Protein AF-A0A084AJP8-F1 (afdb_monomer_lite)

InterPro domains:
  IPR001810 F-box domain [PF12937] (533-578)
  IPR001810 F-box domain [PS50181] (530-576)
  IPR002156 Ribonuclease H domain [PF00075] (142-302)
  IPR002156 Ribonuclease H domain [PS50879] (139-304)
  IPR012337 Ribonuclease H-like superfamily [SSF53098] (143-304)
  IPR036047 F-box-like domain superfamily [SSF81383] (524-578)
  IPR036397 Ribonuclease H superfamily [G3DSA:3.30.420.10] (133-322)
  IPR050092 Ribonuclease H [PTHR10642] (137-306)
  IPR056021 Domain of unknown function DUF7600 [PF24539] (646-806)

Sequence (989 aa):
MPRGYYLAQGLIPLGYSSSDDEEGPCELPDGRLVCGPHGFVICGKCCTDYSFMEDVLGEDTEDVEEDEDLEDDEGLEDDSAFPRLASAPSMNLGPELVRGTGLVFPCKFGPRVNTLRPVELFSDRKRHMNILRYTNPADNSVVLIMTDGACLNNGQANPKAGWAFVQGLGLDDQPLVVSGRLEQQGPWGDMGIQSSNRAELRAVIAALRFRHWPGEGFRTVVFATDSEYVVEGSTQWARTWVRNNWKTKGKKRDGDASVKNKDLWEILLGECERAQRNGLAIQFWKIPREWNTLADEGAKKAAAEEKAPDKWMERMGLAAAMPGVETSCCLCGGSVINQFAEPSWMAQFYVVYAVSEEADSPTFLSGPGRREQLADHVNSASSAHITDESESFAIDLMRLTFGAPSILPSLIERAPQAWGFPVHSACWNILLRSFRIGPLHIRALFSLCRSFPAPQGLIDFGHDYGGLFHREATSAPAEEPELVLPPGSTMQNFNPFDIPELRRVFKQATVPSESLADLPPPQAAGTTNVDVFASLPPEILLLILNCLPSADVVHVKQASRTYAELALPDSFWKSCFFPGQEFQDLFEVEEYVLSHKGHWRLIFNSVKALRNRPAMLNRRRVWALCSSLYRVLEAMGSTRCGGSAVQSFWEPGAPPDERLWVTASRALKPPRKYFDTGSRAIYERTLLLPPRTATVFGSLFDLFGRRYISGIRVLDDSGKSFSLGYRHTAQEKLLSQGQGPLRIAGFCLAHDQKGVRGLAVISDAGVMSDWLGDYDGIPKRRLVLGAEGSDLIECLKGGFDVSLSTNGVLIQTVPGLKTYFEFKPSSLCPSGWVQWVSENLHLSDQNQELPLCFDVFGGDNGERIENFSTISFETKEVGAMIYEIVGFHTNMSHVARLVIQGVQGKRRHDLEIDGPGGERITGLDTFHIYTSRDRIITVPPMPTDEFPPHRMEVRSVRVGEGTVVGFWAMMWHRGFTDIGLVAVKSPTA

Organism: Stachybotrys chartarum (strain CBS 109288 / IBT 7711) (NCBI:txid1280523)

Radius of gyration: 36.63 Å; chains: 1; bounding box: 113×66×115 Å

Secondary structure (DSSP, 8-state):
--HHHHHHH------S--------EEE-TTS-EEETTTTBSEETTTTEE-TTGGGTS-------------------------PPPP-PPP---SS------SS---EE---S-TTS-HHHHT-EEEEETTEEEEEETTEEEEEEEEEEEEEETTTSSS-EEEEEEEEEE-TTS-EEEEEEEPPSB-TTSPBPP--HHHHHHHHHHHHHHHS-GGGGT-SEEEEEES-HHHHHIIIIIHHHHHHTTTB-----SSS--BPTTHHHHHHHHHHHHHHHHTT-EEEEEE--GGG-HHHHHHHHHHHH-SSPPSS--------SSTTT---B-TTT--B----SSS--GGGEEEEEEESS-STT--EEEPPPEEE-SS-EE-BPPTTS----SSSB--EEET----SS---S-TT-SS--SEEEEEEEHHHHHHHHHH--SS---HHHHHHHHHHS--GGG----SS-TTTTSEEEPPSSTTPPPEEEPPTT--GGGS-SS--HHHHHHHHHTTS--------PPP---------GGGGS-HHHHHHHHHHS-TTHHHHHHHH-HHHHHS---HHHHHHTTSTTSTTTT-THHHHHHHH--S-HHHHHHHHHHHTTSHHHHHHHHHHHHHHHHHHHHHHHHT--EESEE---SS-TTSPP-----B---SSBPPTTS--SSSB--SEEEEEEPPTTEEEEEEEEEEETTEEEEEEEEEEETT--EEEEEE--GGGEEEEEE-SS---EEEEEEEE-SSSEEEEEEEETTSPBPPPEE--TTS-EEEEE-SSTT-SPP-EEEEEE-SSSEEEEEEE---SS-EEEEE---TTS-S---EEEE-S-----S-S--S-SEEE-TT-TTSTTGGG--EEEEEEEE-STT-EEEEEEEES-TTSPPEE-SS--SEEEEEEE--GGGS--EEEE-SSEEEETTS-EEESS-S-TTS---TT-----EE-SSEEEEEEEEEEETTEEEEEEEEEEEPPP-

pLDDT: mean 71.74, std 19.49, range [23.42, 97.69]

Foldseek 3Di:
DQVPVCVVPPDDDDDDDDPPQFDAWDADPLRQTDGRNPRHCQDLVVQDHRVCVLLVSLDDDDDDDDDDDDDDDDDDDDDDDDDDDDDDDDPDPDLDFFQFLLPFFAAADDQPDQPDFQCRQLVAFDDDQQFTFSAHPVDRLETEKEWFKDWNQRVHPPIWIKIKMFGGAGNVRHTDMDMATDAQAFQVRHGDDRGRLLRRLVRVLLVLSQEDSVLSVHLEYEYEYQDPCVQCVRHPVVNVCSVVVQFGPRPDDDDDRGHPPSRSSSRVNVSSVVQVVSNYHYHYYNDGPVSRVSGVVRGVVNSPDDDHHNHDDRNHHPYLPVSFAQQAAQLQQHGQDDRDPDDALSQKKKWFKFQDLFLPTDIDIWDIWGDDPQDTWTAHDPPRPDPDPDRTFAEAELDQFPPDQDPPDPSDPDGGRIYTGIHRPLLVVLLVLLCPDDDQPSVLVRLLQNWAFQASNHGPLVDQSQPQWDFADDLFFQAGGDTHGDPPRPLSRARLRDDVLLVVLLVVLVDDDDDPDDDDDDDDDDDDDCQVCVPDDPVVVLVVLLPDEPVVLVVCLVVGVVSVNDDDDQSNLLSCCPPPHPNVLDSVSVVCVVPHDGDSVSSSVSCVVCCPPSSNVSSVSSSVSSNLVVVVSVLLVPKDFFAQFECDPNCNPGHHDPFDKDWFAAQEDDSRDGRNFFGYQSTKHKDFADPQFFWKKWAWDQRPNAIATQWIWTAGPVRDIGIGGIHRPVRIDTADGDPTRFFFFKKKFFDYRSATQKIWTAGLQRDITDIDGDHASTKMKIWGPAPSRNDGFRMFMFGHRSGHRSIDRMTDDDDHIDMWIFGDHNPPDDDFGKTFWARDDDDDPDRHPDFRHKWQCLDRQNVRVLAWWKKKWKWADDPPPAIFTAWIDTPPPPTSTSGDPPDPRIDMDMDTWDHNVTKAFFKDFQFWTAIPVRDTDGPPPDDPPDDDNPQEGEHITGDDQWGFRIKTFHDDPGHTRYMGTMTGGDPDD

Structure (mmCIF, N/CA/C/O backbone):
data_AF-A0A084AJP8-F1
#
_entry.id   AF-A0A084AJP8-F1
#
loop_
_atom_site.group_PDB
_atom_site.id
_atom_site.type_symbol
_atom_site.label_atom_id
_atom_site.label_alt_id
_atom_site.label_comp_id
_atom_site.label_asym_id
_atom_site.label_entity_id
_atom_site.label_seq_id
_atom_site.pdbx_PDB_ins_code
_atom_site.Cartn_x
_atom_site.Cartn_y
_atom_site.Cartn_z
_atom_site.occupancy
_atom_site.B_iso_or_equiv
_atom_site.auth_seq_id
_atom_site.auth_comp_id
_atom_site.auth_asym_id
_atom_site.auth_atom_id
_atom_site.pdbx_PDB_model_num
ATOM 1 N N . MET A 1 1 ? 62.885 -30.718 14.358 1.00 35.06 1 MET A N 1
ATOM 2 C CA . MET A 1 1 ? 61.490 -30.544 14.813 1.00 35.06 1 MET A CA 1
ATOM 3 C C . MET A 1 1 ? 61.059 -29.113 14.507 1.00 35.06 1 MET A C 1
ATOM 5 O O . MET A 1 1 ? 61.913 -28.232 14.621 1.00 35.06 1 MET A O 1
ATOM 9 N N . PRO A 1 2 ? 59.778 -28.868 14.190 1.00 39.75 2 PRO A N 1
ATOM 10 C CA . PRO A 1 2 ? 59.106 -27.604 14.499 1.00 39.75 2 PRO A CA 1
ATOM 11 C C . PRO A 1 2 ? 59.240 -27.260 15.995 1.00 39.75 2 PRO A C 1
ATOM 13 O O . PRO A 1 2 ? 59.596 -28.115 16.813 1.00 39.75 2 PRO A O 1
ATOM 16 N N . ARG A 1 3 ? 59.018 -25.995 16.366 1.00 39.09 3 ARG A N 1
ATOM 17 C CA . ARG A 1 3 ? 59.528 -25.436 17.634 1.00 39.09 3 ARG A CA 1
ATOM 18 C C . ARG A 1 3 ? 58.996 -26.094 18.913 1.00 39.09 3 ARG A C 1
ATOM 20 O O . ARG A 1 3 ? 59.762 -26.192 19.868 1.00 39.09 3 ARG A O 1
ATOM 27 N N . GLY A 1 4 ? 57.744 -26.555 18.938 1.00 41.44 4 GLY A N 1
ATOM 28 C CA . GLY A 1 4 ? 57.088 -27.063 20.153 1.00 41.44 4 GLY A CA 1
ATOM 29 C C . GLY A 1 4 ? 57.832 -28.223 20.825 1.00 41.44 4 GLY A C 1
ATOM 30 O O . GLY A 1 4 ? 58.244 -28.114 21.979 1.00 41.44 4 GLY A O 1
ATOM 31 N N . TYR A 1 5 ? 58.100 -29.308 20.091 1.00 42.47 5 TYR A N 1
ATOM 32 C CA . TYR A 1 5 ? 58.774 -30.487 20.658 1.00 42.47 5 TYR A CA 1
ATOM 33 C C . TYR A 1 5 ? 60.243 -30.199 21.050 1.00 42.47 5 TYR A C 1
ATOM 35 O O . TYR A 1 5 ? 60.764 -30.789 21.995 1.00 42.47 5 TYR A O 1
ATOM 43 N N . TYR A 1 6 ? 60.887 -29.211 20.410 1.00 47.31 6 TYR A N 1
ATOM 44 C CA . TYR A 1 6 ? 62.206 -28.721 20.829 1.00 47.31 6 TYR A CA 1
ATOM 45 C C . TYR A 1 6 ? 62.156 -27.859 22.100 1.00 47.31 6 TYR A C 1
ATOM 47 O O . TYR A 1 6 ? 63.110 -27.887 22.869 1.00 47.31 6 TYR A O 1
ATOM 55 N N . LEU A 1 7 ? 61.062 -27.148 22.387 1.00 43.50 7 LEU A N 1
ATOM 56 C CA . LEU A 1 7 ? 60.890 -26.437 23.662 1.00 43.50 7 LEU A CA 1
ATOM 57 C C . LEU A 1 7 ? 60.557 -27.386 24.824 1.00 43.50 7 LEU A C 1
ATOM 59 O O . LEU A 1 7 ? 60.945 -27.110 25.955 1.00 43.50 7 LEU A O 1
ATOM 63 N N . ALA A 1 8 ? 59.932 -28.533 24.545 1.00 46.16 8 ALA A N 1
ATOM 64 C CA . ALA A 1 8 ? 59.696 -29.580 25.539 1.00 46.16 8 ALA A CA 1
ATOM 65 C C . ALA A 1 8 ? 60.967 -30.365 25.945 1.00 46.16 8 ALA A C 1
ATOM 67 O O . ALA A 1 8 ? 60.967 -30.993 27.003 1.00 46.16 8 ALA A O 1
ATOM 68 N N . GLN A 1 9 ? 62.031 -30.379 25.120 1.00 45.88 9 GLN A N 1
ATOM 69 C CA . GLN A 1 9 ? 63.216 -31.243 25.334 1.00 45.88 9 GLN A CA 1
ATOM 70 C C . GLN A 1 9 ? 64.604 -30.611 25.051 1.00 45.88 9 GLN A C 1
ATOM 72 O O . GLN A 1 9 ? 65.626 -31.248 25.297 1.00 45.88 9 GLN A O 1
ATOM 77 N N . GLY A 1 10 ? 64.688 -29.373 24.556 1.00 39.47 10 GLY A N 1
ATOM 78 C CA . GLY A 1 10 ? 65.912 -28.550 24.510 1.00 39.47 10 GLY A CA 1
ATOM 79 C C . GLY A 1 10 ? 66.770 -28.566 23.229 1.00 39.47 10 GLY A C 1
ATOM 80 O O . GLY A 1 10 ? 67.623 -27.692 23.093 1.00 39.47 10 GLY A O 1
ATOM 81 N N . LEU A 1 11 ? 66.584 -29.522 22.304 1.00 35.97 11 LEU A N 1
ATOM 82 C CA . LEU A 1 11 ? 67.242 -29.610 20.970 1.00 35.97 11 LEU A CA 1
ATOM 83 C C . LEU A 1 11 ? 67.022 -28.380 20.029 1.00 35.97 11 LEU A C 1
ATOM 85 O O . LEU A 1 11 ? 66.061 -27.663 20.258 1.00 35.97 11 LEU A O 1
ATOM 89 N N . ILE A 1 12 ? 67.771 -28.217 18.913 1.00 43.09 12 ILE A N 1
ATOM 90 C CA . ILE A 1 12 ? 67.551 -27.359 17.690 1.00 43.09 12 ILE A CA 1
ATOM 91 C C . ILE A 1 12 ? 68.620 -27.785 16.618 1.00 43.09 12 ILE A C 1
ATOM 93 O O . ILE A 1 12 ? 69.660 -28.263 17.080 1.00 43.09 12 ILE A O 1
ATOM 97 N N . PRO A 1 13 ? 68.537 -27.613 15.255 1.00 49.16 13 PRO A N 1
ATOM 98 C CA . PRO A 1 13 ? 67.458 -27.343 14.259 1.00 49.16 13 PRO A CA 1
ATOM 99 C C . PRO A 1 13 ? 67.381 -28.412 13.105 1.00 49.16 13 PRO A C 1
ATOM 101 O O . PRO A 1 13 ? 68.098 -29.406 13.148 1.00 49.16 13 PRO A O 1
ATOM 104 N N . LEU A 1 14 ? 66.609 -28.173 12.014 1.00 31.84 14 LEU A N 1
ATOM 105 C CA . LEU A 1 14 ? 67.044 -28.365 10.594 1.00 31.84 14 LEU A CA 1
ATOM 106 C C . LEU A 1 14 ? 66.010 -27.819 9.567 1.00 31.84 14 LEU A C 1
ATOM 108 O O . LEU A 1 14 ? 64.825 -28.087 9.723 1.00 31.84 14 LEU A O 1
ATOM 112 N N . GLY A 1 15 ? 66.466 -27.139 8.499 1.00 30.00 15 GLY A N 1
ATOM 113 C CA . GLY A 1 15 ? 65.640 -26.657 7.365 1.00 30.00 15 GLY A CA 1
ATOM 114 C C . GLY A 1 15 ? 65.656 -25.128 7.164 1.00 30.00 15 GLY A C 1
ATOM 115 O O . GLY A 1 15 ? 65.462 -24.385 8.117 1.00 30.00 15 GLY A O 1
ATOM 116 N N . TYR A 1 16 ? 65.908 -24.652 5.935 1.00 37.00 16 TYR A N 1
ATOM 117 C CA . TYR A 1 16 ? 66.031 -23.218 5.583 1.00 37.00 16 TYR A CA 1
ATOM 118 C C . TYR A 1 16 ? 65.218 -22.884 4.307 1.00 37.00 16 TYR A C 1
ATOM 120 O O . TYR A 1 16 ? 65.766 -22.400 3.318 1.00 37.00 16 TYR A O 1
ATOM 128 N N . SER A 1 17 ? 63.925 -23.232 4.264 1.00 35.84 17 SER A N 1
ATOM 129 C CA . SER A 1 17 ? 63.001 -22.836 3.171 1.00 35.84 17 SER A CA 1
ATOM 130 C C . SER A 1 17 ? 61.530 -23.172 3.465 1.00 35.84 17 SER A C 1
ATOM 132 O O . SER A 1 17 ? 60.869 -23.860 2.693 1.00 35.84 17 SER A O 1
ATOM 134 N N . SER A 1 18 ? 60.996 -22.648 4.565 1.00 31.14 18 SER A N 1
ATOM 135 C CA . SER A 1 18 ? 59.549 -22.601 4.792 1.00 31.14 18 SER A CA 1
ATOM 136 C C . SER A 1 18 ? 59.182 -21.373 5.632 1.00 31.14 18 SER A C 1
ATOM 138 O O . SER A 1 18 ? 59.908 -20.987 6.551 1.00 31.14 18 SER A O 1
ATOM 140 N N . SER A 1 19 ? 58.099 -20.694 5.253 1.00 36.56 19 SER A N 1
ATOM 141 C CA . SER A 1 19 ? 57.518 -19.561 5.981 1.00 36.56 19 SER A CA 1
ATOM 142 C C . SER A 1 19 ? 56.258 -20.046 6.693 1.00 36.56 19 SER A C 1
ATOM 144 O O . SER A 1 19 ? 55.146 -19.712 6.293 1.00 36.56 19 SER A O 1
ATOM 146 N N . ASP A 1 20 ? 56.463 -20.907 7.690 1.00 40.09 20 ASP A N 1
ATOM 147 C CA . ASP A 1 20 ? 55.398 -21.648 8.367 1.00 40.09 20 ASP A CA 1
ATOM 148 C C . ASP A 1 20 ? 54.630 -20.749 9.351 1.00 40.09 20 ASP A C 1
ATOM 150 O O . ASP A 1 20 ? 54.894 -20.737 10.554 1.00 40.09 20 ASP A O 1
ATOM 154 N N . ASP A 1 21 ? 53.666 -19.993 8.827 1.00 43.12 21 ASP A N 1
ATOM 155 C CA . ASP A 1 21 ? 52.602 -19.334 9.600 1.00 43.12 21 ASP A CA 1
ATOM 156 C C . ASP A 1 21 ? 51.296 -20.186 9.594 1.00 43.12 21 ASP A C 1
ATOM 158 O O . ASP A 1 21 ? 50.215 -19.667 9.860 1.00 43.12 21 ASP A O 1
ATOM 162 N N . GLU A 1 22 ? 51.387 -21.490 9.274 1.00 46.50 22 GLU A N 1
ATOM 163 C CA . GLU A 1 22 ? 50.246 -22.384 8.959 1.00 46.50 22 GLU A CA 1
ATOM 164 C C . GLU A 1 22 ? 49.627 -23.146 10.156 1.00 46.50 22 GLU A C 1
ATOM 166 O O . GLU A 1 22 ? 48.586 -23.783 10.001 1.00 46.50 22 GLU A O 1
ATOM 171 N N . GLU A 1 23 ? 50.216 -23.099 11.357 1.00 51.38 23 GLU A N 1
ATOM 172 C CA . GLU A 1 23 ? 49.633 -23.737 12.554 1.00 51.38 23 GLU A CA 1
ATOM 173 C C . GLU A 1 23 ? 48.722 -22.773 13.343 1.00 51.38 23 GLU A C 1
ATOM 175 O O . GLU A 1 23 ? 48.965 -21.568 13.430 1.00 51.38 23 GLU A O 1
ATOM 180 N N . GLY A 1 24 ? 47.654 -23.314 13.937 1.00 52.44 24 GLY A N 1
ATOM 181 C CA . GLY A 1 24 ? 46.685 -22.559 14.739 1.00 52.44 24 GLY A CA 1
ATOM 182 C C . GLY A 1 24 ? 47.166 -22.229 16.164 1.00 52.44 24 GLY A C 1
ATOM 183 O O . GLY A 1 24 ? 48.367 -22.247 16.451 1.00 52.44 24 GLY A O 1
ATOM 184 N N . PRO A 1 25 ? 46.247 -21.929 17.101 1.00 63.66 25 PRO A N 1
ATOM 185 C CA . PRO A 1 25 ? 46.558 -22.043 18.521 1.00 63.66 25 PRO A CA 1
ATOM 186 C C . PRO A 1 25 ? 47.019 -23.469 18.860 1.00 63.66 25 PRO A C 1
ATOM 188 O O . PRO A 1 25 ? 46.573 -24.447 18.264 1.00 63.66 25 PRO A O 1
ATOM 191 N N . CYS A 1 26 ? 47.943 -23.567 19.808 1.00 67.25 26 CYS A N 1
ATOM 192 C CA . CYS A 1 26 ? 48.511 -24.808 20.310 1.00 67.25 26 CYS A CA 1
ATOM 193 C C . CYS A 1 26 ? 48.331 -24.838 21.827 1.00 67.25 26 CYS A C 1
ATOM 195 O O . CYS A 1 26 ? 48.653 -23.863 22.513 1.00 67.25 26 CYS A O 1
ATOM 197 N N . GLU A 1 27 ? 47.794 -25.939 22.339 1.00 71.69 27 GLU A N 1
ATOM 198 C CA . GLU A 1 27 ? 47.555 -26.144 23.763 1.00 71.69 27 GLU A CA 1
ATOM 199 C C . GLU A 1 27 ? 48.827 -26.669 24.441 1.00 71.69 27 GLU A C 1
ATOM 201 O O . GLU A 1 27 ? 49.452 -27.633 23.990 1.00 71.69 27 GLU A O 1
ATOM 206 N N . LEU A 1 28 ? 49.246 -26.009 25.519 1.00 72.50 28 LEU A N 1
ATOM 207 C CA . LEU A 1 28 ? 50.345 -26.474 26.359 1.00 72.50 28 LEU A CA 1
ATOM 208 C C . LEU A 1 28 ? 49.875 -27.611 27.287 1.00 72.50 28 LEU A C 1
ATOM 210 O O . LEU A 1 28 ? 48.690 -27.681 27.601 1.00 72.50 28 LEU A O 1
ATOM 214 N N . PRO A 1 29 ? 50.781 -28.451 27.832 1.00 60.66 29 PRO A N 1
ATOM 215 C CA . PRO A 1 29 ? 50.429 -29.516 28.787 1.00 60.66 29 PRO A CA 1
ATOM 216 C C . PRO A 1 29 ? 49.798 -29.059 30.120 1.00 60.66 29 PRO A C 1
ATOM 218 O O . PRO A 1 29 ? 49.569 -29.886 30.996 1.00 60.66 29 PRO A O 1
ATOM 221 N N . ASP A 1 30 ? 49.564 -27.756 30.293 1.00 60.78 30 ASP A N 1
ATOM 222 C CA . ASP A 1 30 ? 48.840 -27.130 31.405 1.00 60.78 30 ASP A CA 1
ATOM 223 C C . ASP A 1 30 ? 47.533 -26.437 30.948 1.00 60.78 30 ASP A C 1
ATOM 225 O O . ASP A 1 30 ? 47.028 -25.539 31.620 1.00 60.78 30 ASP A O 1
ATOM 229 N N . GLY A 1 31 ? 47.005 -26.829 29.781 1.00 59.41 31 GLY A N 1
ATOM 230 C CA . GLY A 1 31 ? 45.755 -26.342 29.184 1.00 59.41 31 GLY A CA 1
ATOM 231 C C . GLY A 1 31 ? 45.835 -24.948 28.550 1.00 59.41 31 GLY A C 1
ATOM 232 O O . GLY A 1 31 ? 44.880 -24.479 27.927 1.00 59.41 31 GLY A O 1
ATOM 233 N N . ARG A 1 32 ? 46.956 -24.228 28.701 1.00 69.50 32 ARG A N 1
ATOM 234 C CA . ARG A 1 32 ? 47.082 -22.855 28.190 1.00 69.50 32 ARG A CA 1
ATOM 235 C C . ARG A 1 32 ? 47.295 -22.835 26.684 1.00 69.50 32 ARG A C 1
ATOM 237 O O . ARG A 1 32 ? 48.272 -23.381 26.179 1.00 69.50 32 ARG A O 1
ATOM 244 N N . LEU A 1 33 ? 46.436 -22.104 25.980 1.00 72.19 33 LEU A N 1
ATOM 245 C CA . LEU A 1 33 ? 46.601 -21.829 24.555 1.00 72.19 33 LEU A CA 1
ATOM 246 C C . LEU A 1 33 ? 47.710 -20.793 24.312 1.00 72.19 33 LEU A C 1
ATOM 248 O O . LEU A 1 33 ? 47.767 -19.738 24.950 1.00 72.19 33 LEU A O 1
ATOM 252 N N . VAL A 1 34 ? 48.568 -21.078 23.337 1.00 74.56 34 VAL A N 1
ATOM 253 C CA . VAL A 1 34 ? 49.541 -20.144 22.755 1.00 74.56 34 VAL A CA 1
ATOM 254 C C . VAL A 1 34 ? 49.394 -20.116 21.237 1.00 74.56 34 VAL A C 1
ATOM 256 O O . VAL A 1 34 ? 48.909 -21.066 20.636 1.00 74.56 34 VAL A O 1
ATOM 259 N N . CYS A 1 35 ? 49.855 -19.056 20.573 1.00 67.44 35 CYS A N 1
ATOM 260 C CA . CYS A 1 35 ? 49.997 -19.073 19.114 1.00 67.44 35 CYS A CA 1
ATOM 261 C C . CYS A 1 35 ? 51.017 -20.155 18.700 1.00 67.44 35 CYS A C 1
ATOM 263 O O . CYS A 1 35 ? 52.192 -20.017 19.042 1.00 67.44 35 CYS A O 1
ATOM 265 N N . GLY A 1 36 ? 50.603 -21.201 17.973 1.00 68.31 36 GLY A N 1
ATOM 266 C CA . GLY A 1 36 ? 51.434 -22.369 17.640 1.00 68.31 36 GLY A CA 1
ATOM 267 C C . GLY A 1 36 ? 52.769 -22.031 16.960 1.00 68.31 36 GLY A C 1
ATOM 268 O O . GLY A 1 36 ? 53.819 -22.343 17.532 1.00 68.31 36 GLY A O 1
ATOM 269 N N . PRO A 1 37 ? 52.775 -21.299 15.826 1.00 59.72 37 PRO A N 1
ATOM 270 C CA . PRO A 1 37 ? 53.999 -20.930 15.105 1.00 59.72 37 PRO A CA 1
ATOM 271 C C . PRO A 1 37 ? 55.025 -20.134 15.930 1.00 59.72 37 PRO A C 1
ATOM 273 O O . PRO A 1 37 ? 56.227 -20.153 15.637 1.00 59.72 37 PRO A O 1
ATOM 276 N N . HIS A 1 38 ? 54.583 -19.405 16.965 1.00 65.69 38 HIS A N 1
ATOM 277 C CA . HIS A 1 38 ? 55.440 -18.468 17.708 1.00 65.69 38 HIS A CA 1
ATOM 278 C C . HIS A 1 38 ? 55.617 -18.781 19.199 1.00 65.69 38 HIS A C 1
ATOM 280 O O . HIS A 1 38 ? 56.561 -18.261 19.790 1.00 65.69 38 HIS A O 1
ATOM 286 N N . GLY A 1 39 ? 54.793 -19.647 19.792 1.00 70.75 39 GLY A N 1
ATOM 287 C CA . GLY A 1 39 ? 54.875 -20.088 21.191 1.00 70.75 39 GLY A CA 1
ATOM 288 C C . GLY A 1 39 ? 54.461 -19.047 22.240 1.00 70.75 39 GLY A C 1
ATOM 289 O O . GLY A 1 39 ? 54.788 -19.211 23.413 1.00 70.75 39 GLY A O 1
ATOM 290 N N . PHE A 1 40 ? 53.779 -17.965 21.847 1.00 68.25 40 PHE A N 1
ATOM 291 C CA . PHE A 1 40 ? 53.418 -16.864 22.751 1.00 68.25 40 PHE A CA 1
ATOM 292 C C . PHE A 1 40 ? 51.918 -16.812 23.061 1.00 68.25 40 PHE A C 1
ATOM 294 O O . PHE A 1 40 ? 51.090 -16.894 22.153 1.00 68.25 40 PHE A O 1
ATOM 301 N N . VAL A 1 41 ? 51.589 -16.573 24.337 1.00 64.06 41 VAL A N 1
ATOM 302 C CA . VAL A 1 41 ? 50.225 -16.272 24.819 1.00 64.06 41 VAL A CA 1
ATOM 303 C C . VAL A 1 41 ? 49.695 -14.983 24.176 1.00 64.06 41 VAL A C 1
ATOM 305 O O . VAL A 1 41 ? 48.564 -14.947 23.707 1.00 64.06 41 VAL A O 1
ATOM 308 N N . ILE A 1 42 ? 50.526 -13.937 24.087 1.00 63.12 42 ILE A N 1
ATOM 309 C CA . ILE A 1 42 ? 50.229 -12.707 23.337 1.00 63.12 42 ILE A CA 1
ATOM 310 C C . ILE A 1 42 ? 51.182 -12.648 22.147 1.00 63.12 42 ILE A C 1
ATOM 312 O O . ILE A 1 42 ? 52.380 -12.412 22.314 1.00 63.12 42 ILE A O 1
ATOM 316 N N . CYS A 1 43 ? 50.674 -12.889 20.939 1.00 61.34 43 CYS A N 1
ATOM 317 C CA . CYS A 1 43 ? 51.505 -12.983 19.745 1.00 61.34 43 CYS A CA 1
ATOM 318 C C . CYS A 1 43 ? 51.438 -11.705 18.904 1.00 61.34 43 CYS A C 1
ATOM 320 O O . CYS A 1 43 ? 50.555 -11.535 18.066 1.00 61.34 43 CYS A O 1
ATOM 322 N N . GLY A 1 44 ? 52.439 -10.833 19.056 1.00 48.09 44 GLY A N 1
ATOM 323 C CA . GLY A 1 44 ? 52.574 -9.594 18.276 1.00 48.09 44 GLY A CA 1
ATOM 324 C C . GLY A 1 44 ? 52.826 -9.770 16.767 1.00 48.09 44 GLY A C 1
ATOM 325 O O . GLY A 1 44 ? 52.962 -8.767 16.074 1.00 48.09 44 GLY A O 1
ATOM 326 N N . LYS A 1 45 ? 52.916 -11.011 16.262 1.00 53.06 45 LYS A N 1
ATOM 327 C CA . LYS A 1 45 ? 53.001 -11.341 14.826 1.00 53.06 45 LYS A CA 1
ATOM 328 C C . LYS A 1 45 ? 51.651 -11.758 14.237 1.00 53.06 45 LYS A C 1
ATOM 330 O O . LYS A 1 45 ? 51.215 -11.173 13.255 1.00 53.06 45 LYS A O 1
ATOM 335 N N . CYS A 1 46 ? 50.991 -12.749 14.841 1.00 55.34 46 CYS A N 1
ATOM 336 C CA . CYS A 1 46 ? 49.666 -13.225 14.413 1.00 55.34 46 CYS A CA 1
ATOM 337 C C . CYS A 1 46 ? 48.511 -12.336 14.915 1.00 55.34 46 CYS A C 1
ATOM 339 O O . CYS A 1 46 ? 47.366 -12.533 14.511 1.00 55.34 46 CYS A O 1
ATOM 341 N N . CYS A 1 47 ? 48.833 -11.371 15.784 1.00 56.34 47 CYS A N 1
ATOM 342 C CA . CYS A 1 47 ? 47.961 -10.390 16.433 1.00 56.34 47 CYS A CA 1
ATOM 343 C C . CYS A 1 47 ? 46.952 -10.939 17.460 1.00 56.34 47 CYS A C 1
ATOM 345 O O . CYS A 1 47 ? 46.063 -10.201 17.874 1.00 56.34 47 CYS A O 1
ATOM 347 N N . THR A 1 48 ? 47.102 -12.174 17.941 1.00 59.66 48 THR A N 1
ATOM 348 C CA . THR A 1 48 ? 46.178 -12.828 18.894 1.00 59.66 48 THR A CA 1
ATOM 349 C C . THR A 1 48 ? 46.596 -12.670 20.368 1.00 59.66 48 THR A C 1
ATOM 351 O O . THR A 1 48 ? 47.788 -12.734 20.678 1.00 59.66 48 THR A O 1
ATOM 354 N N . ASP A 1 49 ? 45.626 -12.531 21.283 1.00 68.94 49 ASP A N 1
ATOM 355 C CA . ASP A 1 49 ? 45.814 -12.563 22.750 1.00 68.94 49 ASP A CA 1
ATOM 356 C C . ASP A 1 49 ? 45.037 -13.743 23.373 1.00 68.94 49 ASP A C 1
ATOM 358 O O . ASP A 1 49 ? 43.806 -13.740 23.378 1.00 68.94 49 ASP A O 1
ATOM 362 N N . TYR A 1 50 ? 45.760 -14.726 23.919 1.00 69.81 50 TYR A N 1
ATOM 363 C CA . TYR A 1 50 ? 45.232 -15.905 24.623 1.00 69.81 50 TYR A CA 1
ATOM 364 C C . TYR A 1 50 ? 45.302 -15.796 26.159 1.00 69.81 50 TYR A C 1
ATOM 366 O O . TYR A 1 50 ? 44.962 -16.744 26.864 1.00 69.81 50 TYR A O 1
ATOM 374 N N . SER A 1 51 ? 45.687 -14.642 26.721 1.00 66.19 51 SER A N 1
ATOM 375 C CA . SER A 1 51 ? 45.821 -14.453 28.184 1.00 66.19 51 SER A CA 1
ATOM 376 C C . SER A 1 51 ? 44.497 -14.511 28.961 1.00 66.19 51 SER A C 1
ATOM 378 O O . SER A 1 51 ? 44.493 -14.410 30.183 1.00 66.19 51 SER A O 1
ATOM 380 N N . PHE A 1 52 ? 43.369 -14.696 28.269 1.00 60.97 52 PHE A N 1
ATOM 381 C CA . PHE A 1 52 ? 42.083 -15.034 28.879 1.00 60.97 52 PHE A CA 1
ATOM 382 C C . PHE A 1 52 ? 42.002 -16.509 29.328 1.00 60.97 52 PHE A C 1
ATOM 384 O O . PHE A 1 52 ? 41.125 -16.843 30.113 1.00 60.97 52 PHE A O 1
ATOM 391 N N . MET A 1 53 ? 42.886 -17.412 28.878 1.00 62.25 53 MET A N 1
ATOM 392 C CA . MET A 1 53 ? 42.848 -18.817 29.325 1.00 62.25 53 MET A CA 1
ATOM 393 C C . MET A 1 53 ? 43.201 -18.973 30.812 1.00 62.25 53 MET A C 1
ATOM 395 O O . MET A 1 53 ? 42.688 -19.872 31.474 1.00 62.25 53 MET A O 1
ATOM 399 N N . GLU A 1 54 ? 43.979 -18.041 31.376 1.00 60.50 54 GLU A N 1
ATOM 400 C CA . GLU A 1 54 ? 44.225 -17.931 32.827 1.00 60.50 54 GLU A CA 1
ATOM 401 C C . GLU A 1 54 ? 42.938 -17.725 33.645 1.00 60.50 54 GLU A C 1
ATOM 403 O O . GLU A 1 54 ? 42.910 -17.983 34.846 1.00 60.50 54 GLU A O 1
ATOM 408 N N . ASP A 1 55 ? 41.879 -17.232 33.001 1.00 53.84 55 ASP A N 1
ATOM 409 C CA . ASP A 1 55 ? 40.582 -16.950 33.607 1.00 53.84 55 ASP A CA 1
ATOM 410 C C . ASP A 1 55 ? 39.603 -18.144 33.502 1.00 53.84 55 ASP A C 1
ATOM 412 O O . ASP A 1 55 ? 38.562 -18.125 34.163 1.00 53.84 55 ASP A O 1
ATOM 416 N N . VAL A 1 56 ? 39.943 -19.171 32.702 1.00 55.09 56 VAL A N 1
ATOM 417 C CA . VAL A 1 56 ? 39.137 -20.382 32.429 1.00 55.09 56 VAL A CA 1
ATOM 418 C C . VAL A 1 56 ? 39.729 -21.625 33.105 1.00 55.09 56 VAL A C 1
ATOM 420 O O . VAL A 1 56 ? 39.000 -22.370 33.745 1.00 55.09 56 VAL A O 1
ATOM 423 N N . LEU A 1 57 ? 41.051 -21.816 33.049 1.00 51.66 57 LEU A N 1
ATOM 424 C CA . LEU A 1 57 ? 41.761 -22.998 33.582 1.00 51.66 57 LEU A CA 1
ATOM 425 C C . LEU A 1 57 ? 41.852 -23.049 35.123 1.00 51.66 57 LEU A C 1
ATOM 427 O O . LEU A 1 57 ? 42.603 -23.838 35.684 1.00 51.66 57 LEU A O 1
ATOM 431 N N . GLY A 1 58 ? 41.111 -22.183 35.818 1.00 49.75 58 GLY A N 1
ATOM 432 C CA . GLY A 1 58 ? 40.979 -22.170 37.278 1.00 49.75 58 GLY A CA 1
ATOM 433 C C . GLY A 1 58 ? 39.827 -23.038 37.794 1.00 49.75 58 GLY A C 1
ATOM 434 O O . GLY A 1 58 ? 39.302 -22.761 38.873 1.00 49.75 58 GLY A O 1
ATOM 435 N N . GLU A 1 59 ? 39.373 -24.016 37.010 1.00 46.69 59 GLU A N 1
ATOM 436 C CA . GLU A 1 59 ? 38.379 -25.012 37.412 1.00 46.69 59 GLU A CA 1
ATOM 437 C C . GLU A 1 59 ? 39.075 -26.376 37.496 1.00 46.69 59 GLU A C 1
ATOM 439 O O . GLU A 1 59 ? 39.326 -27.005 36.471 1.00 46.69 59 GLU A O 1
ATOM 444 N N . ASP A 1 60 ? 39.414 -26.809 38.716 1.00 37.12 60 ASP A N 1
ATOM 445 C CA . ASP A 1 60 ? 39.786 -28.203 38.967 1.00 37.12 60 ASP A CA 1
ATOM 446 C C . ASP A 1 60 ? 38.613 -29.104 38.548 1.00 37.12 60 ASP A C 1
ATOM 448 O O . ASP A 1 60 ? 37.457 -28.837 38.890 1.00 37.12 60 ASP A O 1
ATOM 452 N N . THR A 1 61 ? 38.905 -30.151 37.778 1.00 37.41 61 THR A N 1
ATOM 453 C CA . THR A 1 61 ? 37.907 -31.113 37.307 1.00 37.41 61 THR A CA 1
ATOM 454 C C . THR A 1 61 ? 37.571 -32.104 38.418 1.00 37.41 61 THR A C 1
ATOM 456 O O . THR A 1 61 ? 38.281 -33.092 38.599 1.00 37.41 61 THR A O 1
ATOM 459 N N . GLU A 1 62 ? 36.487 -31.846 39.144 1.00 33.59 62 GLU A N 1
ATOM 460 C CA . GLU A 1 62 ? 35.715 -32.909 39.791 1.00 33.59 62 GLU A CA 1
ATOM 461 C C . GLU A 1 62 ? 34.644 -33.379 38.798 1.00 33.59 62 GLU A C 1
ATOM 463 O O . GLU A 1 62 ? 33.957 -32.559 38.178 1.00 33.59 62 GLU A O 1
ATOM 468 N N . ASP A 1 63 ? 34.569 -34.692 38.585 1.00 35.72 63 ASP A N 1
ATOM 469 C CA . ASP A 1 63 ? 33.723 -35.299 37.561 1.00 35.72 63 ASP A CA 1
ATOM 470 C C . ASP A 1 63 ? 32.231 -35.092 37.866 1.00 35.72 63 ASP A C 1
ATOM 472 O O . ASP A 1 63 ? 31.767 -35.319 38.984 1.00 35.72 63 ASP A O 1
ATOM 476 N N . VAL A 1 64 ? 31.467 -34.685 36.850 1.00 31.44 64 VAL A N 1
ATOM 477 C CA . VAL A 1 64 ? 29.999 -34.694 36.889 1.00 31.44 64 VAL A CA 1
ATOM 478 C C . VAL A 1 64 ? 29.543 -35.864 36.030 1.00 31.44 64 VAL A C 1
ATOM 480 O O . VAL A 1 64 ? 29.493 -35.755 34.804 1.00 31.44 64 VAL A O 1
ATOM 483 N N . GLU A 1 65 ? 29.269 -36.991 36.683 1.00 31.23 65 GLU A N 1
ATOM 484 C CA . GLU A 1 65 ? 28.606 -38.135 36.056 1.00 31.23 65 GLU A CA 1
ATOM 485 C C . GLU A 1 65 ? 27.165 -37.754 35.655 1.00 31.23 65 GLU A C 1
ATOM 487 O O . GLU A 1 65 ? 26.551 -36.856 36.238 1.00 31.23 65 GLU A O 1
ATOM 492 N N . GLU A 1 66 ? 26.642 -38.399 34.611 1.00 38.38 66 GLU A N 1
ATOM 493 C CA . GLU A 1 66 ? 25.241 -38.260 34.202 1.00 38.38 66 GLU A CA 1
ATOM 494 C C . GLU A 1 66 ? 24.375 -39.130 35.124 1.00 38.38 66 GLU A C 1
ATOM 496 O O . GLU A 1 66 ? 24.549 -40.346 35.130 1.00 38.38 66 GLU A O 1
ATOM 501 N N . ASP A 1 67 ? 23.437 -38.531 35.862 1.00 28.55 67 ASP A N 1
ATOM 502 C CA . ASP A 1 67 ? 22.432 -39.258 36.651 1.00 28.55 67 ASP A CA 1
ATOM 503 C C . ASP A 1 67 ? 21.042 -38.609 36.507 1.00 28.55 67 ASP A C 1
ATOM 505 O O . ASP A 1 67 ? 20.912 -37.401 36.274 1.00 28.55 67 ASP A O 1
ATOM 509 N N . GLU A 1 68 ? 20.006 -39.442 36.602 1.00 35.78 68 GLU A N 1
ATOM 510 C CA . GLU A 1 68 ? 18.593 -39.096 36.389 1.00 35.78 68 GLU A CA 1
ATOM 511 C C . GLU A 1 68 ? 17.822 -38.963 37.735 1.00 35.78 68 GLU A C 1
ATOM 513 O O . GLU A 1 68 ? 18.388 -39.117 38.812 1.00 35.78 68 GLU A O 1
ATOM 518 N N . ASP A 1 69 ? 16.514 -38.691 37.654 1.00 28.34 69 ASP A N 1
ATOM 519 C CA . ASP A 1 69 ? 15.483 -38.855 38.704 1.00 28.34 69 ASP A CA 1
ATOM 520 C C . ASP A 1 69 ? 15.427 -37.952 39.979 1.00 28.34 69 ASP A C 1
ATOM 522 O O . ASP A 1 69 ? 16.069 -38.186 40.995 1.00 28.34 69 ASP A O 1
ATOM 526 N N . LEU A 1 70 ? 14.450 -37.024 39.930 1.00 30.30 70 LEU A N 1
ATOM 527 C CA . LEU A 1 70 ? 13.271 -36.887 40.830 1.00 30.30 70 LEU A CA 1
ATOM 528 C C . LEU A 1 70 ? 13.323 -36.394 42.312 1.00 30.30 70 LEU A C 1
ATOM 530 O O . LEU A 1 70 ? 14.174 -36.748 43.115 1.00 30.30 70 LEU A O 1
ATOM 534 N N . GLU A 1 71 ? 12.226 -35.678 42.636 1.00 29.62 71 GLU A N 1
ATOM 535 C CA . GLU A 1 71 ? 11.478 -35.540 43.916 1.00 29.62 71 GLU A CA 1
ATOM 536 C C . GLU A 1 71 ? 11.981 -34.651 45.096 1.00 29.62 71 GLU A C 1
ATOM 538 O O . GLU A 1 71 ? 12.938 -34.948 45.802 1.00 29.62 71 GLU A O 1
ATOM 543 N N . ASP A 1 72 ? 11.234 -33.549 45.295 1.00 30.08 72 ASP A N 1
ATOM 544 C CA . ASP A 1 72 ? 10.619 -32.968 46.514 1.00 30.08 72 ASP A CA 1
ATOM 545 C C . ASP A 1 72 ? 11.243 -33.121 47.930 1.00 30.08 72 ASP A C 1
ATOM 547 O O . ASP A 1 72 ? 11.341 -34.226 48.457 1.00 30.08 72 ASP A O 1
ATOM 551 N N . ASP A 1 73 ? 11.433 -31.984 48.635 1.00 28.22 73 ASP A N 1
ATOM 552 C CA . ASP A 1 73 ? 10.863 -31.735 49.990 1.00 28.22 73 ASP A CA 1
ATOM 553 C C . ASP A 1 73 ? 10.816 -30.212 50.335 1.00 28.22 73 ASP A C 1
ATOM 555 O O . ASP A 1 73 ? 11.399 -29.378 49.635 1.00 28.22 73 ASP A O 1
ATOM 559 N N . GLU A 1 74 ? 10.095 -29.837 51.400 1.00 32.34 74 GLU A N 1
ATOM 560 C CA . GLU A 1 74 ? 9.765 -28.462 51.826 1.00 32.34 74 GLU A CA 1
ATOM 561 C C . GLU A 1 74 ? 10.807 -27.791 52.764 1.00 32.34 74 GLU A C 1
ATOM 563 O O . GLU A 1 74 ? 11.573 -28.455 53.463 1.00 32.34 74 GLU A O 1
ATOM 568 N N . GLY A 1 75 ? 10.799 -26.447 52.877 1.00 26.53 75 GLY A N 1
ATOM 569 C CA . GLY A 1 75 ? 11.622 -25.745 53.882 1.00 26.53 75 GLY A CA 1
ATOM 570 C C . GLY A 1 75 ? 11.543 -24.206 53.919 1.00 26.53 75 GLY A C 1
ATOM 571 O O . GLY A 1 75 ? 12.066 -23.528 53.042 1.00 26.53 75 GLY A O 1
ATOM 572 N N . LEU A 1 76 ? 10.936 -23.682 54.991 1.00 28.48 76 LEU A N 1
ATOM 573 C CA . LEU A 1 76 ? 10.847 -22.280 55.467 1.00 28.48 76 LEU A CA 1
ATOM 574 C C . LEU A 1 76 ? 12.212 -21.522 55.481 1.00 28.48 76 LEU A C 1
ATOM 576 O O . LEU A 1 76 ? 13.263 -22.154 55.488 1.00 28.48 76 LEU A O 1
ATOM 580 N N . GLU A 1 77 ? 12.311 -20.181 55.530 1.00 27.62 77 GLU A N 1
ATOM 581 C CA . GLU A 1 77 ? 11.511 -19.200 56.302 1.00 27.62 77 GLU A CA 1
ATOM 582 C C . GLU A 1 77 ? 11.629 -17.740 55.747 1.00 27.62 77 GLU A C 1
ATOM 584 O O . GLU A 1 77 ? 12.385 -17.488 54.809 1.00 27.62 77 GLU A O 1
ATOM 589 N N . ASP A 1 78 ? 10.871 -16.777 56.297 1.00 28.53 78 ASP A N 1
ATOM 590 C CA . ASP A 1 78 ? 10.742 -15.364 55.841 1.00 28.53 78 ASP A CA 1
ATOM 591 C C . ASP A 1 78 ? 11.732 -14.393 56.525 1.00 28.53 78 ASP A C 1
ATOM 593 O O . ASP A 1 78 ? 11.897 -14.470 57.741 1.00 28.53 78 ASP A O 1
ATOM 597 N N . ASP A 1 79 ? 12.296 -13.417 55.783 1.00 25.14 79 ASP A N 1
ATOM 598 C CA . ASP A 1 79 ? 12.556 -12.078 56.357 1.00 25.14 79 ASP A CA 1
ATOM 599 C C . ASP A 1 79 ? 12.602 -10.908 55.330 1.00 25.14 79 ASP A C 1
ATOM 601 O O . ASP A 1 79 ? 13.633 -10.535 54.763 1.00 25.14 79 ASP A O 1
ATOM 605 N N . SER A 1 80 ? 11.434 -10.313 55.094 1.00 30.20 80 SER A N 1
ATOM 606 C CA . SER A 1 80 ? 11.158 -8.871 54.918 1.00 30.20 80 SER A CA 1
ATOM 607 C C . SER A 1 80 ? 12.212 -7.881 54.321 1.00 30.20 80 SER A C 1
ATOM 609 O O . SER A 1 80 ? 12.981 -7.243 55.036 1.00 30.20 80 SER A O 1
ATOM 611 N N . ALA A 1 81 ? 12.098 -7.533 53.018 1.00 24.16 81 ALA A N 1
ATOM 612 C CA . ALA A 1 81 ? 12.363 -6.160 52.501 1.00 24.16 81 ALA A CA 1
ATOM 613 C C . ALA A 1 81 ? 11.947 -5.932 51.021 1.00 24.16 81 ALA A C 1
ATOM 615 O O . ALA A 1 81 ? 12.650 -6.338 50.098 1.00 24.16 81 ALA A O 1
ATOM 616 N N . PHE A 1 82 ? 10.883 -5.154 50.765 1.00 23.42 82 PHE A N 1
ATOM 617 C CA . PHE A 1 82 ? 10.533 -4.668 49.413 1.00 23.42 82 PHE A CA 1
ATOM 618 C C . PHE A 1 82 ? 11.000 -3.220 49.149 1.00 23.42 82 PHE A C 1
ATOM 620 O O . PHE A 1 82 ? 10.414 -2.278 49.691 1.00 23.42 82 PHE A O 1
ATOM 627 N N . PRO A 1 83 ? 11.925 -2.990 48.201 1.00 24.11 83 PRO A N 1
ATOM 628 C CA . PRO A 1 83 ? 11.958 -1.783 47.385 1.00 24.11 83 PRO A CA 1
ATOM 629 C C . PRO A 1 83 ? 11.174 -2.008 46.078 1.00 24.11 83 PRO A C 1
ATOM 631 O O . PRO A 1 83 ? 11.262 -3.058 45.447 1.00 24.11 83 PRO A O 1
ATOM 634 N N . ARG A 1 84 ? 10.384 -1.011 45.661 1.00 27.17 84 ARG A N 1
ATOM 635 C CA . ARG A 1 84 ? 9.478 -1.103 44.499 1.00 27.17 84 ARG A CA 1
ATOM 636 C C . ARG A 1 84 ? 10.247 -1.423 43.212 1.00 27.17 84 ARG A C 1
ATOM 638 O O . ARG A 1 84 ? 11.027 -0.587 42.755 1.00 27.17 84 ARG A O 1
ATOM 645 N N . LEU A 1 85 ? 9.981 -2.578 42.597 1.00 25.06 85 LEU A N 1
ATOM 646 C CA . LEU A 1 85 ? 10.489 -2.875 41.258 1.00 25.06 85 LEU A CA 1
ATOM 647 C C . LEU A 1 85 ? 9.883 -1.899 40.237 1.00 25.06 85 LEU A C 1
ATOM 649 O O . LEU A 1 85 ? 8.699 -1.563 40.306 1.00 25.06 85 LEU A O 1
ATOM 653 N N . ALA A 1 86 ? 10.702 -1.435 39.294 1.00 23.89 86 ALA A N 1
ATOM 654 C CA . ALA A 1 86 ? 10.230 -0.613 38.187 1.00 23.89 86 ALA A CA 1
ATOM 655 C C . ALA A 1 86 ? 9.346 -1.429 37.225 1.00 23.89 86 ALA A C 1
ATOM 657 O O . ALA A 1 86 ? 9.406 -2.658 37.188 1.00 23.89 86 ALA A O 1
ATOM 658 N N . SER A 1 87 ? 8.539 -0.722 36.432 1.00 24.69 87 SER A N 1
ATOM 659 C CA . SER A 1 87 ? 7.668 -1.286 35.394 1.00 24.69 87 SER A CA 1
ATOM 660 C C . SER A 1 87 ? 8.376 -2.324 34.517 1.00 24.69 87 SER A C 1
ATOM 662 O O . SER A 1 87 ? 9.488 -2.071 34.047 1.00 24.69 87 SER A O 1
ATOM 664 N N . ALA A 1 88 ? 7.689 -3.435 34.230 1.00 24.53 88 ALA A N 1
ATOM 665 C CA . ALA A 1 88 ? 8.158 -4.463 33.303 1.00 24.53 88 ALA A CA 1
ATOM 666 C C . ALA A 1 88 ? 8.609 -3.855 31.954 1.00 24.53 88 ALA A C 1
ATOM 668 O O . ALA A 1 88 ? 7.986 -2.898 31.478 1.00 24.53 88 ALA A O 1
ATOM 669 N N . PRO A 1 89 ? 9.678 -4.383 31.327 1.00 25.64 89 PRO A N 1
ATOM 670 C CA . PRO A 1 89 ? 10.249 -3.788 30.127 1.00 25.64 89 PRO A CA 1
ATOM 671 C C . PRO A 1 89 ? 9.254 -3.792 28.959 1.00 25.64 89 PRO A C 1
ATOM 673 O O . PRO A 1 89 ? 8.668 -4.818 28.609 1.00 25.64 89 PRO A O 1
ATOM 676 N N . SER A 1 90 ? 9.098 -2.619 28.343 1.00 23.84 90 SER A N 1
ATOM 677 C CA . SER A 1 90 ? 8.313 -2.407 27.123 1.00 23.84 90 SER A CA 1
ATOM 678 C C . SER A 1 90 ? 8.718 -3.379 26.006 1.00 23.84 90 SER A C 1
ATOM 680 O O . SER A 1 90 ? 9.895 -3.712 25.854 1.00 23.84 90 SER A O 1
ATOM 682 N N . MET A 1 91 ? 7.754 -3.790 25.172 1.00 27.78 91 MET A N 1
ATOM 683 C CA . MET A 1 91 ? 8.017 -4.580 23.962 1.00 27.78 91 MET A CA 1
ATOM 684 C C . MET A 1 91 ? 8.670 -3.726 22.862 1.00 27.78 91 MET A C 1
ATOM 686 O O . MET A 1 91 ? 8.066 -3.426 21.831 1.00 27.78 91 MET A O 1
ATOM 690 N N . ASN A 1 92 ? 9.932 -3.354 23.068 1.00 24.17 92 ASN A N 1
ATOM 691 C CA . ASN A 1 92 ? 10.714 -2.601 22.097 1.00 24.17 92 ASN A CA 1
ATOM 692 C C . ASN A 1 92 ? 11.186 -3.524 20.960 1.00 24.17 92 ASN A C 1
ATOM 694 O O . ASN A 1 92 ? 12.226 -4.173 21.043 1.00 24.17 92 ASN A O 1
ATOM 698 N N . LEU A 1 93 ? 10.452 -3.514 19.843 1.00 30.58 93 LEU A N 1
ATOM 699 C CA . LEU A 1 93 ? 10.957 -3.901 18.513 1.00 30.58 93 LEU A CA 1
ATOM 700 C C . LEU A 1 93 ? 11.811 -2.765 17.902 1.00 30.58 93 LEU A C 1
ATOM 702 O O . LEU A 1 93 ? 11.684 -2.430 16.727 1.00 30.58 93 LEU A O 1
ATOM 706 N N . GLY A 1 94 ? 12.630 -2.117 18.734 1.00 34.19 94 GLY A N 1
ATOM 707 C CA . GLY A 1 94 ? 13.436 -0.950 18.376 1.00 34.19 94 GLY A CA 1
ATOM 708 C C . GLY A 1 94 ? 14.861 -1.302 17.928 1.00 34.19 94 GLY A C 1
ATOM 709 O O . GLY A 1 94 ? 15.286 -2.451 18.051 1.00 34.19 94 GLY A O 1
ATOM 710 N N . PRO A 1 95 ? 15.632 -0.307 17.450 1.00 45.03 95 PRO A N 1
ATOM 711 C CA . PRO A 1 95 ? 17.039 -0.472 17.060 1.00 45.03 95 PRO A CA 1
ATOM 712 C C . PRO A 1 95 ? 18.011 -0.572 18.255 1.00 45.03 95 PRO A C 1
ATOM 714 O O . PRO A 1 95 ? 19.220 -0.710 18.060 1.00 45.03 95 PRO A O 1
ATOM 717 N N . GLU A 1 96 ? 17.501 -0.462 19.483 1.00 58.56 96 GLU A N 1
ATOM 718 C CA . GLU A 1 96 ? 18.274 -0.379 20.724 1.00 58.56 96 GLU A CA 1
ATOM 719 C C . GLU A 1 96 ? 19.136 -1.628 20.982 1.00 58.56 96 GLU A C 1
ATOM 721 O O . GLU A 1 96 ? 18.839 -2.739 20.535 1.00 58.56 96 GLU A O 1
ATOM 726 N N . LEU A 1 97 ? 20.234 -1.429 21.712 1.00 73.81 97 LEU A N 1
ATOM 727 C CA . LEU A 1 97 ? 21.150 -2.490 22.125 1.00 73.81 97 LEU A CA 1
ATOM 728 C C . LEU A 1 97 ? 20.725 -3.035 23.489 1.00 73.81 97 LEU A C 1
ATOM 730 O O . LEU A 1 97 ? 20.524 -2.276 24.436 1.00 73.81 97 LEU A O 1
ATOM 734 N N . VAL A 1 98 ? 20.615 -4.358 23.591 1.00 80.31 98 VAL A N 1
ATOM 735 C CA . VAL A 1 98 ? 20.154 -5.060 24.796 1.00 80.31 98 VAL A CA 1
ATOM 736 C C . VAL A 1 98 ? 21.310 -5.880 25.367 1.00 80.31 98 VAL A C 1
ATOM 738 O O . VAL A 1 98 ? 21.978 -6.596 24.622 1.00 80.31 98 VAL A O 1
ATOM 741 N N . ARG A 1 99 ? 21.542 -5.795 26.685 1.00 87.94 99 ARG A N 1
ATOM 742 C CA . ARG A 1 99 ? 22.406 -6.750 27.398 1.00 87.94 99 ARG A CA 1
ATOM 743 C C . ARG A 1 99 ? 21.655 -8.077 27.479 1.00 87.94 99 ARG A C 1
ATOM 745 O O . ARG A 1 99 ? 20.589 -8.127 28.088 1.00 87.94 99 ARG A O 1
ATOM 752 N N . GLY A 1 100 ? 22.178 -9.110 26.829 1.00 85.88 100 GLY A N 1
ATOM 753 C CA . GLY A 1 100 ? 21.598 -10.446 26.840 1.00 85.88 100 GLY A CA 1
ATOM 754 C C . GLY A 1 100 ? 21.589 -11.051 28.235 1.00 85.88 100 GLY A C 1
ATOM 755 O O . GLY A 1 100 ? 22.520 -10.857 29.016 1.00 85.88 100 GLY A O 1
ATOM 756 N N . THR A 1 101 ? 20.536 -11.803 28.529 1.00 84.19 101 THR A N 1
ATOM 757 C CA . THR A 1 101 ? 20.381 -12.516 29.804 1.00 84.19 101 THR A CA 1
ATOM 758 C C . THR A 1 101 ? 21.270 -13.756 29.909 1.00 84.19 101 THR A C 1
ATOM 760 O O . THR A 1 101 ? 21.566 -14.202 31.014 1.00 84.19 101 THR A O 1
ATOM 763 N N . GLY A 1 102 ? 21.708 -14.309 28.773 1.00 82.44 102 GLY A N 1
ATOM 764 C CA . GLY A 1 102 ? 22.396 -15.597 28.721 1.00 82.44 102 GLY A CA 1
ATOM 765 C C . GLY A 1 102 ? 21.435 -16.783 28.822 1.00 82.44 102 GLY A C 1
ATOM 766 O O . GLY A 1 102 ? 21.839 -17.858 29.247 1.00 82.44 102 GLY A O 1
ATOM 767 N N . LEU A 1 103 ? 20.167 -16.602 28.430 1.00 82.31 103 LEU A N 1
ATOM 768 C CA . LEU A 1 103 ? 19.196 -17.697 28.297 1.00 82.31 103 LEU A CA 1
ATOM 769 C C . LEU A 1 103 ? 19.291 -18.406 26.935 1.00 82.31 103 LEU A C 1
ATOM 771 O O . LEU A 1 103 ? 18.749 -19.496 26.765 1.00 82.31 103 LEU A O 1
ATOM 775 N N . VAL A 1 104 ? 19.976 -17.800 25.959 1.00 87.00 104 VAL A N 1
ATOM 776 C CA . VAL A 1 104 ? 20.197 -18.361 24.620 1.00 87.00 104 VAL A CA 1
ATOM 777 C C . VAL A 1 104 ? 21.683 -18.332 24.289 1.00 87.00 104 VAL A C 1
ATOM 779 O O . VAL A 1 104 ? 22.311 -17.275 24.314 1.00 87.00 104 VAL A O 1
ATOM 782 N N . PHE A 1 105 ? 22.221 -19.489 23.903 1.00 90.50 105 PHE A N 1
ATOM 783 C CA . PHE A 1 105 ? 23.582 -19.634 23.391 1.00 90.50 105 PHE A CA 1
ATOM 784 C C . PHE A 1 105 ? 23.556 -20.249 21.987 1.00 90.50 105 PHE A C 1
ATOM 786 O O . PHE A 1 105 ? 22.762 -21.160 21.742 1.00 90.50 105 PHE A O 1
ATOM 793 N N . PRO A 1 106 ? 24.433 -19.808 21.073 1.00 91.31 106 PRO A N 1
ATOM 794 C CA . PRO A 1 106 ? 24.619 -20.456 19.781 1.00 91.31 106 PRO A CA 1
ATOM 795 C C . PRO A 1 106 ? 25.284 -21.835 19.939 1.00 91.31 106 PRO A C 1
ATOM 797 O O . PRO A 1 106 ? 25.825 -22.183 20.995 1.00 91.31 106 PRO A O 1
ATOM 800 N N . CYS A 1 107 ? 25.277 -22.625 18.865 1.00 90.81 107 CYS A N 1
ATOM 801 C CA . CYS A 1 107 ? 25.929 -23.936 18.809 1.00 90.81 107 CYS A CA 1
ATOM 802 C C . CYS A 1 107 ? 27.032 -23.992 17.737 1.00 90.81 107 CYS A C 1
ATOM 804 O O . CYS A 1 107 ? 27.127 -23.124 16.867 1.00 90.81 107 CYS A O 1
ATOM 806 N N . LYS A 1 108 ? 27.909 -25.001 17.804 1.00 92.19 108 LYS A N 1
ATOM 807 C CA . LYS A 1 108 ? 28.945 -25.206 16.780 1.00 92.19 108 LYS A CA 1
ATOM 808 C C . LYS A 1 108 ? 28.328 -25.813 15.520 1.00 92.19 108 LYS A C 1
ATOM 810 O O . LYS A 1 108 ? 27.514 -26.730 15.603 1.00 92.19 108 LYS A O 1
ATOM 815 N N . PHE A 1 109 ? 28.747 -25.339 14.352 1.00 92.25 109 PHE A N 1
ATOM 816 C CA . PHE A 1 109 ? 28.430 -25.968 13.075 1.00 92.25 109 PHE A CA 1
ATOM 817 C C . PHE A 1 109 ? 29.382 -27.143 12.829 1.00 92.25 109 PHE A C 1
ATOM 819 O O . PHE A 1 109 ? 30.587 -26.951 12.676 1.00 92.25 109 PHE A O 1
ATOM 826 N N . GLY A 1 110 ? 28.833 -28.357 12.776 1.00 84.12 110 GLY A N 1
ATOM 827 C CA . GLY A 1 110 ? 29.547 -29.551 12.325 1.00 84.12 110 GLY A CA 1
ATOM 828 C C . GLY A 1 110 ? 29.335 -29.773 10.822 1.00 84.12 110 GLY A C 1
ATOM 829 O O . GLY A 1 110 ? 28.265 -30.266 10.449 1.00 84.12 110 GLY A O 1
ATOM 830 N N . PRO A 1 111 ? 30.294 -29.432 9.939 1.00 79.62 111 PRO A N 1
ATOM 831 C CA . PRO A 1 111 ? 30.192 -29.784 8.527 1.00 79.62 111 PRO A CA 1
ATOM 832 C C . PRO A 1 111 ? 30.176 -31.311 8.355 1.00 79.62 111 PRO A C 1
ATOM 834 O O . PRO A 1 111 ? 30.872 -32.038 9.054 1.00 79.62 111 PRO A O 1
ATOM 837 N N . ARG A 1 112 ? 29.411 -31.822 7.380 1.00 71.19 112 ARG A N 1
ATOM 838 C CA . ARG A 1 112 ? 29.395 -33.268 7.060 1.00 71.19 112 ARG A CA 1
ATOM 839 C C . ARG A 1 112 ? 30.664 -33.750 6.342 1.00 71.19 112 ARG A C 1
ATOM 841 O O . ARG A 1 112 ? 30.860 -34.951 6.197 1.00 71.19 112 ARG A O 1
ATOM 848 N N . VAL A 1 113 ? 31.483 -32.818 5.851 1.00 73.19 113 VAL A N 1
ATOM 849 C CA . VAL A 1 113 ? 32.739 -33.061 5.131 1.00 73.19 113 VAL A CA 1
ATOM 850 C C . VAL A 1 113 ? 33.733 -31.978 5.551 1.00 73.19 113 VAL A C 1
ATOM 852 O O . VAL A 1 113 ? 33.648 -30.844 5.087 1.00 73.19 113 VAL A O 1
ATOM 855 N N . ASN A 1 114 ? 34.677 -32.317 6.431 1.00 67.50 114 ASN A N 1
ATOM 856 C CA . ASN A 1 114 ? 35.597 -31.345 7.044 1.00 67.50 114 ASN A CA 1
ATOM 857 C C . ASN A 1 114 ? 36.696 -30.831 6.088 1.00 67.50 114 ASN A C 1
ATOM 859 O O . ASN A 1 114 ? 37.491 -29.984 6.476 1.00 67.50 114 ASN A O 1
ATOM 863 N N . THR A 1 115 ? 36.767 -31.348 4.857 1.00 75.19 115 THR A N 1
ATOM 864 C CA . THR A 1 115 ? 37.819 -31.034 3.873 1.00 75.19 115 THR A CA 1
ATOM 865 C C . THR A 1 115 ? 37.416 -29.989 2.829 1.00 75.19 115 THR A C 1
ATOM 867 O O . THR A 1 115 ? 38.221 -29.691 1.952 1.00 75.19 115 THR A O 1
ATOM 870 N N . LEU A 1 116 ? 36.183 -29.470 2.871 1.00 83.31 116 LEU A N 1
ATOM 871 C CA . LEU A 1 116 ? 35.686 -28.457 1.931 1.00 83.31 116 LEU A CA 1
ATOM 872 C C . LEU A 1 116 ? 35.753 -27.055 2.540 1.00 83.31 116 LEU A C 1
ATOM 874 O O . LEU A 1 116 ? 35.358 -26.856 3.692 1.00 83.31 116 LEU A O 1
ATOM 878 N N . ARG A 1 117 ? 36.177 -26.073 1.738 1.00 88.00 117 ARG A N 1
ATOM 879 C CA . ARG A 1 117 ? 36.190 -24.658 2.131 1.00 88.00 117 ARG A CA 1
ATOM 880 C C . ARG A 1 117 ? 34.759 -24.134 2.313 1.00 88.00 117 ARG A C 1
ATOM 882 O O . ARG A 1 117 ? 33.824 -24.685 1.725 1.00 88.00 117 ARG A O 1
ATOM 889 N N . PRO A 1 118 ? 34.540 -23.023 3.040 1.00 91.19 118 PRO A N 1
ATOM 890 C CA . PRO A 1 118 ? 33.188 -22.572 3.357 1.00 91.19 118 PRO A CA 1
ATOM 891 C C . PRO A 1 118 ? 32.356 -22.264 2.109 1.00 91.19 118 PRO A C 1
ATOM 893 O O . PRO A 1 118 ? 31.232 -22.739 1.993 1.00 91.19 118 PRO A O 1
ATOM 896 N N . VAL A 1 119 ? 32.937 -21.577 1.122 1.00 89.75 119 VAL A N 1
ATOM 897 C CA . VAL A 1 119 ? 32.276 -21.238 -0.156 1.00 89.75 119 VAL A CA 1
ATOM 898 C C . VAL A 1 119 ? 32.085 -22.424 -1.120 1.00 89.75 119 VAL A C 1
ATOM 900 O O . VAL A 1 119 ? 31.367 -22.287 -2.113 1.00 89.75 119 VAL A O 1
ATOM 903 N N . GLU A 1 120 ? 32.712 -23.571 -0.832 1.00 89.31 120 GLU A N 1
ATOM 904 C CA . GLU A 1 120 ? 32.562 -24.842 -1.562 1.00 89.31 120 GLU A CA 1
ATOM 905 C C . GLU A 1 120 ? 31.464 -25.705 -0.927 1.00 89.31 120 GLU A C 1
ATOM 907 O O . GLU A 1 120 ? 30.622 -26.260 -1.632 1.00 89.31 120 GLU A O 1
ATOM 912 N N . LEU A 1 121 ? 31.426 -25.774 0.409 1.00 90.38 121 LEU A N 1
ATOM 913 C CA . LEU A 1 121 ? 30.346 -26.424 1.154 1.00 90.38 121 LEU A CA 1
ATOM 914 C C . LEU A 1 121 ? 29.023 -25.653 1.004 1.00 90.38 121 LEU A C 1
ATOM 916 O O . LEU A 1 121 ? 27.966 -26.258 0.849 1.00 90.38 121 LEU A O 1
ATOM 920 N N . PHE A 1 122 ? 29.089 -24.320 0.984 1.00 93.25 122 PHE A N 1
ATOM 921 C CA . PHE A 1 122 ? 27.989 -23.416 0.652 1.00 93.25 122 PHE A CA 1
ATOM 922 C C . PHE A 1 122 ? 28.104 -22.977 -0.814 1.00 93.25 122 PHE A C 1
ATOM 924 O O . PHE A 1 122 ? 28.296 -21.800 -1.127 1.00 93.25 122 PHE A O 1
ATOM 931 N N . SER A 1 123 ? 28.057 -23.952 -1.725 1.00 90.00 123 SER A N 1
ATOM 932 C CA . SER A 1 123 ? 28.212 -23.763 -3.175 1.00 90.00 123 SER A CA 1
ATOM 933 C C . SER A 1 123 ? 26.941 -23.295 -3.897 1.00 90.00 123 SER A C 1
ATOM 935 O O . SER A 1 123 ? 27.038 -22.857 -5.042 1.00 90.00 123 SER A O 1
ATOM 937 N N . ASP A 1 124 ? 25.772 -23.312 -3.247 1.00 86.88 124 ASP A N 1
ATOM 938 C CA . ASP A 1 124 ? 24.528 -22.773 -3.815 1.00 86.88 124 ASP A CA 1
ATOM 939 C C . ASP A 1 124 ? 24.481 -21.229 -3.723 1.00 86.88 124 ASP A C 1
ATOM 941 O O . ASP A 1 124 ? 25.207 -20.605 -2.940 1.00 86.88 124 ASP A O 1
ATOM 945 N N . ARG A 1 125 ? 23.682 -20.591 -4.587 1.00 85.44 125 ARG A N 1
ATOM 946 C CA . ARG A 1 125 ? 23.671 -19.135 -4.817 1.00 85.44 125 ARG A CA 1
ATOM 947 C C . ARG A 1 125 ? 22.253 -18.564 -4.814 1.00 85.44 125 ARG A C 1
ATOM 949 O O . ARG A 1 125 ? 21.719 -18.158 -5.848 1.00 85.44 125 ARG A O 1
ATOM 956 N N . LYS A 1 126 ? 21.638 -18.461 -3.634 1.00 79.12 126 LYS A N 1
ATOM 957 C CA . LYS A 1 126 ? 20.335 -17.794 -3.476 1.00 79.12 126 LYS A CA 1
ATOM 958 C C . LYS A 1 126 ? 20.464 -16.278 -3.684 1.00 79.12 126 LYS A C 1
ATOM 960 O O . LYS A 1 126 ? 21.101 -15.581 -2.891 1.00 79.12 126 LYS A O 1
ATOM 965 N N . ARG A 1 127 ? 19.835 -15.745 -4.737 1.00 71.88 127 ARG A N 1
ATOM 966 C CA . ARG A 1 127 ? 19.763 -14.295 -4.989 1.00 71.88 127 ARG A CA 1
ATOM 967 C C . ARG A 1 127 ? 18.806 -13.614 -4.007 1.00 71.88 127 ARG A C 1
ATOM 969 O O . ARG A 1 127 ? 17.654 -14.019 -3.884 1.00 71.88 127 ARG A O 1
ATOM 976 N N . HIS A 1 128 ? 19.254 -12.520 -3.397 1.00 57.41 128 HIS A N 1
ATOM 977 C CA . HIS A 1 128 ? 18.413 -11.572 -2.672 1.00 57.41 128 HIS A CA 1
ATOM 978 C C . HIS A 1 128 ? 18.794 -10.139 -3.086 1.00 57.41 128 HIS A C 1
ATOM 980 O O . HIS A 1 128 ? 19.942 -9.720 -2.937 1.00 57.41 128 HIS A O 1
ATOM 986 N N . MET A 1 129 ? 17.841 -9.381 -3.642 1.00 60.91 129 MET A N 1
ATOM 987 C CA . MET A 1 129 ? 18.083 -8.077 -4.285 1.00 60.91 129 MET A CA 1
ATOM 988 C C . MET A 1 129 ? 19.201 -8.150 -5.351 1.00 60.91 129 MET A C 1
ATOM 990 O O . MET A 1 129 ? 19.051 -8.845 -6.359 1.00 60.91 129 MET A O 1
ATOM 994 N N . ASN A 1 130 ? 20.326 -7.462 -5.129 1.00 56.78 130 ASN A N 1
ATOM 995 C CA . ASN A 1 130 ? 21.506 -7.440 -6.004 1.00 56.78 130 ASN A CA 1
ATOM 996 C C . ASN A 1 130 ? 22.691 -8.238 -5.418 1.00 56.78 130 ASN A C 1
ATOM 998 O O . ASN A 1 130 ? 23.837 -7.988 -5.777 1.00 56.78 130 ASN A O 1
ATOM 1002 N N . ILE A 1 131 ? 22.422 -9.155 -4.483 1.00 65.81 131 ILE A N 1
ATOM 1003 C CA . ILE A 1 131 ? 23.432 -9.955 -3.783 1.00 65.81 131 ILE A CA 1
ATOM 1004 C C . ILE A 1 131 ? 23.147 -11.440 -4.023 1.00 65.81 131 ILE A C 1
ATOM 1006 O O . ILE A 1 131 ? 22.001 -11.884 -3.905 1.00 65.81 131 ILE A O 1
ATOM 1010 N N . LEU A 1 132 ? 24.183 -12.221 -4.320 1.00 78.38 132 LEU A N 1
ATOM 1011 C CA . LEU A 1 132 ? 24.133 -13.682 -4.298 1.00 78.38 132 LEU A CA 1
ATOM 1012 C C . LEU A 1 132 ? 24.660 -14.164 -2.941 1.00 78.38 132 LEU A C 1
ATOM 1014 O O . LEU A 1 132 ? 25.805 -13.894 -2.575 1.00 78.38 132 LEU A O 1
ATOM 1018 N N . ARG A 1 133 ? 23.814 -14.847 -2.168 1.00 89.00 133 ARG A N 1
ATOM 1019 C CA . ARG A 1 133 ? 24.171 -15.408 -0.859 1.00 89.00 133 ARG A CA 1
ATOM 1020 C C . ARG A 1 133 ? 24.804 -16.784 -1.030 1.00 89.00 133 ARG A C 1
ATOM 1022 O O . ARG A 1 133 ? 24.337 -17.574 -1.845 1.00 89.00 133 ARG A O 1
ATOM 1029 N N . TYR A 1 134 ? 25.820 -17.078 -0.223 1.00 93.06 134 TYR A N 1
ATOM 1030 C CA . TYR A 1 134 ? 26.374 -18.423 -0.083 1.00 93.06 134 TYR A CA 1
ATOM 1031 C C . TYR A 1 134 ? 25.379 -19.292 0.699 1.00 93.06 134 TYR A C 1
ATOM 1033 O O . TYR A 1 134 ? 25.239 -19.125 1.913 1.00 93.06 134 TYR A O 1
ATOM 1041 N N . THR A 1 135 ? 24.664 -20.187 0.017 1.00 94.25 135 THR A N 1
ATOM 1042 C CA . THR A 1 135 ? 23.663 -21.076 0.631 1.00 94.25 135 THR A CA 1
ATOM 1043 C C . THR A 1 135 ? 24.120 -22.529 0.664 1.00 94.25 135 THR A C 1
ATOM 1045 O O . THR A 1 135 ? 24.919 -22.972 -0.163 1.00 94.25 135 THR A O 1
ATOM 1048 N N . ASN A 1 136 ? 23.636 -23.280 1.656 1.00 90.69 136 ASN A N 1
ATOM 1049 C CA . ASN A 1 136 ? 23.912 -24.709 1.769 1.00 90.69 136 ASN A CA 1
ATOM 1050 C C . ASN A 1 136 ? 23.087 -25.470 0.707 1.00 90.69 136 ASN A C 1
ATOM 1052 O O . ASN A 1 136 ? 21.859 -25.383 0.746 1.00 90.69 136 ASN A O 1
ATOM 1056 N N . PRO A 1 137 ? 23.701 -26.253 -0.204 1.00 85.12 137 PRO A N 1
ATOM 1057 C CA . PRO A 1 137 ? 22.969 -27.003 -1.230 1.00 85.12 137 PRO A CA 1
ATOM 1058 C C . PRO A 1 137 ? 21.948 -28.016 -0.684 1.00 85.12 137 PRO A C 1
ATOM 1060 O O . PRO A 1 137 ? 21.054 -28.431 -1.417 1.00 85.12 137 PRO A O 1
ATOM 1063 N N . ALA A 1 138 ? 22.071 -28.430 0.584 1.00 86.12 138 ALA A N 1
ATOM 1064 C CA . ALA A 1 138 ? 21.118 -29.319 1.248 1.00 86.12 138 ALA A CA 1
ATOM 1065 C C . ALA A 1 138 ? 19.960 -28.581 1.955 1.00 86.12 138 ALA A C 1
ATOM 1067 O O . ALA A 1 138 ? 18.943 -29.208 2.242 1.00 86.12 138 ALA A O 1
ATOM 1068 N N . ASP A 1 139 ? 20.101 -27.280 2.242 1.00 86.88 139 ASP A N 1
ATOM 1069 C CA . ASP A 1 139 ? 19.060 -26.429 2.836 1.00 86.88 139 ASP A CA 1
ATOM 1070 C C . ASP A 1 139 ? 19.337 -24.944 2.521 1.00 86.88 139 ASP A C 1
ATOM 1072 O O . ASP A 1 139 ? 20.153 -24.281 3.167 1.00 86.88 139 ASP A O 1
ATOM 1076 N N . ASN A 1 140 ? 18.611 -24.393 1.545 1.00 87.62 140 ASN A N 1
ATOM 1077 C CA . ASN A 1 140 ? 18.757 -22.998 1.108 1.00 87.62 140 ASN A CA 1
ATOM 1078 C C . ASN A 1 140 ? 18.169 -21.953 2.089 1.00 87.62 140 ASN A C 1
ATOM 1080 O O . ASN A 1 140 ? 18.171 -20.749 1.797 1.00 87.62 140 ASN A O 1
ATOM 1084 N N . SER A 1 141 ? 17.688 -22.391 3.259 1.00 87.00 141 SER A N 1
ATOM 1085 C CA . SER A 1 141 ? 17.392 -21.535 4.410 1.00 87.00 141 SER A CA 1
ATOM 1086 C C . SER A 1 141 ? 18.584 -21.383 5.373 1.00 87.00 141 SER A C 1
ATOM 1088 O O . SER A 1 141 ? 18.499 -20.585 6.310 1.00 87.00 141 SER A O 1
ATOM 1090 N N . VAL A 1 142 ? 19.717 -22.050 5.111 1.00 94.44 142 VAL A N 1
ATOM 1091 C CA . VAL A 1 142 ? 20.996 -21.852 5.816 1.00 94.44 142 VAL A CA 1
ATOM 1092 C C . VAL A 1 142 ? 21.941 -20.997 4.964 1.00 94.44 142 VAL A C 1
ATOM 1094 O O . VAL A 1 142 ? 22.277 -21.369 3.835 1.00 94.44 142 VAL A O 1
ATOM 1097 N N . VAL A 1 143 ? 22.401 -19.867 5.512 1.00 95.88 143 VAL A N 1
ATOM 1098 C CA . VAL A 1 143 ? 23.344 -18.938 4.859 1.00 95.88 143 VAL A CA 1
ATOM 1099 C C . VAL A 1 143 ? 24.693 -18.897 5.577 1.00 95.88 143 VAL A C 1
ATOM 1101 O O . VAL A 1 143 ? 24.751 -18.915 6.806 1.00 95.88 143 VAL A O 1
ATOM 1104 N N . LEU A 1 144 ? 25.776 -18.818 4.804 1.00 96.81 144 LEU A N 1
ATOM 1105 C CA . LEU A 1 144 ? 27.140 -18.613 5.291 1.00 96.81 144 LEU A CA 1
ATOM 1106 C C . LEU A 1 144 ? 27.510 -17.124 5.289 1.00 96.81 144 LEU A C 1
ATOM 1108 O O . LEU A 1 144 ? 27.328 -16.433 4.285 1.00 96.81 144 LEU A O 1
ATOM 1112 N N . ILE A 1 145 ? 28.125 -16.675 6.383 1.00 97.44 145 ILE A N 1
ATOM 1113 C CA . ILE A 1 145 ? 28.825 -15.392 6.509 1.00 97.44 145 ILE A CA 1
ATOM 1114 C C . ILE A 1 145 ? 30.238 -15.671 7.043 1.00 97.44 145 ILE A C 1
ATOM 1116 O O . ILE A 1 145 ? 30.402 -16.483 7.949 1.00 97.44 145 ILE A O 1
ATOM 1120 N N . MET A 1 146 ? 31.259 -15.013 6.493 1.00 96.94 146 MET A N 1
ATOM 1121 C CA . MET A 1 146 ? 32.663 -15.159 6.923 1.00 96.94 146 MET A CA 1
ATOM 1122 C C . MET A 1 146 ? 33.105 -13.888 7.662 1.00 96.94 146 MET A C 1
ATOM 1124 O O . MET A 1 146 ? 32.816 -12.807 7.152 1.00 96.94 146 MET A O 1
ATOM 1128 N N . THR A 1 147 ? 33.743 -13.982 8.837 1.00 97.50 147 THR A N 1
ATOM 1129 C CA . THR A 1 147 ? 34.029 -12.839 9.745 1.00 97.50 147 THR A CA 1
ATOM 1130 C C . THR A 1 147 ? 35.467 -12.844 10.294 1.00 97.50 147 THR A C 1
ATOM 1132 O O . THR A 1 147 ? 35.970 -13.914 10.640 1.00 97.50 147 THR A O 1
ATOM 1135 N N . ASP A 1 148 ? 36.092 -11.666 10.443 1.00 96.75 148 ASP A N 1
ATOM 1136 C CA . ASP A 1 148 ? 37.467 -11.465 10.965 1.00 96.75 148 ASP A CA 1
ATOM 1137 C C . ASP A 1 148 ? 37.615 -10.137 11.746 1.00 96.75 148 ASP A C 1
ATOM 1139 O O . ASP A 1 148 ? 36.912 -9.152 11.471 1.00 96.75 148 ASP A O 1
ATOM 1143 N N . GLY A 1 149 ? 38.556 -10.091 12.697 1.00 93.88 149 GLY A N 1
ATOM 1144 C CA . GLY A 1 149 ? 38.932 -8.917 13.481 1.00 93.88 149 GLY A CA 1
ATOM 1145 C C . GLY A 1 149 ? 40.442 -8.722 13.675 1.00 93.88 149 GLY A C 1
ATOM 1146 O O . GLY A 1 149 ? 41.018 -9.069 14.710 1.00 93.88 149 GLY A O 1
ATOM 1147 N N . ALA A 1 150 ? 41.087 -8.027 12.743 1.00 91.25 150 ALA A N 1
ATOM 1148 C CA . ALA A 1 150 ? 42.501 -7.664 12.808 1.00 91.25 150 ALA A CA 1
ATOM 1149 C C . ALA A 1 150 ? 42.834 -6.475 13.744 1.00 91.25 150 ALA A C 1
ATOM 1151 O O . ALA A 1 150 ? 42.114 -5.476 13.823 1.00 91.25 150 ALA A O 1
ATOM 1152 N N . CYS A 1 151 ? 44.008 -6.521 14.389 1.00 91.31 151 CYS A N 1
ATOM 1153 C CA . CYS A 1 151 ? 44.577 -5.393 15.134 1.00 91.31 151 CYS A CA 1
ATOM 1154 C C . CYS A 1 151 ? 46.076 -5.200 14.854 1.00 91.31 151 CYS A C 1
ATOM 1156 O O . CYS A 1 151 ? 46.914 -6.027 15.216 1.00 91.31 151 CYS A O 1
ATOM 1158 N N . LEU A 1 152 ? 46.417 -4.072 14.229 1.00 86.19 152 LEU A N 1
ATOM 1159 C CA . LEU A 1 152 ? 47.791 -3.605 14.052 1.00 86.19 152 LEU A CA 1
ATOM 1160 C C . LEU A 1 152 ? 48.346 -3.154 15.410 1.00 86.19 152 LEU A C 1
ATOM 1162 O O . LEU A 1 152 ? 47.639 -2.502 16.180 1.00 86.19 152 LEU A O 1
ATOM 1166 N N . ASN A 1 153 ? 49.612 -3.468 15.695 1.00 83.94 153 ASN A N 1
ATOM 1167 C CA . ASN A 1 153 ? 50.270 -3.186 16.980 1.00 83.94 153 ASN A CA 1
ATOM 1168 C C . ASN A 1 153 ? 49.515 -3.751 18.208 1.00 83.94 153 ASN A C 1
ATOM 1170 O O . ASN A 1 153 ? 49.559 -3.149 19.282 1.00 83.94 153 ASN A O 1
ATOM 1174 N N . ASN A 1 154 ? 48.809 -4.887 18.084 1.00 80.44 154 ASN A N 1
ATOM 1175 C CA . ASN A 1 154 ? 48.081 -5.465 19.220 1.00 80.44 154 ASN A CA 1
ATOM 1176 C C . ASN A 1 154 ? 49.028 -5.759 20.403 1.00 80.44 154 ASN A C 1
ATOM 1178 O O . ASN A 1 154 ? 50.120 -6.299 20.216 1.00 80.44 154 ASN A O 1
ATOM 1182 N N . GLY A 1 155 ? 48.617 -5.376 21.615 1.00 73.88 155 GLY A N 1
ATOM 1183 C CA . GLY A 1 155 ? 49.441 -5.462 22.828 1.00 73.88 155 GLY A CA 1
ATOM 1184 C C . GLY A 1 155 ? 50.648 -4.507 22.882 1.00 73.88 155 GLY A C 1
ATOM 1185 O O . GLY A 1 155 ? 51.450 -4.611 23.806 1.00 73.88 155 GLY A O 1
ATOM 1186 N N . GLN A 1 156 ? 50.802 -3.591 21.920 1.00 78.56 156 GLN A N 1
ATOM 1187 C CA . GLN A 1 156 ? 51.907 -2.626 21.841 1.00 78.56 156 GLN A CA 1
ATOM 1188 C C . GLN A 1 156 ? 51.387 -1.178 21.896 1.00 78.56 156 GLN A C 1
ATOM 1190 O O . GLN A 1 156 ? 50.199 -0.931 22.096 1.00 78.56 156 GLN A O 1
ATOM 1195 N N . ALA A 1 157 ? 52.279 -0.195 21.745 1.00 77.00 157 ALA A N 1
ATOM 1196 C CA . ALA A 1 157 ? 51.897 1.214 21.695 1.00 77.00 157 ALA A CA 1
ATOM 1197 C C . ALA A 1 157 ? 51.095 1.544 20.420 1.00 77.00 157 ALA A C 1
ATOM 1199 O O . ALA A 1 157 ? 51.423 1.084 19.327 1.00 77.00 157 ALA A O 1
ATOM 1200 N N . ASN A 1 158 ? 50.079 2.400 20.563 1.00 83.62 158 ASN A N 1
ATOM 1201 C CA . ASN A 1 158 ? 49.162 2.813 19.493 1.00 83.62 158 ASN A CA 1
ATOM 1202 C C . ASN A 1 158 ? 48.532 1.626 18.721 1.00 83.62 158 ASN A C 1
ATOM 1204 O O . ASN A 1 158 ? 48.711 1.533 17.501 1.00 83.62 158 ASN A O 1
ATOM 1208 N N . PRO A 1 159 ? 47.796 0.726 19.406 1.00 89.62 159 PRO A N 1
ATOM 1209 C CA . PRO A 1 159 ? 47.063 -0.351 18.752 1.00 89.62 159 PRO A CA 1
ATOM 1210 C C . PRO A 1 159 ? 45.941 0.215 17.874 1.00 89.62 159 PRO A C 1
ATOM 1212 O O . PRO A 1 159 ? 45.234 1.153 18.260 1.00 89.62 159 PRO A O 1
ATOM 1215 N N . LYS A 1 160 ? 45.758 -0.365 16.686 1.00 92.62 160 LYS A N 1
ATOM 1216 C CA . LYS A 1 160 ? 44.679 -0.011 15.760 1.00 92.62 160 LYS A CA 1
ATOM 1217 C C . LYS A 1 160 ? 43.923 -1.261 15.332 1.00 92.62 160 LYS A C 1
ATOM 1219 O O . LYS A 1 160 ? 44.472 -2.085 14.608 1.00 92.62 160 LYS A O 1
ATOM 1224 N N . ALA A 1 161 ? 42.661 -1.374 15.732 1.00 93.25 161 ALA A N 1
ATOM 1225 C CA . ALA A 1 161 ? 41.816 -2.520 15.414 1.00 93.25 161 ALA A CA 1
ATOM 1226 C C . ALA A 1 161 ? 40.749 -2.186 14.360 1.00 93.25 161 ALA A C 1
ATOM 1228 O O . ALA A 1 161 ? 40.271 -1.052 14.284 1.00 93.25 161 ALA A O 1
ATOM 1229 N N . GLY A 1 162 ? 40.366 -3.177 13.560 1.00 93.94 162 GLY A N 1
ATOM 1230 C CA . GLY A 1 162 ? 39.340 -3.094 12.525 1.00 93.94 162 GLY A CA 1
ATOM 1231 C C . GLY A 1 162 ? 38.691 -4.458 12.314 1.00 93.94 162 GLY A C 1
ATOM 1232 O O . GLY A 1 162 ? 39.311 -5.485 12.560 1.00 93.94 162 GLY A O 1
ATOM 1233 N N . TRP A 1 163 ? 37.429 -4.460 11.910 1.00 95.94 163 TRP A N 1
ATOM 1234 C CA . TRP A 1 163 ? 36.590 -5.652 11.799 1.00 95.94 163 TRP A CA 1
ATOM 1235 C C . TRP A 1 163 ? 36.020 -5.774 10.387 1.00 95.94 163 TRP A C 1
ATOM 1237 O O . TRP A 1 163 ? 35.823 -4.755 9.718 1.00 95.94 163 TRP A O 1
ATOM 1247 N N . ALA A 1 164 ? 35.733 -6.993 9.927 1.00 94.12 164 ALA A N 1
ATOM 1248 C CA . ALA A 1 164 ? 35.124 -7.223 8.620 1.00 94.12 164 ALA A CA 1
ATOM 1249 C C . ALA A 1 164 ? 34.292 -8.505 8.534 1.00 94.12 164 ALA A C 1
ATOM 1251 O O . ALA A 1 164 ? 34.501 -9.461 9.277 1.00 94.12 164 ALA A O 1
ATOM 1252 N N . PHE A 1 165 ? 33.374 -8.536 7.569 1.00 97.12 165 PHE A N 1
ATOM 1253 C CA . PHE A 1 165 ? 32.697 -9.754 7.148 1.00 97.12 165 PHE A CA 1
ATOM 1254 C C . PHE A 1 165 ? 32.351 -9.762 5.654 1.00 97.12 165 PHE A C 1
ATOM 1256 O O . PHE A 1 165 ? 32.113 -8.719 5.042 1.00 97.12 165 PHE A O 1
ATOM 1263 N N . VAL A 1 166 ? 32.290 -10.955 5.064 1.00 93.19 166 VAL A N 1
ATOM 1264 C CA . VAL A 1 166 ? 31.876 -11.179 3.671 1.00 93.19 166 VAL A CA 1
ATOM 1265 C C . VAL A 1 166 ? 30.402 -11.572 3.651 1.00 93.19 166 VAL A C 1
ATOM 1267 O O . VAL A 1 166 ? 30.023 -12.589 4.231 1.00 93.19 166 VAL A O 1
ATOM 1270 N N . GLN A 1 167 ? 29.560 -10.782 2.980 1.00 86.75 167 GLN A N 1
ATOM 1271 C CA . GLN A 1 167 ? 28.101 -10.975 2.989 1.00 86.75 167 GLN A CA 1
ATOM 1272 C C . GLN A 1 167 ? 27.549 -11.808 1.814 1.00 86.75 167 GLN A C 1
ATOM 1274 O O . GLN A 1 167 ? 26.351 -12.097 1.778 1.00 86.75 167 GLN A O 1
ATOM 1279 N N . GLY A 1 168 ? 28.376 -12.121 0.815 1.00 86.12 168 GLY A N 1
ATOM 1280 C CA . GLY A 1 168 ? 27.957 -12.723 -0.455 1.00 86.12 168 GLY A CA 1
ATOM 1281 C C . GLY A 1 168 ? 28.790 -12.219 -1.634 1.00 86.12 168 GLY A C 1
ATOM 1282 O O . GLY A 1 168 ? 29.862 -11.642 -1.436 1.00 86.12 168 GLY A O 1
ATOM 1283 N N . LEU A 1 169 ? 28.270 -12.408 -2.846 1.00 75.31 169 LEU A N 1
ATOM 1284 C CA . LEU A 1 169 ? 28.799 -11.847 -4.093 1.00 75.31 169 LEU A CA 1
ATOM 1285 C C . LEU A 1 169 ? 27.865 -10.761 -4.652 1.00 75.31 169 LEU A C 1
ATOM 1287 O O . LEU A 1 169 ? 26.663 -10.770 -4.373 1.00 75.31 169 LEU A O 1
ATOM 1291 N N . GLY A 1 170 ? 28.404 -9.852 -5.463 1.00 60.66 170 GLY A N 1
ATOM 1292 C CA . GLY A 1 170 ? 27.621 -8.979 -6.338 1.00 60.66 170 GLY A CA 1
ATOM 1293 C C . GLY A 1 170 ? 27.021 -9.731 -7.534 1.00 60.66 170 GLY A C 1
ATOM 1294 O O . GLY A 1 170 ? 27.182 -10.942 -7.678 1.00 60.66 170 GLY A O 1
ATOM 1295 N N . LEU A 1 171 ? 26.330 -9.006 -8.420 1.00 62.00 171 LEU A N 1
ATOM 1296 C CA . LEU A 1 171 ? 25.833 -9.546 -9.702 1.00 62.00 171 LEU A CA 1
ATOM 1297 C C . LEU A 1 171 ? 26.940 -9.685 -10.773 1.00 62.00 171 LEU A C 1
ATOM 1299 O O . LEU A 1 171 ? 26.670 -10.105 -11.894 1.00 62.00 171 LEU A O 1
ATOM 1303 N N . ASP A 1 172 ? 28.163 -9.300 -10.418 1.00 65.75 172 ASP A N 1
ATOM 1304 C CA . ASP A 1 172 ? 29.431 -9.371 -11.151 1.00 65.75 172 ASP A CA 1
ATOM 1305 C C . ASP A 1 172 ? 30.381 -10.445 -10.569 1.00 65.75 172 ASP A C 1
ATOM 1307 O O . ASP A 1 172 ? 31.589 -10.435 -10.827 1.00 65.75 172 ASP A O 1
ATOM 1311 N N . ASP A 1 173 ? 29.834 -11.333 -9.730 1.00 73.31 173 ASP A N 1
ATOM 1312 C CA . ASP A 1 173 ? 30.531 -12.363 -8.953 1.00 73.31 173 ASP A CA 1
ATOM 1313 C C . ASP A 1 173 ? 31.694 -11.840 -8.076 1.00 73.31 173 ASP A C 1
ATOM 1315 O O . ASP A 1 173 ? 32.539 -12.618 -7.628 1.00 73.31 173 ASP A O 1
ATOM 1319 N N . GLN A 1 174 ? 31.741 -10.534 -7.768 1.00 76.44 174 GLN A N 1
ATOM 1320 C CA . GLN A 1 174 ? 32.765 -9.968 -6.882 1.00 76.44 174 GLN A CA 1
ATOM 1321 C C . GLN A 1 174 ? 32.383 -10.107 -5.397 1.00 76.44 174 GLN A C 1
ATOM 1323 O O . GLN A 1 174 ? 31.235 -9.828 -5.036 1.00 76.44 174 GLN A O 1
ATOM 1328 N N . PRO A 1 175 ? 33.311 -10.496 -4.496 1.00 79.56 175 PRO A N 1
ATOM 1329 C CA . PRO A 1 175 ? 33.036 -10.581 -3.063 1.00 79.56 175 PRO A CA 1
ATOM 1330 C C . PRO A 1 175 ? 32.634 -9.244 -2.435 1.00 79.56 175 PRO A C 1
ATOM 1332 O O . PRO A 1 175 ? 33.384 -8.268 -2.452 1.00 79.56 175 PRO A O 1
ATOM 1335 N N . LEU A 1 176 ? 31.463 -9.219 -1.800 1.00 82.56 176 LEU A N 1
ATOM 1336 C CA . LEU A 1 176 ? 30.974 -8.056 -1.068 1.00 82.56 176 LEU A CA 1
ATOM 1337 C C . LEU A 1 176 ? 31.452 -8.122 0.385 1.00 82.56 176 LEU A C 1
ATOM 1339 O O . LEU A 1 176 ? 30.865 -8.818 1.218 1.00 82.56 176 LEU A O 1
ATOM 1343 N N . VAL A 1 177 ? 32.516 -7.377 0.679 1.00 87.12 177 VAL A N 1
ATOM 1344 C CA . VAL A 1 177 ? 33.089 -7.235 2.025 1.00 87.12 177 VAL A CA 1
ATOM 1345 C C . VAL A 1 177 ? 32.543 -5.975 2.699 1.00 87.12 177 VAL A C 1
ATOM 1347 O O . VAL A 1 177 ? 32.539 -4.892 2.115 1.00 87.12 177 VAL A O 1
ATOM 1350 N N . VAL A 1 178 ? 32.096 -6.112 3.944 1.00 85.62 178 VAL A N 1
ATOM 1351 C CA . VAL A 1 178 ? 31.676 -5.016 4.821 1.00 85.62 178 VAL A CA 1
ATOM 1352 C C . VAL A 1 178 ? 32.676 -4.945 5.964 1.00 85.62 178 VAL A C 1
ATOM 1354 O O . VAL A 1 178 ? 32.794 -5.893 6.732 1.00 85.62 178 VAL A O 1
ATOM 1357 N N . SER A 1 179 ? 33.395 -3.835 6.091 1.00 90.56 179 SER A N 1
ATOM 1358 C CA . SER A 1 179 ? 34.371 -3.634 7.166 1.00 90.56 179 SER A CA 1
ATOM 1359 C C . SER A 1 179 ? 34.212 -2.282 7.849 1.00 90.56 179 SER A C 1
ATOM 1361 O O . SER A 1 179 ? 33.489 -1.410 7.357 1.00 90.56 179 SER A O 1
ATOM 1363 N N . GLY A 1 180 ? 34.862 -2.107 8.998 1.00 87.94 180 GLY A N 1
ATOM 1364 C CA . GLY A 1 180 ? 34.894 -0.851 9.736 1.00 87.94 180 GLY A CA 1
ATOM 1365 C C . GLY A 1 180 ? 36.033 -0.795 10.750 1.00 87.94 180 GLY A C 1
ATOM 1366 O O . GLY A 1 180 ? 36.416 -1.802 11.345 1.00 87.94 180 GLY A O 1
ATOM 1367 N N . ARG A 1 181 ? 36.604 0.395 10.944 1.00 92.50 181 ARG A N 1
ATOM 1368 C CA . ARG A 1 181 ? 37.574 0.652 12.011 1.00 92.50 181 ARG A CA 1
ATOM 1369 C C . ARG A 1 181 ? 36.879 0.519 13.373 1.00 92.50 181 ARG A C 1
ATOM 1371 O O . ARG A 1 181 ? 35.793 1.068 13.557 1.00 92.50 181 ARG A O 1
ATOM 1378 N N . LEU A 1 182 ? 37.488 -0.215 14.309 1.00 92.25 182 LEU A N 1
ATOM 1379 C CA . LEU A 1 182 ? 36.900 -0.492 15.624 1.00 92.25 182 LEU A CA 1
ATOM 1380 C C . LEU A 1 182 ? 36.761 0.800 16.435 1.00 92.25 182 LEU A C 1
ATOM 1382 O O . LEU A 1 182 ? 37.698 1.596 16.512 1.00 92.25 182 LEU A O 1
ATOM 1386 N N . GLU A 1 183 ? 35.602 0.986 17.053 1.00 91.25 183 GLU A N 1
ATOM 1387 C CA . GLU A 1 183 ? 35.239 2.214 17.757 1.00 91.25 183 GLU A CA 1
ATOM 1388 C C . GLU A 1 183 ? 35.999 2.407 19.084 1.00 91.25 183 GLU A C 1
ATOM 1390 O O . GLU A 1 183 ? 36.405 1.445 19.741 1.00 91.25 183 GLU A O 1
ATOM 1395 N N . GLN A 1 184 ? 36.211 3.669 19.473 1.00 87.50 184 GLN A N 1
ATOM 1396 C CA . GLN A 1 184 ? 36.916 4.041 20.708 1.00 87.50 184 GLN A CA 1
ATOM 1397 C C . GLN A 1 184 ? 36.052 3.844 21.957 1.00 87.50 184 GLN A C 1
ATOM 1399 O O . GLN A 1 184 ? 36.558 3.438 23.001 1.00 87.50 184 GLN A O 1
ATOM 1404 N N . GLN A 1 185 ? 34.748 4.108 21.854 1.00 87.75 185 GLN A N 1
ATOM 1405 C CA . GLN A 1 185 ? 33.772 3.754 22.882 1.00 87.75 185 GLN A CA 1
ATOM 1406 C C . GLN A 1 185 ? 33.053 2.464 22.493 1.00 87.75 185 GLN A C 1
ATOM 1408 O O . GLN A 1 185 ? 32.629 2.281 21.350 1.00 87.75 185 GLN A O 1
ATOM 1413 N N . GLY A 1 186 ? 32.901 1.576 23.470 1.00 81.75 186 GLY A N 1
ATOM 1414 C CA . GLY A 1 186 ? 31.992 0.449 23.400 1.00 81.75 186 GLY A CA 1
ATOM 1415 C C . GLY A 1 186 ? 30.523 0.887 23.354 1.00 81.75 186 GLY A C 1
ATOM 1416 O O . GLY A 1 186 ? 30.197 2.062 23.543 1.00 81.75 186 GLY A O 1
ATOM 1417 N N . PRO A 1 187 ? 29.613 -0.065 23.116 1.00 84.12 187 PRO A N 1
ATOM 1418 C CA . PRO A 1 187 ? 28.200 0.216 22.859 1.00 84.12 187 PRO A CA 1
ATOM 1419 C C . PRO A 1 187 ? 27.409 0.877 24.007 1.00 84.12 187 PRO A C 1
ATOM 1421 O O . PRO A 1 187 ? 26.320 1.386 23.756 1.00 84.12 187 PRO A O 1
ATOM 1424 N N . TRP A 1 188 ? 27.946 0.938 25.233 1.00 85.75 188 TRP A N 1
ATOM 1425 C CA . TRP A 1 188 ? 27.363 1.697 26.358 1.00 85.75 188 TRP A CA 1
ATOM 1426 C C . TRP A 1 188 ? 28.058 3.040 26.648 1.00 85.75 188 TRP A C 1
ATOM 1428 O O . TRP A 1 188 ? 27.679 3.733 27.587 1.00 85.75 188 TRP A O 1
ATOM 1438 N N . GLY A 1 189 ? 29.042 3.438 25.833 1.00 80.06 189 GLY A N 1
ATOM 1439 C CA . GLY A 1 189 ? 29.815 4.677 25.996 1.00 80.06 189 GLY A CA 1
ATOM 1440 C C . GLY A 1 189 ? 31.135 4.517 26.762 1.00 80.06 189 GLY A C 1
ATOM 1441 O O . GLY A 1 189 ? 31.969 5.420 26.717 1.00 80.06 189 GLY A O 1
ATOM 1442 N N . ASP A 1 190 ? 31.357 3.372 27.412 1.00 81.88 190 ASP A N 1
ATOM 1443 C CA . ASP A 1 190 ? 32.616 3.031 28.087 1.00 81.88 190 ASP A CA 1
ATOM 1444 C C . ASP A 1 190 ? 33.789 2.947 27.092 1.00 81.88 190 ASP A C 1
ATOM 1446 O O . ASP A 1 190 ? 33.618 2.499 25.959 1.00 81.88 190 ASP A O 1
ATOM 1450 N N . MET A 1 191 ? 35.004 3.337 27.491 1.00 83.69 191 MET A N 1
ATOM 1451 C CA . MET A 1 191 ? 36.176 3.284 26.601 1.00 83.69 191 MET A CA 1
ATOM 1452 C C . MET A 1 191 ? 36.612 1.836 26.315 1.00 83.69 191 MET A C 1
ATOM 1454 O O . MET A 1 191 ? 36.914 1.075 27.232 1.00 83.69 191 MET A O 1
ATOM 1458 N N . GLY A 1 192 ? 36.681 1.461 25.035 1.00 81.00 192 GLY A N 1
ATOM 1459 C CA . GLY A 1 192 ? 37.025 0.114 24.573 1.00 81.00 192 GLY A CA 1
ATOM 1460 C C . GLY A 1 192 ? 38.486 -0.029 24.134 1.00 81.00 192 GLY A C 1
ATOM 1461 O O . GLY A 1 192 ? 39.021 0.810 23.413 1.00 81.00 192 GLY A O 1
ATOM 1462 N N . ILE A 1 193 ? 39.134 -1.135 24.514 1.00 86.75 193 ILE A N 1
ATOM 1463 C CA . ILE A 1 193 ? 40.531 -1.415 24.142 1.00 86.75 193 ILE A CA 1
ATOM 1464 C C . ILE A 1 193 ? 40.617 -1.911 22.691 1.00 86.75 193 ILE A C 1
ATOM 1466 O O . ILE A 1 193 ? 40.089 -2.972 22.350 1.00 86.75 193 ILE A O 1
ATOM 1470 N N . GLN A 1 194 ? 41.357 -1.186 21.848 1.00 89.06 194 GLN A N 1
ATOM 1471 C CA . GLN A 1 194 ? 41.708 -1.609 20.487 1.00 89.06 194 GLN A CA 1
ATOM 1472 C C . GLN A 1 194 ? 42.530 -2.915 20.536 1.00 89.06 194 GLN A C 1
ATOM 1474 O O . GLN A 1 194 ? 43.689 -2.913 20.943 1.00 89.06 194 GLN A O 1
ATOM 1479 N N . SER A 1 195 ? 41.923 -4.040 20.152 1.00 89.31 195 SER A N 1
ATOM 1480 C CA . SER A 1 195 ? 42.517 -5.386 20.196 1.00 89.31 195 SER A CA 1
ATOM 1481 C C . SER A 1 195 ? 41.823 -6.315 19.192 1.00 89.31 195 SER A C 1
ATOM 1483 O O . SER A 1 195 ? 40.671 -6.060 18.831 1.00 89.31 195 SER A O 1
ATOM 1485 N N . SER A 1 196 ? 42.488 -7.392 18.748 1.00 89.19 196 SER A N 1
ATOM 1486 C CA . SER A 1 196 ? 41.880 -8.340 17.793 1.00 89.19 196 SER A CA 1
ATOM 1487 C C . SER A 1 196 ? 40.651 -9.025 18.381 1.00 89.19 196 SER A C 1
ATOM 1489 O O . SER A 1 196 ? 39.576 -8.922 17.810 1.00 89.19 196 SER A O 1
ATOM 1491 N N . ASN A 1 197 ? 40.747 -9.607 19.581 1.00 90.19 197 ASN A N 1
ATOM 1492 C CA . ASN A 1 197 ? 39.632 -10.298 20.243 1.00 90.19 197 ASN A CA 1
ATOM 1493 C C . ASN A 1 197 ? 38.354 -9.430 20.350 1.00 90.19 197 ASN A C 1
ATOM 1495 O O . ASN A 1 197 ? 37.241 -9.951 20.287 1.00 90.19 197 ASN A O 1
ATOM 1499 N N . ARG A 1 198 ? 38.503 -8.101 20.478 1.00 93.50 198 ARG A N 1
ATOM 1500 C CA . ARG A 1 198 ? 37.385 -7.145 20.465 1.00 93.50 198 ARG A CA 1
ATOM 1501 C C . ARG A 1 198 ? 36.852 -6.873 19.052 1.00 93.50 198 ARG A C 1
ATOM 1503 O O . ARG A 1 198 ? 35.641 -6.761 18.878 1.00 93.50 198 ARG A O 1
ATOM 1510 N N . ALA A 1 199 ? 37.726 -6.781 18.050 1.00 94.56 199 ALA A N 1
ATOM 1511 C CA . ALA A 1 199 ? 37.331 -6.662 16.646 1.00 94.56 199 ALA A CA 1
ATOM 1512 C C . ALA A 1 199 ? 36.613 -7.921 16.123 1.00 94.56 199 ALA A C 1
ATOM 1514 O O . ALA A 1 199 ? 35.635 -7.794 15.394 1.00 94.56 199 ALA A O 1
ATOM 1515 N N . GLU A 1 200 ? 37.032 -9.112 16.553 1.00 95.44 200 GLU A N 1
ATOM 1516 C CA . GLU A 1 200 ? 36.416 -10.396 16.190 1.00 95.44 200 GLU A CA 1
ATOM 1517 C C . GLU A 1 200 ? 34.945 -10.460 16.629 1.00 95.44 200 GLU A C 1
ATOM 1519 O O . GLU A 1 200 ? 34.039 -10.655 15.817 1.00 95.44 200 GLU A O 1
ATOM 1524 N N . LEU A 1 201 ? 34.678 -10.175 17.910 1.00 95.88 201 LEU A N 1
ATOM 1525 C CA . LEU A 1 201 ? 33.309 -10.055 18.422 1.00 95.88 201 LEU A CA 1
ATOM 1526 C C . LEU A 1 201 ? 32.523 -8.961 17.691 1.00 95.88 201 LEU A C 1
ATOM 1528 O O . LEU A 1 201 ? 31.354 -9.147 17.347 1.00 95.88 201 LEU A O 1
ATOM 1532 N N . ARG A 1 202 ? 33.166 -7.820 17.416 1.00 94.88 202 ARG A N 1
ATOM 1533 C CA . ARG A 1 202 ? 32.544 -6.701 16.703 1.00 94.88 202 ARG A CA 1
ATOM 1534 C C . ARG A 1 202 ? 32.123 -7.073 15.279 1.00 94.88 202 ARG A C 1
ATOM 1536 O O . ARG A 1 202 ? 31.062 -6.608 14.863 1.00 94.88 202 ARG A O 1
ATOM 1543 N N . ALA A 1 203 ? 32.895 -7.901 14.569 1.00 96.44 203 ALA A N 1
ATOM 1544 C CA . ALA A 1 203 ? 32.589 -8.380 13.219 1.00 96.44 203 ALA A CA 1
ATOM 1545 C C . ALA A 1 203 ? 31.311 -9.232 13.189 1.00 96.44 203 ALA A C 1
ATOM 1547 O O . ALA A 1 203 ? 30.417 -8.994 12.375 1.00 96.44 203 ALA A O 1
ATOM 1548 N N . VAL A 1 204 ? 31.191 -10.172 14.129 1.00 96.56 204 VAL A N 1
ATOM 1549 C CA . VAL A 1 204 ? 30.010 -11.033 14.293 1.00 96.56 204 VAL A CA 1
ATOM 1550 C C . VAL A 1 204 ? 28.772 -10.212 14.657 1.00 96.56 204 VAL A C 1
ATOM 1552 O O . VAL A 1 204 ? 27.725 -10.352 14.026 1.00 96.56 204 VAL A O 1
ATOM 1555 N N . ILE A 1 205 ? 28.892 -9.306 15.634 1.00 94.56 205 ILE A N 1
ATOM 1556 C CA . ILE A 1 205 ? 27.793 -8.418 16.047 1.00 94.56 205 ILE A CA 1
ATOM 1557 C C . ILE A 1 205 ? 27.374 -7.501 14.888 1.00 94.56 205 ILE A C 1
ATOM 1559 O O . ILE A 1 205 ? 26.179 -7.306 14.664 1.00 94.56 205 ILE A O 1
ATOM 1563 N N . ALA A 1 206 ? 28.337 -6.983 14.114 1.00 89.19 206 ALA A N 1
ATOM 1564 C CA . ALA A 1 206 ? 28.050 -6.210 12.911 1.00 89.19 206 ALA A CA 1
ATOM 1565 C C . ALA A 1 206 ? 27.235 -7.038 11.913 1.00 89.19 206 ALA A C 1
ATOM 1567 O O . ALA A 1 206 ? 26.190 -6.575 11.474 1.00 89.19 206 ALA A O 1
ATOM 1568 N N . ALA A 1 207 ? 27.647 -8.269 11.605 1.00 93.31 207 ALA A N 1
ATOM 1569 C CA . ALA A 1 207 ? 26.939 -9.133 10.664 1.00 93.31 207 ALA A CA 1
ATOM 1570 C C . ALA A 1 207 ? 25.530 -9.549 11.146 1.00 93.31 207 ALA A C 1
ATOM 1572 O O . ALA A 1 207 ? 24.590 -9.582 10.350 1.00 93.31 207 ALA A O 1
ATOM 1573 N N . LEU A 1 208 ? 25.343 -9.801 12.447 1.00 89.75 208 LEU A N 1
ATOM 1574 C CA . LEU A 1 208 ? 24.029 -10.085 13.049 1.00 89.75 208 LEU A CA 1
ATOM 1575 C C . LEU A 1 208 ? 23.059 -8.896 12.973 1.00 89.75 208 LEU A C 1
ATOM 1577 O O . LEU A 1 208 ? 21.856 -9.085 12.768 1.00 89.75 208 LEU A O 1
ATOM 1581 N N . ARG A 1 209 ? 23.571 -7.669 13.117 1.00 84.19 209 ARG A N 1
ATOM 1582 C CA . ARG A 1 209 ? 22.776 -6.428 13.073 1.00 84.19 209 ARG A CA 1
ATOM 1583 C C . ARG A 1 209 ? 22.692 -5.800 11.677 1.00 84.19 209 ARG A C 1
ATOM 1585 O O . ARG A 1 209 ? 21.805 -4.989 11.434 1.00 84.19 209 ARG A O 1
ATOM 1592 N N . PHE A 1 210 ? 23.537 -6.229 10.737 1.00 79.88 210 PHE A N 1
ATOM 1593 C CA . PHE A 1 210 ? 23.631 -5.702 9.372 1.00 79.88 210 PHE A CA 1
ATOM 1594 C C . PHE A 1 210 ? 22.294 -5.730 8.620 1.00 79.88 210 PHE A C 1
ATOM 1596 O O . PHE A 1 210 ? 21.966 -4.770 7.917 1.00 79.88 210 PHE A O 1
ATOM 1603 N N . ARG A 1 211 ? 21.551 -6.845 8.720 1.00 72.88 211 ARG A N 1
ATOM 1604 C CA . ARG A 1 211 ? 20.311 -7.127 7.970 1.00 72.88 211 ARG A CA 1
ATOM 1605 C C . ARG A 1 211 ? 19.373 -8.041 8.764 1.00 72.88 211 ARG A C 1
ATOM 1607 O O . ARG A 1 211 ? 19.793 -8.766 9.659 1.00 72.88 211 ARG A O 1
ATOM 1614 N N . HIS A 1 212 ? 18.090 -8.042 8.406 1.00 71.81 212 HIS A N 1
ATOM 1615 C CA . HIS A 1 212 ? 17.100 -8.959 8.974 1.00 71.81 212 HIS A CA 1
ATOM 1616 C C . HIS A 1 212 ? 17.084 -10.288 8.198 1.00 71.81 212 HIS A C 1
ATOM 1618 O O . HIS A 1 212 ? 16.305 -10.465 7.265 1.00 71.81 212 HIS A O 1
ATOM 1624 N N . TRP A 1 213 ? 17.963 -11.218 8.583 1.00 77.94 213 TRP A N 1
ATOM 1625 C CA . TRP A 1 213 ? 18.168 -12.503 7.895 1.00 77.94 213 TRP A CA 1
ATOM 1626 C C . TRP A 1 213 ? 16.893 -13.362 7.691 1.00 77.94 213 TRP A C 1
ATOM 1628 O O . TRP A 1 213 ? 16.741 -13.897 6.589 1.00 77.94 213 TRP A O 1
ATOM 1638 N N . PRO A 1 214 ? 15.921 -13.435 8.631 1.00 73.19 214 PRO A N 1
ATOM 1639 C CA . PRO A 1 214 ? 14.630 -14.095 8.385 1.00 73.19 214 PRO A CA 1
ATOM 1640 C C . PRO A 1 214 ? 13.830 -13.497 7.223 1.00 73.19 214 PRO A C 1
ATOM 1642 O O . PRO A 1 214 ? 13.198 -14.236 6.474 1.00 73.19 214 PRO A O 1
ATOM 1645 N N . GLY A 1 215 ? 13.927 -12.181 7.003 1.00 56.72 215 GLY A N 1
ATOM 1646 C CA . GLY A 1 215 ? 13.297 -11.482 5.876 1.00 56.72 215 GLY A CA 1
ATOM 1647 C C . GLY A 1 215 ? 13.910 -11.799 4.508 1.00 56.72 215 GLY A C 1
ATOM 1648 O O . GLY A 1 215 ? 13.324 -11.465 3.484 1.00 56.72 215 GLY A O 1
ATOM 1649 N N . GLU A 1 216 ? 15.060 -12.478 4.462 1.00 69.88 216 GLU A N 1
ATOM 1650 C CA . GLU A 1 216 ? 15.613 -13.067 3.230 1.00 69.88 216 GLU A CA 1
ATOM 1651 C C . GLU A 1 216 ? 15.230 -14.554 3.079 1.00 69.88 216 GLU A C 1
ATOM 1653 O O . GLU A 1 216 ? 15.715 -15.258 2.186 1.00 69.88 216 GLU A O 1
ATOM 1658 N N . GLY A 1 217 ? 14.367 -15.058 3.967 1.00 72.44 217 GLY A N 1
ATOM 1659 C CA . GLY A 1 217 ? 13.977 -16.459 4.051 1.00 72.44 217 GLY A CA 1
ATOM 1660 C C . GLY A 1 217 ? 15.100 -17.364 4.560 1.00 72.44 217 GLY A C 1
ATOM 1661 O O . GLY A 1 217 ? 15.251 -18.469 4.037 1.00 72.44 217 GLY A O 1
ATOM 1662 N N . PHE A 1 218 ? 15.918 -16.898 5.510 1.00 82.88 218 PHE A N 1
ATOM 1663 C CA . PHE A 1 218 ? 16.904 -17.728 6.210 1.00 82.88 218 PHE A CA 1
ATOM 1664 C C . PHE A 1 218 ? 16.434 -18.092 7.618 1.00 82.88 218 PHE A C 1
ATOM 1666 O O . PHE A 1 218 ? 15.942 -17.245 8.359 1.00 82.88 218 PHE A O 1
ATOM 1673 N N . ARG A 1 219 ? 16.613 -19.362 7.984 1.00 84.25 219 ARG A N 1
ATOM 1674 C CA . ARG A 1 219 ? 16.337 -19.914 9.318 1.00 84.25 219 ARG A CA 1
ATOM 1675 C C . ARG A 1 219 ? 17.608 -20.113 10.137 1.00 84.25 219 ARG A C 1
ATOM 1677 O O . ARG A 1 219 ? 17.520 -20.166 11.356 1.00 84.25 219 ARG A O 1
ATOM 1684 N N . THR A 1 220 ? 18.773 -20.157 9.490 1.00 95.12 220 THR A N 1
ATOM 1685 C CA . THR A 1 220 ? 20.066 -20.327 10.163 1.00 95.12 220 THR A CA 1
ATOM 1686 C C . THR A 1 220 ? 21.138 -19.463 9.508 1.00 95.12 220 THR A C 1
ATOM 1688 O O . THR A 1 220 ? 21.265 -19.465 8.281 1.00 95.12 220 THR A O 1
ATOM 1691 N N . VAL A 1 221 ? 21.949 -18.774 10.316 1.00 96.69 221 VAL A N 1
ATOM 1692 C CA . VAL A 1 221 ? 23.218 -18.172 9.869 1.00 96.69 221 VAL A CA 1
ATOM 1693 C C . VAL A 1 221 ? 24.383 -18.973 10.443 1.00 96.69 221 VAL A C 1
ATOM 1695 O O . VAL A 1 221 ? 24.447 -19.197 11.653 1.00 96.69 221 VAL A O 1
ATOM 1698 N N . VAL A 1 222 ? 25.305 -19.381 9.573 1.00 97.44 222 VAL A N 1
ATOM 1699 C CA . VAL A 1 222 ? 26.586 -19.991 9.942 1.00 97.44 222 VAL A CA 1
ATOM 1700 C C . VAL A 1 222 ? 27.678 -18.936 9.806 1.00 97.44 222 VAL A C 1
ATOM 1702 O O . VAL A 1 222 ? 27.972 -18.484 8.698 1.00 97.44 222 VAL A O 1
ATOM 1705 N N . PHE A 1 223 ? 28.280 -18.550 10.929 1.00 97.69 223 PHE A N 1
ATOM 1706 C CA . PHE A 1 223 ? 29.444 -17.669 10.970 1.00 97.69 223 PHE A CA 1
ATOM 1707 C C . PHE A 1 223 ? 30.722 -18.498 10.917 1.00 97.69 223 PHE A C 1
ATOM 1709 O O . PHE A 1 223 ? 31.049 -19.203 11.872 1.00 97.69 223 PHE A O 1
ATOM 1716 N N . ALA A 1 224 ? 31.440 -18.413 9.801 1.00 96.69 224 ALA A N 1
ATOM 1717 C CA . ALA A 1 224 ? 32.769 -18.985 9.663 1.00 96.69 224 ALA A CA 1
ATOM 1718 C C . ALA A 1 224 ? 33.832 -17.952 10.064 1.00 96.69 224 ALA A C 1
ATOM 1720 O O . ALA A 1 224 ? 33.837 -16.827 9.564 1.00 96.69 224 ALA A O 1
ATOM 1721 N N . THR A 1 225 ? 34.724 -18.336 10.972 1.00 95.31 225 THR A N 1
ATOM 1722 C CA . THR A 1 225 ? 35.834 -17.501 11.448 1.00 95.31 225 THR A CA 1
ATOM 1723 C C . THR A 1 225 ? 37.002 -18.377 11.886 1.00 95.31 225 THR A C 1
ATOM 1725 O O . THR A 1 225 ? 36.810 -19.496 12.371 1.00 95.31 225 THR A O 1
ATOM 1728 N N . ASP A 1 226 ? 38.229 -17.892 11.731 1.00 89.88 226 ASP A N 1
ATOM 1729 C CA . ASP A 1 226 ? 39.407 -18.514 12.325 1.00 89.88 226 ASP A CA 1
ATOM 1730 C C . ASP A 1 226 ? 39.640 -18.099 13.791 1.00 89.88 226 ASP A C 1
ATOM 1732 O O . ASP A 1 226 ? 40.509 -18.678 14.448 1.00 89.88 226 ASP A O 1
ATOM 1736 N N . SER A 1 227 ? 38.809 -17.216 14.354 1.00 91.88 227 SER A N 1
ATOM 1737 C CA . SER A 1 227 ? 38.839 -16.841 15.770 1.00 91.88 227 SER A CA 1
ATOM 1738 C C . SER A 1 227 ? 38.234 -17.912 16.681 1.00 91.88 227 SER A C 1
ATOM 1740 O O . SER A 1 227 ? 37.023 -17.998 16.890 1.00 91.88 227 SER A O 1
ATOM 1742 N N . GLU A 1 228 ? 39.102 -18.710 17.301 1.00 88.00 228 GLU A N 1
ATOM 1743 C CA . GLU A 1 228 ? 38.720 -19.645 18.366 1.00 88.00 228 GLU A CA 1
ATOM 1744 C C . GLU A 1 228 ? 38.052 -18.932 19.552 1.00 88.00 228 GLU A C 1
ATOM 1746 O O . GLU A 1 228 ? 37.065 -19.427 20.089 1.00 88.00 228 GLU A O 1
ATOM 1751 N N . TYR A 1 229 ? 38.506 -17.716 19.886 1.00 87.12 229 TYR A N 1
ATOM 1752 C CA . TYR A 1 229 ? 37.917 -16.897 20.951 1.00 87.12 229 TYR A CA 1
ATOM 1753 C C . TYR A 1 229 ? 36.426 -16.604 20.722 1.00 87.12 229 TYR A C 1
ATOM 1755 O O . TYR A 1 229 ? 35.655 -16.557 21.679 1.00 87.12 229 TYR A O 1
ATOM 1763 N N . VAL A 1 230 ? 36.001 -16.450 19.463 1.00 92.88 230 VAL A N 1
ATOM 1764 C CA . VAL A 1 230 ? 34.584 -16.305 19.101 1.00 92.88 230 VAL A CA 1
ATOM 1765 C C . VAL A 1 230 ? 33.854 -17.643 19.173 1.00 92.88 230 VAL A C 1
ATOM 1767 O O . VAL A 1 230 ? 32.782 -17.714 19.774 1.00 92.88 230 VAL A O 1
ATOM 1770 N N . VAL A 1 231 ? 34.400 -18.703 18.570 1.00 91.00 231 VAL A N 1
ATOM 1771 C CA . VAL A 1 231 ? 33.703 -19.997 18.449 1.00 91.00 231 VAL A CA 1
ATOM 1772 C C . VAL A 1 231 ? 33.532 -20.666 19.813 1.00 91.00 231 VAL A C 1
ATOM 1774 O O . VAL A 1 231 ? 32.414 -21.010 20.196 1.00 91.00 231 VAL A O 1
ATOM 1777 N N . GLU A 1 232 ? 34.609 -20.803 20.577 1.00 88.69 232 GLU A N 1
ATOM 1778 C CA . GLU A 1 232 ? 34.593 -21.445 21.894 1.00 88.69 232 GLU A CA 1
ATOM 1779 C C . GLU A 1 232 ? 33.985 -20.529 22.957 1.00 88.69 232 GLU A C 1
ATOM 1781 O O . GLU A 1 232 ? 33.165 -20.966 23.764 1.00 88.69 232 GLU A O 1
ATOM 1786 N N . GLY A 1 233 ? 34.270 -19.224 22.896 1.00 88.88 233 GLY A N 1
ATOM 1787 C CA . GLY A 1 233 ? 33.655 -18.256 23.798 1.00 88.88 233 GLY A CA 1
ATOM 1788 C C . GLY A 1 233 ? 32.132 -18.211 23.666 1.00 88.88 233 GLY A C 1
ATOM 1789 O O . GLY A 1 233 ? 31.437 -18.256 24.677 1.00 88.88 233 GLY A O 1
ATOM 1790 N N . SER A 1 234 ? 31.590 -18.208 22.442 1.00 89.06 234 SER A N 1
ATOM 1791 C CA . SER A 1 234 ? 30.135 -18.150 22.227 1.00 89.06 234 SER A CA 1
ATOM 1792 C C . SER A 1 234 ? 29.417 -19.478 22.485 1.00 89.06 234 SER A C 1
ATOM 1794 O O . SER A 1 234 ? 28.275 -19.467 22.942 1.00 89.06 234 SER A O 1
ATOM 1796 N N . THR A 1 235 ? 30.064 -20.618 22.213 1.00 88.31 235 THR A N 1
ATOM 1797 C CA . THR A 1 235 ? 29.426 -21.946 22.294 1.00 88.31 235 THR A CA 1
ATOM 1798 C C . THR A 1 235 ? 29.773 -22.741 23.555 1.00 88.31 235 THR A C 1
ATOM 1800 O O . THR A 1 235 ? 29.117 -23.755 23.812 1.00 88.31 235 THR A O 1
ATOM 1803 N N . GLN A 1 236 ? 30.749 -22.291 24.353 1.00 86.19 236 GLN A N 1
ATOM 1804 C CA . GLN A 1 236 ? 31.154 -22.888 25.631 1.00 86.19 236 GLN A CA 1
ATOM 1805 C C . GLN A 1 236 ? 31.330 -21.827 26.734 1.00 86.19 236 GLN A C 1
ATOM 1807 O O . GLN A 1 236 ? 30.483 -21.739 27.625 1.00 86.19 236 GLN A O 1
ATOM 1812 N N . TRP A 1 237 ? 32.396 -21.016 26.692 1.00 88.75 237 TRP A N 1
ATOM 1813 C CA . TRP A 1 237 ? 32.871 -20.270 27.873 1.00 88.75 237 TRP A CA 1
ATOM 1814 C C . TRP A 1 237 ? 31.888 -19.209 28.384 1.00 88.75 237 TRP A C 1
ATOM 1816 O O . TRP A 1 237 ? 31.801 -18.991 29.593 1.00 88.75 237 TRP A O 1
ATOM 1826 N N . ALA A 1 238 ? 31.082 -18.600 27.506 1.00 87.75 238 ALA A N 1
ATOM 1827 C CA . ALA A 1 238 ? 30.047 -17.650 27.909 1.00 87.75 238 ALA A CA 1
ATOM 1828 C C . ALA A 1 238 ? 28.998 -18.260 28.855 1.00 87.75 238 ALA A C 1
ATOM 1830 O O . ALA A 1 238 ? 28.451 -17.526 29.676 1.00 87.75 238 ALA A O 1
ATOM 1831 N N . ARG A 1 239 ? 28.754 -19.583 28.822 1.00 88.44 239 ARG A N 1
ATOM 1832 C CA . ARG A 1 239 ? 27.879 -20.248 29.807 1.00 88.44 239 ARG A CA 1
ATOM 1833 C C . ARG A 1 239 ? 28.482 -20.171 31.209 1.00 88.44 239 ARG A C 1
ATOM 1835 O O . ARG A 1 239 ? 27.817 -19.731 32.144 1.00 88.44 239 ARG A O 1
ATOM 1842 N N . THR A 1 240 ? 29.760 -20.527 31.334 1.00 85.12 240 THR A N 1
ATOM 1843 C CA . THR A 1 240 ? 30.521 -20.457 32.589 1.00 85.12 240 THR A CA 1
ATOM 1844 C C . THR A 1 240 ? 30.650 -19.016 33.082 1.00 85.12 240 THR A C 1
ATOM 1846 O O . THR A 1 240 ? 30.433 -18.754 34.263 1.00 85.12 240 THR A O 1
ATOM 1849 N N . TRP A 1 241 ? 30.926 -18.056 32.192 1.00 88.81 241 TRP A N 1
ATOM 1850 C CA . TRP A 1 241 ? 31.001 -16.638 32.554 1.00 88.81 241 TRP A CA 1
ATOM 1851 C C . TRP A 1 241 ? 29.660 -16.084 33.043 1.00 88.81 241 TRP A C 1
ATOM 1853 O O . TRP A 1 241 ? 29.644 -15.415 34.072 1.00 88.81 241 TRP A O 1
ATOM 1863 N N . VAL A 1 242 ? 28.538 -16.388 32.379 1.00 86.94 242 VAL A N 1
ATOM 1864 C CA . VAL A 1 242 ? 27.200 -15.982 32.848 1.00 86.94 242 VAL A CA 1
ATOM 1865 C C . VAL A 1 242 ? 26.885 -16.622 34.206 1.00 86.94 242 VAL A C 1
ATOM 1867 O O . VAL A 1 242 ? 26.524 -15.897 35.134 1.00 86.94 242 VAL A O 1
ATOM 1870 N N . ARG A 1 243 ? 27.113 -17.938 34.374 1.00 86.06 243 ARG A N 1
ATOM 1871 C CA . ARG A 1 243 ? 26.910 -18.644 35.657 1.00 86.06 243 ARG A CA 1
ATOM 1872 C C . ARG A 1 243 ? 27.738 -18.033 36.792 1.00 86.06 243 ARG A C 1
ATOM 1874 O O . ARG A 1 243 ? 27.232 -17.845 37.893 1.00 86.06 243 ARG A O 1
ATOM 1881 N N . ASN A 1 244 ? 28.981 -17.650 36.509 1.00 84.94 244 ASN A N 1
ATOM 1882 C CA . ASN A 1 244 ? 29.898 -17.040 37.475 1.00 84.94 244 ASN A CA 1
ATOM 1883 C C . ASN A 1 244 ? 29.709 -15.505 37.602 1.00 84.94 244 ASN A C 1
ATOM 1885 O O . ASN A 1 244 ? 30.586 -14.811 38.121 1.00 84.94 244 ASN A O 1
ATOM 1889 N N . ASN A 1 245 ? 28.577 -14.952 37.136 1.00 85.00 245 ASN A N 1
ATOM 1890 C CA . ASN A 1 245 ? 28.232 -13.520 37.162 1.00 85.00 245 ASN A CA 1
ATOM 1891 C C . ASN A 1 245 ? 29.340 -12.613 36.581 1.00 85.00 245 ASN A C 1
ATOM 1893 O O . ASN A 1 245 ? 29.728 -11.592 37.153 1.00 85.00 245 ASN A O 1
ATOM 1897 N N . TRP A 1 246 ? 29.870 -13.033 35.432 1.00 86.19 246 TRP A N 1
ATOM 1898 C CA . TRP A 1 246 ? 30.960 -12.419 34.670 1.00 86.19 246 TRP A CA 1
ATOM 1899 C C . TRP A 1 246 ? 32.278 -12.233 35.432 1.00 86.19 246 TRP A C 1
ATOM 1901 O O . TRP A 1 246 ? 33.066 -11.346 35.092 1.00 86.19 246 TRP A O 1
ATOM 1911 N N . LYS A 1 247 ? 32.531 -13.069 36.443 1.00 77.94 247 LYS A N 1
ATOM 1912 C CA . LYS A 1 247 ? 33.793 -13.091 37.190 1.00 77.94 247 LYS A CA 1
ATOM 1913 C C . LYS A 1 247 ? 34.695 -14.229 36.732 1.00 77.94 247 LYS A C 1
ATOM 1915 O O . LYS A 1 247 ? 34.225 -15.316 36.397 1.00 77.94 247 LYS A O 1
ATOM 1920 N N . THR A 1 248 ? 35.997 -13.982 36.777 1.00 72.12 248 THR A N 1
ATOM 1921 C CA . THR A 1 248 ? 37.041 -14.982 36.558 1.00 72.12 248 THR A CA 1
ATOM 1922 C C . THR A 1 248 ? 37.524 -15.539 37.899 1.00 72.12 248 THR A C 1
ATOM 1924 O O . THR A 1 248 ? 37.452 -14.863 38.928 1.00 72.12 248 THR A O 1
ATOM 1927 N N . LYS A 1 249 ? 37.998 -16.792 37.924 1.00 59.00 249 LYS A N 1
ATOM 1928 C CA . LYS A 1 249 ? 38.511 -17.431 39.157 1.00 59.00 249 LYS A CA 1
ATOM 1929 C C . LYS A 1 249 ? 39.972 -17.064 39.480 1.00 59.00 249 LYS A C 1
ATOM 1931 O O . LYS A 1 249 ? 40.488 -17.446 40.530 1.00 59.00 249 LYS A O 1
ATOM 1936 N N . GLY A 1 250 ? 40.651 -16.321 38.603 1.00 58.00 250 GLY A N 1
ATOM 1937 C CA . GLY A 1 250 ? 42.081 -16.029 38.712 1.00 58.00 250 GLY A CA 1
ATOM 1938 C C . GLY A 1 250 ? 42.441 -15.066 39.852 1.00 58.00 250 GLY A C 1
ATOM 1939 O O . GLY A 1 250 ? 41.987 -13.924 39.889 1.00 58.00 250 GLY A O 1
ATOM 1940 N N . LYS A 1 251 ? 43.350 -15.479 40.750 1.00 44.91 251 LYS A N 1
ATOM 1941 C CA . LYS A 1 251 ? 43.974 -14.594 41.757 1.00 44.91 251 LYS A CA 1
ATOM 1942 C C . LYS A 1 251 ? 44.963 -13.611 41.114 1.00 44.91 251 LYS A C 1
ATOM 1944 O O . LYS A 1 251 ? 46.179 -13.753 41.259 1.00 44.91 251 LYS A O 1
ATOM 1949 N N . LYS A 1 252 ? 44.456 -12.570 40.456 1.00 45.12 252 LYS A N 1
ATOM 1950 C CA . LYS A 1 252 ? 45.264 -11.404 40.076 1.00 45.12 252 LYS A CA 1
ATOM 1951 C C . LYS A 1 252 ? 45.451 -10.502 41.303 1.00 45.12 252 LYS A C 1
ATOM 1953 O O . LYS A 1 252 ? 44.490 -10.113 41.964 1.00 45.12 252 LYS A O 1
ATOM 1958 N N . ARG A 1 253 ? 46.713 -10.217 41.649 1.00 48.50 253 ARG A N 1
ATOM 1959 C CA . ARG A 1 253 ? 47.042 -9.102 42.549 1.00 48.50 253 ARG A CA 1
ATOM 1960 C C . ARG A 1 253 ? 46.751 -7.811 41.785 1.00 48.50 253 ARG A C 1
ATOM 1962 O O . ARG A 1 253 ? 47.117 -7.716 40.620 1.00 48.50 253 ARG A O 1
ATOM 1969 N N . ASP A 1 254 ? 46.125 -6.857 42.463 1.00 48.19 254 ASP A N 1
ATOM 1970 C CA . ASP A 1 254 ? 45.961 -5.472 42.012 1.00 48.19 254 ASP A CA 1
ATOM 1971 C C . ASP A 1 254 ? 45.130 -5.255 40.725 1.00 48.19 254 ASP A C 1
ATOM 1973 O O . ASP A 1 254 ? 45.616 -4.705 39.742 1.00 48.19 254 ASP A O 1
ATOM 1977 N N . GLY A 1 255 ? 43.827 -5.572 40.783 1.00 50.81 255 GLY A N 1
ATOM 1978 C CA . GLY A 1 255 ? 42.811 -4.866 39.981 1.00 50.81 255 GLY A CA 1
ATOM 1979 C C . GLY A 1 255 ? 41.921 -5.720 39.072 1.00 50.81 255 GLY A C 1
ATOM 1980 O O . GLY A 1 255 ? 42.349 -6.136 38.005 1.00 50.81 255 GLY A O 1
ATOM 1981 N N . ASP A 1 256 ? 40.652 -5.837 39.479 1.00 53.38 256 ASP A N 1
ATOM 1982 C CA . ASP A 1 256 ? 39.498 -6.411 38.764 1.00 53.38 256 ASP A CA 1
ATOM 1983 C C . ASP A 1 256 ? 39.580 -7.901 38.345 1.00 53.38 256 ASP A C 1
ATOM 1985 O O . ASP A 1 256 ? 40.551 -8.388 37.774 1.00 53.38 256 ASP A O 1
ATOM 1989 N N . ALA A 1 257 ? 38.498 -8.630 38.625 1.00 64.12 257 ALA A N 1
ATOM 1990 C CA . ALA A 1 257 ? 38.300 -10.041 38.277 1.00 64.12 257 ALA A CA 1
ATOM 1991 C C . ALA A 1 257 ? 37.164 -10.209 37.246 1.00 64.12 257 ALA A C 1
ATOM 1993 O O . ALA A 1 257 ? 36.487 -11.234 37.215 1.00 64.12 257 ALA A O 1
ATOM 1994 N N . SER A 1 258 ? 36.900 -9.171 36.451 1.00 75.19 258 SER A N 1
ATOM 1995 C CA . SER A 1 258 ? 35.859 -9.128 35.422 1.00 75.19 258 SER A CA 1
ATOM 1996 C C . SER A 1 258 ? 36.315 -9.766 34.104 1.00 75.19 258 SER A C 1
ATOM 1998 O O . SER A 1 258 ? 37.460 -9.616 33.674 1.00 75.19 258 SER A O 1
ATOM 2000 N N . VAL A 1 259 ? 35.402 -10.463 33.425 1.00 82.94 259 VAL A N 1
ATOM 2001 C CA . VAL A 1 259 ? 35.649 -11.094 32.117 1.00 82.94 259 VAL A CA 1
ATOM 2002 C C . VAL A 1 259 ? 35.978 -10.046 31.039 1.00 82.94 259 VAL A C 1
ATOM 2004 O O . VAL A 1 259 ? 35.187 -9.142 30.752 1.00 82.94 259 VAL A O 1
ATOM 2007 N N . LYS A 1 260 ? 37.136 -10.198 30.377 1.00 84.81 260 LYS A N 1
ATOM 2008 C CA . LYS A 1 260 ? 37.550 -9.357 29.236 1.00 84.81 260 LYS A CA 1
ATOM 2009 C C . LYS A 1 260 ? 36.479 -9.345 28.135 1.00 84.81 260 LYS A C 1
ATOM 2011 O O . LYS A 1 260 ? 35.986 -10.394 27.730 1.00 84.81 260 LYS A O 1
ATOM 2016 N N . ASN A 1 261 ? 36.181 -8.159 27.598 1.00 89.94 261 ASN A N 1
ATOM 2017 C CA . ASN A 1 261 ? 35.138 -7.925 26.586 1.00 89.94 261 ASN A CA 1
ATOM 2018 C C . ASN A 1 261 ? 33.717 -8.352 27.007 1.00 89.94 261 ASN A C 1
ATOM 2020 O O . ASN A 1 261 ? 32.878 -8.554 26.129 1.00 89.94 261 ASN A O 1
ATOM 2024 N N . LYS A 1 262 ? 33.427 -8.468 28.320 1.00 89.62 262 LYS A N 1
ATOM 2025 C CA . LYS A 1 262 ? 32.069 -8.683 28.867 1.00 89.62 262 LYS A CA 1
ATOM 2026 C C . LYS A 1 262 ? 31.010 -7.879 28.114 1.00 89.62 262 LYS A C 1
ATOM 2028 O O . LYS A 1 262 ? 29.947 -8.396 27.800 1.00 89.62 262 LYS A O 1
ATOM 2033 N N . ASP A 1 263 ? 31.330 -6.624 27.817 1.00 90.12 263 ASP A N 1
ATOM 2034 C CA . ASP A 1 263 ? 30.465 -5.703 27.101 1.00 90.12 263 ASP A CA 1
ATOM 2035 C C . ASP A 1 263 ? 30.034 -6.278 25.729 1.00 90.12 263 ASP A C 1
ATOM 2037 O O . ASP A 1 263 ? 28.846 -6.493 25.496 1.00 90.12 263 ASP A O 1
ATOM 2041 N N . LEU A 1 264 ? 30.959 -6.624 24.830 1.00 92.44 264 LEU A N 1
ATOM 2042 C CA . LEU A 1 264 ? 30.571 -7.193 23.532 1.00 92.44 264 LEU A CA 1
ATOM 2043 C C . LEU A 1 264 ? 29.920 -8.579 23.666 1.00 92.44 264 LEU A C 1
ATOM 2045 O O . LEU A 1 264 ? 29.029 -8.901 22.881 1.00 92.44 264 LEU A O 1
ATOM 2049 N N . TRP A 1 265 ? 30.300 -9.372 24.672 1.00 94.00 265 TRP A N 1
ATOM 2050 C CA . TRP A 1 265 ? 29.653 -10.657 24.950 1.00 94.00 265 TRP A CA 1
ATOM 2051 C C . TRP A 1 265 ? 28.181 -10.512 25.361 1.00 94.00 265 TRP A C 1
ATOM 2053 O O . TRP A 1 265 ? 27.342 -11.250 24.848 1.00 94.00 265 TRP A O 1
ATOM 2063 N N . GLU A 1 266 ? 27.836 -9.543 26.214 1.00 91.25 266 GLU A N 1
ATOM 2064 C CA . GLU A 1 266 ? 26.443 -9.273 26.594 1.00 91.25 266 GLU A CA 1
ATOM 2065 C C . GLU A 1 266 ? 25.585 -8.900 25.373 1.00 91.25 266 GLU A C 1
ATOM 2067 O O . GLU A 1 266 ? 24.462 -9.387 25.254 1.00 91.25 266 GLU A O 1
ATOM 2072 N N . ILE A 1 267 ? 26.099 -8.109 24.421 1.00 92.31 267 ILE A N 1
ATOM 2073 C CA . ILE A 1 267 ? 25.365 -7.844 23.169 1.00 92.31 267 ILE A CA 1
ATOM 2074 C C . ILE A 1 267 ? 25.299 -9.074 22.273 1.00 92.31 267 ILE A C 1
ATOM 2076 O O . ILE A 1 267 ? 24.237 -9.325 21.716 1.00 92.31 267 ILE A O 1
ATOM 2080 N N . LEU A 1 268 ? 26.364 -9.869 22.136 1.00 94.25 268 LEU A N 1
ATOM 2081 C CA . LEU A 1 268 ? 26.303 -11.078 21.310 1.00 94.25 268 LEU A CA 1
ATOM 2082 C C . LEU A 1 268 ? 25.229 -12.055 21.822 1.00 94.25 268 LEU A C 1
ATOM 2084 O O . LEU A 1 268 ? 24.476 -12.604 21.020 1.00 94.25 268 LEU A O 1
ATOM 2088 N N . LEU A 1 269 ? 25.087 -12.204 23.142 1.00 93.69 269 LEU A N 1
ATOM 2089 C CA . LEU A 1 269 ? 24.003 -12.982 23.751 1.00 93.69 269 LEU A CA 1
ATOM 2090 C C . LEU A 1 269 ? 22.628 -12.329 23.524 1.00 93.69 269 LEU A C 1
ATOM 2092 O O . LEU A 1 269 ? 21.692 -13.016 23.125 1.00 93.69 269 LEU A O 1
ATOM 2096 N N . GLY A 1 270 ? 22.503 -11.006 23.679 1.00 90.06 270 GLY A N 1
ATOM 2097 C CA . GLY A 1 270 ? 21.249 -10.280 23.421 1.00 90.06 270 GLY A CA 1
ATOM 2098 C C . GLY A 1 270 ? 20.802 -10.348 21.954 1.00 90.06 270 GLY A C 1
ATOM 2099 O O . GLY A 1 270 ? 19.608 -10.419 21.653 1.00 90.06 270 GLY A O 1
ATOM 2100 N N . GLU A 1 271 ? 21.763 -10.407 21.033 1.00 90.06 271 GLU A N 1
ATOM 2101 C CA . GLU A 1 271 ? 21.563 -10.645 19.605 1.00 90.06 271 GLU A CA 1
ATOM 2102 C C . GLU A 1 271 ? 21.192 -12.104 19.305 1.00 90.06 271 GLU A C 1
ATOM 2104 O O . GLU A 1 271 ? 20.338 -12.335 18.449 1.00 90.06 271 GLU A O 1
ATOM 2109 N N . CYS A 1 272 ? 21.720 -13.086 20.045 1.00 89.81 272 CYS A N 1
ATOM 2110 C CA . CYS A 1 272 ? 21.264 -14.479 19.961 1.00 89.81 272 CYS A CA 1
ATOM 2111 C C . CYS A 1 272 ? 19.824 -14.640 20.476 1.00 89.81 272 CYS A C 1
ATOM 2113 O O . CYS A 1 272 ? 18.985 -15.252 19.814 1.00 89.81 272 CYS A O 1
ATOM 2115 N N . GLU A 1 273 ? 19.491 -13.996 21.594 1.00 87.50 273 GLU A N 1
ATOM 2116 C CA . GLU A 1 273 ? 18.125 -13.912 22.120 1.00 87.50 273 GLU A CA 1
ATOM 2117 C C . GLU A 1 273 ? 17.189 -13.178 21.144 1.00 87.50 273 GLU A C 1
ATOM 2119 O O . GLU A 1 273 ? 16.013 -13.530 21.023 1.00 87.50 273 GLU A O 1
ATOM 2124 N N . ARG A 1 274 ? 17.677 -12.160 20.416 1.00 83.56 274 ARG A N 1
ATOM 2125 C CA . ARG A 1 274 ? 16.936 -11.480 19.335 1.00 83.56 274 ARG A CA 1
ATOM 2126 C C . ARG A 1 274 ? 16.754 -12.385 18.118 1.00 83.56 274 ARG A C 1
ATOM 2128 O O . ARG A 1 274 ? 15.670 -12.381 17.540 1.00 83.56 274 ARG A O 1
ATOM 2135 N N . ALA A 1 275 ? 17.761 -13.162 17.738 1.00 80.19 275 ALA A N 1
ATOM 2136 C CA . ALA A 1 275 ? 17.703 -14.093 16.618 1.00 80.19 275 ALA A CA 1
ATOM 2137 C C . ALA A 1 275 ? 16.682 -15.213 16.870 1.00 80.19 275 ALA A C 1
ATOM 2139 O O . ALA A 1 275 ? 15.743 -15.359 16.085 1.00 80.19 275 ALA A O 1
ATOM 2140 N N . GLN A 1 276 ? 16.765 -15.906 18.012 1.00 82.81 276 GLN A N 1
ATOM 2141 C CA . GLN A 1 276 ? 15.833 -16.986 18.357 1.00 82.81 276 GLN A CA 1
ATOM 2142 C C . GLN A 1 276 ? 14.379 -16.495 18.444 1.00 82.81 276 GLN A C 1
ATOM 2144 O O . GLN A 1 276 ? 13.480 -17.149 17.915 1.00 82.81 276 GLN A O 1
ATOM 2149 N N . ARG A 1 277 ? 14.130 -15.306 19.018 1.00 79.12 277 ARG A N 1
ATOM 2150 C CA . ARG A 1 277 ? 12.788 -14.681 19.036 1.00 79.12 277 ARG A CA 1
ATOM 2151 C C . ARG A 1 277 ? 12.216 -14.384 17.645 1.00 79.12 277 ARG A C 1
ATOM 2153 O O . ARG A 1 277 ? 11.003 -14.256 17.522 1.00 79.12 277 ARG A O 1
ATOM 2160 N N . ASN A 1 278 ? 13.064 -14.276 16.622 1.00 69.56 278 ASN A N 1
ATOM 2161 C CA . ASN A 1 278 ? 12.684 -14.079 15.221 1.00 69.56 278 ASN A CA 1
ATOM 2162 C C . ASN A 1 278 ? 12.812 -15.368 14.377 1.00 69.56 278 ASN A C 1
ATOM 2164 O O . ASN A 1 278 ? 12.803 -15.294 13.150 1.00 69.56 278 ASN A O 1
ATOM 2168 N N . GLY A 1 279 ? 12.949 -16.542 15.007 1.00 76.94 279 GLY A N 1
ATOM 2169 C CA . GLY A 1 279 ? 13.045 -17.831 14.310 1.00 76.94 279 GLY A CA 1
ATOM 2170 C C . GLY A 1 279 ? 14.377 -18.083 13.592 1.00 76.94 279 GLY A C 1
ATOM 2171 O O . GLY A 1 279 ? 14.420 -18.911 12.685 1.00 76.94 279 GLY A O 1
ATOM 2172 N N . LEU A 1 280 ? 15.445 -17.374 13.977 1.00 86.06 280 LEU A N 1
ATOM 2173 C CA . LEU A 1 280 ? 16.784 -17.510 13.407 1.00 86.06 280 LEU A CA 1
ATOM 2174 C C . LEU A 1 280 ? 17.721 -18.248 14.374 1.00 86.06 280 LEU A C 1
ATOM 2176 O O . LEU A 1 280 ? 18.012 -17.752 15.462 1.00 86.06 280 LEU A O 1
ATOM 2180 N N . ALA A 1 281 ? 18.238 -19.399 13.956 1.00 92.31 281 ALA A N 1
ATOM 2181 C CA . ALA A 1 281 ? 19.341 -20.081 14.621 1.00 92.31 281 ALA A CA 1
ATOM 2182 C C . ALA A 1 281 ? 20.692 -19.448 14.238 1.00 92.31 281 ALA A C 1
ATOM 2184 O O . ALA A 1 281 ? 20.898 -19.005 13.105 1.00 92.31 281 ALA A O 1
ATOM 2185 N N . ILE A 1 282 ? 21.635 -19.443 15.180 1.00 96.25 282 ILE A N 1
ATOM 2186 C CA . ILE A 1 282 ? 23.012 -18.984 14.967 1.00 96.25 282 ILE A CA 1
ATOM 2187 C C . ILE A 1 282 ? 23.959 -20.146 15.238 1.00 96.25 282 ILE A C 1
ATOM 2189 O O . ILE A 1 282 ? 23.853 -20.813 16.271 1.00 96.25 282 ILE A O 1
ATOM 2193 N N . GLN A 1 283 ? 24.894 -20.364 14.317 1.00 96.69 283 GLN A N 1
ATOM 2194 C CA . GLN A 1 283 ? 25.905 -21.406 14.424 1.00 96.69 283 GLN A CA 1
ATOM 2195 C C . GLN A 1 283 ? 27.297 -20.846 14.121 1.00 96.69 283 GLN A C 1
ATOM 2197 O O . GLN A 1 283 ? 27.448 -20.008 13.234 1.00 96.69 283 GLN A O 1
ATOM 2202 N N . PHE A 1 284 ? 28.315 -21.329 14.833 1.00 96.31 284 PHE A N 1
ATOM 2203 C CA . PHE A 1 284 ? 29.709 -20.913 14.647 1.00 96.31 284 PHE A CA 1
ATOM 2204 C C . PHE A 1 284 ? 30.568 -22.048 14.095 1.00 96.31 284 PHE A C 1
ATOM 2206 O O . PHE A 1 284 ? 30.541 -23.166 14.609 1.00 96.31 284 PHE A O 1
ATOM 2213 N N . TRP A 1 285 ? 31.348 -21.755 13.057 1.00 94.81 285 TRP A N 1
ATOM 2214 C CA . TRP A 1 285 ? 32.269 -22.685 12.411 1.00 94.81 285 TRP A CA 1
ATOM 2215 C C . TRP A 1 285 ? 33.702 -22.166 12.552 1.00 94.81 285 TRP A C 1
ATOM 2217 O O . TRP A 1 285 ? 34.073 -21.171 11.927 1.00 94.81 285 TRP A O 1
ATOM 2227 N N . LYS A 1 286 ? 34.523 -22.859 13.351 1.00 93.38 286 LYS A N 1
ATOM 2228 C CA . LYS A 1 286 ? 35.974 -22.644 13.351 1.00 93.38 286 LYS A CA 1
ATOM 2229 C C . LYS A 1 286 ? 36.545 -23.122 12.019 1.00 93.38 286 LYS A C 1
ATOM 2231 O O . LYS A 1 286 ? 36.420 -24.301 11.688 1.00 93.38 286 LYS A O 1
ATOM 2236 N N . ILE A 1 287 ? 37.195 -22.222 11.292 1.00 91.81 287 ILE A N 1
ATOM 2237 C CA . ILE A 1 287 ? 37.905 -22.532 10.045 1.00 91.81 287 ILE A CA 1
ATOM 2238 C C . ILE A 1 287 ? 39.421 -22.296 10.181 1.00 91.81 287 ILE A C 1
ATOM 2240 O O . ILE A 1 287 ? 39.865 -21.658 11.147 1.00 91.81 287 ILE A O 1
ATOM 2244 N N . PRO A 1 288 ? 40.232 -22.831 9.253 1.00 89.44 288 PRO A N 1
ATOM 2245 C CA . PRO A 1 288 ? 41.608 -22.394 9.023 1.00 89.44 288 PRO A CA 1
ATOM 2246 C C . PRO A 1 288 ? 41.674 -20.942 8.511 1.00 89.44 288 PRO A C 1
ATOM 2248 O O . PRO A 1 288 ? 40.746 -20.465 7.849 1.00 89.44 288 PRO A O 1
ATOM 2251 N N . ARG A 1 289 ? 42.768 -20.227 8.805 1.00 83.50 289 ARG A N 1
ATOM 2252 C CA . ARG A 1 289 ? 42.912 -18.791 8.484 1.00 83.50 289 ARG A CA 1
ATOM 2253 C C . ARG A 1 289 ? 43.046 -18.536 6.987 1.00 83.50 289 ARG A C 1
ATOM 2255 O O . ARG A 1 289 ? 42.498 -17.572 6.458 1.00 83.50 289 ARG A O 1
ATOM 2262 N N . GLU A 1 290 ? 43.707 -19.439 6.276 1.00 86.56 290 GLU A N 1
ATOM 2263 C CA . GLU A 1 290 ? 43.880 -19.405 4.826 1.00 86.56 290 GLU A CA 1
ATOM 2264 C C . GLU A 1 290 ? 42.573 -19.653 4.045 1.00 86.56 290 GLU A C 1
ATOM 2266 O O . GLU A 1 290 ? 42.552 -19.551 2.817 1.00 86.56 290 GLU A O 1
ATOM 2271 N N . TRP A 1 291 ? 41.460 -19.930 4.742 1.00 89.75 291 TRP A N 1
ATOM 2272 C CA . TRP A 1 291 ? 40.105 -19.971 4.176 1.00 89.75 291 TRP A CA 1
ATOM 2273 C C . TRP A 1 291 ? 39.311 -18.669 4.422 1.00 89.75 291 TRP A C 1
ATOM 2275 O O . TRP A 1 291 ? 38.251 -18.502 3.819 1.00 89.75 291 TRP A O 1
ATOM 2285 N N . ASN A 1 292 ? 39.809 -17.743 5.257 1.00 93.12 292 ASN A N 1
ATOM 2286 C CA . ASN A 1 292 ? 39.120 -16.508 5.681 1.00 93.12 292 ASN A CA 1
ATOM 2287 C C . ASN A 1 292 ? 39.701 -15.213 5.058 1.00 93.12 292 ASN A C 1
ATOM 2289 O O . ASN A 1 292 ? 39.351 -14.105 5.466 1.00 93.12 292 ASN A O 1
ATOM 2293 N N . THR A 1 293 ? 40.596 -15.328 4.068 1.00 92.06 293 THR A N 1
ATOM 2294 C CA . THR A 1 293 ? 41.456 -14.226 3.575 1.00 92.06 293 THR A CA 1
ATOM 2295 C C . THR A 1 293 ? 40.716 -12.938 3.195 1.00 92.06 293 THR A C 1
ATOM 2297 O O . THR A 1 293 ? 41.193 -11.848 3.492 1.00 92.06 293 THR A O 1
ATOM 2300 N N . LEU A 1 294 ? 39.529 -13.039 2.590 1.00 89.81 294 LEU A N 1
ATOM 2301 C CA . LEU A 1 294 ? 38.712 -11.881 2.195 1.00 89.81 294 LEU A CA 1
ATOM 2302 C C . LEU A 1 294 ? 38.200 -11.053 3.389 1.00 89.81 294 LEU A C 1
ATOM 2304 O O . LEU A 1 294 ? 37.976 -9.849 3.246 1.00 89.81 294 LEU A O 1
ATOM 2308 N N . ALA A 1 295 ? 37.996 -11.681 4.550 1.00 90.94 295 ALA A N 1
ATOM 2309 C CA . ALA A 1 295 ? 37.635 -10.980 5.777 1.00 90.94 295 ALA A CA 1
ATOM 2310 C C . ALA A 1 295 ? 38.891 -10.376 6.434 1.00 90.94 295 ALA A C 1
ATOM 2312 O O . ALA A 1 295 ? 38.896 -9.180 6.718 1.00 90.94 295 ALA A O 1
ATOM 2313 N N . ASP A 1 296 ? 39.971 -11.155 6.557 1.00 92.19 296 ASP A N 1
ATOM 2314 C CA . ASP A 1 296 ? 41.286 -10.730 7.073 1.00 92.19 296 ASP A CA 1
ATOM 2315 C C . ASP A 1 296 ? 41.836 -9.483 6.347 1.00 92.19 296 ASP A C 1
ATOM 2317 O O . ASP A 1 296 ? 42.204 -8.491 6.985 1.00 92.19 296 ASP A O 1
ATOM 2321 N N . GLU A 1 297 ? 41.803 -9.461 5.010 1.00 89.81 297 GLU A N 1
ATOM 2322 C CA . GLU A 1 297 ? 42.188 -8.291 4.212 1.00 89.81 297 GLU A CA 1
ATOM 2323 C C . GLU A 1 297 ? 41.278 -7.082 4.483 1.00 89.81 297 GLU A C 1
ATOM 2325 O O . GLU A 1 297 ? 41.757 -5.954 4.646 1.00 89.81 297 GLU A O 1
ATOM 2330 N N . GLY A 1 298 ? 39.962 -7.306 4.570 1.00 88.50 298 GLY A N 1
ATOM 2331 C CA . GLY A 1 298 ? 38.974 -6.266 4.859 1.00 88.50 298 GLY A CA 1
ATOM 2332 C C . GLY A 1 298 ? 39.156 -5.638 6.243 1.00 88.50 298 GLY A C 1
ATOM 2333 O O . GLY A 1 298 ? 39.051 -4.414 6.385 1.00 88.50 298 GLY A O 1
ATOM 2334 N N . ALA A 1 299 ? 39.468 -6.460 7.245 1.00 91.50 299 ALA A N 1
ATOM 2335 C CA . ALA A 1 299 ? 39.674 -6.056 8.628 1.00 91.50 299 ALA A CA 1
ATOM 2336 C C . ALA A 1 299 ? 41.018 -5.338 8.802 1.00 91.50 299 ALA A C 1
ATOM 2338 O O . ALA A 1 299 ? 41.058 -4.256 9.391 1.00 91.50 299 ALA A O 1
ATOM 2339 N N . LYS A 1 300 ? 42.106 -5.856 8.210 1.00 91.06 300 LYS A N 1
ATOM 2340 C CA . LYS A 1 300 ? 43.427 -5.194 8.181 1.00 91.06 300 LYS A CA 1
ATOM 2341 C C . LYS A 1 300 ? 43.373 -3.841 7.474 1.00 91.06 300 LYS A C 1
ATOM 2343 O O . LYS A 1 300 ? 43.944 -2.868 7.970 1.00 91.06 300 LYS A O 1
ATOM 2348 N N . LYS A 1 301 ? 42.653 -3.747 6.351 1.00 90.06 301 LYS A N 1
ATOM 2349 C CA . LYS A 1 301 ? 42.437 -2.486 5.626 1.00 90.06 301 LYS A CA 1
ATOM 2350 C C . LYS A 1 301 ? 41.688 -1.463 6.482 1.00 90.06 301 LYS A C 1
ATOM 2352 O O . LYS A 1 301 ? 42.113 -0.314 6.548 1.00 90.06 301 LYS A O 1
ATOM 2357 N N . ALA A 1 302 ? 40.630 -1.884 7.174 1.00 90.19 302 ALA A N 1
ATOM 2358 C CA . ALA A 1 302 ? 39.893 -1.019 8.092 1.00 90.19 302 ALA A CA 1
ATOM 2359 C C . ALA A 1 302 ? 40.733 -0.618 9.321 1.00 90.19 302 ALA A C 1
ATOM 2361 O O . ALA A 1 302 ? 40.704 0.532 9.748 1.00 90.19 302 ALA A O 1
ATOM 2362 N N . ALA A 1 303 ? 41.545 -1.530 9.865 1.00 91.19 303 ALA A N 1
ATOM 2363 C CA . ALA A 1 303 ? 42.476 -1.253 10.960 1.00 91.19 303 ALA A CA 1
ATOM 2364 C C . ALA A 1 303 ? 43.532 -0.193 10.586 1.00 91.19 303 ALA A C 1
ATOM 2366 O O . ALA A 1 303 ? 43.941 0.600 11.435 1.00 91.19 303 ALA A O 1
ATOM 2367 N N . ALA A 1 304 ? 43.949 -0.139 9.317 1.00 90.19 304 ALA A N 1
ATOM 2368 C CA . ALA A 1 304 ? 44.915 0.840 8.824 1.00 90.19 304 ALA A CA 1
ATOM 2369 C C . ALA A 1 304 ? 44.381 2.289 8.779 1.00 90.19 304 ALA A C 1
ATOM 2371 O O . ALA A 1 304 ? 45.194 3.219 8.802 1.00 90.19 304 ALA A O 1
ATOM 2372 N N . GLU A 1 305 ? 43.053 2.497 8.775 1.00 88.56 305 GLU A N 1
ATOM 2373 C CA . GLU A 1 305 ? 42.419 3.826 8.772 1.00 88.56 305 GLU A CA 1
ATOM 2374 C C . GLU A 1 305 ? 42.991 4.735 9.881 1.00 88.56 305 GLU A C 1
ATOM 2376 O O . GLU A 1 305 ? 43.384 4.283 10.967 1.00 88.56 305 GLU A O 1
ATOM 2381 N N . GLU A 1 306 ? 43.098 6.039 9.614 1.00 78.69 306 GLU A N 1
ATOM 2382 C CA . GLU A 1 306 ? 43.793 6.954 10.523 1.00 78.69 306 GLU A CA 1
ATOM 2383 C C . GLU A 1 306 ? 42.988 7.231 11.798 1.00 78.69 306 GLU A C 1
ATOM 2385 O O . GLU A 1 306 ? 43.441 6.884 12.895 1.00 78.69 306 GLU A O 1
ATOM 2390 N N . LYS A 1 307 ? 41.773 7.774 11.649 1.00 81.94 307 LYS A N 1
ATOM 2391 C CA . LYS A 1 307 ? 40.856 8.071 12.754 1.00 81.94 307 LYS A CA 1
ATOM 2392 C C . LYS A 1 307 ? 39.874 6.914 12.981 1.00 81.94 307 LYS A C 1
ATOM 2394 O O . LYS A 1 307 ? 39.175 6.503 12.064 1.00 81.94 307 LYS A O 1
ATOM 2399 N N . ALA A 1 308 ? 39.780 6.437 14.223 1.00 83.12 308 ALA A N 1
ATOM 2400 C CA . ALA A 1 308 ? 38.705 5.542 14.657 1.00 83.12 308 ALA A CA 1
ATOM 2401 C C . ALA A 1 308 ? 37.429 6.329 15.025 1.00 83.12 308 ALA A C 1
ATOM 2403 O O . ALA A 1 308 ? 37.547 7.470 15.481 1.00 83.12 308 ALA A O 1
ATOM 2404 N N . PRO A 1 309 ? 36.224 5.745 14.879 1.00 83.62 309 PRO A N 1
ATOM 2405 C CA . PRO A 1 309 ? 34.990 6.375 15.339 1.00 83.62 309 PRO A CA 1
ATOM 2406 C C . PRO A 1 309 ? 35.004 6.588 16.856 1.00 83.62 309 PRO A C 1
ATOM 2408 O O . PRO A 1 309 ? 35.363 5.686 17.613 1.00 83.62 309 PRO A O 1
ATOM 2411 N N . ASP A 1 310 ? 34.587 7.772 17.304 1.00 79.69 310 ASP A N 1
ATOM 2412 C CA . ASP A 1 310 ? 34.589 8.126 18.730 1.00 79.69 310 ASP A CA 1
ATOM 2413 C C . ASP A 1 310 ? 33.499 7.365 19.518 1.00 79.69 310 ASP A C 1
ATOM 2415 O O . ASP A 1 310 ? 33.654 7.121 20.712 1.00 79.69 310 ASP A O 1
ATOM 2419 N N . LYS A 1 311 ? 32.415 6.954 18.842 1.00 82.19 311 LYS A N 1
ATOM 2420 C CA . LYS A 1 311 ? 31.263 6.210 19.382 1.00 82.19 311 LYS A CA 1
ATOM 2421 C C . LYS A 1 311 ? 30.938 4.995 18.516 1.00 82.19 311 LYS A C 1
ATOM 2423 O O . LYS A 1 311 ? 31.240 5.018 17.326 1.00 82.19 311 LYS A O 1
ATOM 2428 N N . TRP A 1 312 ? 30.265 4.000 19.100 1.00 78.88 312 TRP A N 1
ATOM 2429 C CA . TRP A 1 312 ? 29.652 2.867 18.390 1.00 78.88 312 TRP A CA 1
ATOM 2430 C C . TRP A 1 312 ? 28.838 3.321 17.169 1.00 78.88 312 TRP A C 1
ATOM 2432 O O . TRP A 1 312 ? 28.015 4.232 17.283 1.00 78.88 312 TRP A O 1
ATOM 2442 N N . MET A 1 313 ? 29.038 2.674 16.016 1.00 72.00 313 MET A N 1
ATOM 2443 C CA . MET A 1 313 ? 28.301 2.981 14.785 1.00 72.00 313 MET A CA 1
ATOM 2444 C C . MET A 1 313 ? 27.704 1.726 14.150 1.00 72.00 313 MET A C 1
ATOM 2446 O O . MET A 1 313 ? 28.419 0.819 13.721 1.00 72.00 313 MET A O 1
ATOM 2450 N N . GLU A 1 314 ? 26.383 1.696 13.994 1.00 71.25 314 GLU A N 1
ATOM 2451 C CA . GLU A 1 314 ? 25.727 0.647 13.214 1.00 71.25 314 GLU A CA 1
ATOM 2452 C C . GLU A 1 314 ? 26.018 0.828 11.722 1.00 71.25 314 GLU A C 1
ATOM 2454 O O . GLU A 1 314 ? 25.464 1.713 11.067 1.00 71.25 314 GLU A O 1
ATOM 2459 N N . ARG A 1 315 ? 26.840 -0.057 11.149 1.00 60.34 315 ARG A N 1
ATOM 2460 C CA . ARG A 1 315 ? 26.807 -0.295 9.704 1.00 60.34 315 ARG A CA 1
ATOM 2461 C C . ARG A 1 315 ? 25.671 -1.272 9.433 1.00 60.34 315 ARG A C 1
ATOM 2463 O O . ARG A 1 315 ? 25.895 -2.475 9.378 1.00 60.34 315 ARG A O 1
ATOM 2470 N N . MET A 1 316 ? 24.454 -0.757 9.284 1.00 54.47 316 MET A N 1
ATOM 2471 C CA . MET A 1 316 ? 23.403 -1.506 8.597 1.00 54.47 316 MET A CA 1
ATOM 2472 C C . MET A 1 316 ? 23.742 -1.578 7.108 1.00 54.47 316 MET A C 1
ATOM 2474 O O . MET A 1 316 ? 24.352 -0.664 6.550 1.00 54.47 316 MET A O 1
ATOM 2478 N N . GLY A 1 317 ? 23.339 -2.657 6.448 1.00 44.59 317 GLY A N 1
ATOM 2479 C CA . GLY A 1 317 ? 23.342 -2.679 4.993 1.00 44.59 317 GLY A CA 1
ATOM 2480 C C . GLY A 1 317 ? 22.211 -1.820 4.440 1.00 44.59 317 GLY A C 1
ATOM 2481 O O . GLY A 1 317 ? 21.309 -1.399 5.166 1.00 44.59 317 GLY A O 1
ATOM 2482 N N . LEU A 1 318 ? 22.161 -1.708 3.114 1.00 40.78 318 LEU A N 1
ATOM 2483 C CA . LEU A 1 318 ? 20.884 -1.579 2.411 1.00 40.78 318 LEU A CA 1
ATOM 2484 C C . LEU A 1 318 ? 20.092 -2.873 2.603 1.00 40.78 318 LEU A C 1
ATOM 2486 O O . LEU A 1 318 ? 20.003 -3.698 1.690 1.00 40.78 318 LEU A O 1
ATOM 2490 N N . ALA A 1 319 ? 19.566 -3.089 3.811 1.00 30.41 319 ALA A N 1
ATOM 2491 C CA . ALA A 1 319 ? 18.504 -4.051 4.036 1.00 30.41 319 ALA A CA 1
ATOM 2492 C C . ALA A 1 319 ? 17.443 -3.855 2.944 1.00 30.41 319 ALA A C 1
ATOM 2494 O O . ALA A 1 319 ? 17.168 -2.719 2.549 1.00 30.41 319 ALA A O 1
ATOM 2495 N N . ALA A 1 320 ? 16.827 -4.942 2.474 1.00 30.86 320 ALA A N 1
ATOM 2496 C CA . ALA A 1 320 ? 15.505 -4.794 1.880 1.00 30.86 320 ALA A CA 1
ATOM 2497 C C . ALA A 1 320 ? 14.660 -4.067 2.939 1.00 30.86 320 ALA A C 1
ATOM 2499 O O . ALA A 1 320 ? 14.537 -4.571 4.059 1.00 30.86 320 ALA A O 1
ATOM 2500 N N . ALA A 1 321 ? 14.248 -2.830 2.638 1.00 31.45 321 ALA A N 1
ATOM 2501 C CA . ALA A 1 321 ? 13.745 -1.894 3.640 1.00 31.45 321 ALA A CA 1
ATOM 2502 C C . ALA A 1 321 ? 12.619 -2.563 4.437 1.00 31.45 321 ALA A C 1
ATOM 2504 O O . ALA A 1 321 ? 11.714 -3.099 3.805 1.00 31.45 321 ALA A O 1
ATOM 2505 N N . MET A 1 322 ? 12.765 -2.603 5.774 1.00 29.09 322 MET A N 1
ATOM 2506 C CA . MET A 1 322 ? 12.003 -3.412 6.753 1.00 29.09 322 MET A CA 1
ATOM 2507 C C . MET A 1 322 ? 10.995 -4.389 6.118 1.00 29.09 322 MET A C 1
ATOM 2509 O O . MET A 1 322 ? 9.878 -3.974 5.824 1.00 29.09 322 MET A O 1
ATOM 2513 N N . PRO A 1 323 ? 11.398 -5.661 5.919 1.00 28.31 323 PRO A N 1
ATOM 2514 C CA . PRO A 1 323 ? 11.014 -6.535 4.795 1.00 28.31 323 PRO A CA 1
ATOM 2515 C C . PRO A 1 323 ? 9.726 -6.138 4.050 1.00 28.31 323 PRO A C 1
ATOM 2517 O O . PRO A 1 323 ? 8.671 -6.733 4.251 1.00 28.31 323 PRO A O 1
ATOM 2520 N N . GLY A 1 324 ? 9.831 -5.128 3.180 1.00 36.62 324 GLY A N 1
ATOM 2521 C CA . GLY A 1 324 ? 8.682 -4.598 2.453 1.00 36.62 324 GLY A CA 1
ATOM 2522 C C . GLY A 1 324 ? 8.643 -3.076 2.294 1.00 36.62 324 GLY A C 1
ATOM 2523 O O . GLY A 1 324 ? 7.633 -2.462 2.626 1.00 36.62 324 GLY A O 1
ATOM 2524 N N . VAL A 1 325 ? 9.683 -2.459 1.722 1.00 42.09 325 VAL A N 1
ATOM 2525 C CA . VAL A 1 325 ? 9.512 -1.196 0.976 1.00 42.09 325 VAL A CA 1
ATOM 2526 C C . VAL A 1 325 ? 10.324 -1.197 -0.328 1.00 42.09 325 VAL A C 1
ATOM 2528 O O . VAL A 1 325 ? 11.162 -0.326 -0.572 1.00 42.09 325 VAL A O 1
ATOM 2531 N N . GLU A 1 326 ? 10.050 -2.154 -1.222 1.00 56.62 326 GLU A N 1
ATOM 2532 C CA . GLU A 1 326 ? 10.277 -1.894 -2.651 1.00 56.62 326 GLU A CA 1
ATOM 2533 C C . GLU A 1 326 ? 9.213 -0.882 -3.105 1.00 56.62 326 GLU A C 1
ATOM 2535 O O . GLU A 1 326 ? 8.116 -1.254 -3.523 1.00 56.62 326 GLU A O 1
ATOM 2540 N N . THR A 1 327 ? 9.511 0.419 -2.966 1.00 75.56 327 THR A N 1
ATOM 2541 C CA . THR A 1 327 ? 8.560 1.485 -3.322 1.00 75.56 327 THR A CA 1
ATOM 2542 C C . THR A 1 327 ? 8.119 1.322 -4.773 1.00 75.56 327 THR A C 1
ATOM 2544 O O . THR A 1 327 ? 8.914 1.518 -5.697 1.00 75.56 327 THR A O 1
ATOM 2547 N N . SER A 1 328 ? 6.861 0.957 -4.980 1.00 86.12 328 SER A N 1
ATOM 2548 C CA . SER A 1 328 ? 6.323 0.633 -6.296 1.00 86.12 328 SER A CA 1
ATOM 2549 C C . SER A 1 328 ? 5.649 1.844 -6.932 1.00 86.12 328 SER A C 1
ATOM 2551 O O . SER A 1 328 ? 5.076 2.698 -6.254 1.00 86.12 328 SER A O 1
ATOM 2553 N N . CYS A 1 329 ? 5.698 1.931 -8.261 1.00 91.50 329 CYS A N 1
ATOM 2554 C CA . CYS A 1 329 ? 5.000 2.972 -9.001 1.00 91.50 329 CYS A CA 1
ATOM 2555 C C . CYS A 1 329 ? 3.492 2.823 -8.778 1.00 91.50 329 CYS A C 1
ATOM 2557 O O . CYS A 1 329 ? 2.899 1.826 -9.200 1.00 91.50 329 CYS A O 1
ATOM 2559 N N . CYS A 1 330 ? 2.857 3.836 -8.179 1.00 92.31 330 CYS A N 1
ATOM 2560 C CA . CYS A 1 330 ? 1.454 3.726 -7.766 1.00 92.31 330 CYS A CA 1
ATOM 2561 C C . CYS A 1 330 ? 0.490 3.431 -8.930 1.00 92.31 330 CYS A C 1
ATOM 2563 O O . CYS A 1 330 ? -0.541 2.804 -8.711 1.00 92.31 330 CYS A O 1
ATOM 2565 N N . LEU A 1 331 ? 0.839 3.821 -10.164 1.00 93.31 331 LEU A N 1
ATOM 2566 C CA . LEU A 1 331 ? 0.021 3.597 -11.361 1.00 93.31 331 LEU A CA 1
ATOM 2567 C C . LEU A 1 331 ? 0.073 2.163 -11.902 1.00 93.31 331 LEU A C 1
ATOM 2569 O O . LEU A 1 331 ? -0.929 1.681 -12.422 1.00 93.31 331 LEU A O 1
ATOM 2573 N N . CYS A 1 332 ? 1.234 1.501 -11.860 1.00 92.44 332 CYS A N 1
ATOM 2574 C CA . CYS A 1 332 ? 1.444 0.223 -12.553 1.00 92.44 332 CYS A CA 1
ATOM 2575 C C . CYS A 1 332 ? 1.768 -0.953 -11.624 1.00 92.44 332 CYS A C 1
ATOM 2577 O O . CYS A 1 332 ? 1.872 -2.079 -12.116 1.00 92.44 332 CYS A O 1
ATOM 2579 N N . GLY A 1 333 ? 1.968 -0.697 -10.328 1.00 88.81 333 GLY A N 1
ATOM 2580 C CA . GLY A 1 333 ? 2.363 -1.688 -9.325 1.00 88.81 333 GLY A CA 1
ATOM 2581 C C . GLY A 1 333 ? 3.780 -2.236 -9.511 1.00 88.81 333 GLY A C 1
ATOM 2582 O O . GLY A 1 333 ? 4.189 -3.129 -8.784 1.00 88.81 333 GLY A O 1
ATOM 2583 N N . GLY A 1 334 ? 4.526 -1.732 -10.498 1.00 86.50 334 GLY A N 1
ATOM 2584 C CA . GLY A 1 334 ? 5.885 -2.171 -10.776 1.00 86.50 334 GLY A CA 1
ATOM 2585 C C . GLY A 1 334 ? 6.900 -1.444 -9.906 1.00 86.50 334 GLY A C 1
ATOM 2586 O O . GLY A 1 334 ? 6.795 -0.231 -9.708 1.00 86.50 334 GLY A O 1
ATOM 2587 N N . SER A 1 335 ? 7.898 -2.177 -9.427 1.00 80.81 335 SER A N 1
ATOM 2588 C CA . SER A 1 335 ? 8.927 -1.663 -8.520 1.00 80.81 335 SER A CA 1
ATOM 2589 C C . SER A 1 335 ? 9.715 -0.478 -9.111 1.00 80.81 335 SER A C 1
ATOM 2591 O O . SER A 1 335 ? 10.002 -0.437 -10.315 1.00 80.81 335 SER A O 1
ATOM 2593 N N . VAL A 1 336 ? 10.067 0.511 -8.280 1.00 79.38 336 VAL A N 1
ATOM 2594 C CA . VAL A 1 336 ? 10.952 1.630 -8.654 1.00 79.38 336 VAL A CA 1
ATOM 2595 C C . VAL A 1 336 ? 12.371 1.280 -8.220 1.00 79.38 336 VAL A C 1
ATOM 2597 O O . VAL A 1 336 ? 12.714 1.349 -7.037 1.00 79.38 336 VAL A O 1
ATOM 2600 N N . ILE A 1 337 ? 13.187 0.854 -9.185 1.00 68.50 337 ILE A N 1
ATOM 2601 C CA . ILE A 1 337 ? 14.442 0.128 -8.950 1.00 68.50 337 ILE A CA 1
ATOM 2602 C C . ILE A 1 337 ? 15.485 0.379 -10.036 1.00 68.50 337 ILE A C 1
ATOM 2604 O O . ILE A 1 337 ? 15.179 0.449 -11.225 1.00 68.50 337 ILE A O 1
ATOM 2608 N N . ASN A 1 338 ? 16.750 0.391 -9.616 1.00 54.62 338 ASN A N 1
ATOM 2609 C CA . ASN A 1 338 ? 17.921 0.437 -10.487 1.00 54.62 338 ASN A CA 1
ATOM 2610 C C . ASN A 1 338 ? 18.737 -0.863 -10.320 1.00 54.62 338 ASN A C 1
ATOM 2612 O O . ASN A 1 338 ? 19.737 -0.908 -9.606 1.00 54.62 338 ASN A O 1
ATOM 2616 N N . GLN A 1 339 ? 18.238 -1.957 -10.912 1.00 43.69 339 GLN A N 1
ATOM 2617 C CA . GLN A 1 339 ? 18.817 -3.311 -10.805 1.00 43.69 339 GLN A CA 1
ATOM 2618 C C . GLN A 1 339 ? 19.888 -3.636 -11.870 1.00 43.69 339 GLN A C 1
ATOM 2620 O O . GLN A 1 339 ? 20.382 -4.761 -11.902 1.00 43.69 339 GLN A O 1
ATOM 2625 N N . PHE A 1 340 ? 20.251 -2.693 -12.748 1.00 41.16 340 PHE A N 1
ATOM 2626 C CA . PHE A 1 340 ? 21.125 -2.946 -13.902 1.00 41.16 340 PHE A CA 1
ATOM 2627 C C . PHE A 1 340 ? 22.180 -1.846 -14.082 1.00 41.16 340 PHE A C 1
ATOM 2629 O O . PHE A 1 340 ? 21.994 -0.720 -13.629 1.00 41.16 340 PHE A O 1
ATOM 2636 N N . ALA A 1 341 ? 23.283 -2.176 -14.763 1.00 35.88 341 ALA A N 1
ATOM 2637 C CA . ALA A 1 341 ? 24.357 -1.226 -15.075 1.00 35.88 341 ALA A CA 1
ATOM 2638 C C . ALA A 1 341 ? 23.965 -0.193 -16.155 1.00 35.88 341 ALA A C 1
ATOM 2640 O O . ALA A 1 341 ? 24.527 0.900 -16.199 1.00 35.88 341 ALA A O 1
ATOM 2641 N N . GLU A 1 342 ? 22.982 -0.512 -17.002 1.00 42.25 342 GLU A N 1
ATOM 2642 C CA . GLU A 1 342 ? 22.364 0.437 -17.934 1.00 42.25 342 GLU A CA 1
ATOM 2643 C C . GLU A 1 342 ? 21.153 1.151 -17.298 1.00 42.25 342 GLU A C 1
ATOM 2645 O O . GLU A 1 342 ? 20.468 0.572 -16.448 1.00 42.25 342 GLU A O 1
ATOM 2650 N N . PRO A 1 343 ? 20.837 2.398 -17.706 1.00 51.66 343 PRO A N 1
ATOM 2651 C CA . PRO A 1 343 ? 19.726 3.169 -17.150 1.00 51.66 343 PRO A CA 1
ATOM 2652 C C . PRO A 1 343 ? 18.355 2.576 -17.521 1.00 51.66 343 PRO A C 1
ATOM 2654 O O . PRO A 1 343 ? 17.728 2.963 -18.507 1.00 51.66 343 PRO A O 1
ATOM 2657 N N . SER A 1 344 ? 17.856 1.663 -16.683 1.00 73.06 344 SER A N 1
ATOM 2658 C CA . SER A 1 344 ? 16.492 1.137 -16.791 1.00 73.06 344 SER A CA 1
ATOM 2659 C C . SER A 1 344 ? 15.447 2.244 -16.626 1.00 73.06 344 SER A C 1
ATOM 2661 O O . SER A 1 344 ? 15.521 3.068 -15.713 1.00 73.06 344 SER A O 1
ATOM 2663 N N . TRP A 1 345 ? 14.403 2.203 -17.456 1.00 85.31 345 TRP A N 1
ATOM 2664 C CA . TRP A 1 345 ? 13.236 3.081 -17.339 1.00 85.31 345 TRP A CA 1
ATOM 2665 C C . TRP A 1 345 ? 12.500 2.914 -15.994 1.00 85.31 345 TRP A C 1
ATOM 2667 O O . TRP A 1 345 ? 11.856 3.852 -15.535 1.00 85.31 345 TRP A O 1
ATOM 2677 N N . MET A 1 346 ? 12.635 1.754 -15.335 1.00 81.75 346 MET A N 1
ATOM 2678 C CA . MET A 1 346 ? 12.057 1.481 -14.009 1.00 81.75 346 MET A CA 1
ATOM 2679 C C . MET A 1 346 ? 12.746 2.265 -12.880 1.00 81.75 346 MET A C 1
ATOM 2681 O O . MET A 1 346 ? 12.183 2.395 -11.795 1.00 81.75 346 MET A O 1
ATOM 2685 N N . ALA A 1 347 ? 13.946 2.803 -13.129 1.00 78.50 347 ALA A N 1
ATOM 2686 C CA . ALA A 1 347 ? 14.656 3.676 -12.197 1.00 78.50 347 ALA A CA 1
ATOM 2687 C C . ALA A 1 347 ? 14.253 5.154 -12.344 1.00 78.50 347 ALA A C 1
ATOM 2689 O O . ALA A 1 347 ? 14.626 5.955 -11.493 1.00 78.50 347 ALA A O 1
ATOM 2690 N N . GLN A 1 348 ? 13.538 5.526 -13.414 1.00 86.81 348 GLN A N 1
ATOM 2691 C CA . GLN A 1 348 ? 13.148 6.904 -13.731 1.00 86.81 348 GLN A CA 1
ATOM 2692 C C . GLN A 1 348 ? 11.719 7.171 -13.255 1.00 86.81 348 GLN A C 1
ATOM 2694 O O . GLN A 1 348 ? 10.794 6.471 -13.675 1.00 86.81 348 GLN A O 1
ATOM 2699 N N . PHE A 1 349 ? 11.514 8.185 -12.414 1.00 88.94 349 PHE A N 1
ATOM 2700 C CA . PHE A 1 349 ? 10.196 8.493 -11.854 1.00 88.94 349 PHE A CA 1
ATOM 2701 C C . PHE A 1 349 ? 9.968 9.986 -11.606 1.00 88.94 349 PHE A C 1
ATOM 2703 O O . PHE A 1 349 ? 10.899 10.748 -11.383 1.00 88.94 349 PHE A O 1
ATOM 2710 N N . TYR A 1 350 ? 8.702 10.390 -11.587 1.00 90.56 350 TYR A N 1
ATOM 2711 C CA . TYR A 1 350 ? 8.242 11.611 -10.929 1.00 90.56 350 TYR A CA 1
ATOM 2712 C C . TYR A 1 350 ? 7.718 11.260 -9.536 1.00 90.56 350 TYR A C 1
ATOM 2714 O O . TYR A 1 350 ? 7.254 10.140 -9.315 1.00 90.56 350 TYR A O 1
ATOM 2722 N N . VAL A 1 351 ? 7.726 12.212 -8.607 1.00 90.19 351 VAL A N 1
ATOM 2723 C CA . VAL A 1 351 ? 7.034 12.088 -7.319 1.00 90.19 351 VAL A CA 1
ATOM 2724 C C . VAL A 1 351 ? 5.885 13.079 -7.276 1.00 90.19 351 VAL A C 1
ATOM 2726 O O . VAL A 1 351 ? 6.067 14.262 -7.567 1.00 90.19 351 VAL A O 1
ATOM 2729 N N . VAL A 1 352 ? 4.709 12.604 -6.868 1.00 92.38 352 VAL A N 1
ATOM 2730 C CA . VAL A 1 352 ? 3.620 13.481 -6.434 1.00 92.38 352 VAL A CA 1
ATOM 2731 C C . VAL A 1 352 ? 3.743 13.654 -4.922 1.00 92.38 352 VAL A C 1
ATOM 2733 O O . VAL A 1 352 ? 3.683 12.659 -4.198 1.00 92.38 352 VAL A O 1
ATOM 2736 N N . TYR A 1 353 ? 3.957 14.883 -4.447 1.00 90.88 353 TYR A N 1
ATOM 2737 C CA . TYR A 1 353 ? 4.429 15.142 -3.081 1.00 90.88 353 TYR A CA 1
ATOM 2738 C C . TYR A 1 353 ? 3.741 16.320 -2.380 1.00 90.88 353 TYR A C 1
ATOM 2740 O O . TYR A 1 353 ? 3.149 17.185 -3.026 1.00 90.88 353 TYR A O 1
ATOM 2748 N N . ALA A 1 354 ? 3.859 16.364 -1.051 1.00 90.31 354 ALA A N 1
ATOM 2749 C CA . ALA A 1 354 ? 3.452 17.479 -0.199 1.00 90.31 354 ALA A CA 1
ATOM 2750 C C . ALA A 1 354 ? 4.538 17.804 0.843 1.00 90.31 354 ALA A C 1
ATOM 2752 O O . ALA A 1 354 ? 5.404 16.979 1.138 1.00 90.31 354 ALA A O 1
ATOM 2753 N N . VAL A 1 355 ? 4.489 19.025 1.384 1.00 86.62 355 VAL A N 1
ATOM 2754 C CA . VAL A 1 355 ? 5.481 19.552 2.347 1.00 86.62 355 VAL A CA 1
ATOM 2755 C C . VAL A 1 355 ? 4.978 19.461 3.798 1.00 86.62 355 VAL A C 1
ATOM 2757 O O . VAL A 1 355 ? 5.775 19.263 4.707 1.00 86.62 355 VAL A O 1
ATOM 2760 N N . SER A 1 356 ? 3.658 19.537 4.024 1.00 87.56 356 SER A N 1
ATOM 2761 C CA . SER A 1 356 ? 3.027 19.287 5.335 1.00 87.56 356 SER A CA 1
ATOM 2762 C C . SER A 1 356 ? 2.352 17.907 5.361 1.00 87.56 356 SER A C 1
ATOM 2764 O O . SER A 1 356 ? 2.071 17.312 4.318 1.00 87.56 356 SER A O 1
ATOM 2766 N N . GLU A 1 357 ? 2.082 17.384 6.557 1.00 88.88 357 GLU A N 1
ATOM 2767 C CA . GLU A 1 357 ? 1.276 16.170 6.752 1.00 88.88 357 GLU A CA 1
ATOM 2768 C C . GLU A 1 357 ? -0.243 16.460 6.661 1.00 88.88 357 GLU A C 1
ATOM 2770 O O . GLU A 1 357 ? -1.020 15.538 6.424 1.00 88.88 357 GLU A O 1
ATOM 2775 N N . GLU A 1 358 ? -0.664 17.728 6.789 1.00 90.06 358 GLU A N 1
ATOM 2776 C CA . GLU A 1 358 ? -2.068 18.181 6.859 1.00 90.06 358 GLU A CA 1
ATOM 2777 C C . GLU A 1 358 ? -2.999 17.659 5.746 1.00 90.06 358 GLU A C 1
ATOM 2779 O O . GLU A 1 358 ? -2.616 17.465 4.585 1.00 90.06 358 GLU A O 1
ATOM 2784 N N . ALA A 1 359 ? -4.288 17.517 6.082 1.00 86.81 359 ALA A N 1
ATOM 2785 C CA . ALA A 1 359 ? -5.330 17.030 5.179 1.00 86.81 359 ALA A CA 1
ATOM 2786 C C . ALA A 1 359 ? -5.382 17.825 3.862 1.00 86.81 359 ALA A C 1
ATOM 2788 O O . ALA A 1 359 ? -5.452 17.234 2.783 1.00 86.81 359 ALA A O 1
ATOM 2789 N N . ASP A 1 360 ? -5.275 19.150 3.944 1.00 85.69 360 ASP A N 1
ATOM 2790 C CA . ASP A 1 360 ? -5.458 20.068 2.818 1.00 85.69 360 ASP A CA 1
ATOM 2791 C C . ASP A 1 360 ? -4.148 20.631 2.230 1.00 85.69 360 ASP A C 1
ATOM 2793 O O . ASP A 1 360 ? -4.195 21.550 1.407 1.00 85.69 360 ASP A O 1
ATOM 2797 N N . SER A 1 361 ? -2.995 20.056 2.608 1.00 86.50 361 SER A N 1
ATOM 2798 C CA . SER A 1 361 ? -1.658 20.514 2.196 1.00 86.50 361 SER A CA 1
ATOM 2799 C C . SER A 1 361 ? -1.518 20.692 0.668 1.00 86.50 361 SER A C 1
ATOM 2801 O O . SER A 1 361 ? -1.971 19.829 -0.098 1.00 86.50 361 SER A O 1
ATOM 2803 N N . PRO A 1 362 ? -0.874 21.780 0.193 1.00 88.12 362 PRO A N 1
ATOM 2804 C CA . PRO A 1 362 ? -0.528 21.950 -1.215 1.00 88.12 362 PRO A CA 1
ATOM 2805 C C . PRO A 1 362 ? 0.253 20.754 -1.772 1.00 88.12 362 PRO A C 1
ATOM 2807 O O . PRO A 1 362 ? 1.196 20.257 -1.157 1.00 88.12 362 PRO A O 1
ATOM 2810 N N . THR A 1 363 ? -0.151 20.305 -2.960 1.00 89.50 363 THR A N 1
ATOM 2811 C CA . THR A 1 363 ? 0.425 19.143 -3.644 1.00 89.50 363 THR A CA 1
ATOM 2812 C C . THR A 1 363 ? 1.202 19.580 -4.877 1.00 89.50 363 THR A C 1
ATOM 2814 O O . THR A 1 363 ? 0.694 20.358 -5.687 1.00 89.50 363 THR A O 1
ATOM 2817 N N . PHE A 1 364 ? 2.391 19.018 -5.058 1.00 89.88 364 PHE A N 1
ATOM 2818 C CA . PHE A 1 364 ? 3.311 19.323 -6.148 1.00 89.88 364 PHE A CA 1
ATOM 2819 C C . PHE A 1 364 ? 3.682 18.059 -6.937 1.00 89.88 364 PHE A C 1
ATOM 2821 O O . PHE A 1 364 ? 3.472 16.931 -6.488 1.00 89.88 364 PHE A O 1
ATOM 2828 N N . LEU A 1 365 ? 4.243 18.264 -8.128 1.00 89.81 365 LEU A N 1
ATOM 2829 C CA . LEU A 1 365 ? 4.878 17.234 -8.948 1.00 89.81 365 LEU A CA 1
ATOM 2830 C C . LEU A 1 365 ? 6.353 17.607 -9.095 1.00 89.81 365 LEU A C 1
ATOM 2832 O O . LEU A 1 365 ? 6.648 18.740 -9.471 1.00 89.81 365 LEU A O 1
ATOM 2836 N N . SER A 1 366 ? 7.261 16.680 -8.804 1.00 87.12 366 SER A N 1
ATOM 2837 C CA . SER A 1 366 ? 8.703 16.911 -8.935 1.00 87.12 366 SER A CA 1
ATOM 2838 C C . SER A 1 366 ? 9.144 17.107 -10.391 1.00 87.12 366 SER A C 1
ATOM 2840 O O . SER A 1 366 ? 8.424 16.778 -11.336 1.00 87.12 366 SER A O 1
ATOM 2842 N N . GLY A 1 367 ? 10.391 17.541 -10.585 1.00 81.94 367 GLY A N 1
ATOM 2843 C CA . GLY A 1 367 ? 11.104 17.238 -11.826 1.00 81.94 367 GLY A CA 1
ATOM 2844 C C . GLY A 1 367 ? 11.301 15.719 -12.008 1.00 81.94 367 GLY A C 1
ATOM 2845 O O . GLY A 1 367 ? 11.051 14.945 -11.076 1.00 81.94 367 GLY A O 1
ATOM 2846 N N . PRO A 1 368 ? 11.740 15.257 -13.192 1.00 77.19 368 PRO A N 1
ATOM 2847 C CA . PRO A 1 368 ? 12.067 13.850 -13.398 1.00 77.19 368 PRO A CA 1
ATOM 2848 C C . PRO A 1 368 ? 13.252 13.460 -12.504 1.00 77.19 368 PRO A C 1
ATOM 2850 O O . PRO A 1 368 ? 14.321 14.059 -12.590 1.00 77.19 368 PRO A O 1
ATOM 2853 N N . GLY A 1 369 ? 13.044 12.469 -11.644 1.00 75.31 369 GLY A N 1
ATOM 2854 C CA . GLY A 1 369 ? 14.037 11.913 -10.735 1.00 75.31 369 GLY A CA 1
ATOM 2855 C C . GLY A 1 369 ? 14.525 10.523 -11.146 1.00 75.31 369 GLY A C 1
ATOM 2856 O O . GLY A 1 369 ? 13.985 9.882 -12.058 1.00 75.31 369 GLY A O 1
ATOM 2857 N N . ARG A 1 370 ? 15.563 10.051 -10.451 1.00 74.75 370 ARG A N 1
ATOM 2858 C CA . ARG A 1 370 ? 16.164 8.727 -10.637 1.00 74.75 370 ARG A CA 1
ATOM 2859 C C . ARG A 1 370 ? 16.525 8.090 -9.297 1.00 74.75 370 ARG A C 1
ATOM 2861 O O . ARG A 1 370 ? 17.133 8.737 -8.448 1.00 74.75 370 ARG A O 1
ATOM 2868 N N . ARG A 1 371 ? 16.225 6.796 -9.150 1.00 69.12 371 ARG A N 1
ATOM 2869 C CA . ARG A 1 371 ? 16.722 5.978 -8.036 1.00 69.12 371 ARG A CA 1
ATOM 2870 C C . ARG A 1 371 ? 18.133 5.506 -8.338 1.00 69.12 371 ARG A C 1
ATOM 2872 O O . ARG A 1 371 ? 18.368 4.861 -9.363 1.00 69.12 371 ARG A O 1
ATOM 2879 N N . GLU A 1 372 ? 19.056 5.759 -7.426 1.00 57.47 372 GLU A N 1
ATOM 2880 C CA . GLU A 1 372 ? 20.408 5.207 -7.462 1.00 57.47 372 GLU A CA 1
ATOM 2881 C C . GLU A 1 372 ? 20.672 4.369 -6.205 1.00 57.47 372 GLU A C 1
ATOM 2883 O O . GLU A 1 372 ? 19.816 4.256 -5.332 1.00 57.47 372 GLU A O 1
ATOM 2888 N N . GLN A 1 373 ? 21.812 3.675 -6.140 1.00 45.66 373 GLN A N 1
ATOM 2889 C CA . GLN A 1 373 ? 22.013 2.638 -5.115 1.00 45.66 373 GLN A CA 1
ATOM 2890 C C . GLN A 1 373 ? 22.091 3.186 -3.681 1.00 45.66 373 GLN A C 1
ATOM 2892 O O . GLN A 1 373 ? 21.875 2.423 -2.748 1.00 45.66 373 GLN A O 1
ATOM 2897 N N . LEU A 1 374 ? 22.397 4.476 -3.505 1.00 37.31 374 LEU A N 1
ATOM 2898 C CA . LEU A 1 374 ? 22.610 5.114 -2.197 1.00 37.31 374 LEU A CA 1
ATOM 2899 C C . LEU A 1 374 ? 21.690 6.320 -1.933 1.00 37.31 374 LEU A C 1
ATOM 2901 O O . LEU A 1 374 ? 21.620 6.778 -0.797 1.00 37.31 374 LEU A O 1
ATOM 2905 N N . ALA A 1 375 ? 20.995 6.834 -2.953 1.00 50.47 375 ALA A N 1
ATOM 2906 C CA . ALA A 1 375 ? 20.115 7.996 -2.848 1.00 50.47 375 ALA A CA 1
ATOM 2907 C C . ALA A 1 375 ? 19.044 8.000 -3.953 1.00 50.47 375 ALA A C 1
ATOM 2909 O O . ALA A 1 375 ? 19.275 7.525 -5.069 1.00 50.47 375 ALA A O 1
ATOM 2910 N N . ASP A 1 376 ? 17.889 8.593 -3.651 1.00 61.50 376 ASP A N 1
ATOM 2911 C CA . ASP A 1 376 ? 16.866 8.948 -4.635 1.00 61.50 376 ASP A CA 1
ATOM 2912 C C . ASP A 1 376 ? 17.062 10.413 -5.053 1.00 61.50 376 ASP A C 1
ATOM 2914 O O . ASP A 1 376 ? 16.828 11.332 -4.269 1.00 61.50 376 ASP A O 1
ATOM 2918 N N . HIS A 1 377 ? 17.500 10.643 -6.292 1.00 64.69 377 HIS A N 1
ATOM 2919 C CA . HIS A 1 377 ? 17.703 11.987 -6.828 1.00 64.69 377 HIS A CA 1
ATOM 2920 C C . HIS A 1 377 ? 16.386 12.525 -7.390 1.00 64.69 377 HIS A C 1
ATOM 2922 O O . HIS A 1 377 ? 15.909 12.048 -8.420 1.00 64.69 377 HIS A O 1
ATOM 2928 N N . VAL A 1 378 ? 15.797 13.520 -6.721 1.00 70.94 378 VAL A N 1
ATOM 2929 C CA . VAL A 1 378 ? 14.517 14.133 -7.106 1.00 70.94 378 VAL A CA 1
ATOM 2930 C C . VAL A 1 378 ? 14.671 15.652 -7.194 1.00 70.94 378 VAL A C 1
ATOM 2932 O O . VAL A 1 378 ? 15.056 16.306 -6.225 1.00 70.94 378 VAL A O 1
ATOM 2935 N N . ASN A 1 379 ? 14.360 16.213 -8.365 1.00 73.62 379 ASN A N 1
ATOM 2936 C CA . ASN A 1 379 ? 14.497 17.647 -8.626 1.00 73.62 379 ASN A CA 1
ATOM 2937 C C . ASN A 1 379 ? 13.262 18.424 -8.150 1.00 73.62 379 ASN A C 1
ATOM 2939 O O . ASN A 1 379 ? 12.128 17.946 -8.279 1.00 73.62 379 ASN A O 1
ATOM 2943 N N . SER A 1 380 ? 13.471 19.625 -7.610 1.00 64.69 380 SER A N 1
ATOM 2944 C CA . SER A 1 380 ? 12.407 20.443 -7.014 1.00 64.69 380 SER A CA 1
ATOM 2945 C C . SER A 1 380 ? 11.365 20.916 -8.037 1.00 64.69 380 SER A C 1
ATOM 2947 O O . SER A 1 380 ? 11.656 21.149 -9.211 1.00 64.69 380 SER A O 1
ATOM 2949 N N . ALA A 1 381 ? 10.114 21.064 -7.590 1.00 62.41 381 ALA A N 1
ATOM 2950 C CA . ALA A 1 381 ? 9.118 21.818 -8.342 1.00 62.41 381 ALA A CA 1
ATOM 2951 C C . ALA A 1 381 ? 9.347 23.319 -8.107 1.00 62.41 381 ALA A C 1
ATOM 2953 O O . ALA A 1 381 ? 9.390 23.765 -6.959 1.00 62.41 381 ALA A O 1
ATOM 2954 N N . SER A 1 382 ? 9.417 24.114 -9.177 1.00 57.47 382 SER A N 1
ATOM 2955 C CA . SER A 1 382 ? 9.704 25.561 -9.118 1.00 57.47 382 SER A CA 1
ATOM 2956 C C . SER A 1 382 ? 8.665 26.406 -8.359 1.00 57.47 382 SER A C 1
ATOM 2958 O O . SER A 1 382 ? 8.878 27.597 -8.146 1.00 57.47 382 SER A O 1
ATOM 2960 N N . SER A 1 383 ? 7.550 25.805 -7.936 1.00 55.06 383 SER A N 1
ATOM 2961 C CA . SER A 1 383 ? 6.468 26.422 -7.160 1.00 55.06 383 SER A CA 1
ATOM 2962 C C . SER A 1 383 ? 6.377 25.954 -5.698 1.00 55.06 383 SER A C 1
ATOM 2964 O O . SER A 1 383 ? 5.488 26.407 -4.982 1.00 55.06 383 SER A O 1
ATOM 2966 N N . ALA A 1 384 ? 7.253 25.053 -5.233 1.00 58.56 384 ALA A N 1
ATOM 2967 C CA . ALA A 1 384 ? 7.071 24.352 -3.954 1.00 58.56 384 ALA A CA 1
ATOM 2968 C C . ALA A 1 384 ? 7.579 25.081 -2.694 1.00 58.56 384 ALA A C 1
ATOM 2970 O O . ALA A 1 384 ? 7.480 24.522 -1.605 1.00 58.56 384 ALA A O 1
ATOM 2971 N N . HIS A 1 385 ? 8.130 26.295 -2.817 1.00 56.75 385 HIS A N 1
ATOM 2972 C CA . HIS A 1 385 ? 8.717 27.068 -1.704 1.00 56.75 385 HIS A CA 1
ATOM 2973 C C . HIS A 1 385 ? 9.785 26.317 -0.872 1.00 56.75 385 HIS A C 1
ATOM 2975 O O . HIS A 1 385 ? 10.023 26.653 0.286 1.00 56.75 385 HIS A O 1
ATOM 2981 N N . ILE A 1 386 ? 10.455 25.326 -1.470 1.00 61.72 386 ILE A N 1
ATOM 2982 C CA . ILE A 1 386 ? 11.617 24.647 -0.882 1.00 61.72 386 ILE A CA 1
ATOM 2983 C C . ILE A 1 386 ? 12.755 25.672 -0.767 1.00 61.72 386 ILE A C 1
ATOM 2985 O O . ILE A 1 386 ? 13.069 26.352 -1.742 1.00 61.72 386 ILE A O 1
ATOM 2989 N N . THR A 1 387 ? 13.337 25.818 0.426 1.00 50.28 387 THR A N 1
ATOM 2990 C CA . THR A 1 387 ? 14.282 26.903 0.766 1.00 50.28 387 THR A CA 1
ATOM 2991 C C . THR A 1 387 ? 15.759 26.535 0.579 1.00 50.28 387 THR A C 1
ATOM 2993 O O . THR A 1 387 ? 16.633 27.253 1.058 1.00 50.28 387 THR A O 1
ATOM 2996 N N . ASP A 1 388 ? 16.041 25.402 -0.061 1.00 51.50 388 ASP A N 1
ATOM 2997 C CA . ASP A 1 388 ? 17.389 24.946 -0.415 1.00 51.50 388 ASP A CA 1
ATOM 2998 C C . ASP A 1 388 ? 17.800 25.571 -1.762 1.00 51.50 388 ASP A C 1
ATOM 3000 O O . ASP A 1 388 ? 17.001 25.589 -2.699 1.00 51.50 388 ASP A O 1
ATOM 3004 N N . GLU A 1 389 ? 19.037 26.059 -1.894 1.00 48.25 389 GLU A N 1
ATOM 3005 C CA . GLU A 1 389 ? 19.540 26.623 -3.165 1.00 48.25 389 GLU A CA 1
ATOM 3006 C C . GLU A 1 389 ? 19.944 25.533 -4.187 1.00 48.25 389 GLU A C 1
ATOM 3008 O O . GLU A 1 389 ? 20.415 25.840 -5.282 1.00 48.25 389 GLU A O 1
ATOM 3013 N N . SER A 1 390 ? 19.769 24.248 -3.849 1.00 55.44 390 SER A N 1
ATOM 3014 C CA . SER A 1 390 ? 20.079 23.101 -4.709 1.00 55.44 390 SER A CA 1
ATOM 3015 C C . SER A 1 390 ? 18.928 22.696 -5.638 1.00 55.44 390 SER A C 1
ATOM 3017 O O . SER A 1 390 ? 17.755 22.718 -5.274 1.00 55.44 390 SER A O 1
ATOM 3019 N N . GLU A 1 391 ? 19.267 22.213 -6.840 1.00 62.91 391 GLU A N 1
ATOM 3020 C CA . GLU A 1 391 ? 18.284 21.728 -7.830 1.00 62.91 391 GLU A CA 1
ATOM 3021 C C . GLU A 1 391 ? 17.501 20.476 -7.372 1.00 62.91 391 GLU A C 1
ATOM 3023 O O . GLU A 1 391 ? 16.438 20.170 -7.918 1.00 62.91 391 GLU A O 1
ATOM 3028 N N . SER A 1 392 ? 18.009 19.753 -6.367 1.00 70.31 392 SER A N 1
ATOM 3029 C CA . SER A 1 392 ? 17.418 18.537 -5.794 1.00 70.31 392 SER A CA 1
ATOM 3030 C C . SER A 1 392 ? 17.261 18.620 -4.272 1.00 70.31 392 SER A C 1
ATOM 3032 O O . SER A 1 392 ? 17.922 19.424 -3.610 1.00 70.31 392 SER A O 1
ATOM 3034 N N . PHE A 1 393 ? 16.352 17.806 -3.722 1.00 71.12 393 PHE A N 1
ATOM 3035 C CA . PHE A 1 393 ? 15.958 17.822 -2.306 1.00 71.12 393 PHE A CA 1
ATOM 3036 C C . PHE A 1 393 ? 15.665 16.407 -1.772 1.00 71.12 393 PHE A C 1
ATOM 3038 O O . PHE A 1 393 ? 15.324 15.501 -2.530 1.00 71.12 393 PHE A O 1
ATOM 3045 N N . ALA A 1 394 ? 15.777 16.216 -0.452 1.00 72.44 394 ALA A N 1
ATOM 3046 C CA . ALA A 1 394 ? 15.489 14.939 0.209 1.00 72.44 394 ALA A CA 1
ATOM 3047 C C . ALA A 1 394 ? 13.976 14.740 0.436 1.00 72.44 394 ALA A C 1
ATOM 3049 O O . ALA A 1 394 ? 13.297 15.652 0.918 1.00 72.44 394 ALA A O 1
ATOM 3050 N N . ILE A 1 395 ? 13.459 13.542 0.138 1.00 76.94 395 ILE A N 1
ATOM 3051 C CA . ILE A 1 395 ? 12.022 13.222 0.155 1.00 76.94 395 ILE A CA 1
ATOM 3052 C C . ILE A 1 395 ? 11.731 11.840 0.765 1.00 76.94 395 ILE A C 1
ATOM 3054 O O . ILE A 1 395 ? 12.424 10.868 0.481 1.00 76.94 395 ILE A O 1
ATOM 3058 N N . ASP A 1 396 ? 10.686 11.755 1.591 1.00 78.62 396 ASP A N 1
ATOM 3059 C CA . ASP A 1 396 ? 10.204 10.510 2.208 1.00 78.62 396 ASP A CA 1
ATOM 3060 C C . ASP A 1 396 ? 9.196 9.810 1.267 1.00 78.62 396 ASP A C 1
ATOM 3062 O O . ASP A 1 396 ? 8.047 10.248 1.114 1.00 78.62 396 ASP A O 1
ATOM 3066 N N . LEU A 1 397 ? 9.645 8.769 0.554 1.00 80.62 397 LEU A N 1
ATOM 3067 C CA . LEU A 1 397 ? 8.824 8.047 -0.425 1.00 80.62 397 LEU A CA 1
ATOM 3068 C C . LEU A 1 397 ? 7.911 7.018 0.248 1.00 80.62 397 LEU A C 1
ATOM 3070 O O . LEU A 1 397 ? 8.371 6.110 0.933 1.00 80.62 397 LEU A O 1
ATOM 3074 N N . MET A 1 398 ? 6.611 7.115 -0.040 1.00 79.31 398 MET A N 1
ATOM 3075 C CA . MET A 1 398 ? 5.557 6.234 0.478 1.00 79.31 398 MET A CA 1
ATOM 3076 C C . MET A 1 398 ? 5.512 6.208 2.015 1.00 79.31 398 MET A C 1
ATOM 3078 O O . MET A 1 398 ? 5.326 5.160 2.623 1.00 79.31 398 MET A O 1
ATOM 3082 N N . ARG A 1 399 ? 5.661 7.378 2.650 1.00 82.62 399 ARG A N 1
ATOM 3083 C CA . ARG A 1 399 ? 5.557 7.580 4.105 1.00 82.62 399 ARG A CA 1
ATOM 3084 C C . ARG A 1 399 ? 4.246 7.001 4.663 1.00 82.62 399 ARG A C 1
ATOM 3086 O O . ARG A 1 399 ? 3.167 7.495 4.343 1.00 82.62 399 ARG A O 1
ATOM 3093 N N . LEU A 1 400 ? 4.328 5.967 5.512 1.00 78.25 400 LEU A N 1
ATOM 3094 C CA . LEU A 1 400 ? 3.148 5.291 6.092 1.00 78.25 400 LEU A CA 1
ATOM 3095 C C . LEU A 1 400 ? 2.869 5.659 7.560 1.00 78.25 400 LEU A C 1
ATOM 3097 O O . LEU A 1 400 ? 1.740 5.487 8.024 1.00 78.25 400 LEU A O 1
ATOM 3101 N N . THR A 1 401 ? 3.856 6.203 8.275 1.00 80.19 401 THR A N 1
ATOM 3102 C CA . THR A 1 401 ? 3.761 6.657 9.676 1.00 80.19 401 THR A CA 1
ATOM 3103 C C . THR A 1 401 ? 3.955 8.166 9.780 1.00 80.19 401 THR A C 1
ATOM 3105 O O . THR A 1 401 ? 4.935 8.696 9.261 1.00 80.19 401 THR A O 1
ATOM 3108 N N . PHE A 1 402 ? 3.048 8.835 10.489 1.00 82.44 402 PHE A N 1
ATOM 3109 C CA . PHE A 1 402 ? 2.928 10.293 10.567 1.00 82.44 402 PHE A CA 1
ATOM 3110 C C . PHE A 1 402 ? 3.015 10.775 12.021 1.00 82.44 402 PHE A C 1
ATOM 3112 O O . PHE A 1 402 ? 2.745 10.009 12.950 1.00 82.44 402 PHE A O 1
ATOM 3119 N N . GLY A 1 403 ? 3.398 12.034 12.248 1.00 73.12 403 GLY A N 1
ATOM 3120 C CA . GLY A 1 403 ? 3.530 12.589 13.602 1.00 73.12 403 GLY A CA 1
ATOM 3121 C C . GLY A 1 403 ? 4.662 11.971 14.437 1.00 73.12 403 GLY A C 1
ATOM 3122 O O . GLY A 1 403 ? 4.563 11.934 15.669 1.00 73.12 403 GLY A O 1
ATOM 3123 N N . ALA A 1 404 ? 5.695 11.469 13.754 1.00 59.50 404 ALA A N 1
ATOM 3124 C CA . ALA A 1 404 ? 6.961 10.946 14.268 1.00 59.50 404 ALA A CA 1
ATOM 3125 C C . ALA A 1 404 ? 8.091 11.258 13.253 1.00 59.50 404 ALA A C 1
ATOM 3127 O O . ALA A 1 404 ? 7.797 11.411 12.057 1.00 59.50 404 ALA A O 1
ATOM 3128 N N . PRO A 1 405 ? 9.370 11.355 13.675 1.00 53.97 405 PRO A N 1
ATOM 3129 C CA . PRO A 1 405 ? 10.491 11.419 12.734 1.00 53.97 405 PRO A CA 1
ATOM 3130 C C . PRO A 1 405 ? 10.493 10.184 11.819 1.00 53.97 405 PRO A C 1
ATOM 3132 O O . PRO A 1 405 ? 10.036 9.113 12.218 1.00 53.97 405 PRO A O 1
ATOM 3135 N N . SER A 1 406 ? 10.961 10.338 10.575 1.00 48.38 406 SER A N 1
ATOM 3136 C CA . SER A 1 406 ? 10.987 9.218 9.625 1.00 48.38 406 SER A CA 1
ATOM 3137 C C . SER A 1 406 ? 11.890 8.087 10.129 1.00 48.38 406 SER A C 1
ATOM 3139 O O . SER A 1 406 ? 12.935 8.342 10.722 1.00 48.38 406 SER A O 1
ATOM 3141 N N . ILE A 1 407 ? 11.482 6.841 9.878 1.00 44.59 407 ILE A N 1
ATOM 3142 C CA . ILE A 1 407 ? 12.193 5.619 10.305 1.00 44.59 407 ILE A CA 1
ATOM 3143 C C . ILE A 1 407 ? 13.376 5.311 9.356 1.00 44.59 407 ILE A C 1
ATOM 3145 O O . ILE A 1 407 ? 14.138 4.369 9.570 1.00 44.59 407 ILE A O 1
ATOM 3149 N N . LEU A 1 408 ? 13.559 6.123 8.306 1.00 41.84 408 LEU A N 1
ATOM 3150 C CA . LEU A 1 408 ? 14.737 6.092 7.441 1.00 41.84 408 LEU A CA 1
ATOM 3151 C C . LEU A 1 408 ? 16.031 6.181 8.282 1.00 41.84 408 LEU A C 1
ATOM 3153 O O . LEU A 1 408 ? 16.120 7.041 9.161 1.00 41.84 408 LEU A O 1
ATOM 3157 N N . PRO A 1 409 ? 17.038 5.315 8.039 1.00 36.16 409 PRO A N 1
ATOM 3158 C CA . PRO A 1 409 ? 18.277 5.315 8.810 1.00 36.16 409 PRO A CA 1
ATOM 3159 C C . PRO A 1 409 ? 18.999 6.666 8.817 1.00 36.16 409 PRO A C 1
ATOM 3161 O O . PRO A 1 409 ? 18.898 7.449 7.872 1.00 36.16 409 PRO A O 1
ATOM 3164 N N . SER A 1 410 ? 19.860 6.865 9.818 1.00 35.34 410 SER A N 1
ATOM 3165 C CA . SER A 1 410 ? 20.784 8.005 9.967 1.00 35.34 410 SER A CA 1
ATOM 3166 C C . SER A 1 410 ? 21.900 8.077 8.901 1.00 35.34 410 SER A C 1
ATOM 3168 O O . SER A 1 410 ? 22.983 8.591 9.164 1.00 35.34 410 SER A O 1
ATOM 3170 N N . LEU A 1 411 ? 21.641 7.530 7.710 1.00 35.41 411 LEU A N 1
ATOM 3171 C CA . LEU A 1 411 ? 22.473 7.572 6.508 1.00 35.41 411 LEU A CA 1
ATOM 3172 C C . LEU A 1 411 ? 22.097 8.735 5.572 1.00 35.41 411 LEU A C 1
ATOM 3174 O O . LEU A 1 411 ? 22.876 9.061 4.683 1.00 35.41 411 LEU A O 1
ATOM 3178 N N . ILE A 1 412 ? 20.924 9.358 5.747 1.00 43.88 412 ILE A N 1
ATOM 3179 C CA . ILE A 1 412 ? 20.532 10.535 4.959 1.00 43.88 412 ILE A CA 1
ATOM 3180 C C . ILE A 1 412 ? 21.100 11.793 5.629 1.00 43.88 412 ILE A C 1
ATOM 3182 O O . ILE A 1 412 ? 20.698 12.146 6.735 1.00 43.88 412 ILE A O 1
ATOM 3186 N N . GLU A 1 413 ? 22.014 12.491 4.948 1.00 41.09 413 GLU A N 1
ATOM 3187 C CA . GLU A 1 413 ? 22.719 13.677 5.476 1.00 41.09 413 GLU A CA 1
ATOM 3188 C C . GLU A 1 413 ? 21.801 14.872 5.803 1.00 41.09 413 GLU A C 1
ATOM 3190 O O . GLU A 1 413 ? 22.193 15.782 6.535 1.00 41.09 413 GLU A O 1
ATOM 3195 N N . ARG A 1 414 ? 20.580 14.892 5.255 1.00 55.22 414 ARG A N 1
ATOM 3196 C CA . ARG A 1 414 ? 19.559 15.925 5.481 1.00 55.22 414 ARG A CA 1
ATOM 3197 C C . ARG A 1 414 ? 18.221 15.258 5.789 1.00 55.22 414 ARG A C 1
ATOM 3199 O O . ARG A 1 414 ? 17.840 14.304 5.114 1.00 55.22 414 ARG A O 1
ATOM 3206 N N . ALA A 1 415 ? 17.478 15.783 6.761 1.00 60.62 415 ALA A N 1
ATOM 3207 C CA . ALA A 1 415 ? 16.106 15.337 7.000 1.00 60.62 415 ALA A CA 1
ATOM 3208 C C . ALA A 1 415 ? 15.235 15.575 5.743 1.00 60.62 415 ALA A C 1
ATOM 3210 O O . ALA A 1 415 ? 15.417 16.600 5.076 1.00 60.62 415 ALA A O 1
ATOM 3211 N N . PRO A 1 416 ? 14.300 14.666 5.401 1.00 69.12 416 PRO A N 1
ATOM 3212 C CA . PRO A 1 416 ? 13.432 14.845 4.242 1.00 69.12 416 PRO A CA 1
ATOM 3213 C C . PRO A 1 416 ? 12.556 16.091 4.415 1.00 69.12 416 PRO A C 1
ATOM 3215 O O . PRO A 1 416 ? 11.881 16.252 5.430 1.00 69.12 416 PRO A O 1
ATOM 3218 N N . GLN A 1 417 ? 12.573 16.973 3.414 1.00 74.31 417 GLN A N 1
ATOM 3219 C CA . GLN A 1 417 ? 11.865 18.263 3.436 1.00 74.31 417 GLN A CA 1
ATOM 3220 C C . GLN A 1 417 ? 10.407 18.141 2.961 1.00 74.31 417 GLN A C 1
ATOM 3222 O O . GLN A 1 417 ? 9.630 19.085 3.068 1.00 74.31 417 GLN A O 1
ATOM 3227 N N . ALA A 1 418 ? 10.042 16.986 2.407 1.00 83.31 418 ALA A N 1
ATOM 3228 C CA . ALA A 1 418 ? 8.719 16.669 1.888 1.00 83.31 418 ALA A CA 1
ATOM 3229 C C . ALA A 1 418 ? 8.523 15.145 1.839 1.00 83.31 418 ALA A C 1
ATOM 3231 O O . ALA A 1 418 ? 9.453 14.373 2.088 1.00 83.31 418 ALA A O 1
ATOM 3232 N N . TRP A 1 419 ? 7.319 14.704 1.478 1.00 87.06 419 TRP A N 1
ATOM 3233 C CA . TRP A 1 419 ? 6.965 13.288 1.369 1.00 87.06 419 TRP A CA 1
ATOM 3234 C C . TRP A 1 419 ? 5.998 13.043 0.202 1.00 87.06 419 TRP A C 1
ATOM 3236 O O . TRP A 1 419 ? 5.235 13.938 -0.175 1.00 87.06 419 TRP A O 1
ATOM 3246 N N . GLY A 1 420 ? 6.019 11.853 -0.408 1.00 89.75 420 GLY A N 1
ATOM 3247 C CA . GLY A 1 420 ? 5.194 11.607 -1.596 1.00 89.75 420 GLY A CA 1
ATOM 3248 C C . GLY A 1 420 ? 5.229 10.205 -2.193 1.00 89.75 420 GLY A C 1
ATOM 3249 O O . GLY A 1 420 ? 5.828 9.284 -1.647 1.00 89.75 420 GLY A O 1
ATOM 3250 N N . PHE A 1 421 ? 4.560 10.047 -3.336 1.00 91.81 421 PHE A N 1
ATOM 3251 C CA . PHE A 1 421 ? 4.342 8.763 -4.008 1.00 91.81 421 PHE A CA 1
ATOM 3252 C C . PHE A 1 421 ? 5.004 8.743 -5.395 1.00 91.81 421 PHE A C 1
ATOM 3254 O O . PHE A 1 421 ? 4.759 9.662 -6.187 1.00 91.81 421 PHE A O 1
ATOM 3261 N N . PRO A 1 422 ? 5.831 7.729 -5.716 1.00 90.94 422 PRO A N 1
ATOM 3262 C CA . PRO A 1 422 ? 6.562 7.685 -6.975 1.00 90.94 422 PRO A CA 1
ATOM 3263 C C . PRO A 1 422 ? 5.715 7.134 -8.134 1.00 90.94 422 PRO A C 1
ATOM 3265 O O . PRO A 1 422 ? 4.884 6.234 -7.981 1.00 90.94 422 PRO A O 1
ATOM 3268 N N . VAL A 1 423 ? 5.979 7.650 -9.333 1.00 92.94 423 VAL A N 1
ATOM 3269 C CA . VAL A 1 423 ? 5.372 7.233 -10.599 1.00 92.94 423 VAL A CA 1
ATOM 3270 C C . VAL A 1 423 ? 6.455 7.117 -11.664 1.00 92.94 423 VAL A C 1
ATOM 3272 O O . VAL A 1 423 ? 7.083 8.124 -11.974 1.00 92.94 423 VAL A O 1
ATOM 3275 N N . HIS A 1 424 ? 6.658 5.943 -12.281 1.00 92.31 424 HIS A N 1
ATOM 3276 C CA . HIS A 1 424 ? 7.629 5.815 -13.380 1.00 92.31 424 HIS A CA 1
ATOM 3277 C C . HIS A 1 424 ? 7.357 6.849 -14.476 1.00 92.31 424 HIS A C 1
ATOM 3279 O O . HIS A 1 424 ? 6.207 7.024 -14.884 1.00 92.31 424 HIS A O 1
ATOM 3285 N N . SER A 1 425 ? 8.399 7.469 -15.027 1.00 91.75 425 SER A N 1
ATOM 3286 C CA . SER A 1 425 ? 8.248 8.527 -16.038 1.00 91.75 425 SER A CA 1
ATOM 3287 C C . SER A 1 425 ? 7.503 8.042 -17.290 1.00 91.75 425 SER A C 1
ATOM 3289 O O . SER A 1 425 ? 6.713 8.780 -17.877 1.00 91.75 425 SER A O 1
ATOM 3291 N N . ALA A 1 426 ? 7.668 6.765 -17.654 1.00 92.50 426 ALA A N 1
ATOM 3292 C CA . ALA A 1 426 ? 6.879 6.100 -18.693 1.00 92.50 426 ALA A CA 1
ATOM 3293 C C . ALA A 1 426 ? 5.376 6.040 -18.346 1.00 92.50 426 ALA A C 1
ATOM 3295 O O . ALA A 1 426 ? 4.536 6.405 -19.167 1.00 92.50 426 ALA A O 1
ATOM 3296 N N . CYS A 1 427 ? 5.031 5.623 -17.125 1.00 94.06 427 CYS A N 1
ATOM 3297 C CA . CYS A 1 427 ? 3.648 5.515 -16.655 1.00 94.06 427 CYS A CA 1
ATOM 3298 C C . CYS A 1 427 ? 2.979 6.892 -16.515 1.00 94.06 427 CYS A C 1
ATOM 3300 O O . CYS A 1 427 ? 1.817 7.036 -16.881 1.00 94.06 427 CYS A O 1
ATOM 3302 N N . TRP A 1 428 ? 3.715 7.917 -16.068 1.00 92.75 428 TRP A N 1
ATOM 3303 C CA . TRP A 1 428 ? 3.227 9.301 -16.025 1.00 92.75 428 TRP A CA 1
ATOM 3304 C C . TRP A 1 428 ? 2.882 9.833 -17.424 1.00 92.75 428 TRP A C 1
ATOM 3306 O O . TRP A 1 428 ? 1.811 10.401 -17.632 1.00 92.75 428 TRP A O 1
ATOM 3316 N N . ASN A 1 429 ? 3.739 9.584 -18.418 1.00 91.06 429 ASN A N 1
ATOM 3317 C CA . ASN A 1 429 ? 3.469 9.990 -19.799 1.00 91.06 429 ASN A CA 1
ATOM 3318 C C . ASN A 1 429 ? 2.286 9.226 -20.428 1.00 91.06 429 ASN A C 1
ATOM 3320 O O . ASN A 1 429 ? 1.541 9.806 -21.219 1.00 91.06 429 ASN A O 1
ATOM 3324 N N . ILE A 1 430 ? 2.059 7.960 -20.052 1.00 91.88 430 ILE A N 1
ATOM 3325 C CA . ILE A 1 430 ? 0.847 7.208 -20.435 1.00 91.88 430 ILE A CA 1
ATOM 3326 C C . ILE A 1 430 ? -0.400 7.804 -19.770 1.00 91.88 430 ILE A C 1
ATOM 3328 O O . ILE A 1 430 ? -1.411 7.992 -20.449 1.00 91.88 430 ILE A O 1
ATOM 3332 N N . LEU A 1 431 ? -0.322 8.167 -18.482 1.00 90.50 431 LEU A N 1
ATOM 3333 C CA . LEU A 1 431 ? -1.405 8.848 -17.771 1.00 90.50 431 LEU A CA 1
ATOM 3334 C C . LEU A 1 431 ? -1.809 10.123 -18.524 1.00 90.50 431 LEU A C 1
ATOM 3336 O O . LEU A 1 431 ? -2.958 10.229 -18.947 1.00 90.50 431 LEU A O 1
ATOM 3340 N N . LEU A 1 432 ? -0.859 11.017 -18.819 1.00 88.12 432 LEU A N 1
ATOM 3341 C CA . LEU A 1 432 ? -1.122 12.244 -19.583 1.00 88.12 432 LEU A CA 1
ATOM 3342 C C . LEU A 1 432 ? -1.758 11.993 -20.965 1.00 88.12 432 LEU A C 1
ATOM 3344 O O . LEU A 1 432 ? -2.607 12.774 -21.381 1.00 88.12 432 LEU A O 1
ATOM 3348 N N . ARG A 1 433 ? -1.410 10.905 -21.672 1.00 85.44 433 ARG A N 1
ATOM 3349 C CA . ARG A 1 433 ? -2.028 10.557 -22.971 1.00 85.44 433 ARG A CA 1
ATOM 3350 C C . ARG A 1 433 ? -3.445 9.986 -22.852 1.00 85.44 433 ARG A C 1
ATOM 3352 O O . ARG A 1 433 ? -4.232 10.143 -23.784 1.00 85.44 433 ARG A O 1
ATOM 3359 N N . SER A 1 434 ? -3.793 9.361 -21.726 1.00 77.69 434 SER A N 1
ATOM 3360 C CA . SER A 1 434 ? -5.176 8.927 -21.456 1.00 77.69 434 SER A CA 1
ATOM 3361 C C . SER A 1 434 ? -6.120 10.098 -21.122 1.00 77.69 434 SER A C 1
ATOM 3363 O O . SER A 1 434 ? -7.307 10.042 -21.444 1.00 77.69 434 SER A O 1
ATOM 3365 N N . PHE A 1 435 ? -5.594 11.203 -20.579 1.00 73.06 435 PHE A N 1
ATOM 3366 C CA . PHE A 1 435 ? -6.344 12.413 -20.209 1.00 73.06 435 PHE A CA 1
ATOM 3367 C C . PHE A 1 435 ? -6.553 13.347 -21.419 1.00 73.06 435 PHE A C 1
ATOM 3369 O O . PHE A 1 435 ? -6.006 14.445 -21.496 1.00 73.06 435 PHE A O 1
ATOM 3376 N N . ARG A 1 436 ? -7.358 12.916 -22.400 1.00 62.75 436 ARG A N 1
ATOM 3377 C CA . ARG A 1 436 ? -7.592 13.694 -23.637 1.00 62.75 436 ARG A CA 1
ATOM 3378 C C . ARG A 1 436 ? -8.434 14.968 -23.458 1.00 62.75 436 ARG A C 1
ATOM 3380 O O . ARG A 1 436 ? -8.416 15.812 -24.351 1.00 62.75 436 ARG A O 1
ATOM 3387 N N . ILE A 1 437 ? -9.194 15.102 -22.366 1.00 53.53 437 ILE A N 1
ATOM 3388 C CA . ILE A 1 437 ? -10.107 16.233 -22.121 1.00 53.53 437 ILE A CA 1
ATOM 3389 C C . ILE A 1 437 ? -10.098 16.595 -20.625 1.00 53.53 437 ILE A C 1
ATOM 3391 O O . ILE A 1 437 ? -10.872 16.047 -19.852 1.00 53.53 437 ILE A O 1
ATOM 3395 N N . GLY A 1 438 ? -9.247 17.541 -20.218 1.00 61.56 438 GLY A N 1
ATOM 3396 C CA . GLY A 1 438 ? -9.262 18.122 -18.865 1.00 61.56 438 GLY A CA 1
ATOM 3397 C C . GLY A 1 438 ? -7.898 18.144 -18.160 1.00 61.56 438 GLY A C 1
ATOM 3398 O O . GLY A 1 438 ? -6.959 17.481 -18.600 1.00 61.56 438 GLY A O 1
ATOM 3399 N N . PRO A 1 439 ? -7.752 18.930 -17.076 1.00 68.81 439 PRO A N 1
ATOM 3400 C CA . PRO A 1 439 ? -6.522 18.984 -16.291 1.00 68.81 439 PRO A CA 1
ATOM 3401 C C . PRO A 1 439 ? -6.370 17.743 -15.400 1.00 68.81 439 PRO A C 1
ATOM 3403 O O . PRO A 1 439 ? -7.325 17.280 -14.782 1.00 68.81 439 PRO A O 1
ATOM 3406 N N . LEU A 1 440 ? -5.145 17.235 -15.253 1.00 77.38 440 LEU A N 1
ATOM 3407 C CA . LEU A 1 440 ? -4.844 16.203 -14.259 1.00 77.38 440 LEU A CA 1
ATOM 3408 C C . LEU A 1 440 ? -4.893 16.809 -12.845 1.00 77.38 440 LEU A C 1
ATOM 3410 O O . LEU A 1 440 ? -4.064 17.646 -12.487 1.00 77.38 440 LEU A O 1
ATOM 3414 N N . HIS A 1 441 ? -5.841 16.364 -12.018 1.00 81.69 441 HIS A N 1
ATOM 3415 C CA . HIS A 1 441 ? -5.961 16.790 -10.622 1.00 81.69 441 HIS A CA 1
ATOM 3416 C C . HIS A 1 441 ? -4.867 16.136 -9.752 1.00 81.69 441 HIS A C 1
ATOM 3418 O O . HIS A 1 441 ? -5.112 15.160 -9.046 1.00 81.69 441 HIS A O 1
ATOM 3424 N N . ILE A 1 442 ? -3.651 16.694 -9.781 1.00 86.94 442 ILE A N 1
ATOM 3425 C CA . ILE A 1 442 ? -2.467 16.191 -9.053 1.00 86.94 442 ILE A CA 1
ATOM 3426 C C . ILE A 1 442 ? -2.754 16.010 -7.548 1.00 86.94 442 ILE A C 1
ATOM 3428 O O . ILE A 1 442 ? -2.418 14.970 -6.979 1.00 86.94 442 ILE A O 1
ATOM 3432 N N . ARG A 1 443 ? -3.462 16.964 -6.920 1.00 87.62 443 ARG A N 1
ATOM 3433 C CA . ARG A 1 443 ? -3.922 16.846 -5.523 1.00 87.62 443 ARG A CA 1
ATOM 3434 C C . ARG A 1 443 ? -4.851 15.646 -5.306 1.00 87.62 443 ARG A C 1
ATOM 3436 O O . ARG A 1 443 ? -4.689 14.955 -4.310 1.00 87.62 443 ARG A O 1
ATOM 3443 N N . ALA A 1 444 ? -5.763 15.343 -6.234 1.00 88.31 444 ALA A N 1
ATOM 3444 C CA . ALA A 1 444 ? -6.632 14.168 -6.116 1.00 88.31 444 ALA A CA 1
ATOM 3445 C C . ALA A 1 444 ? -5.832 12.856 -6.203 1.00 88.31 444 ALA A C 1
ATOM 3447 O O . ALA A 1 444 ? -6.097 11.944 -5.428 1.00 88.31 444 ALA A O 1
ATOM 3448 N N . LEU A 1 445 ? -4.813 12.778 -7.071 1.00 90.81 445 LEU A N 1
ATOM 3449 C CA . LEU A 1 445 ? -3.935 11.603 -7.169 1.00 90.81 445 LEU A CA 1
ATOM 3450 C C . LEU A 1 445 ? -3.137 11.377 -5.879 1.00 90.81 445 LEU A C 1
ATOM 3452 O O . LEU A 1 445 ? -3.148 10.276 -5.337 1.00 90.81 445 LEU A O 1
ATOM 3456 N N . PHE A 1 446 ? -2.501 12.422 -5.347 1.00 91.56 446 PHE A N 1
ATOM 3457 C CA . PHE A 1 446 ? -1.813 12.360 -4.054 1.00 91.56 446 PHE A CA 1
ATOM 3458 C C . PHE A 1 446 ? -2.742 11.921 -2.923 1.00 91.56 446 PHE A C 1
ATOM 3460 O O . PHE A 1 446 ? -2.417 11.036 -2.135 1.00 91.56 446 PHE A O 1
ATOM 3467 N N . SER A 1 447 ? -3.923 12.533 -2.866 1.00 88.06 447 SER A N 1
ATOM 3468 C CA . SER A 1 447 ? -4.943 12.235 -1.876 1.00 88.06 447 SER A CA 1
ATOM 3469 C C . SER A 1 447 ? -5.471 10.801 -1.970 1.00 88.06 447 SER A C 1
ATOM 3471 O O . SER A 1 447 ? -5.655 10.171 -0.932 1.00 88.06 447 SER A O 1
ATOM 3473 N N . LEU A 1 448 ? -5.661 10.265 -3.179 1.00 89.69 448 LEU A N 1
ATOM 3474 C CA . LEU A 1 448 ? -6.030 8.866 -3.399 1.00 89.69 448 LEU A CA 1
ATOM 3475 C C . LEU A 1 448 ? -4.914 7.933 -2.904 1.00 89.69 448 LEU A C 1
ATOM 3477 O O . LEU A 1 448 ? -5.181 7.045 -2.104 1.00 89.69 448 LEU A O 1
ATOM 3481 N N . CYS A 1 449 ? -3.656 8.182 -3.283 1.00 90.56 449 CYS A N 1
ATOM 3482 C CA . CYS A 1 449 ? -2.509 7.412 -2.787 1.00 90.56 449 CYS A CA 1
ATOM 3483 C C . CYS A 1 449 ? -2.375 7.453 -1.251 1.00 90.56 449 CYS A C 1
ATOM 3485 O O .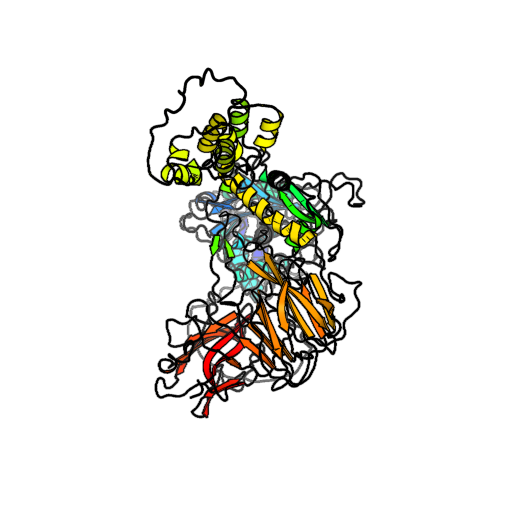 CYS A 1 449 ? -2.036 6.442 -0.648 1.00 90.56 449 CYS A O 1
ATOM 3487 N N . ARG A 1 450 ? -2.687 8.589 -0.606 1.00 88.69 450 ARG A N 1
ATOM 3488 C CA . ARG A 1 450 ? -2.717 8.739 0.865 1.00 88.69 450 ARG A CA 1
ATOM 3489 C C . ARG A 1 450 ? -3.876 7.987 1.537 1.00 88.69 450 ARG A C 1
ATOM 3491 O O . ARG A 1 450 ? -3.798 7.712 2.732 1.00 88.69 450 ARG A O 1
ATOM 3498 N N . SER A 1 451 ? -4.949 7.696 0.802 1.00 86.38 451 SER A N 1
ATOM 3499 C CA . SER A 1 451 ? -6.178 7.090 1.339 1.00 86.38 451 SER A CA 1
ATOM 3500 C C . SER A 1 451 ? -6.090 5.569 1.485 1.00 86.38 451 SER A C 1
ATOM 3502 O O . SER A 1 451 ? -6.776 5.004 2.330 1.00 86.38 451 SER A O 1
ATOM 3504 N N . PHE A 1 452 ? -5.233 4.911 0.698 1.00 87.62 452 PHE A N 1
ATOM 3505 C CA . PHE A 1 452 ? -5.105 3.454 0.663 1.00 87.62 452 PHE A CA 1
ATOM 3506 C C . PHE A 1 452 ? -3.831 2.961 1.370 1.00 87.62 452 PHE A C 1
ATOM 3508 O O . PHE A 1 452 ? -2.802 3.640 1.316 1.00 87.62 452 PHE A O 1
ATOM 3515 N N . PRO A 1 453 ? -3.871 1.778 2.011 1.00 83.00 453 PRO A N 1
ATOM 3516 C CA . PRO A 1 453 ? -2.692 1.171 2.614 1.00 83.00 453 PRO A CA 1
ATOM 3517 C C . PRO A 1 453 ? -1.674 0.747 1.549 1.00 83.00 453 PRO A C 1
ATOM 3519 O O . PRO A 1 453 ? -2.040 0.468 0.403 1.00 83.00 453 PRO A O 1
ATOM 3522 N N . ALA A 1 454 ? -0.400 0.660 1.940 1.00 80.94 454 ALA A N 1
ATOM 3523 C CA . ALA A 1 454 ? 0.692 0.268 1.051 1.00 80.94 454 ALA A CA 1
ATOM 3524 C C . ALA A 1 454 ? 1.523 -0.913 1.599 1.00 80.94 454 ALA A C 1
ATOM 3526 O O . ALA A 1 454 ? 2.701 -0.729 1.931 1.00 80.94 454 ALA A O 1
ATOM 3527 N N . PRO A 1 455 ? 0.939 -2.123 1.723 1.00 69.81 455 PRO A N 1
ATOM 3528 C CA . PRO A 1 455 ? 1.682 -3.308 2.143 1.00 69.81 455 PRO A CA 1
ATOM 3529 C C . PRO A 1 455 ? 2.912 -3.526 1.252 1.00 69.81 455 PRO A C 1
ATOM 3531 O O . PRO A 1 455 ? 2.851 -3.422 0.029 1.00 69.81 455 PRO A O 1
ATOM 3534 N N . GLN A 1 456 ? 4.050 -3.809 1.883 1.00 66.62 456 GLN A N 1
ATOM 3535 C CA . GLN A 1 456 ? 5.326 -4.131 1.232 1.00 66.62 456 GLN A CA 1
ATOM 3536 C C . GLN A 1 456 ? 5.904 -3.046 0.278 1.00 66.62 456 GLN A C 1
ATOM 3538 O O . GLN A 1 456 ? 6.896 -3.292 -0.414 1.00 66.62 456 GLN A O 1
ATOM 3543 N N . GLY A 1 457 ? 5.333 -1.832 0.257 1.00 74.19 457 GLY A N 1
ATOM 3544 C CA . GLY A 1 457 ? 5.678 -0.758 -0.688 1.00 74.19 457 GLY A CA 1
ATOM 3545 C C . GLY A 1 457 ? 4.772 -0.673 -1.928 1.00 74.19 457 GLY A C 1
ATOM 3546 O O . GLY A 1 457 ? 5.076 0.085 -2.852 1.00 74.19 457 GLY A O 1
ATOM 3547 N N . LEU A 1 458 ? 3.657 -1.410 -1.956 1.00 84.06 458 LEU A N 1
ATOM 3548 C CA . LEU A 1 458 ? 2.662 -1.436 -3.033 1.00 84.06 458 LEU A CA 1
ATOM 3549 C C . LEU A 1 458 ? 1.307 -0.918 -2.529 1.00 84.06 458 LEU A C 1
ATOM 3551 O O . LEU A 1 458 ? 0.755 -1.485 -1.597 1.00 84.06 458 LEU A O 1
ATOM 3555 N N . ILE A 1 459 ? 0.731 0.111 -3.160 1.00 88.81 459 ILE A N 1
ATOM 3556 C CA . ILE A 1 459 ? -0.585 0.647 -2.756 1.00 88.81 459 ILE A CA 1
ATOM 3557 C C . ILE A 1 459 ? -1.708 -0.316 -3.164 1.00 88.81 459 ILE A C 1
ATOM 3559 O O . ILE A 1 459 ? -1.906 -0.583 -4.349 1.00 88.81 459 ILE A O 1
ATOM 3563 N N . ASP A 1 460 ? -2.498 -0.792 -2.201 1.00 86.62 460 ASP A N 1
ATOM 3564 C CA . ASP A 1 460 ? -3.624 -1.686 -2.480 1.00 86.62 460 ASP A CA 1
ATOM 3565 C C . ASP A 1 460 ? -4.926 -0.922 -2.792 1.00 86.62 460 ASP A C 1
ATOM 3567 O O . ASP A 1 460 ? -5.863 -0.871 -1.989 1.00 86.62 460 ASP A O 1
ATOM 3571 N N . PHE A 1 461 ? -5.035 -0.419 -4.026 1.00 86.12 461 PHE A N 1
ATOM 3572 C CA . PHE A 1 461 ? -6.265 0.174 -4.578 1.00 86.12 461 PHE A CA 1
ATOM 3573 C C . PHE A 1 461 ? -7.474 -0.790 -4.692 1.00 86.12 461 PHE A C 1
ATOM 3575 O O . PHE A 1 461 ? -8.529 -0.395 -5.186 1.00 86.12 461 PHE A O 1
ATOM 3582 N N . GLY A 1 462 ? -7.371 -2.054 -4.261 1.00 79.75 462 GLY A N 1
ATOM 3583 C CA . GLY A 1 462 ? -8.462 -3.037 -4.324 1.00 79.75 462 GLY A CA 1
ATOM 3584 C C . GLY A 1 462 ? -8.507 -3.875 -5.610 1.00 79.75 462 GLY A C 1
ATOM 3585 O O . GLY A 1 462 ? -9.373 -4.746 -5.726 1.00 79.75 462 GLY A O 1
ATOM 3586 N N . HIS A 1 463 ? -7.559 -3.656 -6.531 1.00 85.56 463 HIS A N 1
ATOM 3587 C CA . HIS A 1 463 ? -7.371 -4.373 -7.803 1.00 85.56 463 HIS A CA 1
ATOM 3588 C C . HIS A 1 463 ? -6.022 -5.123 -7.864 1.00 85.56 463 HIS A C 1
ATOM 3590 O O . HIS A 1 463 ? -5.193 -4.963 -6.975 1.00 85.56 463 HIS A O 1
ATOM 3596 N N . ASP A 1 464 ? -5.776 -5.895 -8.923 1.00 87.12 464 ASP A N 1
ATOM 3597 C CA . ASP A 1 464 ? -4.611 -6.781 -9.144 1.00 87.12 464 ASP A CA 1
ATOM 3598 C C . ASP A 1 464 ? -3.462 -6.159 -9.982 1.00 87.12 464 ASP A C 1
ATOM 3600 O O . ASP A 1 464 ? -2.534 -6.849 -10.416 1.00 87.12 464 ASP A O 1
ATOM 3604 N N . TYR A 1 465 ? -3.546 -4.854 -10.271 1.00 90.88 465 TYR A N 1
ATOM 3605 C CA . TYR A 1 465 ? -2.686 -4.155 -11.235 1.00 90.88 465 TYR A CA 1
ATOM 3606 C C . TYR A 1 465 ? -2.706 -4.769 -12.656 1.00 90.88 465 TYR A C 1
ATOM 3608 O O . TYR A 1 465 ? -1.720 -4.698 -13.396 1.00 90.88 465 TYR A O 1
ATOM 3616 N N . GLY A 1 466 ? -3.843 -5.335 -13.071 1.00 87.75 466 GLY A N 1
ATOM 3617 C CA . GLY A 1 466 ? -4.066 -5.890 -14.406 1.00 87.75 466 GLY A CA 1
ATOM 3618 C C . GLY A 1 466 ? -3.294 -7.187 -14.637 1.00 87.75 466 GLY A C 1
ATOM 3619 O O . GLY A 1 466 ? -2.546 -7.290 -15.610 1.00 87.75 466 GLY A O 1
ATOM 3620 N N . GLY A 1 467 ? -3.434 -8.144 -13.720 1.00 86.31 467 GLY A N 1
ATOM 3621 C CA . GLY A 1 467 ? -2.746 -9.434 -13.736 1.00 86.31 467 GLY A CA 1
ATOM 3622 C C . GLY A 1 467 ? -1.237 -9.375 -13.480 1.00 86.31 467 GLY A C 1
ATOM 3623 O O . GLY A 1 467 ? -0.534 -10.315 -13.849 1.00 86.31 467 GLY A O 1
ATOM 3624 N N . LEU A 1 468 ? -0.711 -8.285 -12.900 1.00 85.00 468 LEU A N 1
ATOM 3625 C CA . LEU A 1 468 ? 0.688 -8.249 -12.445 1.00 85.00 468 LEU A CA 1
ATOM 3626 C C . LEU A 1 468 ? 0.844 -8.973 -11.104 1.00 85.00 468 LEU A C 1
ATOM 3628 O O . LEU A 1 468 ? 1.815 -9.705 -10.924 1.00 85.00 468 LEU A O 1
ATOM 3632 N N . PHE A 1 469 ? -0.121 -8.776 -10.206 1.00 83.69 469 PHE A N 1
ATOM 3633 C CA . PHE A 1 469 ? -0.272 -9.496 -8.945 1.00 83.69 469 PHE A CA 1
ATOM 3634 C C . PHE A 1 469 ? -1.449 -10.473 -9.055 1.00 83.69 469 PHE A C 1
ATOM 3636 O O . PHE A 1 469 ? -2.247 -10.405 -9.990 1.00 83.69 469 PHE A O 1
ATOM 3643 N N . HIS A 1 470 ? -1.576 -11.366 -8.081 1.00 80.38 470 HIS A N 1
ATOM 3644 C CA . HIS A 1 470 ? -2.796 -12.138 -7.855 1.00 80.38 470 HIS A CA 1
ATOM 3645 C C . HIS A 1 470 ? -3.267 -11.963 -6.410 1.00 80.38 470 HIS A C 1
ATOM 3647 O O . HIS A 1 470 ? -2.571 -11.353 -5.598 1.00 80.38 470 HIS A O 1
ATOM 3653 N N . ARG A 1 471 ? -4.480 -12.436 -6.116 1.00 73.88 471 ARG A N 1
ATOM 3654 C CA . ARG A 1 471 ? -5.125 -12.284 -4.811 1.00 73.88 471 ARG A CA 1
ATOM 3655 C C . ARG A 1 471 ? -5.266 -13.627 -4.116 1.00 73.88 471 ARG A C 1
ATOM 3657 O O . ARG A 1 471 ? -6.053 -14.459 -4.561 1.00 73.88 471 ARG A O 1
ATOM 3664 N N . GLU A 1 472 ? -4.513 -13.813 -3.038 1.00 62.06 472 GLU A N 1
ATOM 3665 C CA . GLU A 1 472 ? -4.512 -15.039 -2.237 1.00 62.06 472 GLU A CA 1
ATOM 3666 C C . GLU A 1 472 ? -5.355 -14.837 -0.970 1.00 62.06 472 GLU A C 1
ATOM 3668 O O . GLU A 1 472 ? -5.229 -13.827 -0.276 1.00 62.06 472 GLU A O 1
ATOM 3673 N N . ALA A 1 473 ? -6.306 -15.741 -0.722 1.00 52.78 473 ALA A N 1
ATOM 3674 C CA . ALA A 1 473 ? -7.325 -15.552 0.309 1.00 52.78 473 ALA A CA 1
ATOM 3675 C C . ALA A 1 473 ? -6.737 -15.698 1.722 1.00 52.78 473 ALA A C 1
ATOM 3677 O O . ALA A 1 473 ? -6.076 -16.694 2.014 1.00 52.78 473 ALA A O 1
ATOM 3678 N N . THR A 1 474 ? -7.018 -14.738 2.609 1.00 47.66 474 THR A N 1
ATOM 3679 C CA . THR A 1 474 ? -6.609 -14.835 4.018 1.00 47.66 474 THR A CA 1
ATOM 3680 C C . THR A 1 474 ? -7.475 -15.852 4.771 1.00 47.66 474 THR A C 1
ATOM 3682 O O . THR A 1 474 ? -8.564 -16.234 4.337 1.00 47.66 474 THR A O 1
ATOM 3685 N N . SER A 1 475 ? -6.991 -16.295 5.931 1.00 36.47 475 SER A N 1
ATOM 3686 C CA . SER A 1 475 ? -7.639 -17.321 6.759 1.00 36.47 475 SER A CA 1
ATOM 3687 C C . SER A 1 475 ? -8.967 -16.894 7.406 1.00 36.47 475 SER A C 1
ATOM 3689 O O . SER A 1 475 ? -9.596 -17.721 8.066 1.00 36.47 475 SER A O 1
ATOM 3691 N N . ALA A 1 476 ? -9.379 -15.627 7.279 1.00 41.97 476 ALA A N 1
ATOM 3692 C CA . ALA A 1 476 ? -10.497 -15.039 8.015 1.00 41.97 476 ALA A CA 1
ATOM 3693 C C . ALA A 1 476 ? -11.680 -14.655 7.092 1.00 41.97 476 ALA A C 1
ATOM 3695 O O . ALA A 1 476 ? -11.478 -14.040 6.040 1.00 41.97 476 ALA A O 1
ATOM 3696 N N . PRO A 1 477 ? -12.940 -14.974 7.459 1.00 41.56 477 PRO A N 1
ATOM 3697 C CA . PRO A 1 477 ? -14.106 -14.642 6.641 1.00 41.56 477 PRO A CA 1
ATOM 3698 C C . PRO A 1 477 ? -14.270 -13.136 6.371 1.00 41.56 477 PRO A C 1
ATOM 3700 O O . PRO A 1 477 ? -14.248 -12.311 7.282 1.00 41.56 477 PRO A O 1
ATOM 3703 N N . ALA A 1 478 ? -14.528 -12.791 5.105 1.00 47.75 478 ALA A N 1
ATOM 3704 C CA . ALA A 1 478 ? -14.810 -11.428 4.638 1.00 47.75 478 ALA A CA 1
ATOM 3705 C C . ALA A 1 478 ? -13.715 -10.377 4.941 1.00 47.75 478 ALA A C 1
ATOM 3707 O O . ALA A 1 478 ? -14.016 -9.192 5.141 1.00 47.75 478 ALA A O 1
ATOM 3708 N N . GLU A 1 479 ? -12.449 -10.795 4.968 1.00 55.75 479 GLU A N 1
ATOM 3709 C CA . GLU A 1 479 ? -11.285 -9.926 4.746 1.00 55.75 479 GLU A CA 1
ATOM 3710 C C . GLU A 1 479 ? -10.958 -9.771 3.250 1.00 55.75 479 GLU A C 1
ATOM 3712 O O . GLU A 1 479 ? -11.546 -10.444 2.399 1.00 55.75 479 GLU A O 1
ATOM 3717 N N . GLU A 1 480 ? -10.024 -8.877 2.908 1.00 61.38 480 GLU A N 1
ATOM 3718 C CA . GLU A 1 480 ? -9.474 -8.827 1.552 1.00 61.38 480 GLU A CA 1
ATOM 3719 C C . GLU A 1 480 ? -8.315 -9.816 1.358 1.00 61.38 480 GLU A C 1
ATOM 3721 O O . GLU A 1 480 ? -7.370 -9.794 2.142 1.00 61.38 480 GLU A O 1
ATOM 3726 N N . PRO A 1 481 ? -8.321 -10.607 0.268 1.00 65.56 481 PRO A N 1
ATOM 3727 C CA . PRO A 1 481 ? -7.149 -11.352 -0.185 1.00 65.56 481 PRO A CA 1
ATOM 3728 C C . PRO A 1 481 ? -5.920 -10.454 -0.406 1.00 65.56 481 PRO A C 1
ATOM 3730 O O . PRO A 1 481 ? -6.047 -9.403 -1.051 1.00 65.56 481 PRO A O 1
ATOM 3733 N N . GLU A 1 482 ? -4.747 -10.890 0.061 1.00 65.25 482 GLU A N 1
ATOM 3734 C CA . GLU A 1 482 ? -3.476 -10.159 -0.068 1.00 65.25 482 GLU A CA 1
ATOM 3735 C C . GLU A 1 482 ? -2.983 -10.141 -1.528 1.00 65.25 482 GLU A C 1
ATOM 3737 O O . GLU A 1 482 ? -3.241 -11.067 -2.303 1.00 65.25 482 GLU A O 1
ATOM 3742 N N . LEU A 1 483 ? -2.284 -9.069 -1.921 1.00 72.94 483 LEU A N 1
ATOM 3743 C CA . LEU A 1 483 ? -1.679 -8.925 -3.247 1.00 72.94 483 LEU A CA 1
ATOM 3744 C C . LEU A 1 483 ? -0.307 -9.603 -3.308 1.00 72.94 483 LEU A C 1
ATOM 3746 O O . LEU A 1 483 ? 0.703 -9.028 -2.910 1.00 72.94 483 LEU A O 1
ATOM 3750 N N . VAL A 1 484 ? -0.264 -10.803 -3.881 1.00 66.12 484 VAL A N 1
ATOM 3751 C CA . VAL A 1 484 ? 0.955 -11.613 -3.999 1.00 66.12 484 VAL A CA 1
ATOM 3752 C C . VAL A 1 484 ? 1.508 -11.534 -5.426 1.00 66.12 484 VAL A C 1
ATOM 3754 O O . VAL A 1 484 ? 0.774 -11.703 -6.406 1.00 66.12 484 VAL A O 1
ATOM 3757 N N . LEU A 1 485 ? 2.813 -11.282 -5.576 1.00 67.00 485 LEU A N 1
ATOM 3758 C CA . LEU A 1 485 ? 3.487 -11.253 -6.881 1.00 67.00 485 LEU A CA 1
ATOM 3759 C C . LEU A 1 485 ? 3.758 -12.693 -7.374 1.00 67.00 485 LEU A C 1
ATOM 3761 O O . LEU A 1 485 ? 4.457 -13.434 -6.683 1.00 67.00 485 LEU A O 1
ATOM 3765 N N . PRO A 1 486 ? 3.272 -13.114 -8.559 1.00 64.62 486 PRO A N 1
ATOM 3766 C CA . PRO A 1 486 ? 3.536 -14.451 -9.079 1.00 64.62 486 PRO A CA 1
ATOM 3767 C C . PRO A 1 486 ? 5.037 -14.692 -9.334 1.00 64.62 486 PRO A C 1
ATOM 3769 O O . PRO A 1 486 ? 5.691 -13.850 -9.968 1.00 64.62 486 PRO A O 1
ATOM 3772 N N . PRO A 1 487 ? 5.596 -15.848 -8.923 1.00 51.41 487 PRO A N 1
ATOM 3773 C CA . PRO A 1 487 ? 6.977 -16.213 -9.227 1.00 51.41 487 PRO A CA 1
ATOM 3774 C C . PRO A 1 487 ? 7.278 -16.142 -10.732 1.00 51.41 487 PRO A C 1
ATOM 3776 O O . PRO A 1 487 ? 6.544 -16.685 -11.556 1.00 51.41 487 PRO A O 1
ATOM 3779 N N . GLY A 1 488 ? 8.368 -15.465 -11.102 1.00 51.34 488 GLY A N 1
ATOM 3780 C CA . GLY A 1 488 ? 8.776 -15.297 -12.504 1.00 51.34 488 GLY A CA 1
ATOM 3781 C C . GLY A 1 488 ? 8.043 -14.195 -13.286 1.00 51.34 488 GLY A C 1
ATOM 3782 O O . GLY A 1 488 ? 8.254 -14.077 -14.496 1.00 51.34 488 GLY A O 1
ATOM 3783 N N . SER A 1 489 ? 7.219 -13.363 -12.637 1.00 62.78 489 SER A N 1
ATOM 3784 C CA . SER A 1 489 ? 6.547 -12.230 -13.290 1.00 62.78 489 SER A CA 1
ATOM 3785 C C . SER A 1 489 ? 7.550 -11.192 -13.829 1.00 62.78 489 SER A C 1
ATOM 3787 O O . SER A 1 489 ? 8.159 -10.423 -13.087 1.00 62.78 489 SER A O 1
ATOM 3789 N N . THR A 1 490 ? 7.727 -11.170 -15.154 1.00 69.81 490 THR A N 1
ATOM 3790 C CA . THR A 1 490 ? 8.693 -10.307 -15.869 1.00 69.81 490 THR A CA 1
ATOM 3791 C C . THR A 1 490 ? 8.036 -9.242 -16.751 1.00 69.81 490 THR A C 1
ATOM 3793 O O . THR A 1 490 ? 8.735 -8.417 -17.340 1.00 69.81 490 THR A O 1
ATOM 3796 N N . MET A 1 491 ? 6.698 -9.204 -16.838 1.00 75.06 491 MET A N 1
ATOM 3797 C CA . MET A 1 491 ? 5.972 -8.257 -17.704 1.00 75.06 491 MET A CA 1
ATOM 3798 C C . MET A 1 491 ? 6.298 -6.793 -17.369 1.00 75.06 491 MET A C 1
ATOM 3800 O O . MET A 1 491 ? 6.415 -5.966 -18.273 1.00 75.06 491 MET A O 1
ATOM 3804 N N . GLN A 1 492 ? 6.509 -6.493 -16.085 1.00 75.75 492 GLN A N 1
ATOM 3805 C CA . GLN A 1 492 ? 6.869 -5.161 -15.596 1.00 75.75 492 GLN A CA 1
ATOM 3806 C C . GLN A 1 492 ? 8.228 -4.639 -16.092 1.00 75.75 492 GLN A C 1
ATOM 3808 O O . GLN A 1 492 ? 8.463 -3.443 -15.986 1.00 75.75 492 GLN A O 1
ATOM 3813 N N . ASN A 1 493 ? 9.100 -5.483 -16.656 1.00 82.50 493 ASN A N 1
ATOM 3814 C CA . ASN A 1 493 ? 10.441 -5.071 -17.090 1.00 82.50 493 ASN A CA 1
ATOM 3815 C C . ASN A 1 493 ? 10.423 -4.354 -18.455 1.00 82.50 493 ASN A C 1
ATOM 3817 O O . ASN A 1 493 ? 11.321 -3.574 -18.776 1.00 82.50 493 ASN A O 1
ATOM 3821 N N . PHE A 1 494 ? 9.403 -4.606 -19.279 1.00 87.06 494 PHE A N 1
ATOM 3822 C CA . PHE A 1 494 ? 9.312 -4.087 -20.645 1.00 87.06 494 PHE A CA 1
ATOM 3823 C C . PHE A 1 494 ? 8.713 -2.678 -20.660 1.00 87.06 494 PHE A C 1
ATOM 3825 O O . PHE A 1 494 ? 7.608 -2.480 -20.157 1.00 87.06 494 PHE A O 1
ATOM 3832 N N . ASN A 1 495 ? 9.408 -1.709 -21.264 1.00 90.00 495 ASN A N 1
ATOM 3833 C CA . ASN A 1 495 ? 8.973 -0.308 -21.283 1.00 90.00 495 ASN A CA 1
ATOM 3834 C C . ASN A 1 495 ? 7.587 -0.165 -21.954 1.00 90.00 495 ASN A C 1
ATOM 3836 O O . ASN A 1 495 ? 7.448 -0.507 -23.130 1.00 90.00 495 ASN A O 1
ATOM 3840 N N . PRO A 1 496 ? 6.553 0.323 -21.238 1.00 92.56 496 PRO A N 1
ATOM 3841 C CA . PRO A 1 496 ? 5.209 0.462 -21.791 1.00 92.56 496 PRO A CA 1
ATOM 3842 C C . PRO A 1 496 ? 5.064 1.720 -22.665 1.00 92.56 496 PRO A C 1
ATOM 3844 O O . PRO A 1 496 ? 4.139 1.799 -23.474 1.00 92.56 496 PRO A O 1
ATOM 3847 N N . PHE A 1 497 ? 5.952 2.711 -22.520 1.00 91.69 497 PHE A N 1
ATOM 3848 C CA . PHE A 1 497 ? 5.892 3.972 -23.260 1.00 91.69 497 PHE A CA 1
ATOM 3849 C C . PHE A 1 497 ? 6.775 3.948 -24.512 1.00 91.69 497 PHE A C 1
ATOM 3851 O O . PHE A 1 497 ? 6.281 4.243 -25.596 1.00 91.69 497 PHE A O 1
ATOM 3858 N N . ASP A 1 498 ? 8.044 3.545 -24.402 1.00 89.00 498 ASP A N 1
ATOM 3859 C CA . ASP A 1 498 ? 8.950 3.443 -25.554 1.00 89.00 498 ASP A CA 1
ATOM 3860 C C . ASP A 1 498 ? 8.994 2.012 -26.114 1.00 89.00 498 ASP A C 1
ATOM 3862 O O . ASP A 1 498 ? 9.574 1.114 -25.503 1.00 89.00 498 ASP A O 1
ATOM 3866 N N . ILE A 1 499 ? 8.372 1.807 -27.281 1.00 90.94 499 ILE A N 1
ATOM 3867 C CA . ILE A 1 499 ? 8.336 0.522 -27.993 1.00 90.94 499 ILE A CA 1
ATOM 3868 C C . ILE A 1 499 ? 8.998 0.695 -29.376 1.00 90.94 499 ILE A C 1
ATOM 3870 O O . ILE A 1 499 ? 8.351 1.175 -30.318 1.00 90.94 499 ILE A O 1
ATOM 3874 N N . PRO A 1 500 ? 10.276 0.297 -29.544 1.00 87.00 500 PRO A N 1
ATOM 3875 C CA . PRO A 1 500 ? 11.019 0.482 -30.792 1.00 87.00 500 PRO A CA 1
ATOM 3876 C C . PRO A 1 500 ? 10.359 -0.164 -32.017 1.00 87.00 500 PRO A C 1
ATOM 3878 O O . PRO A 1 500 ? 10.381 0.411 -33.104 1.00 87.00 500 PRO A O 1
ATOM 3881 N N . GLU A 1 501 ? 9.734 -1.332 -31.854 1.00 87.12 501 GLU A N 1
ATOM 3882 C CA . GLU A 1 501 ? 9.016 -2.053 -32.913 1.00 87.12 501 GLU A CA 1
ATOM 3883 C C . GLU A 1 501 ? 7.864 -1.219 -33.479 1.00 87.12 501 GLU A C 1
ATOM 3885 O O . GLU A 1 501 ? 7.700 -1.130 -34.696 1.00 87.12 501 GLU A O 1
ATOM 3890 N N . LEU A 1 502 ? 7.101 -0.559 -32.607 1.00 87.81 502 LEU A N 1
ATOM 3891 C CA . LEU A 1 502 ? 5.949 0.246 -32.994 1.00 87.81 502 LEU A CA 1
ATOM 3892 C C . LEU A 1 502 ? 6.382 1.529 -33.720 1.00 87.81 502 LEU A C 1
ATOM 3894 O O . LEU A 1 502 ? 5.806 1.886 -34.748 1.00 87.81 502 LEU A O 1
ATOM 3898 N N . ARG A 1 503 ? 7.474 2.162 -33.265 1.00 84.12 503 ARG A N 1
ATOM 3899 C CA . ARG A 1 503 ? 8.109 3.276 -33.991 1.00 84.12 503 ARG A CA 1
ATOM 3900 C C . ARG A 1 503 ? 8.565 2.875 -35.398 1.00 84.12 503 ARG A C 1
ATOM 3902 O O . ARG A 1 503 ? 8.516 3.713 -36.295 1.00 84.12 503 ARG A O 1
ATOM 3909 N N . ARG A 1 504 ? 8.994 1.623 -35.623 1.00 84.69 504 ARG A N 1
ATOM 3910 C CA . ARG A 1 504 ? 9.315 1.126 -36.978 1.00 84.69 504 ARG A CA 1
ATOM 3911 C C . ARG A 1 504 ? 8.058 0.999 -37.842 1.00 84.69 504 ARG A C 1
ATOM 3913 O O . ARG A 1 504 ? 8.103 1.450 -38.979 1.00 84.69 504 ARG A O 1
ATOM 3920 N N . VAL A 1 505 ? 6.943 0.492 -37.304 1.00 85.56 505 VAL A N 1
ATOM 3921 C CA . VAL A 1 505 ? 5.662 0.388 -38.038 1.00 85.56 505 VAL A CA 1
ATOM 3922 C C . VAL A 1 505 ? 5.211 1.751 -38.569 1.00 85.56 505 VAL A C 1
ATOM 3924 O O . VAL A 1 505 ? 5.015 1.900 -39.775 1.00 85.56 505 VAL A O 1
ATOM 3927 N N . PHE A 1 506 ? 5.115 2.768 -37.707 1.00 81.81 506 PHE A N 1
ATOM 3928 C CA . PHE A 1 506 ? 4.691 4.104 -38.143 1.00 81.81 506 PHE A CA 1
ATOM 3929 C C . PHE A 1 506 ? 5.699 4.783 -39.084 1.00 81.81 506 PHE A C 1
ATOM 3931 O O . PHE A 1 506 ? 5.276 5.522 -39.964 1.00 81.81 506 PHE A O 1
ATOM 3938 N N . LYS A 1 507 ? 7.006 4.490 -38.976 1.00 77.50 507 LYS A N 1
ATOM 3939 C CA . LYS A 1 507 ? 8.037 4.963 -39.927 1.00 77.50 507 LYS A CA 1
ATOM 3940 C C . LYS A 1 507 ? 8.071 4.210 -41.262 1.00 77.50 507 LYS A C 1
ATOM 3942 O O . LYS A 1 507 ? 8.640 4.725 -42.215 1.00 77.50 507 LYS A O 1
ATOM 3947 N N . GLN A 1 508 ? 7.519 3.000 -41.338 1.00 73.50 508 GLN A N 1
ATOM 3948 C CA . GLN A 1 508 ? 7.424 2.224 -42.580 1.00 73.50 508 GLN A CA 1
ATOM 3949 C C . GLN A 1 508 ? 6.126 2.536 -43.335 1.00 73.50 508 GLN A C 1
ATOM 3951 O O . GLN A 1 508 ? 6.136 2.602 -44.560 1.00 73.50 508 GLN A O 1
ATOM 3956 N N . ALA A 1 509 ? 5.040 2.839 -42.616 1.00 67.50 509 ALA A N 1
ATOM 3957 C CA . ALA A 1 509 ? 3.756 3.266 -43.179 1.00 67.50 509 ALA A CA 1
ATOM 3958 C C . ALA A 1 509 ? 3.760 4.681 -43.811 1.00 67.50 509 ALA A C 1
ATOM 3960 O O . ALA A 1 509 ? 2.696 5.214 -44.120 1.00 67.50 509 ALA A O 1
ATOM 3961 N N . THR A 1 510 ? 4.926 5.308 -43.989 1.00 62.25 510 THR A N 1
ATOM 3962 C CA . THR A 1 510 ? 5.106 6.571 -44.733 1.00 62.25 510 THR A CA 1
ATOM 3963 C C . THR A 1 510 ? 5.759 6.363 -46.103 1.00 62.25 510 THR A C 1
ATOM 3965 O O . THR A 1 510 ? 5.763 7.279 -46.924 1.00 62.25 510 THR A O 1
ATOM 3968 N N . VAL A 1 511 ? 6.293 5.166 -46.375 1.00 54.34 511 VAL A N 1
ATOM 3969 C CA . VAL A 1 511 ? 6.848 4.796 -47.683 1.00 54.34 511 VAL A CA 1
ATOM 3970 C C . VAL A 1 511 ? 5.704 4.309 -48.583 1.00 54.34 511 VAL A C 1
ATOM 3972 O O . VAL A 1 511 ? 4.953 3.427 -48.160 1.00 54.34 511 VAL A O 1
ATOM 3975 N N . PRO A 1 512 ? 5.549 4.827 -49.818 1.00 45.31 512 PRO A N 1
ATOM 3976 C CA . PRO A 1 512 ? 4.507 4.355 -50.724 1.00 45.31 512 PRO A CA 1
ATOM 3977 C C . PRO A 1 512 ? 4.711 2.881 -51.095 1.00 45.31 512 PRO A C 1
ATOM 3979 O O . PRO A 1 512 ? 5.656 2.533 -51.799 1.00 45.31 512 PRO A O 1
ATOM 3982 N N . SER A 1 513 ? 3.801 2.015 -50.647 1.00 42.56 513 SER A N 1
ATOM 3983 C CA . SER A 1 513 ? 3.635 0.683 -51.236 1.00 42.56 513 SER A CA 1
ATOM 3984 C C . SER A 1 513 ? 2.885 0.825 -52.557 1.00 42.56 513 SER A C 1
ATOM 3986 O O . SER A 1 513 ? 1.866 1.517 -52.613 1.00 42.56 513 SER A O 1
ATOM 3988 N N . GLU A 1 514 ? 3.361 0.159 -53.607 1.00 38.56 514 GLU A N 1
ATOM 3989 C CA . GLU A 1 514 ? 2.726 0.216 -54.924 1.00 38.56 514 GLU A CA 1
ATOM 3990 C C . GLU A 1 514 ? 1.298 -0.353 -54.912 1.00 38.56 514 GLU A C 1
ATOM 3992 O O . GLU A 1 514 ? 0.992 -1.302 -54.191 1.00 38.56 514 GLU A O 1
ATOM 3997 N N . SER A 1 515 ? 0.448 0.272 -55.733 1.00 39.47 515 SER A N 1
ATOM 3998 C CA . SER A 1 515 ? -0.871 -0.161 -56.218 1.00 39.47 515 SER A CA 1
ATOM 3999 C C . SER A 1 515 ? -1.665 -1.185 -55.384 1.00 39.47 515 SER A C 1
ATOM 4001 O O . SER A 1 515 ? -1.532 -2.396 -55.546 1.00 39.47 515 SER A O 1
ATOM 4003 N N . LEU A 1 516 ? -2.648 -0.679 -54.632 1.00 37.25 516 LEU A N 1
ATOM 4004 C CA . LEU A 1 516 ? -3.914 -1.388 -54.395 1.00 37.25 516 LEU A CA 1
ATOM 4005 C C . LEU A 1 516 ? -5.029 -0.757 -55.247 1.00 37.25 516 LEU A C 1
ATOM 4007 O O . LEU A 1 516 ? -6.043 -0.283 -54.737 1.00 37.25 516 LEU A O 1
ATOM 4011 N N . ALA A 1 517 ? -4.801 -0.720 -56.562 1.00 43.69 517 ALA A N 1
ATOM 4012 C CA . ALA A 1 517 ? -5.880 -0.589 -57.535 1.00 43.69 517 ALA A CA 1
ATOM 4013 C C . ALA A 1 517 ? -6.703 -1.894 -57.616 1.00 43.69 517 ALA A C 1
ATOM 4015 O O . ALA A 1 517 ? -6.309 -2.928 -57.077 1.00 43.69 517 ALA A O 1
ATOM 4016 N N . ASP A 1 518 ? -7.834 -1.824 -58.317 1.00 40.16 518 ASP A N 1
ATOM 4017 C CA . ASP A 1 518 ? -8.658 -2.955 -58.757 1.00 40.16 518 ASP A CA 1
ATOM 4018 C C . ASP A 1 518 ? -9.255 -3.864 -57.663 1.00 40.16 518 ASP A C 1
ATOM 4020 O O . ASP A 1 518 ? -8.881 -5.020 -57.467 1.00 40.16 518 ASP A O 1
ATOM 4024 N N . LEU A 1 519 ? -10.345 -3.375 -57.060 1.00 36.78 519 LEU A N 1
ATOM 4025 C CA . LEU A 1 519 ? -11.501 -4.225 -56.757 1.00 36.78 519 LEU A CA 1
ATOM 4026 C C . LEU A 1 519 ? -12.720 -3.705 -57.544 1.00 36.78 519 LEU A C 1
ATOM 4028 O O . LEU A 1 519 ? -12.961 -2.495 -57.540 1.00 36.78 519 LEU A O 1
ATOM 4032 N N . PRO A 1 520 ? -13.481 -4.575 -58.236 1.00 36.62 520 PRO A N 1
ATOM 4033 C CA . PRO A 1 520 ? -14.609 -4.154 -59.062 1.00 36.62 520 PRO A CA 1
ATOM 4034 C C . PRO A 1 520 ? -15.808 -3.690 -58.212 1.00 36.62 520 PRO A C 1
ATOM 4036 O O . PRO A 1 520 ? -15.968 -4.141 -57.074 1.00 36.62 520 PRO A O 1
ATOM 4039 N N . PRO A 1 521 ? -16.687 -2.824 -58.754 1.00 40.72 521 PRO A N 1
ATOM 4040 C CA . PRO A 1 521 ? -17.904 -2.407 -58.062 1.00 40.72 521 PRO A CA 1
ATOM 4041 C C . PRO A 1 521 ? -18.878 -3.590 -57.873 1.00 40.72 521 PRO A C 1
ATOM 4043 O O . PRO A 1 521 ? -18.961 -4.459 -58.748 1.00 40.72 521 PRO A O 1
ATOM 4046 N N . PRO A 1 522 ? -19.640 -3.632 -56.764 1.00 39.19 522 PRO A N 1
ATOM 4047 C CA . PRO A 1 522 ? -20.553 -4.733 -56.474 1.00 39.19 522 PRO A CA 1
ATOM 4048 C C . PRO A 1 522 ? -21.725 -4.777 -57.465 1.00 39.19 522 PRO A C 1
ATOM 4050 O O . PRO A 1 522 ? -22.353 -3.760 -57.760 1.00 39.19 522 PRO A O 1
ATOM 4053 N N . GLN A 1 523 ? -22.050 -5.977 -57.951 1.00 40.88 523 GLN A N 1
ATOM 4054 C CA . GLN A 1 523 ? -23.240 -6.221 -58.767 1.00 40.88 523 GLN A CA 1
ATOM 4055 C C . GLN A 1 523 ? -24.418 -6.599 -57.863 1.00 40.88 523 GLN A C 1
ATOM 4057 O O . GLN A 1 523 ? -24.402 -7.649 -57.223 1.00 40.88 523 GLN A O 1
ATOM 4062 N N . ALA A 1 524 ? -25.451 -5.756 -57.824 1.00 42.03 524 ALA A N 1
ATOM 4063 C CA . ALA A 1 524 ? -26.632 -5.986 -56.998 1.00 42.03 524 ALA A CA 1
ATOM 4064 C C . ALA A 1 524 ? -27.473 -7.170 -57.521 1.00 42.03 524 ALA A C 1
ATOM 4066 O O . ALA A 1 524 ? -28.203 -7.046 -58.506 1.00 42.03 524 ALA A O 1
ATOM 4067 N N . ALA A 1 525 ? -27.401 -8.314 -56.836 1.00 37.97 525 ALA A N 1
ATOM 4068 C CA . ALA A 1 525 ? -28.255 -9.475 -57.086 1.00 37.97 525 ALA A CA 1
ATOM 4069 C C . ALA A 1 525 ? -29.517 -9.403 -56.206 1.00 37.97 525 ALA A C 1
ATOM 4071 O O . ALA A 1 525 ? -29.433 -9.450 -54.979 1.00 37.97 525 ALA A O 1
ATOM 4072 N N . GLY A 1 526 ? -30.685 -9.255 -56.833 1.00 47.00 526 GLY A N 1
ATOM 4073 C CA . GLY A 1 526 ? -31.906 -8.830 -56.145 1.00 47.00 526 GLY A CA 1
ATOM 4074 C C . GLY A 1 526 ? -32.678 -9.889 -55.343 1.00 47.00 526 GLY A C 1
ATOM 4075 O O . GLY A 1 526 ? -32.474 -11.094 -55.465 1.00 47.00 526 GLY A O 1
ATOM 4076 N N . THR A 1 527 ? -33.684 -9.369 -54.632 1.00 47.47 527 THR A N 1
ATOM 4077 C CA . THR A 1 527 ? -34.862 -10.023 -54.017 1.00 47.47 527 THR A CA 1
ATOM 4078 C C . THR A 1 527 ? -34.749 -10.703 -52.637 1.00 47.47 527 THR A C 1
ATOM 4080 O O . THR A 1 527 ? -33.995 -11.639 -52.402 1.00 47.47 527 THR A O 1
ATOM 4083 N N . THR A 1 528 ? -35.631 -10.222 -51.747 1.00 57.88 528 THR A N 1
ATOM 4084 C CA . THR A 1 528 ? -36.346 -10.949 -50.679 1.00 57.88 528 THR A CA 1
ATOM 4085 C C . THR A 1 528 ? -35.547 -11.755 -49.646 1.00 57.88 528 THR A C 1
ATOM 4087 O O . THR A 1 528 ? -35.728 -12.962 -49.512 1.00 57.88 528 THR A O 1
ATOM 4090 N N . ASN A 1 529 ? -34.845 -11.045 -48.761 1.00 51.88 529 ASN A N 1
ATOM 4091 C CA . ASN A 1 529 ? -35.179 -11.132 -47.332 1.00 51.88 529 ASN A CA 1
ATOM 4092 C C . ASN A 1 529 ? -34.985 -9.752 -46.665 1.00 51.88 529 ASN A C 1
ATOM 4094 O O . ASN A 1 529 ? -34.339 -8.882 -47.250 1.00 51.88 529 ASN A O 1
ATOM 4098 N N . VAL A 1 530 ? -35.585 -9.516 -45.495 1.00 67.44 530 VAL A N 1
ATOM 4099 C CA . VAL A 1 530 ? -35.677 -8.178 -44.873 1.00 67.44 530 VAL A CA 1
ATOM 4100 C C . VAL A 1 530 ? -34.401 -7.831 -44.094 1.00 67.44 530 VAL A C 1
ATOM 4102 O O . VAL A 1 530 ? -34.387 -7.788 -42.866 1.00 67.44 530 VAL A O 1
ATOM 4105 N N . ASP A 1 531 ? -33.309 -7.579 -44.817 1.00 77.31 531 ASP A N 1
ATOM 4106 C CA . ASP A 1 531 ? -32.110 -6.967 -44.238 1.00 77.31 531 ASP A CA 1
ATOM 4107 C C . ASP A 1 531 ? -32.403 -5.492 -43.923 1.00 77.31 531 ASP A C 1
ATOM 4109 O O . ASP A 1 531 ? -32.490 -4.651 -44.820 1.00 77.31 531 ASP A O 1
ATOM 4113 N N . VAL A 1 532 ? -32.583 -5.174 -42.638 1.00 81.62 532 VAL A N 1
ATOM 4114 C CA . VAL A 1 532 ? -32.930 -3.819 -42.175 1.00 81.62 532 VAL A CA 1
ATOM 4115 C C . VAL A 1 532 ? -31.898 -2.770 -42.599 1.00 81.62 532 VAL A C 1
ATOM 4117 O O . VAL A 1 532 ? -32.257 -1.614 -42.829 1.00 81.62 532 VAL A O 1
ATOM 4120 N N . PHE A 1 533 ? -30.635 -3.167 -42.778 1.00 84.81 533 PHE A N 1
ATOM 4121 C CA . PHE A 1 533 ? -29.557 -2.273 -43.193 1.00 84.81 533 PHE A CA 1
ATOM 4122 C C . PHE A 1 533 ? -29.641 -1.882 -44.673 1.00 84.81 533 PHE A C 1
ATOM 4124 O O . PHE A 1 533 ? -29.181 -0.801 -45.030 1.00 84.81 533 PHE A O 1
ATOM 4131 N N . ALA A 1 534 ? -30.317 -2.668 -45.518 1.00 83.75 534 ALA A N 1
ATOM 4132 C CA . ALA A 1 534 ? -30.544 -2.320 -46.926 1.00 83.75 534 ALA A CA 1
ATOM 4133 C C . ALA A 1 534 ? -31.478 -1.102 -47.114 1.00 83.75 534 ALA A C 1
ATOM 4135 O O . ALA A 1 534 ? -31.612 -0.594 -48.225 1.00 83.75 534 ALA A O 1
ATOM 4136 N N . SER A 1 535 ? -32.119 -0.623 -46.039 1.00 83.06 535 SER A N 1
ATOM 4137 C CA . SER A 1 535 ? -32.905 0.620 -46.034 1.00 83.06 535 SER A CA 1
ATOM 4138 C C . SER A 1 535 ? -32.082 1.885 -45.744 1.00 83.06 535 SER A C 1
ATOM 4140 O O . SER A 1 535 ? -32.601 2.992 -45.891 1.00 83.06 535 SER A O 1
ATOM 4142 N N . LEU A 1 536 ? -30.818 1.747 -45.322 1.00 84.19 536 LEU A N 1
ATOM 4143 C CA . LEU A 1 536 ? -29.983 2.867 -44.883 1.00 84.19 536 LEU A CA 1
ATOM 4144 C C . LEU A 1 536 ? -29.079 3.395 -46.014 1.00 84.19 536 LEU A C 1
ATOM 4146 O O . LEU A 1 536 ? -28.536 2.598 -46.781 1.00 84.19 536 LEU A O 1
ATOM 4150 N N . PRO A 1 537 ? -28.837 4.719 -46.094 1.00 86.81 537 PRO A N 1
ATOM 4151 C CA . PRO A 1 537 ? -27.851 5.281 -47.014 1.00 86.81 537 PRO A CA 1
ATOM 4152 C C . PRO A 1 537 ? -26.432 4.733 -46.762 1.00 86.81 537 PRO A C 1
ATOM 4154 O O . PRO A 1 537 ? -26.077 4.494 -45.599 1.00 86.81 537 PRO A O 1
ATOM 4157 N N . PRO A 1 538 ? -25.583 4.590 -47.801 1.00 79.31 538 PRO A N 1
ATOM 4158 C CA . PRO A 1 538 ? -24.204 4.115 -47.662 1.00 79.31 538 PRO A CA 1
ATOM 4159 C C . PRO A 1 538 ? -23.381 4.886 -46.623 1.00 79.31 538 PRO A C 1
ATOM 4161 O O . PRO A 1 538 ? -22.569 4.298 -45.917 1.00 79.31 538 PRO A O 1
ATOM 4164 N N . GLU A 1 539 ? -23.621 6.187 -46.474 1.00 83.31 539 GLU A N 1
ATOM 4165 C CA . GLU A 1 539 ? -22.965 7.052 -45.493 1.00 83.31 539 GLU A CA 1
ATOM 4166 C C . GLU A 1 539 ? -23.279 6.616 -44.055 1.00 83.31 539 GLU A C 1
ATOM 4168 O O . GLU A 1 539 ? -22.392 6.592 -43.203 1.00 83.31 539 GLU A O 1
ATOM 4173 N N . ILE A 1 540 ? -24.528 6.217 -43.789 1.00 86.69 540 ILE A N 1
ATOM 4174 C CA . ILE A 1 540 ? -24.969 5.727 -42.478 1.00 86.69 540 ILE A CA 1
ATOM 4175 C C . ILE A 1 540 ? -24.395 4.333 -42.209 1.00 86.69 540 ILE A C 1
ATOM 4177 O O . ILE A 1 540 ? -23.926 4.071 -41.102 1.00 86.69 540 ILE A O 1
ATOM 4181 N N . LEU A 1 541 ? -24.354 3.463 -43.224 1.00 86.69 541 LEU A N 1
ATOM 4182 C CA . LEU A 1 541 ? -23.715 2.145 -43.124 1.00 86.69 541 LEU A CA 1
ATOM 4183 C C . LEU A 1 541 ? -22.217 2.263 -42.809 1.00 86.69 541 LEU A C 1
ATOM 4185 O O . LEU A 1 541 ? -21.699 1.556 -41.948 1.00 86.69 541 LEU A O 1
ATOM 4189 N N . LEU A 1 542 ? -21.521 3.202 -43.454 1.00 84.94 542 LEU A N 1
ATOM 4190 C CA . LEU A 1 542 ? -20.109 3.483 -43.196 1.00 84.94 542 LEU A CA 1
ATOM 4191 C C . LEU A 1 542 ? -19.885 4.114 -41.813 1.00 84.94 542 LEU A C 1
ATOM 4193 O O . LEU A 1 542 ? -18.896 3.787 -41.160 1.00 84.94 542 LEU A O 1
ATOM 4197 N N . LEU A 1 543 ? -20.788 4.974 -41.328 1.00 86.88 543 LEU A N 1
ATOM 4198 C CA . LEU A 1 543 ? -20.725 5.513 -39.963 1.00 86.88 543 LEU A CA 1
ATOM 4199 C C . LEU A 1 543 ? -20.891 4.412 -38.907 1.00 86.88 543 LEU A C 1
ATOM 4201 O O . LEU A 1 543 ? -20.055 4.313 -38.012 1.00 86.88 543 LEU A O 1
ATOM 4205 N N . ILE A 1 544 ? -21.905 3.552 -39.044 1.00 88.94 544 ILE A N 1
ATOM 4206 C CA . ILE A 1 544 ? -22.119 2.399 -38.154 1.00 88.94 544 ILE A CA 1
ATOM 4207 C C . ILE A 1 544 ? -20.891 1.477 -38.181 1.00 88.94 544 ILE A C 1
ATOM 4209 O O . ILE A 1 544 ? -20.362 1.139 -37.124 1.00 88.94 544 ILE A O 1
ATOM 4213 N N . LEU A 1 545 ? -20.379 1.140 -39.372 1.00 88.50 545 LEU A N 1
ATOM 4214 C CA . LEU A 1 545 ? -19.169 0.330 -39.541 1.00 88.50 545 LEU A CA 1
ATOM 4215 C C . LEU A 1 545 ? -17.952 0.937 -38.827 1.00 88.50 545 LEU A C 1
ATOM 4217 O O . LEU A 1 545 ? -17.225 0.216 -38.152 1.00 88.50 545 LEU A O 1
ATOM 4221 N N . ASN A 1 546 ? -17.738 2.251 -38.945 1.00 88.00 546 ASN A N 1
ATOM 4222 C CA . ASN A 1 546 ? -16.633 2.945 -38.279 1.00 88.00 546 ASN A CA 1
ATOM 4223 C C . ASN A 1 546 ? -16.796 2.977 -36.739 1.00 88.00 546 ASN A C 1
ATOM 4225 O O . ASN A 1 546 ? -15.796 3.125 -36.036 1.00 88.00 546 ASN A O 1
ATOM 4229 N N . CYS A 1 547 ? -18.014 2.852 -36.202 1.00 88.69 547 CYS A N 1
ATOM 4230 C CA . CYS A 1 547 ? -18.271 2.799 -34.757 1.00 88.69 547 CYS A CA 1
ATOM 4231 C C . CYS A 1 547 ? -18.135 1.390 -34.148 1.00 88.69 547 CYS A C 1
ATOM 4233 O O . CYS A 1 547 ? -17.899 1.279 -32.944 1.00 88.69 547 CYS A O 1
ATOM 4235 N N . LEU A 1 548 ? -18.287 0.325 -34.941 1.00 88.50 548 LEU A N 1
ATOM 4236 C CA . LEU A 1 548 ? -18.251 -1.056 -34.453 1.00 88.50 548 LEU A CA 1
ATOM 4237 C C . LEU A 1 548 ? -16.816 -1.552 -34.174 1.00 88.50 548 LEU A C 1
ATOM 4239 O O . LEU A 1 548 ? -15.930 -1.357 -35.010 1.00 88.50 548 LEU A O 1
ATOM 4243 N N . PRO A 1 549 ? -16.583 -2.272 -33.057 1.00 88.69 549 PRO A N 1
ATOM 4244 C CA . PRO A 1 549 ? -15.342 -3.006 -32.828 1.00 88.69 549 PRO A CA 1
ATOM 4245 C C . PRO A 1 549 ? -15.033 -4.016 -33.938 1.00 88.69 549 PRO A C 1
ATOM 4247 O O . PRO A 1 549 ? -15.928 -4.606 -34.544 1.00 88.69 549 PRO A O 1
ATOM 4250 N N . SER A 1 550 ? -13.746 -4.291 -34.155 1.00 86.19 550 SER A N 1
ATOM 4251 C CA . SER A 1 550 ? -13.268 -5.197 -35.212 1.00 86.19 550 SER A CA 1
ATOM 4252 C C . SER A 1 550 ? -13.845 -6.620 -35.131 1.00 86.19 550 SER A C 1
ATOM 4254 O O . SER A 1 550 ? -13.989 -7.274 -36.164 1.00 86.19 550 SER A O 1
ATOM 4256 N N . ALA A 1 551 ? -14.204 -7.089 -33.930 1.00 86.12 551 ALA A N 1
ATOM 4257 C CA . ALA A 1 551 ? -14.906 -8.353 -33.710 1.00 86.12 551 ALA A CA 1
ATOM 4258 C C . ALA A 1 551 ? -16.380 -8.284 -34.148 1.00 86.12 551 ALA A C 1
ATOM 4260 O O . ALA A 1 551 ? -16.847 -9.149 -34.887 1.00 86.12 551 ALA A O 1
ATOM 4261 N N . ASP A 1 552 ? -17.098 -7.223 -33.780 1.00 91.31 552 ASP A N 1
ATOM 4262 C CA . ASP A 1 552 ? -18.516 -7.058 -34.119 1.00 91.31 552 ASP A CA 1
ATOM 4263 C C . ASP A 1 552 ? -18.739 -6.732 -35.596 1.00 91.31 552 ASP A C 1
ATOM 4265 O O . ASP A 1 552 ? -19.779 -7.072 -36.156 1.00 91.31 552 ASP A O 1
ATOM 4269 N N . VAL A 1 553 ? -17.725 -6.193 -36.277 1.00 89.69 553 VAL A N 1
ATOM 4270 C CA . VAL A 1 553 ? -17.706 -6.116 -37.743 1.00 89.69 553 VAL A CA 1
ATOM 4271 C C . VAL A 1 553 ? -17.672 -7.503 -38.402 1.00 89.69 553 VAL A C 1
ATOM 4273 O O . VAL A 1 553 ? -18.222 -7.659 -39.492 1.00 89.69 553 VAL A O 1
ATOM 4276 N N . VAL A 1 554 ? -17.114 -8.537 -37.757 1.00 88.12 554 VAL A N 1
ATOM 4277 C CA . VAL A 1 554 ? -17.253 -9.927 -38.236 1.00 88.12 554 VAL A CA 1
ATOM 4278 C C . VAL A 1 554 ? -18.686 -10.413 -38.021 1.00 88.12 554 VAL A C 1
ATOM 4280 O O . VAL A 1 554 ? -19.295 -10.919 -38.963 1.00 88.12 554 VAL A O 1
ATOM 4283 N N . HIS A 1 555 ? -19.254 -10.192 -36.831 1.00 91.94 555 HIS A N 1
ATOM 4284 C CA . HIS A 1 555 ? -20.629 -10.588 -36.507 1.00 91.94 555 HIS A CA 1
ATOM 4285 C C . HIS A 1 555 ? -21.660 -9.932 -37.446 1.00 91.94 555 HIS A C 1
ATOM 4287 O O . HIS A 1 555 ? -22.498 -10.624 -38.024 1.00 91.94 555 HIS A O 1
ATOM 4293 N N . VAL A 1 556 ? -21.573 -8.617 -37.689 1.00 89.44 556 VAL A N 1
ATOM 4294 C CA . VAL A 1 556 ? -22.519 -7.907 -38.569 1.00 89.44 556 VAL A CA 1
ATOM 4295 C C . VAL A 1 556 ? -22.361 -8.311 -40.040 1.00 89.44 556 VAL A C 1
ATOM 4297 O O . VAL A 1 556 ? -23.358 -8.409 -40.749 1.00 89.44 556 VAL A O 1
ATOM 4300 N N . LYS A 1 557 ? -21.140 -8.635 -40.496 1.00 89.81 557 LYS A N 1
ATOM 4301 C CA . LYS A 1 557 ? -20.891 -9.183 -41.844 1.00 89.81 557 LYS A CA 1
ATOM 4302 C C . LYS A 1 557 ? -21.373 -10.624 -42.022 1.00 89.81 557 LYS A C 1
ATOM 4304 O O . LYS A 1 557 ? -21.583 -11.041 -43.155 1.00 89.81 557 LYS A O 1
ATOM 4309 N N . GLN A 1 558 ? -21.534 -11.380 -40.938 1.00 89.12 558 GLN A N 1
ATOM 4310 C CA . GLN A 1 558 ? -22.163 -12.704 -40.959 1.00 89.12 558 GLN A CA 1
ATOM 4311 C C . GLN A 1 558 ? -23.697 -12.610 -40.890 1.00 89.12 558 GLN A C 1
ATOM 4313 O O . GLN A 1 558 ? -24.380 -13.443 -41.478 1.00 89.12 558 GLN A O 1
ATOM 4318 N N . ALA A 1 559 ? -24.238 -11.596 -40.203 1.00 88.00 559 ALA A N 1
ATOM 4319 C CA . ALA A 1 559 ? -25.676 -11.420 -39.984 1.00 88.00 559 ALA A CA 1
ATOM 4320 C C . ALA A 1 559 ? -26.407 -10.596 -41.066 1.00 88.00 559 ALA A C 1
ATOM 4322 O O . ALA A 1 559 ? -27.597 -10.810 -41.289 1.00 88.00 559 ALA A O 1
ATOM 4323 N N . SER A 1 560 ? -25.730 -9.656 -41.735 1.00 89.88 560 SER A N 1
ATOM 4324 C CA . SER A 1 560 ? -26.304 -8.778 -42.766 1.00 89.88 560 SER A CA 1
ATOM 4325 C C . SER A 1 560 ? -25.599 -8.971 -44.102 1.00 89.88 560 SER A C 1
ATOM 4327 O O . SER A 1 560 ? -24.375 -8.856 -44.208 1.00 89.88 560 SER A O 1
ATOM 4329 N N . ARG A 1 561 ? -26.390 -9.199 -45.154 1.00 85.56 561 ARG A N 1
ATOM 4330 C CA . ARG A 1 561 ? -25.891 -9.322 -46.527 1.00 85.56 561 ARG A CA 1
ATOM 4331 C C . ARG A 1 561 ? -25.389 -7.977 -47.057 1.00 85.56 561 ARG A C 1
ATOM 4333 O O . ARG A 1 561 ? -24.354 -7.931 -47.716 1.00 85.56 561 ARG A O 1
ATOM 4340 N N . THR A 1 562 ? -26.071 -6.893 -46.685 1.00 87.06 562 THR A N 1
ATOM 4341 C CA . THR A 1 562 ? -25.674 -5.511 -46.994 1.00 87.06 562 THR A CA 1
ATOM 4342 C C . THR A 1 562 ? -24.266 -5.220 -46.469 1.00 87.06 562 THR A C 1
ATOM 4344 O O . THR A 1 562 ? -23.431 -4.680 -47.193 1.00 87.06 562 THR A O 1
ATOM 4347 N N . TYR A 1 563 ? -23.954 -5.646 -45.239 1.00 87.38 563 TYR A N 1
ATOM 4348 C CA . TYR A 1 563 ? -22.594 -5.533 -44.714 1.00 87.38 563 TYR A CA 1
ATOM 4349 C C . TYR A 1 563 ? -21.629 -6.562 -45.290 1.00 87.38 563 TYR A C 1
ATOM 4351 O O . TYR A 1 563 ? -20.466 -6.212 -45.484 1.00 87.38 563 TYR A O 1
ATOM 4359 N N . ALA A 1 564 ? -22.048 -7.799 -45.572 1.00 86.62 564 ALA A N 1
ATOM 4360 C CA . ALA A 1 564 ? -21.184 -8.821 -46.168 1.00 86.62 564 ALA A CA 1
ATOM 4361 C C . ALA A 1 564 ? -20.520 -8.313 -47.462 1.00 86.62 564 ALA A C 1
ATOM 4363 O O . ALA A 1 564 ? -19.292 -8.366 -47.578 1.00 86.62 564 ALA A O 1
ATOM 4364 N N . GLU A 1 565 ? -21.323 -7.732 -48.359 1.00 83.56 565 GLU A N 1
ATOM 4365 C CA . GLU A 1 565 ? -20.915 -7.218 -49.675 1.00 83.56 565 GLU A CA 1
ATOM 4366 C C . GLU A 1 565 ? -20.140 -5.874 -49.600 1.00 83.56 565 GLU A C 1
ATOM 4368 O O . GLU A 1 565 ? -19.414 -5.526 -50.531 1.00 83.56 565 GLU A O 1
ATOM 4373 N N . LEU A 1 566 ? -20.208 -5.139 -48.479 1.00 83.19 566 LEU A N 1
ATOM 4374 C CA . LEU A 1 566 ? -19.512 -3.856 -48.283 1.00 83.19 566 LEU A CA 1
ATOM 4375 C C . LEU A 1 566 ? -17.994 -4.029 -48.049 1.00 83.19 566 LEU A C 1
ATOM 4377 O O . LEU A 1 566 ? -17.564 -4.664 -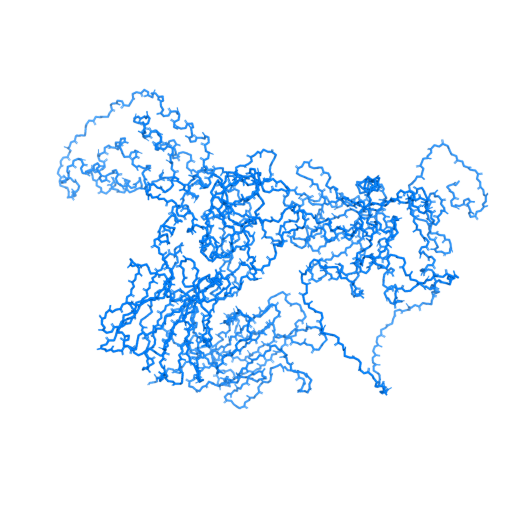47.081 1.00 83.19 566 LEU A O 1
ATOM 4381 N N . ALA A 1 567 ? -17.154 -3.414 -48.885 1.00 82.69 567 ALA A N 1
ATOM 4382 C CA . ALA A 1 567 ? -15.701 -3.388 -48.680 1.00 82.69 567 ALA A CA 1
ATOM 4383 C C . ALA A 1 567 ? -15.308 -2.568 -47.431 1.00 82.69 567 ALA A C 1
ATOM 4385 O O . ALA A 1 567 ? -15.899 -1.528 -47.160 1.00 82.69 567 ALA A O 1
ATOM 4386 N N . LEU A 1 568 ? -14.290 -3.013 -46.678 1.00 86.12 568 LEU A N 1
ATOM 4387 C CA . LEU A 1 568 ? -13.817 -2.317 -45.469 1.00 86.12 568 LEU A CA 1
ATOM 4388 C C . LEU A 1 568 ? -12.909 -1.119 -45.834 1.00 86.12 568 LEU A C 1
ATOM 4390 O O . LEU A 1 568 ? -11.773 -1.354 -46.267 1.00 86.12 568 LEU A O 1
ATOM 4394 N N . PRO A 1 569 ? -13.364 0.138 -45.652 1.00 84.62 569 PRO A N 1
ATOM 4395 C CA . PRO A 1 569 ? -12.636 1.338 -46.063 1.00 84.62 569 PRO A CA 1
ATOM 4396 C C . PRO A 1 569 ? -11.457 1.647 -45.134 1.00 84.62 569 PRO A C 1
ATOM 4398 O O . PRO A 1 569 ? -11.421 1.226 -43.978 1.00 84.62 569 PRO A O 1
ATOM 4401 N N . ASP A 1 570 ? -10.527 2.488 -45.590 1.00 83.94 570 ASP A N 1
ATOM 4402 C CA . ASP A 1 570 ? -9.407 2.957 -44.758 1.00 83.94 570 ASP A CA 1
ATOM 4403 C C . ASP A 1 570 ? -9.875 3.807 -43.550 1.00 83.94 570 ASP A C 1
ATOM 4405 O O . ASP A 1 570 ? -9.171 3.895 -42.548 1.00 83.94 570 ASP A O 1
ATOM 4409 N N . SER A 1 571 ? -11.105 4.349 -43.579 1.00 84.06 571 SER A N 1
ATOM 4410 C CA . SER A 1 571 ? -11.740 4.995 -42.415 1.00 84.06 571 SER A CA 1
ATOM 4411 C C . SER A 1 571 ? -12.060 4.026 -41.275 1.00 84.06 571 SER A C 1
ATOM 4413 O O . SER A 1 571 ? -11.957 4.417 -40.115 1.00 84.06 571 SER A O 1
ATOM 4415 N N . PHE A 1 572 ? -12.411 2.776 -41.592 1.00 87.56 572 PHE A N 1
ATOM 4416 C CA . PHE A 1 572 ? -12.700 1.742 -40.597 1.00 87.56 572 PHE A CA 1
ATOM 4417 C C . PHE A 1 572 ? -11.397 1.248 -39.966 1.00 87.56 572 PHE A C 1
ATOM 4419 O O . PHE A 1 572 ? -11.260 1.200 -38.747 1.00 87.56 572 PHE A O 1
ATOM 4426 N N . TRP A 1 573 ? -10.378 0.982 -40.788 1.00 88.25 573 TRP A N 1
ATOM 4427 C CA . TRP A 1 573 ? -9.058 0.624 -40.267 1.00 88.25 573 TRP A CA 1
ATOM 4428 C C . TRP A 1 573 ? -8.464 1.749 -39.405 1.00 88.25 573 TRP A C 1
ATOM 4430 O O . TRP A 1 573 ? -7.777 1.456 -38.430 1.00 88.25 573 TRP A O 1
ATOM 4440 N N . LYS A 1 574 ? -8.779 3.021 -39.703 1.00 87.44 574 LYS A N 1
ATOM 4441 C CA . LYS A 1 574 ? -8.463 4.168 -38.838 1.00 87.44 574 LYS A CA 1
ATOM 4442 C C . LYS A 1 574 ? -9.260 4.167 -37.529 1.00 87.44 574 LYS A C 1
ATOM 4444 O O . LYS A 1 574 ? -8.688 4.478 -36.485 1.00 87.44 574 LYS A O 1
ATOM 4449 N N . SER A 1 575 ? -10.557 3.856 -37.558 1.00 88.19 575 SER A N 1
ATOM 4450 C CA . SER A 1 575 ? -11.400 3.951 -36.360 1.00 88.19 575 SER A CA 1
ATOM 4451 C C . SER A 1 575 ? -11.053 2.910 -35.295 1.00 88.19 575 SER A C 1
ATOM 4453 O O . SER A 1 575 ? -11.190 3.210 -34.114 1.00 88.19 575 SER A O 1
ATOM 4455 N N . CYS A 1 576 ? -10.463 1.767 -35.668 1.00 89.56 576 CYS A N 1
ATOM 4456 C CA . CYS A 1 576 ? -9.905 0.768 -34.741 1.00 89.56 576 CYS A CA 1
ATOM 4457 C C . CYS A 1 576 ? -8.895 1.320 -33.701 1.00 89.56 576 CYS A C 1
ATOM 4459 O O . CYS A 1 576 ? -8.609 0.642 -32.711 1.00 89.56 576 CYS A O 1
ATOM 4461 N N . PHE A 1 577 ? -8.359 2.528 -33.914 1.00 89.06 577 PHE A N 1
ATOM 4462 C CA . PHE A 1 577 ? -7.420 3.227 -33.025 1.00 89.06 577 PHE A CA 1
ATOM 4463 C C . PHE A 1 577 ? -8.057 4.375 -32.207 1.00 89.06 577 PHE A C 1
ATOM 4465 O O . PHE A 1 577 ? -7.358 5.124 -31.523 1.00 89.06 577 PHE A O 1
ATOM 4472 N N . PHE A 1 578 ? -9.374 4.576 -32.292 1.00 84.19 578 PHE A N 1
ATOM 4473 C CA . PHE A 1 578 ? -10.085 5.604 -31.523 1.00 84.19 578 PHE A CA 1
ATOM 4474 C C . PHE A 1 578 ? -10.343 5.158 -30.064 1.00 84.19 578 PHE A C 1
ATOM 4476 O O . PHE A 1 578 ? -10.239 3.969 -29.754 1.00 84.19 578 PHE A O 1
ATOM 4483 N N . PRO A 1 579 ? -10.669 6.081 -29.131 1.00 81.44 579 PRO A N 1
ATOM 4484 C CA . PRO A 1 579 ? -10.995 5.723 -27.749 1.00 81.44 579 PRO A CA 1
ATOM 4485 C C . PRO A 1 579 ? -12.084 4.649 -27.672 1.00 81.44 579 PRO A C 1
ATOM 4487 O O . PRO A 1 579 ? -13.078 4.718 -28.393 1.00 81.44 579 PRO A O 1
ATOM 4490 N N . GLY A 1 580 ? -11.891 3.654 -26.804 1.00 81.19 580 GLY A N 1
ATOM 4491 C CA . GLY A 1 580 ? -12.801 2.511 -26.669 1.00 81.19 580 GLY A CA 1
ATOM 4492 C C . GLY A 1 580 ? -12.596 1.368 -27.677 1.00 81.19 580 GLY A C 1
ATOM 4493 O O . GLY A 1 580 ? -13.180 0.308 -27.476 1.00 81.19 580 GLY A O 1
ATOM 4494 N N . GLN A 1 581 ? -11.759 1.527 -28.710 1.00 87.44 581 GLN A N 1
ATOM 4495 C CA . GLN A 1 581 ? -11.554 0.524 -29.771 1.00 87.44 581 GLN A CA 1
ATOM 4496 C C . GLN A 1 581 ? -10.340 -0.404 -29.513 1.00 87.44 581 GLN A C 1
ATOM 4498 O O . GLN A 1 581 ? -9.669 -0.289 -28.480 1.00 87.44 581 GLN A O 1
ATOM 4503 N N . GLU A 1 582 ? -10.072 -1.362 -30.421 1.00 88.06 582 GLU A N 1
ATOM 4504 C CA . GLU A 1 582 ? -9.101 -2.471 -30.235 1.00 88.06 582 GLU A CA 1
ATOM 4505 C C . GLU A 1 582 ? -7.681 -2.001 -29.866 1.00 88.06 582 GLU A C 1
ATOM 4507 O O . GLU A 1 582 ? -7.029 -2.661 -29.047 1.00 88.06 582 GLU A O 1
ATOM 4512 N N . PHE A 1 583 ? -7.237 -0.876 -30.443 1.00 90.62 583 PHE A N 1
ATOM 4513 C CA . PHE A 1 583 ? -5.884 -0.311 -30.324 1.00 90.62 583 PHE A CA 1
ATOM 4514 C C . PHE A 1 583 ? -5.875 1.128 -29.778 1.00 90.62 583 PHE A C 1
ATOM 4516 O O . PHE A 1 583 ? -5.064 1.965 -30.179 1.00 90.62 583 PHE A O 1
ATOM 4523 N N . GLN A 1 584 ? -6.800 1.431 -28.865 1.00 88.50 584 GLN A N 1
ATOM 4524 C CA . GLN A 1 584 ? -6.905 2.736 -28.198 1.00 88.50 584 GLN A CA 1
ATOM 4525 C C . GLN A 1 584 ? -5.652 3.149 -27.395 1.00 88.50 584 GLN A C 1
ATOM 4527 O O . GLN A 1 584 ? -5.482 4.329 -27.108 1.00 88.50 584 GLN A O 1
ATOM 4532 N N . ASP A 1 585 ? -4.781 2.197 -27.043 1.00 89.50 585 ASP A N 1
ATOM 4533 C CA . ASP A 1 585 ? -3.537 2.398 -26.290 1.00 89.50 585 ASP A CA 1
ATOM 4534 C C . ASP A 1 585 ? -2.367 2.955 -27.132 1.00 89.50 585 ASP A C 1
ATOM 4536 O O . ASP A 1 585 ? -1.262 3.155 -26.620 1.00 89.50 585 ASP A O 1
ATOM 4540 N N . LEU A 1 586 ? -2.585 3.221 -28.426 1.00 90.56 586 LEU A N 1
ATOM 4541 C CA . LEU A 1 586 ? -1.549 3.674 -29.361 1.00 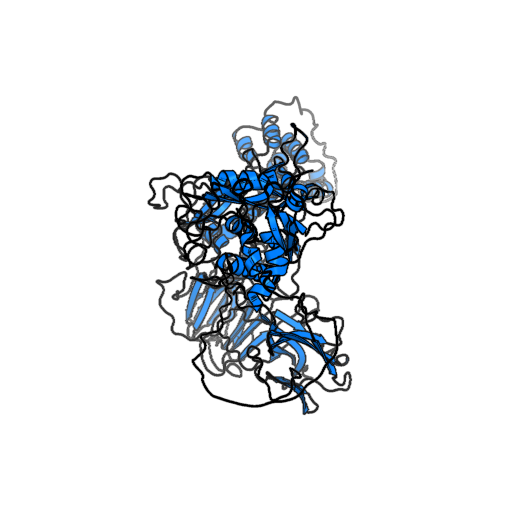90.56 586 LEU A CA 1
ATOM 4542 C C . LEU A 1 586 ? -1.626 5.181 -29.627 1.00 90.56 586 LEU A C 1
ATOM 4544 O O . LEU A 1 586 ? -2.158 5.641 -30.636 1.00 90.56 586 LEU A O 1
ATOM 4548 N N . PHE A 1 587 ? -1.048 5.963 -28.719 1.00 85.81 587 PHE A N 1
ATOM 4549 C CA . PHE A 1 587 ? -0.979 7.424 -28.823 1.00 85.81 587 PHE A CA 1
ATOM 4550 C C . PHE A 1 587 ? -0.113 7.933 -29.997 1.00 85.81 587 PHE A C 1
ATOM 4552 O O . PHE A 1 587 ? -0.295 9.068 -30.431 1.00 85.81 587 PHE A O 1
ATOM 4559 N N . GLU A 1 588 ? 0.766 7.112 -30.585 1.00 86.38 588 GLU A N 1
ATOM 4560 C CA . GLU A 1 588 ? 1.509 7.444 -31.817 1.00 86.38 588 GLU A CA 1
ATOM 4561 C C . GLU A 1 588 ? 0.586 7.713 -33.021 1.00 86.38 588 GLU A C 1
ATOM 4563 O O . GLU A 1 588 ? 0.950 8.436 -33.950 1.00 86.38 588 GLU A O 1
ATOM 4568 N N . VAL A 1 589 ? -0.642 7.183 -32.989 1.00 84.00 589 VAL A N 1
ATOM 4569 C CA . VAL A 1 589 ? -1.680 7.441 -33.998 1.00 84.00 589 VAL A CA 1
ATOM 4570 C C . VAL A 1 589 ? -2.030 8.927 -34.080 1.00 84.00 589 VAL A C 1
ATOM 4572 O O . VAL A 1 589 ? -2.329 9.417 -35.166 1.00 84.00 589 VAL A O 1
ATOM 4575 N N . GLU A 1 590 ? -1.963 9.664 -32.968 1.00 80.06 590 GLU A N 1
ATOM 4576 C CA . GLU A 1 590 ? -2.250 11.105 -32.925 1.00 80.06 590 GLU A CA 1
ATOM 4577 C C . GLU A 1 590 ? -1.252 11.887 -33.796 1.00 80.06 590 GLU A C 1
ATOM 4579 O O . GLU A 1 590 ? -1.647 12.712 -34.619 1.00 80.06 590 GLU A O 1
ATOM 4584 N N . GLU A 1 591 ? 0.038 11.560 -33.682 1.00 80.25 591 GLU A N 1
ATOM 4585 C CA . GLU A 1 591 ? 1.122 12.161 -34.466 1.00 80.25 591 GLU A CA 1
ATOM 4586 C C . GLU A 1 591 ? 1.042 11.756 -35.947 1.00 80.25 591 GLU A C 1
ATOM 4588 O O . GLU A 1 591 ? 1.190 12.602 -36.834 1.00 80.25 591 GLU A O 1
ATOM 4593 N N . TYR A 1 592 ? 0.726 10.488 -36.238 1.00 80.94 592 TYR A N 1
ATOM 4594 C CA . TYR A 1 592 ? 0.550 10.016 -37.616 1.00 80.94 592 TYR A CA 1
ATOM 4595 C C . TYR A 1 592 ? -0.662 10.671 -38.307 1.00 80.94 592 TYR A C 1
ATOM 4597 O O . TYR A 1 592 ? -0.552 11.076 -39.461 1.00 80.94 592 TYR A O 1
ATOM 4605 N N . VAL A 1 593 ? -1.796 10.863 -37.614 1.00 80.31 593 VAL A N 1
ATOM 4606 C CA . VAL A 1 593 ? -2.982 11.561 -38.165 1.00 80.31 593 VAL A CA 1
ATOM 4607 C C . VAL A 1 593 ? -2.693 13.021 -38.524 1.00 80.31 593 VAL A C 1
ATOM 4609 O O . VAL A 1 593 ? -3.280 13.531 -39.479 1.00 80.31 593 VAL A O 1
ATOM 4612 N N . LEU A 1 594 ? -1.819 13.695 -37.772 1.00 75.25 594 LEU A N 1
ATOM 4613 C CA . LEU A 1 594 ? -1.437 15.087 -38.031 1.00 75.25 594 LEU A CA 1
ATOM 4614 C C . LEU A 1 594 ? -0.439 15.230 -39.190 1.00 75.25 594 LEU A C 1
ATOM 4616 O O . LEU A 1 594 ? -0.417 16.269 -39.846 1.00 75.25 594 LEU A O 1
ATOM 4620 N N . SER A 1 595 ? 0.380 14.205 -39.441 1.00 68.88 595 SER A N 1
ATOM 4621 C CA . SER A 1 595 ? 1.506 14.264 -40.384 1.00 68.88 595 SER A CA 1
ATOM 4622 C C . SER A 1 595 ? 1.276 13.528 -41.712 1.00 68.88 595 SER A C 1
ATOM 4624 O O . SER A 1 595 ? 1.875 13.908 -42.716 1.00 68.88 595 SER A O 1
ATOM 4626 N N . HIS A 1 596 ? 0.411 12.509 -41.752 1.00 66.50 596 HIS A N 1
ATOM 4627 C CA . HIS A 1 596 ? 0.257 11.600 -42.895 1.00 66.50 596 HIS A CA 1
ATOM 4628 C C . HIS A 1 596 ? -1.215 11.274 -43.217 1.00 66.50 596 HIS A C 1
ATOM 4630 O O . HIS A 1 596 ? -2.132 11.505 -42.425 1.00 66.50 596 HIS A O 1
ATOM 4636 N N . LYS A 1 597 ? -1.464 10.735 -44.420 1.00 63.00 597 LYS A N 1
ATOM 4637 C CA . LYS A 1 597 ? -2.796 10.323 -44.897 1.00 63.00 597 LYS A CA 1
ATOM 4638 C C . LYS A 1 597 ? -2.744 8.929 -45.528 1.00 63.00 597 LYS A C 1
ATOM 4640 O O . LYS A 1 597 ? -1.925 8.692 -46.406 1.00 63.00 597 LYS A O 1
ATOM 4645 N N . GLY A 1 598 ? -3.693 8.073 -45.148 1.00 69.88 598 GLY A N 1
ATOM 4646 C CA . GLY A 1 598 ? -3.901 6.738 -45.722 1.00 69.88 598 GLY A CA 1
ATOM 4647 C C . GLY A 1 598 ? -3.210 5.597 -44.964 1.00 69.88 598 GLY A C 1
ATOM 4648 O O . GLY A 1 598 ? -2.702 5.787 -43.862 1.00 69.88 598 GLY A O 1
ATOM 4649 N N . HIS A 1 599 ? -3.196 4.418 -45.593 1.00 79.06 599 HIS A N 1
ATOM 4650 C CA . HIS A 1 599 ? -2.487 3.196 -45.187 1.00 79.06 599 HIS A CA 1
ATOM 4651 C C . HIS A 1 599 ? -2.890 2.574 -43.832 1.00 79.06 599 HIS A C 1
ATOM 4653 O O . HIS A 1 599 ? -2.186 1.692 -43.325 1.00 79.06 599 HIS A O 1
ATOM 4659 N N . TRP A 1 600 ? -4.053 2.923 -43.275 1.00 85.25 600 TRP A N 1
ATOM 4660 C CA . TRP A 1 600 ? -4.507 2.414 -41.972 1.00 85.25 600 TRP A CA 1
ATOM 4661 C C . TRP A 1 600 ? -4.630 0.888 -41.924 1.00 85.25 600 TRP A C 1
ATOM 4663 O O . TRP A 1 600 ? -4.294 0.280 -40.907 1.00 85.25 600 TRP A O 1
ATOM 4673 N N . ARG A 1 601 ? -5.013 0.239 -43.033 1.00 86.25 601 ARG A N 1
ATOM 4674 C CA . ARG A 1 601 ? -5.038 -1.235 -43.131 1.00 86.25 601 ARG A CA 1
ATOM 4675 C C . ARG A 1 601 ? -3.661 -1.891 -42.943 1.00 86.25 601 ARG A C 1
ATOM 4677 O O . ARG A 1 601 ? -3.579 -2.980 -42.372 1.00 86.25 601 ARG A O 1
ATOM 4684 N N . LEU A 1 602 ? -2.581 -1.256 -43.408 1.00 84.56 602 LEU A N 1
ATOM 4685 C CA . LEU A 1 602 ? -1.215 -1.769 -43.226 1.00 84.56 602 LEU A CA 1
ATOM 4686 C C . LEU A 1 602 ? -0.769 -1.607 -41.768 1.00 84.56 602 LEU A C 1
ATOM 4688 O O . LEU A 1 602 ? -0.250 -2.557 -41.178 1.00 84.56 602 LEU A O 1
ATOM 4692 N N . ILE A 1 603 ? -1.044 -0.444 -41.167 1.00 87.19 603 ILE A N 1
ATOM 4693 C CA . ILE A 1 603 ? -0.766 -0.168 -39.750 1.00 87.19 603 ILE A CA 1
ATOM 4694 C C . ILE A 1 603 ? -1.512 -1.173 -38.862 1.00 87.19 603 ILE A C 1
ATOM 4696 O O . ILE A 1 603 ? -0.883 -1.826 -38.033 1.00 87.19 603 ILE A O 1
ATOM 4700 N N . PHE A 1 604 ? -2.815 -1.379 -39.089 1.00 89.25 604 PHE A N 1
ATOM 4701 C CA . PHE A 1 604 ? -3.642 -2.347 -38.359 1.00 89.25 604 PHE A CA 1
ATOM 4702 C C . PHE A 1 604 ? -3.042 -3.758 -38.376 1.00 89.25 604 PHE A C 1
ATOM 4704 O O . PHE A 1 604 ? -2.852 -4.359 -37.321 1.00 89.25 604 PHE A O 1
ATOM 4711 N N . ASN A 1 605 ? -2.686 -4.283 -39.553 1.00 87.44 605 ASN A N 1
ATOM 4712 C CA . ASN A 1 605 ? -2.101 -5.623 -39.667 1.00 87.44 605 ASN A CA 1
ATOM 4713 C C . ASN A 1 605 ? -0.735 -5.729 -38.967 1.00 87.44 605 ASN A C 1
ATOM 4715 O O . ASN A 1 605 ? -0.451 -6.732 -38.310 1.00 87.44 605 ASN A O 1
ATOM 4719 N N . SER A 1 606 ? 0.085 -4.680 -39.062 1.00 88.25 606 SER A N 1
ATOM 4720 C CA . SER A 1 606 ? 1.426 -4.631 -38.469 1.00 88.25 606 SER A CA 1
ATOM 4721 C C . SER A 1 606 ? 1.365 -4.569 -36.937 1.00 88.25 606 SER A C 1
ATOM 4723 O O . SER A 1 606 ? 2.038 -5.333 -36.248 1.00 88.25 606 SER A O 1
ATOM 4725 N N . VAL A 1 607 ? 0.486 -3.723 -36.392 1.00 89.81 607 VAL A N 1
ATOM 4726 C CA . VAL A 1 607 ? 0.176 -3.641 -34.957 1.00 89.81 607 VAL A CA 1
ATOM 4727 C C . VAL A 1 607 ? -0.408 -4.960 -34.444 1.00 89.81 607 VAL A C 1
ATOM 4729 O O . VAL A 1 607 ? 0.026 -5.470 -33.409 1.00 89.81 607 VAL A O 1
ATOM 4732 N N . LYS A 1 608 ? -1.342 -5.568 -35.184 1.00 89.81 608 LYS A N 1
ATOM 4733 C CA . LYS A 1 608 ? -1.970 -6.845 -34.816 1.00 89.81 608 LYS A CA 1
ATOM 4734 C C . LYS A 1 608 ? -0.958 -7.991 -34.709 1.00 89.81 608 LYS A C 1
ATOM 4736 O O . LYS A 1 608 ? -1.115 -8.838 -33.832 1.00 89.81 608 LYS A O 1
ATOM 4741 N N . ALA A 1 609 ? 0.104 -7.984 -35.519 1.00 88.44 609 ALA A N 1
ATOM 4742 C CA . ALA A 1 609 ? 1.224 -8.922 -35.402 1.00 88.44 609 ALA A CA 1
ATOM 4743 C C . ALA A 1 609 ? 2.118 -8.663 -34.168 1.00 88.44 609 ALA A C 1
ATOM 4745 O O . ALA A 1 609 ? 2.705 -9.598 -33.622 1.00 88.44 609 ALA A O 1
ATOM 4746 N N . LEU A 1 610 ? 2.204 -7.416 -33.688 1.00 89.12 610 LEU A N 1
ATOM 4747 C CA . LEU A 1 610 ? 2.944 -7.057 -32.470 1.00 89.12 610 LEU A CA 1
ATOM 4748 C C . LEU A 1 610 ? 2.148 -7.285 -31.175 1.00 89.12 610 LEU A C 1
ATOM 4750 O O . LEU A 1 610 ? 2.763 -7.394 -30.117 1.00 89.12 610 LEU A O 1
ATOM 4754 N N . ARG A 1 611 ? 0.812 -7.379 -31.227 1.00 87.94 611 ARG A N 1
ATOM 4755 C CA . ARG A 1 611 ? -0.083 -7.283 -30.053 1.00 87.94 611 ARG A CA 1
ATOM 4756 C C . ARG A 1 611 ? 0.243 -8.222 -28.874 1.00 87.94 611 ARG A C 1
ATOM 4758 O O . ARG A 1 611 ? -0.029 -7.872 -27.734 1.00 87.94 611 ARG A O 1
ATOM 4765 N N . ASN A 1 612 ? 0.821 -9.398 -29.143 1.00 88.94 612 ASN A N 1
ATOM 4766 C CA . ASN A 1 612 ? 1.174 -10.402 -28.128 1.00 88.94 612 ASN A CA 1
ATOM 4767 C C . ASN A 1 612 ? 2.606 -10.222 -27.558 1.00 88.94 612 ASN A C 1
ATOM 4769 O O . ASN A 1 612 ? 3.056 -11.043 -26.762 1.00 88.94 612 ASN A O 1
ATOM 4773 N N . ARG A 1 613 ? 3.369 -9.200 -27.980 1.00 89.50 613 ARG A N 1
ATOM 4774 C CA . ARG A 1 613 ? 4.725 -8.925 -27.465 1.00 89.50 613 ARG A CA 1
ATOM 4775 C C . ARG A 1 613 ? 4.653 -8.398 -26.020 1.00 89.50 613 ARG A C 1
ATOM 4777 O O . ARG A 1 613 ? 3.797 -7.555 -25.754 1.00 89.50 613 ARG A O 1
ATOM 4784 N N . PRO A 1 614 ? 5.576 -8.772 -25.110 1.00 88.00 614 PRO A N 1
ATOM 4785 C CA . PRO A 1 614 ? 5.520 -8.353 -23.703 1.00 88.00 614 PRO A CA 1
ATOM 4786 C C . PRO A 1 614 ? 5.413 -6.836 -23.472 1.00 88.00 614 PRO A C 1
ATOM 4788 O O . PRO A 1 614 ? 4.647 -6.412 -22.614 1.00 88.00 614 PRO A O 1
ATOM 4791 N N . ALA A 1 615 ? 6.094 -6.011 -24.278 1.00 88.50 615 ALA A N 1
ATOM 4792 C CA . ALA A 1 615 ? 5.980 -4.549 -24.205 1.00 88.50 615 ALA A CA 1
ATOM 4793 C C . ALA A 1 615 ? 4.575 -4.029 -24.576 1.00 88.50 615 ALA A C 1
ATOM 4795 O O . ALA A 1 615 ? 4.063 -3.128 -23.919 1.00 88.50 615 ALA A O 1
ATOM 4796 N N . MET A 1 616 ? 3.919 -4.633 -25.575 1.00 91.56 616 MET A N 1
ATOM 4797 C CA . MET A 1 616 ? 2.542 -4.292 -25.965 1.00 91.56 616 MET A CA 1
ATOM 4798 C C . MET A 1 616 ? 1.537 -4.729 -24.892 1.00 91.56 616 MET A C 1
ATOM 4800 O O . MET A 1 616 ? 0.613 -3.985 -24.572 1.00 91.56 616 MET A O 1
ATOM 4804 N N . LEU A 1 617 ? 1.747 -5.903 -24.285 1.00 91.31 617 LEU A N 1
ATOM 4805 C CA . LEU A 1 617 ? 0.939 -6.373 -23.157 1.00 91.31 617 LEU A CA 1
ATOM 4806 C C . LEU A 1 617 ? 1.087 -5.440 -21.943 1.00 91.31 617 LEU A C 1
ATOM 4808 O O . LEU A 1 617 ? 0.078 -5.007 -21.387 1.00 91.31 617 LEU A O 1
ATOM 4812 N N . ASN A 1 618 ? 2.318 -5.048 -21.584 1.00 92.00 618 ASN A N 1
ATOM 4813 C CA . ASN A 1 618 ? 2.554 -4.116 -20.479 1.00 92.00 618 ASN A CA 1
ATOM 4814 C C . ASN A 1 618 ? 1.999 -2.710 -20.777 1.00 92.00 618 ASN A C 1
ATOM 4816 O O . ASN A 1 618 ? 1.402 -2.097 -19.895 1.00 92.00 618 ASN A O 1
ATOM 4820 N N . ARG A 1 619 ? 2.110 -2.212 -22.019 1.00 93.31 619 ARG A N 1
ATOM 4821 C CA . ARG A 1 619 ? 1.463 -0.959 -22.445 1.00 93.31 619 ARG A CA 1
ATOM 4822 C C . ARG A 1 619 ? -0.047 -1.016 -22.253 1.00 93.31 619 ARG A C 1
ATOM 4824 O O . ARG A 1 619 ? -0.595 -0.146 -21.581 1.00 93.31 619 ARG A O 1
ATOM 4831 N N . ARG A 1 620 ? -0.715 -2.039 -22.793 1.00 92.38 620 ARG A N 1
ATOM 4832 C CA . ARG A 1 620 ? -2.174 -2.194 -22.693 1.00 92.38 620 ARG A CA 1
ATOM 4833 C C . ARG A 1 620 ? -2.636 -2.326 -21.236 1.00 92.38 620 ARG A C 1
ATOM 4835 O O . ARG A 1 620 ? -3.659 -1.746 -20.876 1.00 92.38 620 ARG A O 1
ATOM 4842 N N . ARG A 1 621 ? -1.855 -3.013 -20.392 1.00 93.88 621 ARG A N 1
ATOM 4843 C CA . ARG A 1 621 ? -2.057 -3.101 -18.934 1.00 93.88 621 ARG A CA 1
ATOM 4844 C C . ARG A 1 621 ? -2.002 -1.719 -18.273 1.00 93.88 621 ARG A C 1
ATOM 4846 O O . ARG A 1 621 ? -2.967 -1.311 -17.633 1.00 93.88 621 ARG A O 1
ATOM 4853 N N . VAL A 1 622 ? -0.917 -0.966 -18.474 1.00 94.69 622 VAL A N 1
ATOM 4854 C CA . VAL A 1 622 ? -0.744 0.375 -17.881 1.00 94.69 622 VAL A CA 1
ATOM 4855 C C . VAL A 1 622 ? -1.769 1.378 -18.425 1.00 94.69 622 VAL A C 1
ATOM 4857 O O . VAL A 1 622 ? -2.294 2.178 -17.654 1.00 94.69 622 VAL A O 1
ATOM 4860 N N . TRP A 1 623 ? -2.131 1.301 -19.710 1.00 93.12 623 TRP A N 1
ATOM 4861 C CA . TRP A 1 623 ? -3.195 2.120 -20.302 1.00 93.12 623 TRP A CA 1
ATOM 4862 C C . TRP A 1 623 ? -4.558 1.865 -19.646 1.00 93.12 623 TRP A C 1
ATOM 4864 O O . TRP A 1 623 ? -5.270 2.817 -19.323 1.00 93.12 623 TRP A O 1
ATOM 4874 N N . ALA A 1 624 ? -4.922 0.599 -19.410 1.00 91.69 624 ALA A N 1
ATOM 4875 C CA . ALA A 1 624 ? -6.179 0.241 -18.751 1.00 91.69 624 ALA A CA 1
ATOM 4876 C C . ALA A 1 624 ? -6.238 0.738 -17.294 1.00 91.69 624 ALA A C 1
ATOM 4878 O O . ALA A 1 624 ? -7.272 1.255 -16.864 1.00 91.69 624 ALA A O 1
ATOM 4879 N N . LEU A 1 625 ? -5.121 0.653 -16.562 1.00 92.88 625 LEU A N 1
ATOM 4880 C CA . LEU A 1 625 ? -4.994 1.190 -15.202 1.00 92.88 625 LEU A CA 1
ATOM 4881 C C . LEU A 1 625 ? -5.135 2.721 -15.191 1.00 92.88 625 LEU A C 1
ATOM 4883 O O . LEU A 1 625 ? -5.993 3.249 -14.487 1.00 92.88 625 LEU A O 1
ATOM 4887 N N . CYS A 1 626 ? -4.386 3.430 -16.044 1.00 91.56 626 CYS A N 1
ATOM 4888 C CA . CYS A 1 626 ? -4.468 4.890 -16.182 1.00 91.56 626 CYS A CA 1
ATOM 4889 C C . CYS A 1 626 ? -5.877 5.366 -16.578 1.00 91.56 626 CYS A C 1
ATOM 4891 O O . CYS A 1 626 ? -6.399 6.314 -15.994 1.00 91.56 626 CYS A O 1
ATOM 4893 N N . SER A 1 627 ? -6.529 4.667 -17.513 1.00 87.50 627 SER A N 1
ATOM 4894 C CA . SER A 1 627 ? -7.895 4.977 -17.968 1.00 87.50 627 SER A CA 1
ATOM 4895 C C . SER A 1 627 ? -8.959 4.733 -16.892 1.00 87.50 627 SER A C 1
ATOM 4897 O O . SER A 1 627 ? -9.976 5.425 -16.857 1.00 87.50 627 SER A O 1
ATOM 4899 N N . SER A 1 628 ? -8.738 3.753 -16.010 1.00 88.25 628 SER A N 1
ATOM 4900 C CA . SER A 1 628 ? -9.624 3.474 -14.871 1.00 88.25 628 SER A CA 1
ATOM 4901 C C . SER A 1 628 ? -9.440 4.517 -13.768 1.00 88.25 628 SER A C 1
ATOM 4903 O O . SER A 1 628 ? -10.418 5.058 -13.255 1.00 88.25 628 SER A O 1
ATOM 4905 N N . LEU A 1 629 ? -8.184 4.859 -13.470 1.00 88.88 629 LEU A N 1
ATOM 4906 C CA . LEU A 1 629 ? -7.807 5.896 -12.516 1.00 88.88 629 LEU A CA 1
ATOM 4907 C C . LEU A 1 629 ? -8.315 7.286 -12.929 1.00 88.88 629 LEU A C 1
ATOM 4909 O O . LEU A 1 629 ? -8.787 8.023 -12.072 1.00 88.88 629 LEU A O 1
ATOM 4913 N N . TYR A 1 630 ? -8.277 7.642 -14.220 1.00 85.81 630 TYR A N 1
ATOM 4914 C CA . TYR A 1 630 ? -8.810 8.919 -14.719 1.00 85.81 630 TYR A CA 1
ATOM 4915 C C . TYR A 1 630 ? -10.243 9.176 -14.229 1.00 85.81 630 TYR A C 1
ATOM 4917 O O . TYR A 1 630 ? -10.505 10.215 -13.626 1.00 85.81 630 TYR A O 1
ATOM 4925 N N . ARG A 1 631 ? -11.141 8.196 -14.394 1.00 82.12 631 ARG A N 1
ATOM 4926 C CA . ARG A 1 631 ? -12.553 8.297 -13.979 1.00 82.12 631 ARG A CA 1
ATOM 4927 C C . ARG A 1 631 ? -12.705 8.548 -12.476 1.00 82.12 631 ARG A C 1
ATOM 4929 O O . ARG A 1 631 ? -13.566 9.321 -12.067 1.00 82.12 631 ARG A O 1
ATOM 4936 N N . VAL A 1 632 ? -11.852 7.920 -11.665 1.00 86.38 632 VAL A N 1
ATOM 4937 C CA . VAL A 1 632 ? -11.799 8.132 -10.210 1.00 86.38 632 VAL A CA 1
ATOM 4938 C C . VAL A 1 632 ? -11.335 9.558 -9.896 1.00 86.38 632 VAL A C 1
ATOM 4940 O O . VAL A 1 632 ? -12.009 10.271 -9.156 1.00 86.38 632 VAL A O 1
ATOM 4943 N N . LEU A 1 633 ? -10.225 10.007 -10.490 1.00 86.69 633 LEU A N 1
ATOM 4944 C CA . LEU A 1 633 ? -9.635 11.323 -10.213 1.00 86.69 633 LEU A CA 1
ATOM 4945 C C . LEU A 1 633 ? -10.505 12.494 -10.688 1.00 86.69 633 LEU A C 1
ATOM 4947 O O . LEU A 1 633 ? -10.549 13.522 -10.016 1.00 86.69 633 LEU A O 1
ATOM 4951 N N . GLU A 1 634 ? -11.212 12.341 -11.806 1.00 82.25 634 GLU A N 1
ATOM 4952 C CA . GLU A 1 634 ? -12.182 13.318 -12.317 1.00 82.25 634 GLU A CA 1
ATOM 4953 C C . GLU A 1 634 ? -13.376 13.478 -11.360 1.00 82.25 634 GLU A C 1
ATOM 4955 O O . GLU A 1 634 ? -13.748 14.595 -10.983 1.00 82.25 634 GLU A O 1
ATOM 4960 N N . ALA A 1 635 ? -13.930 12.354 -10.895 1.00 79.12 635 ALA A N 1
ATOM 4961 C CA . ALA A 1 635 ? -15.063 12.346 -9.980 1.00 79.12 635 ALA A CA 1
ATOM 4962 C C . ALA A 1 635 ? -14.689 12.803 -8.554 1.00 79.12 635 ALA A C 1
ATOM 4964 O O . ALA A 1 635 ? -15.492 13.476 -7.905 1.00 79.12 635 ALA A O 1
ATOM 4965 N N . MET A 1 636 ? -13.465 12.521 -8.085 1.00 81.69 636 MET A N 1
ATOM 4966 C CA . MET A 1 636 ? -12.910 13.096 -6.850 1.00 81.69 636 MET A CA 1
ATOM 4967 C C . MET A 1 636 ? -12.671 14.604 -6.985 1.00 81.69 636 MET A C 1
ATOM 4969 O O . MET A 1 636 ? -13.105 15.375 -6.129 1.00 81.69 636 MET A O 1
ATOM 4973 N N . GLY A 1 637 ? -12.007 15.035 -8.065 1.00 74.12 637 GLY A N 1
ATOM 4974 C CA . GLY A 1 637 ? -11.503 16.400 -8.263 1.00 74.12 637 GLY A CA 1
ATOM 4975 C C . GLY A 1 637 ? -12.568 17.502 -8.264 1.00 74.12 637 GLY A C 1
ATOM 4976 O O . GLY A 1 637 ? -12.230 18.673 -8.089 1.00 74.12 637 GLY A O 1
ATOM 4977 N N . SER A 1 638 ? -13.839 17.119 -8.406 1.00 69.88 638 SER A N 1
ATOM 4978 C CA . SER A 1 638 ? -15.013 18.000 -8.380 1.00 69.88 638 SER A CA 1
ATOM 4979 C C . SER A 1 638 ? -15.746 18.045 -7.025 1.00 69.88 638 SER A C 1
ATOM 4981 O O . SER A 1 638 ? -16.760 18.733 -6.910 1.00 69.88 638 SER A O 1
ATOM 4983 N N . THR A 1 639 ? -15.287 17.318 -5.997 1.00 76.94 639 THR A N 1
ATOM 4984 C CA . THR A 1 639 ? -16.014 17.146 -4.720 1.00 76.94 639 THR A CA 1
ATOM 4985 C C . THR A 1 639 ? -15.227 17.593 -3.485 1.00 76.94 639 THR A C 1
ATOM 4987 O O . THR A 1 639 ? -14.009 17.757 -3.509 1.00 76.94 639 THR A O 1
ATOM 4990 N N . ARG A 1 640 ? -15.946 17.846 -2.381 1.00 83.50 640 ARG A N 1
ATOM 4991 C CA . ARG A 1 640 ? -15.399 18.226 -1.067 1.00 83.50 640 ARG A CA 1
ATOM 4992 C C . ARG A 1 640 ? -16.147 17.485 0.043 1.00 83.50 640 ARG A C 1
ATOM 4994 O O . ARG A 1 640 ? -17.335 17.206 -0.108 1.00 83.50 640 ARG A O 1
ATOM 5001 N N . CYS A 1 641 ? -15.465 17.226 1.158 1.00 88.38 641 CYS A N 1
ATOM 5002 C CA . CYS A 1 641 ? -16.045 16.565 2.325 1.00 88.38 641 CYS A CA 1
ATOM 5003 C C . CYS A 1 641 ? -16.922 17.538 3.134 1.00 88.38 641 CYS A C 1
ATOM 5005 O O . CYS A 1 641 ? -16.405 18.454 3.780 1.00 88.38 641 CYS A O 1
ATOM 5007 N N . GLY A 1 642 ? -18.242 17.350 3.085 1.00 89.44 642 GLY A N 1
ATOM 5008 C CA . GLY A 1 642 ? -19.233 18.171 3.780 1.00 89.44 642 GLY A CA 1
ATOM 5009 C C . GLY A 1 642 ? -19.401 17.839 5.268 1.00 89.44 642 GLY A C 1
ATOM 5010 O O . GLY A 1 642 ? -19.020 16.764 5.734 1.00 89.44 642 GLY A O 1
ATOM 5011 N N . GLY A 1 643 ? -20.006 18.778 5.996 1.00 91.06 643 GLY A N 1
ATOM 5012 C CA . GLY A 1 643 ? -20.178 18.751 7.452 1.00 91.06 643 GLY A CA 1
ATOM 5013 C C . GLY A 1 643 ? -19.246 19.742 8.157 1.00 91.06 643 GLY A C 1
ATOM 5014 O O . GLY A 1 643 ? -18.343 20.308 7.541 1.00 91.06 643 GLY A O 1
ATOM 5015 N N . SER A 1 644 ? -19.460 19.957 9.452 1.00 93.12 644 SER A N 1
ATOM 5016 C CA . SER A 1 644 ? -18.583 20.784 10.288 1.00 93.12 644 SER A CA 1
ATOM 5017 C C . SER A 1 644 ? -17.314 20.008 10.635 1.00 93.12 644 SER A C 1
ATOM 5019 O O . SER A 1 644 ? -17.405 18.898 11.160 1.00 93.12 644 SER A O 1
ATOM 5021 N N . ALA A 1 645 ? -16.141 20.571 10.339 1.00 93.06 645 ALA A N 1
ATOM 5022 C CA . ALA A 1 645 ? -14.857 19.962 10.687 1.00 93.06 645 ALA A CA 1
ATOM 5023 C C . ALA A 1 645 ? -14.675 19.841 12.209 1.00 93.06 645 ALA A C 1
ATOM 5025 O O . ALA A 1 645 ? -15.167 20.680 12.964 1.00 93.06 645 ALA A O 1
ATOM 5026 N N . VAL A 1 646 ? -13.956 18.803 12.631 1.00 89.44 646 VAL A N 1
ATOM 5027 C CA . VAL A 1 646 ? -13.568 18.533 14.022 1.00 89.44 646 VAL A CA 1
ATOM 5028 C C . VAL A 1 646 ? -12.046 18.474 14.106 1.00 89.44 646 VAL A C 1
ATOM 5030 O O . VAL A 1 646 ? -11.403 17.994 13.171 1.00 89.44 646 VAL A O 1
ATOM 5033 N N . GLN A 1 647 ? -11.474 18.964 15.208 1.00 91.38 647 GLN A N 1
ATOM 5034 C CA . GLN A 1 647 ? -10.038 18.914 15.457 1.00 91.38 647 GLN A CA 1
ATOM 5035 C C . GLN A 1 647 ? -9.524 17.476 15.366 1.00 91.38 647 GLN A C 1
ATOM 5037 O O . GLN A 1 647 ? -9.954 16.598 16.110 1.00 91.38 647 GLN A O 1
ATOM 5042 N N . SER A 1 648 ? -8.583 17.256 14.456 1.00 89.06 648 SER A N 1
ATOM 5043 C CA . SER A 1 648 ? -7.938 15.964 14.236 1.00 89.06 648 SER A CA 1
ATOM 5044 C C . SER A 1 648 ? -6.438 16.165 14.027 1.00 89.06 648 SER A C 1
ATOM 5046 O O . SER A 1 648 ? -5.956 17.292 13.907 1.00 89.06 648 SER A O 1
ATOM 5048 N N . PHE A 1 649 ? -5.685 15.069 13.939 1.00 89.88 649 PHE A N 1
ATOM 5049 C CA . PHE A 1 649 ? -4.263 15.124 13.589 1.00 89.88 649 PHE A CA 1
ATOM 5050 C C . PHE A 1 649 ? -4.010 15.805 12.229 1.00 89.88 649 PHE A C 1
ATOM 5052 O O . PHE A 1 649 ? -3.018 16.510 12.064 1.00 89.88 649 PHE A O 1
ATOM 5059 N N . TRP A 1 650 ? -4.908 15.603 11.260 1.00 90.25 650 TRP A N 1
ATOM 5060 C CA . TRP A 1 650 ? -4.762 16.119 9.896 1.00 90.25 650 TRP A CA 1
ATOM 5061 C C . TRP A 1 650 ? -5.357 17.523 9.714 1.00 90.25 650 TRP A C 1
ATOM 5063 O O . TRP A 1 650 ? -4.991 18.222 8.771 1.00 90.25 650 TRP A O 1
ATOM 5073 N N . GLU A 1 651 ? -6.264 17.932 10.605 1.00 92.25 651 GLU A N 1
ATOM 5074 C CA . GLU A 1 651 ? -6.914 19.248 10.636 1.00 92.25 651 GLU A CA 1
ATOM 5075 C C . GLU A 1 651 ? -6.776 19.882 12.039 1.00 92.25 651 GLU A C 1
ATOM 5077 O O . GLU A 1 651 ? -7.774 20.092 12.736 1.00 92.25 651 GLU A O 1
ATOM 5082 N N . PRO A 1 652 ? -5.545 20.203 12.490 1.00 91.25 652 PRO A N 1
ATOM 5083 C CA . PRO A 1 652 ? -5.289 20.647 13.865 1.00 91.25 652 PRO A CA 1
ATOM 5084 C C . PRO A 1 652 ? -5.901 22.018 14.201 1.00 91.25 652 PRO A C 1
ATOM 5086 O O . PRO A 1 652 ? -6.058 22.345 15.377 1.00 91.25 652 PRO A O 1
ATOM 5089 N N . GLY A 1 653 ? -6.251 22.815 13.184 1.00 91.88 653 GLY A N 1
ATOM 5090 C CA . GLY A 1 653 ? -6.920 24.114 13.322 1.00 91.88 653 GLY A CA 1
ATOM 5091 C C . GLY A 1 653 ? -8.455 24.069 13.317 1.00 91.88 653 GLY A C 1
ATOM 5092 O O . GLY A 1 653 ? -9.079 25.128 13.371 1.00 91.88 653 GLY A O 1
ATOM 5093 N N . ALA A 1 654 ? -9.078 22.889 13.219 1.00 93.25 654 ALA A N 1
ATOM 5094 C CA . ALA A 1 654 ? -10.529 22.754 13.366 1.00 93.25 654 ALA A CA 1
ATOM 5095 C C . ALA A 1 654 ? -10.957 22.812 14.856 1.00 93.25 654 ALA A C 1
ATOM 5097 O O . ALA A 1 654 ? -10.116 22.613 15.735 1.00 93.25 654 ALA A O 1
ATOM 5098 N N . PRO A 1 655 ? -12.237 23.098 15.176 1.00 92.75 655 PRO A N 1
ATOM 5099 C CA . PRO A 1 655 ? -12.698 23.211 16.563 1.00 92.75 655 PRO A CA 1
ATOM 5100 C C . PRO A 1 655 ? -12.621 21.884 17.341 1.00 92.75 655 PRO A C 1
ATOM 5102 O O . PRO A 1 655 ? -12.916 20.834 16.759 1.00 92.75 655 PRO A O 1
ATOM 5105 N N . PRO A 1 656 ? -12.286 21.907 18.647 1.00 88.69 656 PRO A N 1
ATOM 5106 C CA . PRO A 1 656 ? -12.328 20.719 19.498 1.00 88.69 656 PRO A CA 1
ATOM 5107 C C . PRO A 1 656 ? -13.763 20.193 19.661 1.00 88.69 656 PRO A C 1
ATOM 5109 O O . PRO A 1 656 ? -14.739 20.924 19.488 1.00 88.69 656 PRO A O 1
ATOM 5112 N N . ASP A 1 657 ? -13.884 18.911 20.003 1.00 83.94 657 ASP A N 1
ATOM 5113 C CA . ASP A 1 657 ? -15.155 18.187 20.061 1.00 83.94 657 ASP A CA 1
ATOM 5114 C C . ASP A 1 657 ? -15.246 17.360 21.351 1.00 83.94 657 ASP A C 1
ATOM 5116 O O . ASP A 1 657 ? -14.754 16.240 21.425 1.00 83.94 657 ASP A O 1
ATOM 5120 N N . GLU A 1 658 ? -15.873 17.932 22.380 1.00 80.00 658 GLU A N 1
ATOM 5121 C CA . GLU A 1 658 ? -15.973 17.357 23.736 1.00 80.00 658 GLU A CA 1
ATOM 5122 C C . GLU A 1 658 ? -17.089 16.297 23.878 1.00 80.00 658 GLU A C 1
ATOM 5124 O O . GLU A 1 658 ? -17.373 15.815 24.975 1.00 80.00 658 GLU A O 1
ATOM 5129 N N . ARG A 1 659 ? -17.764 15.938 22.778 1.00 73.12 659 ARG A N 1
ATOM 5130 C CA . ARG A 1 659 ? -18.878 14.980 22.783 1.00 73.12 659 ARG A CA 1
ATOM 5131 C C . ARG A 1 659 ? -18.382 13.540 22.895 1.00 73.12 659 ARG A C 1
ATOM 5133 O O . ARG A 1 659 ? -17.461 13.124 22.197 1.00 73.12 659 ARG A O 1
ATOM 5140 N N . LEU A 1 660 ? -19.071 12.753 23.720 1.00 69.94 660 LEU A N 1
ATOM 5141 C CA . LEU A 1 660 ? -18.920 11.299 23.747 1.00 69.94 660 LEU A CA 1
ATOM 5142 C C . LEU A 1 660 ? -19.647 10.681 22.547 1.00 69.94 660 LEU A C 1
ATOM 5144 O O . LEU A 1 660 ? -20.825 10.959 22.317 1.00 69.94 660 LEU A O 1
ATOM 5148 N N . TRP A 1 661 ? -18.938 9.831 21.806 1.00 72.69 661 TRP A N 1
ATOM 5149 C CA . TRP A 1 661 ? -19.402 9.231 20.557 1.00 72.69 661 TRP A CA 1
ATOM 5150 C C . TRP A 1 661 ? -19.418 7.707 20.626 1.00 72.69 661 TRP A C 1
ATOM 5152 O O . TRP A 1 661 ? -18.468 7.086 21.097 1.00 72.69 661 TRP A O 1
ATOM 5162 N N . VAL A 1 662 ? -20.460 7.103 20.059 1.00 67.12 662 VAL A N 1
ATOM 5163 C CA . VAL A 1 662 ? -20.524 5.666 19.779 1.00 67.12 662 VAL A CA 1
ATOM 5164 C C . VAL A 1 662 ? -20.021 5.417 18.361 1.00 67.12 662 VAL A C 1
ATOM 5166 O O . VAL A 1 662 ? -20.538 5.988 17.402 1.00 67.12 662 VAL A O 1
ATOM 5169 N N . THR A 1 663 ? -18.997 4.577 18.241 1.00 68.88 663 THR A N 1
ATOM 5170 C CA . THR A 1 663 ? -18.267 4.257 17.007 1.00 68.88 663 THR A CA 1
ATOM 5171 C C . THR A 1 663 ? -18.938 3.172 16.159 1.00 68.88 663 THR A C 1
ATOM 5173 O O . THR A 1 663 ? -19.759 2.384 16.636 1.00 68.88 663 THR A O 1
ATOM 5176 N N . ALA A 1 664 ? -18.515 3.087 14.894 1.00 70.94 664 ALA A N 1
ATOM 5177 C CA . ALA A 1 664 ? -18.625 1.894 14.054 1.00 70.94 664 ALA A CA 1
ATOM 5178 C C . ALA A 1 664 ? -17.480 1.859 13.030 1.00 70.94 664 ALA A C 1
ATOM 5180 O O . ALA A 1 664 ? -17.609 2.392 11.927 1.00 70.94 664 ALA A O 1
ATOM 5181 N N . SER A 1 665 ? -16.351 1.253 13.400 1.00 70.62 665 SER A N 1
ATOM 5182 C CA . SER A 1 665 ? -15.130 1.222 12.584 1.00 70.62 665 SER A CA 1
ATOM 5183 C C . SER A 1 665 ? -14.658 -0.194 12.241 1.00 70.62 665 SER A C 1
ATOM 5185 O O . SER A 1 665 ? -15.006 -1.160 12.922 1.00 70.62 665 SER A O 1
ATOM 5187 N N . ARG A 1 666 ? -13.867 -0.325 11.168 1.00 71.25 666 ARG A N 1
ATOM 5188 C CA . ARG A 1 666 ? -13.163 -1.567 10.803 1.00 71.25 666 ARG A CA 1
ATOM 5189 C C . ARG A 1 666 ? -11.766 -1.233 10.295 1.00 71.25 666 ARG A C 1
ATOM 5191 O O . ARG A 1 666 ? -11.614 -0.452 9.363 1.00 71.25 666 ARG A O 1
ATOM 5198 N N . ALA A 1 667 ? -10.754 -1.832 10.927 1.00 70.69 667 ALA A N 1
ATOM 5199 C CA . ALA A 1 667 ? -9.339 -1.665 10.583 1.00 70.69 667 ALA A CA 1
ATOM 5200 C C . ALA A 1 667 ? -8.877 -0.191 10.444 1.00 70.69 667 ALA A C 1
ATOM 5202 O O . ALA A 1 667 ? -8.013 0.120 9.625 1.00 70.69 667 ALA A O 1
ATOM 5203 N N . LEU A 1 668 ? -9.440 0.724 11.241 1.00 76.56 668 LEU A N 1
ATOM 5204 C CA . LEU A 1 668 ? -9.025 2.127 11.275 1.00 76.56 668 LEU A CA 1
ATOM 5205 C C . LEU A 1 668 ? -7.616 2.242 11.881 1.00 76.56 668 LEU A C 1
ATOM 5207 O O . LEU A 1 668 ? -7.377 1.819 13.011 1.00 76.56 668 LEU A O 1
ATOM 5211 N N . LYS A 1 669 ? -6.670 2.816 11.131 1.00 77.62 669 LYS A N 1
ATOM 5212 C CA . LYS A 1 669 ? -5.269 2.984 11.547 1.00 77.62 669 LYS A CA 1
ATOM 5213 C C . LYS A 1 669 ? -4.995 4.422 12.008 1.00 77.62 669 LYS A C 1
ATOM 5215 O O . LYS A 1 669 ? -5.078 5.341 11.190 1.00 77.62 669 LYS A O 1
ATOM 5220 N N . PRO A 1 670 ? -4.566 4.652 13.263 1.00 80.62 670 PRO A N 1
ATOM 5221 C CA . PRO A 1 670 ? -4.085 5.962 13.700 1.00 80.62 670 PRO A CA 1
ATOM 5222 C C . PRO A 1 670 ? -2.908 6.481 12.843 1.00 80.62 670 PRO A C 1
ATOM 5224 O O . PRO A 1 670 ? -2.131 5.674 12.323 1.00 80.62 670 PRO A O 1
ATOM 5227 N N . PRO A 1 671 ? -2.690 7.807 12.734 1.00 82.38 671 PRO A N 1
ATOM 5228 C CA . PRO A 1 671 ? -1.606 8.381 11.920 1.00 82.38 671 PRO A CA 1
ATOM 5229 C C . PRO A 1 671 ? -0.203 7.884 12.311 1.00 82.38 671 PRO A C 1
ATOM 5231 O O . PRO A 1 671 ? 0.631 7.611 11.450 1.00 82.38 671 PRO A O 1
ATOM 5234 N N . ARG A 1 672 ? 0.030 7.678 13.615 1.00 79.81 672 ARG A N 1
ATOM 5235 C CA . ARG A 1 672 ? 1.285 7.147 14.184 1.00 79.81 672 ARG A CA 1
ATOM 5236 C C . ARG A 1 672 ? 1.476 5.631 14.020 1.00 79.81 672 ARG A C 1
ATOM 5238 O O . ARG A 1 672 ? 2.518 5.113 14.412 1.00 79.81 672 ARG A O 1
ATOM 5245 N N . LYS A 1 673 ? 0.493 4.896 13.488 1.00 74.19 673 LYS A N 1
ATOM 5246 C CA . LYS A 1 673 ? 0.603 3.455 13.198 1.00 74.19 673 LYS A CA 1
ATOM 5247 C C . LYS A 1 673 ? 0.893 3.245 11.712 1.00 74.19 673 LYS A C 1
ATOM 5249 O O . LYS A 1 673 ? 0.419 4.007 10.875 1.00 74.19 673 LYS A O 1
ATOM 5254 N N . TYR A 1 674 ? 1.676 2.215 11.400 1.00 72.94 674 TYR A N 1
ATOM 5255 C CA . TYR A 1 674 ? 2.045 1.849 10.031 1.00 72.94 674 TYR A CA 1
ATOM 5256 C C . TYR A 1 674 ? 0.796 1.462 9.216 1.00 72.94 674 TYR A C 1
ATOM 5258 O O . TYR A 1 674 ? -0.126 0.837 9.746 1.00 72.94 674 TYR A O 1
ATOM 5266 N N . PHE A 1 675 ? 0.739 1.889 7.951 1.00 80.75 675 PHE A N 1
ATOM 5267 C CA . PHE A 1 675 ? -0.450 1.797 7.093 1.00 80.75 675 PHE A CA 1
ATOM 5268 C C . PHE A 1 675 ? -0.295 0.706 6.025 1.00 80.75 675 PHE A C 1
ATOM 5270 O O . PHE A 1 675 ? -0.288 0.958 4.824 1.00 80.75 675 PHE A O 1
ATOM 5277 N N . ASP A 1 676 ? -0.137 -0.516 6.519 1.00 72.62 676 ASP A N 1
ATOM 5278 C CA . ASP A 1 676 ? -0.067 -1.779 5.772 1.00 72.62 676 ASP A CA 1
ATOM 5279 C C . ASP A 1 676 ? -1.444 -2.320 5.348 1.00 72.62 676 ASP A C 1
ATOM 5281 O O . ASP A 1 676 ? -1.556 -3.054 4.374 1.00 72.62 676 ASP A O 1
ATOM 5285 N N . THR A 1 677 ? -2.498 -1.971 6.085 1.00 73.62 677 THR A N 1
ATOM 5286 C CA . THR A 1 677 ? -3.836 -2.570 6.003 1.00 73.62 677 THR A CA 1
ATOM 5287 C C . THR A 1 677 ? -4.900 -1.569 6.452 1.00 73.62 677 THR A C 1
ATOM 5289 O O . THR A 1 677 ? -4.606 -0.634 7.201 1.00 73.62 677 THR A O 1
ATOM 5292 N N . GLY A 1 678 ? -6.153 -1.797 6.058 1.00 78.44 678 GLY A N 1
ATOM 5293 C CA . GLY A 1 678 ? -7.300 -1.073 6.604 1.00 78.44 678 GLY A CA 1
ATOM 5294 C C . GLY A 1 678 ? -7.552 0.311 6.000 1.00 78.44 678 GLY A C 1
ATOM 5295 O O . GLY A 1 678 ? -7.322 0.530 4.810 1.00 78.44 678 GLY A O 1
ATOM 5296 N N . SER A 1 679 ? -8.037 1.241 6.828 1.00 82.00 679 SER A N 1
ATOM 5297 C CA . SER A 1 679 ? -8.507 2.573 6.417 1.00 82.00 679 SER A CA 1
ATOM 5298 C C . SER A 1 679 ? -8.009 3.700 7.335 1.00 82.00 679 SER A C 1
ATOM 5300 O O . SER A 1 679 ? -7.481 3.458 8.425 1.00 82.00 679 SER A O 1
ATOM 5302 N N . ARG A 1 680 ? -8.186 4.960 6.909 1.00 84.00 680 ARG A N 1
ATOM 5303 C CA . ARG A 1 680 ? -7.850 6.161 7.694 1.00 84.00 680 ARG A CA 1
ATOM 5304 C C . ARG A 1 680 ? -8.966 7.203 7.669 1.00 84.00 680 ARG A C 1
ATOM 5306 O O . ARG A 1 680 ? -9.506 7.524 6.615 1.00 84.00 680 ARG A O 1
ATOM 5313 N N . ALA A 1 681 ? -9.265 7.785 8.828 1.00 86.50 681 ALA A N 1
ATOM 5314 C CA . ALA A 1 681 ? -9.984 9.052 8.905 1.00 86.50 681 ALA A CA 1
ATOM 5315 C C . ALA A 1 681 ? -8.975 10.184 8.650 1.00 86.50 681 ALA A C 1
ATOM 5317 O O . ALA A 1 681 ? -8.106 10.445 9.482 1.00 86.50 681 ALA A O 1
ATOM 5318 N N . ILE A 1 682 ? -9.047 10.790 7.464 1.00 87.88 682 ILE A N 1
ATOM 5319 C CA . ILE A 1 682 ? -8.262 11.965 7.055 1.00 87.88 682 ILE A CA 1
ATOM 5320 C C . ILE A 1 682 ? -9.050 13.239 7.371 1.00 87.88 682 ILE A C 1
ATOM 5322 O O . ILE A 1 682 ? -8.484 14.201 7.879 1.00 87.88 682 ILE A O 1
ATOM 5326 N N . TYR A 1 683 ? -10.359 13.220 7.116 1.00 89.44 683 TYR A N 1
ATOM 5327 C CA . TYR A 1 683 ? -11.286 14.280 7.489 1.00 89.44 683 TYR A CA 1
ATOM 5328 C C . TYR A 1 683 ? -12.276 13.752 8.530 1.00 89.44 683 TYR A C 1
ATOM 5330 O O . TYR A 1 683 ? -12.959 12.751 8.298 1.00 89.44 683 TYR A O 1
ATOM 5338 N N . GLU A 1 684 ? -12.395 14.449 9.660 1.00 88.62 684 GLU A N 1
ATOM 5339 C CA . GLU A 1 684 ? -13.444 14.197 10.653 1.00 88.62 684 GLU A CA 1
ATOM 5340 C C . GLU A 1 684 ? -14.529 15.267 10.526 1.00 88.62 684 GLU A C 1
ATOM 5342 O O . GLU A 1 684 ? -14.252 16.471 10.528 1.00 88.62 684 GLU A O 1
ATOM 5347 N N . ARG A 1 685 ? -15.783 14.841 10.357 1.00 90.75 685 ARG A N 1
ATOM 5348 C CA . ARG A 1 685 ? -16.910 15.746 10.094 1.00 90.75 685 ARG A CA 1
ATOM 5349 C C . ARG A 1 685 ? -18.086 15.448 11.005 1.00 90.75 685 ARG A C 1
ATOM 5351 O O . ARG A 1 685 ? -18.343 14.293 11.318 1.00 90.75 685 ARG A O 1
ATOM 5358 N N . THR A 1 686 ? -18.827 16.487 11.378 1.00 90.69 686 THR A N 1
ATOM 5359 C CA . THR A 1 686 ? -20.072 16.398 12.153 1.00 90.69 686 THR A CA 1
ATOM 5360 C C . THR A 1 686 ? -21.250 17.023 11.410 1.00 90.69 686 THR A C 1
ATOM 5362 O O . THR A 1 686 ? -21.096 17.957 10.621 1.00 90.69 686 THR A O 1
ATOM 5365 N N . LEU A 1 687 ? -22.443 16.496 11.667 1.00 90.44 687 LEU A N 1
ATOM 5366 C CA . LEU A 1 687 ? -23.725 16.950 11.150 1.00 90.44 687 LEU A CA 1
ATOM 5367 C C . LEU A 1 687 ? -24.756 16.866 12.280 1.00 90.44 687 LEU A C 1
ATOM 5369 O O . LEU A 1 687 ? -25.186 15.777 12.650 1.00 90.44 687 LEU A O 1
ATOM 5373 N N . LEU A 1 688 ? -25.178 18.021 12.795 1.00 88.56 688 LEU A N 1
ATOM 5374 C CA . LEU A 1 688 ? -26.376 18.113 13.631 1.00 88.56 688 LEU A CA 1
ATOM 5375 C C . LEU A 1 688 ? -27.595 17.801 12.757 1.00 88.56 688 LEU A C 1
ATOM 5377 O O . LEU A 1 688 ? -27.765 18.416 11.699 1.00 88.56 688 LEU A O 1
ATOM 5381 N N . LEU A 1 689 ? -28.427 16.848 13.174 1.00 86.69 689 LEU A N 1
ATOM 5382 C CA . LEU A 1 689 ? -29.647 16.518 12.445 1.00 86.69 689 LEU A CA 1
ATOM 5383 C C . LEU A 1 689 ? -30.696 17.617 12.671 1.00 86.69 689 LEU A C 1
ATOM 5385 O O . LEU A 1 689 ? -30.888 18.063 13.804 1.00 86.69 689 LEU A O 1
ATOM 5389 N N . PRO A 1 690 ? -31.401 18.084 11.622 1.00 88.06 690 PRO A N 1
ATOM 5390 C CA . PRO A 1 690 ? -32.480 19.036 11.820 1.00 88.06 690 PRO A CA 1
ATOM 5391 C C . PRO A 1 690 ? -33.620 18.365 12.616 1.00 88.06 690 PRO A C 1
ATOM 5393 O O . PRO A 1 690 ? -34.037 17.262 12.244 1.00 88.06 690 PRO A O 1
ATOM 5396 N N . PRO A 1 691 ? -34.200 19.026 13.644 1.00 81.69 691 PRO A N 1
ATOM 5397 C CA . PRO A 1 691 ? -35.284 18.463 14.470 1.00 81.69 691 PRO A CA 1
ATOM 5398 C C . PRO A 1 691 ? -36.554 18.065 13.703 1.00 81.69 691 PRO A C 1
ATOM 5400 O O . PRO A 1 691 ? -37.433 17.400 14.244 1.00 81.69 691 PRO A O 1
ATOM 5403 N N . ARG A 1 692 ? -36.665 18.490 12.439 1.00 86.12 692 ARG A N 1
ATOM 5404 C CA . ARG A 1 692 ? -37.707 18.096 11.488 1.00 86.12 692 ARG A CA 1
ATOM 5405 C C . ARG A 1 692 ? -37.119 17.470 10.225 1.00 86.12 692 ARG A C 1
ATOM 5407 O O . ARG A 1 692 ? -37.501 17.823 9.115 1.00 86.12 692 ARG A O 1
ATOM 5414 N N . THR A 1 693 ? -36.163 16.558 10.391 1.00 85.81 693 THR A N 1
ATOM 5415 C CA . THR A 1 693 ? -35.665 15.705 9.303 1.00 85.81 693 THR A CA 1
ATOM 5416 C C . THR A 1 693 ? -36.850 15.069 8.572 1.00 85.81 693 THR A C 1
ATOM 5418 O O . THR A 1 693 ? -37.684 14.433 9.202 1.00 85.81 693 THR A O 1
ATOM 5421 N N . ALA A 1 694 ? -36.952 15.253 7.258 1.00 87.56 694 ALA A N 1
ATOM 5422 C CA . ALA A 1 694 ? -38.061 14.763 6.434 1.00 87.56 694 ALA A CA 1
ATOM 5423 C C . ALA A 1 694 ? -37.614 13.695 5.424 1.00 87.56 694 ALA A C 1
ATOM 5425 O O . ALA A 1 694 ? -38.397 12.831 5.021 1.00 87.56 694 ALA A O 1
ATOM 5426 N N . THR A 1 695 ? -36.356 13.746 4.975 1.00 92.38 695 THR A N 1
ATOM 5427 C CA . THR A 1 695 ? -35.830 12.818 3.964 1.00 92.38 695 THR A CA 1
ATOM 5428 C C . THR A 1 695 ? -34.324 12.636 4.113 1.00 92.38 695 THR A C 1
ATOM 5430 O O . THR A 1 695 ? -33.593 13.609 4.304 1.00 92.38 695 THR A O 1
ATOM 5433 N N . VAL A 1 696 ? -33.857 11.395 3.981 1.00 91.81 696 VAL A N 1
ATOM 5434 C CA . VAL A 1 696 ? -32.441 11.013 4.012 1.00 91.81 696 VAL A CA 1
ATOM 5435 C C . VAL A 1 696 ? -32.058 10.389 2.672 1.00 91.81 696 VAL A C 1
ATOM 5437 O O . VAL A 1 696 ? -32.751 9.514 2.152 1.00 91.81 696 VAL A O 1
ATOM 5440 N N . PHE A 1 697 ? -30.927 10.830 2.135 1.00 93.00 697 PHE A N 1
ATOM 5441 C CA . PHE A 1 697 ? -30.280 10.317 0.934 1.00 93.00 697 PHE A CA 1
ATOM 5442 C C . PHE A 1 697 ? -28.868 9.849 1.288 1.00 93.00 697 PHE A C 1
ATOM 5444 O O . PHE A 1 697 ? -28.201 10.471 2.118 1.00 93.00 697 PHE A O 1
ATOM 5451 N N . GLY A 1 698 ? -28.377 8.810 0.619 1.00 91.94 698 GLY A N 1
ATOM 5452 C CA . GLY A 1 698 ? -26.955 8.468 0.625 1.00 91.94 698 GLY A CA 1
ATOM 5453 C C . GLY A 1 698 ? -26.325 8.755 -0.734 1.00 91.94 698 GLY A C 1
ATOM 5454 O O . GLY A 1 698 ? -26.956 8.566 -1.775 1.00 91.94 698 GLY A O 1
ATOM 5455 N N . SER A 1 699 ? -25.082 9.224 -0.726 1.00 91.31 699 SER A N 1
ATOM 5456 C CA . SER A 1 699 ? -24.233 9.295 -1.915 1.00 91.31 699 SER A CA 1
ATOM 5457 C C . SER A 1 699 ? -23.375 8.038 -2.008 1.00 91.31 699 SER A C 1
ATOM 5459 O O . SER A 1 699 ? -22.819 7.583 -1.006 1.00 91.31 699 SER A O 1
ATOM 5461 N N . LEU A 1 700 ? -23.294 7.478 -3.211 1.00 90.06 700 LEU A N 1
ATOM 5462 C CA . LEU A 1 700 ? -22.447 6.335 -3.535 1.00 90.06 700 LEU A CA 1
ATOM 5463 C C . LEU A 1 700 ? -21.182 6.794 -4.271 1.00 90.06 700 LEU A C 1
ATOM 5465 O O . LEU A 1 700 ? -21.178 7.851 -4.908 1.00 90.06 700 LEU A O 1
ATOM 5469 N N . PHE A 1 701 ? -20.130 5.979 -4.205 1.00 87.75 701 PHE A N 1
ATOM 5470 C CA . PHE A 1 701 ? -18.937 6.126 -5.034 1.00 87.75 701 PHE A CA 1
ATOM 5471 C C . PHE A 1 701 ? -18.381 4.757 -5.445 1.00 87.75 701 PHE A C 1
ATOM 5473 O O . PHE A 1 701 ? -18.176 3.883 -4.599 1.00 87.75 701 PHE A O 1
ATOM 5480 N N . ASP A 1 702 ? -18.135 4.577 -6.744 1.00 86.44 702 ASP A N 1
ATOM 5481 C CA . ASP A 1 702 ? -17.633 3.330 -7.332 1.00 86.44 702 ASP A CA 1
ATOM 5482 C C . ASP A 1 702 ? -16.107 3.421 -7.573 1.00 86.44 702 ASP A C 1
ATOM 5484 O O . ASP A 1 702 ? -15.649 3.977 -8.573 1.00 86.44 702 ASP A O 1
ATOM 5488 N N . LEU A 1 703 ? -15.307 2.846 -6.666 1.00 84.88 703 LEU A N 1
ATOM 5489 C CA . LEU A 1 703 ? -13.840 2.786 -6.727 1.00 84.88 703 LEU A CA 1
ATOM 5490 C C . LEU A 1 703 ? -13.364 1.440 -7.280 1.00 84.88 703 LEU A C 1
ATOM 5492 O O . LEU A 1 703 ? -13.596 0.396 -6.674 1.00 84.88 703 LEU A O 1
ATOM 5496 N N . PHE A 1 704 ? -12.686 1.465 -8.432 1.00 84.38 704 PHE A N 1
ATOM 5497 C CA . PHE A 1 704 ? -12.056 0.296 -9.072 1.00 84.38 704 PHE A CA 1
ATOM 5498 C C . PHE A 1 704 ? -12.953 -0.962 -9.162 1.00 84.38 704 PHE A C 1
ATOM 5500 O O . PHE A 1 704 ? -12.474 -2.091 -9.095 1.00 84.38 704 PHE A O 1
ATOM 5507 N N . GLY A 1 705 ? -14.266 -0.763 -9.338 1.00 81.50 705 GLY A N 1
ATOM 5508 C CA . GLY A 1 705 ? -15.267 -1.835 -9.438 1.00 81.50 705 GLY A CA 1
ATOM 5509 C C . GLY A 1 705 ? -15.991 -2.193 -8.133 1.00 81.50 705 GLY A C 1
ATOM 5510 O O . GLY A 1 705 ? -16.810 -3.107 -8.144 1.00 81.50 705 GLY A O 1
ATOM 5511 N N . ARG A 1 706 ? -15.735 -1.483 -7.027 1.00 83.38 706 ARG A N 1
ATOM 5512 C CA . ARG A 1 706 ? -16.414 -1.661 -5.732 1.00 83.38 706 ARG A CA 1
ATOM 5513 C C . ARG A 1 706 ? -17.171 -0.406 -5.322 1.00 83.38 706 ARG A C 1
ATOM 5515 O O . ARG A 1 706 ? -16.642 0.694 -5.462 1.00 83.38 706 ARG A O 1
ATOM 5522 N N . ARG A 1 707 ? -18.367 -0.568 -4.760 1.00 88.00 707 ARG A N 1
ATOM 5523 C CA . ARG A 1 707 ? -19.220 0.551 -4.354 1.00 88.00 707 ARG A CA 1
ATOM 5524 C C . ARG A 1 707 ? -19.178 0.803 -2.859 1.00 88.00 707 ARG A C 1
ATOM 5526 O O . ARG A 1 707 ? -19.387 -0.113 -2.070 1.00 88.00 707 ARG A O 1
ATOM 5533 N N . TYR A 1 708 ? -18.998 2.061 -2.492 1.00 88.94 708 TYR A N 1
ATOM 5534 C CA . TYR A 1 708 ? -18.968 2.532 -1.114 1.00 88.94 708 TYR A CA 1
ATOM 5535 C C . TYR A 1 708 ? -19.998 3.639 -0.885 1.00 88.94 708 TYR A C 1
ATOM 5537 O O . TYR A 1 708 ? -20.457 4.292 -1.826 1.00 88.94 708 TYR A O 1
ATOM 5545 N N . ILE A 1 709 ? -20.320 3.884 0.382 1.00 90.56 709 ILE A N 1
ATOM 5546 C CA . ILE A 1 709 ? -21.039 5.071 0.834 1.00 90.56 709 ILE A CA 1
ATOM 5547 C C . ILE A 1 709 ? -20.024 6.212 0.975 1.00 90.56 709 ILE A C 1
ATOM 5549 O O . ILE A 1 709 ? -19.083 6.137 1.765 1.00 90.56 709 ILE A O 1
ATOM 5553 N N . SER A 1 710 ? -20.207 7.2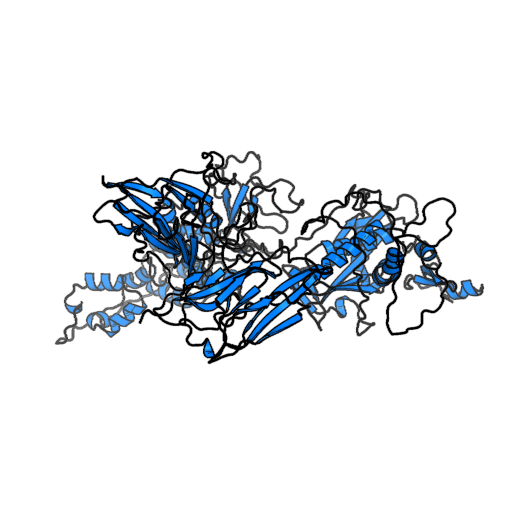84 0.211 1.00 90.19 710 SER A N 1
ATOM 5554 C CA . SER A 1 710 ? -19.304 8.441 0.212 1.00 90.19 710 SER A CA 1
ATOM 5555 C C . SER A 1 710 ? -19.745 9.528 1.198 1.00 90.19 710 SER A C 1
ATOM 5557 O O . SER A 1 710 ? -18.922 10.299 1.691 1.00 90.19 710 SER A O 1
ATOM 5559 N N . GLY A 1 711 ? -21.047 9.592 1.492 1.00 90.19 711 GLY A N 1
ATOM 5560 C CA . GLY A 1 711 ? -21.654 10.602 2.353 1.00 90.19 711 GLY A CA 1
ATOM 5561 C C . GLY A 1 711 ? -23.173 10.461 2.477 1.00 90.19 711 GLY A C 1
ATOM 5562 O O . GLY A 1 711 ? -23.809 9.677 1.772 1.00 90.19 711 GLY A O 1
ATOM 5563 N N . ILE A 1 712 ? -23.761 11.245 3.379 1.00 90.94 712 ILE A N 1
ATOM 5564 C CA . ILE A 1 712 ? -25.195 11.280 3.695 1.00 90.94 712 ILE A CA 1
ATOM 5565 C C . ILE A 1 712 ? -25.705 12.710 3.506 1.00 90.94 712 ILE A C 1
ATOM 5567 O O . ILE A 1 712 ? -25.037 13.673 3.889 1.00 90.94 712 ILE A O 1
ATOM 5571 N N . ARG A 1 713 ? -26.906 12.865 2.945 1.00 92.56 713 ARG A N 1
ATOM 5572 C CA . ARG A 1 713 ? -27.588 14.154 2.800 1.00 92.56 713 ARG A CA 1
ATOM 5573 C C . ARG A 1 713 ? -28.981 14.093 3.413 1.00 92.56 713 ARG A C 1
ATOM 5575 O O . ARG A 1 713 ? -29.749 13.178 3.137 1.00 92.56 713 ARG A O 1
ATOM 5582 N N . VAL A 1 714 ? -29.308 15.093 4.221 1.00 92.25 714 VAL A N 1
ATOM 5583 C CA . VAL A 1 714 ? -30.563 15.191 4.970 1.00 92.25 714 VAL A CA 1
ATOM 5584 C C . VAL A 1 714 ? -31.317 16.441 4.523 1.00 92.25 714 VAL A C 1
ATOM 5586 O O . VAL A 1 714 ? -30.711 17.499 4.344 1.00 92.25 714 VAL A O 1
ATOM 5589 N N . LEU A 1 715 ? -32.628 16.314 4.328 1.00 93.62 715 LEU A N 1
ATOM 5590 C CA . LEU A 1 715 ? -33.559 17.428 4.149 1.00 93.62 715 LEU A CA 1
ATOM 5591 C C . LEU A 1 715 ? -34.412 17.607 5.405 1.00 93.62 715 LEU A C 1
ATOM 5593 O O . LEU A 1 715 ? -34.846 16.611 5.989 1.00 93.62 715 LEU A O 1
ATOM 5597 N N . ASP A 1 716 ? -34.694 18.854 5.777 1.00 90.81 716 ASP A N 1
ATOM 5598 C CA . ASP A 1 716 ? -35.781 19.180 6.709 1.00 90.81 716 ASP A CA 1
ATOM 5599 C C . ASP A 1 716 ? -37.134 19.374 5.991 1.00 90.81 716 ASP A C 1
ATOM 5601 O O . ASP A 1 716 ? -37.221 19.288 4.763 1.00 90.81 716 ASP A O 1
ATOM 5605 N N . ASP A 1 717 ? -38.200 19.630 6.754 1.00 87.44 717 ASP A N 1
ATOM 5606 C CA . ASP A 1 717 ? -39.559 19.862 6.247 1.00 87.44 717 ASP A CA 1
ATOM 5607 C C . ASP A 1 717 ? -39.715 21.148 5.410 1.00 87.44 717 ASP A C 1
ATOM 5609 O O . ASP A 1 717 ? -40.711 21.297 4.703 1.00 87.44 717 ASP A O 1
ATOM 5613 N N . SER A 1 718 ? -38.719 22.042 5.415 1.00 87.50 718 SER A N 1
ATOM 5614 C CA . SER A 1 718 ? -38.638 23.194 4.503 1.00 87.50 718 SER A CA 1
ATOM 5615 C C . SER A 1 718 ? -37.899 22.888 3.191 1.00 87.50 718 SER A C 1
ATOM 5617 O O . SER A 1 718 ? -37.837 23.736 2.300 1.00 87.50 718 SER A O 1
ATOM 5619 N N . GLY A 1 719 ? -37.325 21.686 3.055 1.00 86.88 719 GLY A N 1
ATOM 5620 C CA . GLY A 1 719 ? -36.481 21.297 1.924 1.00 86.88 719 GLY A CA 1
ATOM 5621 C C . GLY A 1 719 ? -35.050 21.843 1.997 1.00 86.88 719 GLY A C 1
ATOM 5622 O O . GLY A 1 719 ? -34.296 21.720 1.027 1.00 86.88 719 GLY A O 1
ATOM 5623 N N . LYS A 1 720 ? -34.636 22.426 3.130 1.00 92.06 720 LYS A N 1
ATOM 5624 C CA . LYS A 1 720 ? -33.256 22.874 3.341 1.00 92.06 720 LYS A CA 1
ATOM 5625 C C . LYS A 1 720 ? -32.351 21.656 3.514 1.00 92.06 720 LYS A C 1
ATOM 5627 O O . LYS A 1 720 ? -32.661 20.730 4.261 1.00 92.06 720 LYS A O 1
ATOM 5632 N N . SER A 1 721 ? -31.219 21.666 2.812 1.00 93.06 721 SER A N 1
ATOM 5633 C CA . SER A 1 721 ? -30.307 20.524 2.759 1.00 93.06 721 SER A CA 1
ATOM 5634 C C . SER A 1 721 ? -29.094 20.688 3.666 1.00 93.06 721 SER A C 1
ATOM 5636 O O . SER A 1 721 ? -28.422 21.717 3.651 1.00 93.06 721 SER A O 1
ATOM 5638 N N . PHE A 1 722 ? -28.766 19.606 4.364 1.00 92.75 722 PHE A N 1
ATOM 5639 C CA . PHE A 1 722 ? -27.569 19.428 5.181 1.00 92.75 722 PHE A CA 1
ATOM 5640 C C . PHE A 1 722 ? -26.837 18.161 4.707 1.00 92.75 722 PHE A C 1
ATOM 5642 O O . PHE A 1 722 ? -27.473 17.267 4.147 1.00 92.75 722 PHE A O 1
ATOM 5649 N N . SER A 1 723 ? -25.518 18.061 4.878 1.00 92.06 723 SER A N 1
ATOM 5650 C CA . SER A 1 723 ? -24.745 16.920 4.358 1.00 92.06 723 SER A CA 1
ATOM 5651 C C . SER A 1 723 ? -23.487 16.623 5.163 1.00 92.06 723 SER A C 1
ATOM 5653 O O . SER A 1 723 ? -22.825 17.548 5.628 1.00 92.06 723 SER A O 1
ATOM 5655 N N . LEU A 1 724 ? -23.137 15.341 5.227 1.00 91.38 724 LEU A N 1
ATOM 5656 C CA . LEU A 1 724 ? -21.953 14.781 5.868 1.00 91.38 724 LEU A CA 1
ATOM 5657 C C . LEU A 1 724 ? -21.182 13.943 4.835 1.00 91.38 724 LEU A C 1
ATOM 5659 O O . LEU A 1 724 ? -21.783 13.080 4.199 1.00 91.38 724 LEU A O 1
ATOM 5663 N N . GLY A 1 725 ? -19.879 14.168 4.663 1.00 90.31 725 GLY A N 1
ATOM 5664 C CA . GLY A 1 725 ? -19.063 13.415 3.699 1.00 90.31 725 GLY A CA 1
ATOM 5665 C C . GLY A 1 725 ? -19.114 13.931 2.257 1.00 90.31 725 GLY A C 1
ATOM 5666 O O . GLY A 1 725 ? -19.513 15.068 1.995 1.00 90.31 725 GLY A O 1
ATOM 5667 N N . TYR A 1 726 ? -18.684 13.098 1.310 1.00 88.94 726 TYR A N 1
ATOM 5668 C CA . TYR A 1 726 ? -18.628 13.415 -0.120 1.00 88.94 726 TYR A CA 1
ATOM 5669 C C . TYR A 1 726 ? -19.976 13.203 -0.805 1.00 88.94 726 TYR A C 1
ATOM 5671 O O . TYR A 1 726 ? -20.615 12.161 -0.650 1.00 88.94 726 TYR A O 1
ATOM 5679 N N . ARG A 1 727 ? -20.393 14.185 -1.610 1.00 88.69 727 ARG A N 1
ATOM 5680 C CA . ARG A 1 727 ? -21.668 14.168 -2.336 1.00 88.69 727 ARG A CA 1
ATOM 5681 C C . ARG A 1 727 ? -21.458 14.028 -3.846 1.00 88.69 727 ARG A C 1
ATOM 5683 O O . ARG A 1 727 ? -21.251 15.027 -4.535 1.00 88.69 727 ARG A O 1
ATOM 5690 N N . HIS A 1 728 ? -21.600 12.814 -4.374 1.00 86.19 728 HIS A N 1
ATOM 5691 C CA . HIS A 1 728 ? -21.627 12.565 -5.819 1.00 86.19 728 HIS A CA 1
ATOM 5692 C C . HIS A 1 728 ? -23.077 12.604 -6.314 1.00 86.19 728 HIS A C 1
ATOM 5694 O O . HIS A 1 728 ? -23.803 11.619 -6.239 1.00 86.19 728 HIS A O 1
ATOM 5700 N N . THR A 1 729 ? -23.520 13.756 -6.823 1.00 83.94 729 THR A N 1
ATOM 5701 C CA . THR A 1 729 ? -24.926 13.996 -7.216 1.00 83.94 729 THR A CA 1
ATOM 5702 C C . THR A 1 729 ? -25.463 13.016 -8.262 1.00 83.94 729 THR A C 1
ATOM 5704 O O . THR A 1 729 ? -26.639 12.675 -8.216 1.00 83.94 729 THR A O 1
ATOM 5707 N N . ALA A 1 730 ? -24.612 12.525 -9.167 1.00 84.62 730 ALA A N 1
ATOM 5708 C CA . ALA A 1 730 ? -24.968 11.515 -10.168 1.00 84.62 730 ALA A CA 1
ATOM 5709 C C . ALA A 1 730 ? -25.149 10.091 -9.594 1.00 84.62 730 ALA A C 1
ATOM 5711 O O . ALA A 1 730 ? -25.630 9.208 -10.299 1.00 84.62 730 ALA A O 1
ATOM 5712 N N . GLN A 1 731 ? -24.757 9.860 -8.336 1.00 86.19 731 GLN A N 1
ATOM 5713 C CA . GLN A 1 731 ? -24.866 8.578 -7.630 1.00 86.19 731 GLN A CA 1
ATOM 5714 C C . GLN A 1 731 ? -25.573 8.724 -6.263 1.00 86.19 731 GLN A C 1
ATOM 5716 O O . GLN A 1 731 ? -25.469 7.856 -5.397 1.00 86.19 731 GLN A O 1
ATOM 5721 N N . GLU A 1 732 ? -26.308 9.822 -6.061 1.00 91.06 732 GLU A N 1
ATOM 5722 C CA . GLU A 1 732 ? -27.142 10.053 -4.880 1.00 91.06 732 GLU A CA 1
ATOM 5723 C C . GLU A 1 732 ? -28.462 9.275 -5.008 1.00 91.06 732 GLU A C 1
ATOM 5725 O O . GLU A 1 732 ? -29.147 9.359 -6.029 1.00 91.06 732 GLU A O 1
ATOM 5730 N N . LYS A 1 733 ? -28.835 8.518 -3.972 1.00 93.38 733 LYS A N 1
ATOM 5731 C CA . LYS A 1 733 ? -30.088 7.751 -3.915 1.00 93.38 733 LYS A CA 1
ATOM 5732 C C . LYS A 1 733 ? -30.879 8.077 -2.654 1.00 93.38 733 LYS A C 1
ATOM 5734 O O . LYS A 1 733 ? -30.306 8.365 -1.603 1.00 93.38 733 LYS A O 1
ATOM 5739 N N . LEU A 1 734 ? -32.204 8.010 -2.770 1.00 92.88 734 LEU A N 1
ATOM 5740 C CA . LEU A 1 734 ? -33.105 8.054 -1.622 1.00 92.88 734 LEU A CA 1
ATOM 5741 C C . LEU A 1 734 ? -32.840 6.844 -0.715 1.00 92.88 734 LEU A C 1
ATOM 5743 O O . LEU A 1 734 ? -32.665 5.736 -1.216 1.00 92.88 734 LEU A O 1
ATOM 5747 N N . LEU A 1 735 ? -32.807 7.076 0.596 1.00 88.44 735 LEU A N 1
ATOM 5748 C CA . LEU A 1 735 ? -32.573 6.052 1.615 1.00 88.44 735 LEU A CA 1
ATOM 5749 C C . LEU A 1 735 ? -33.764 5.917 2.574 1.00 88.44 735 LEU A C 1
ATOM 5751 O O . LEU A 1 735 ? -34.142 4.809 2.937 1.00 88.44 735 LEU A O 1
ATOM 5755 N N . SER A 1 736 ? -34.377 7.032 2.980 1.00 87.06 736 SER A N 1
ATOM 5756 C CA . SER A 1 736 ? -35.605 7.014 3.782 1.00 87.06 736 SER A CA 1
ATOM 5757 C C . SER A 1 736 ? -36.397 8.313 3.622 1.00 87.06 736 SER A C 1
ATOM 5759 O O . SER A 1 736 ? -35.813 9.391 3.492 1.00 87.06 736 SER A O 1
ATOM 5761 N N . GLN A 1 737 ? -37.727 8.219 3.641 1.00 86.69 737 GLN A N 1
ATOM 5762 C CA . GLN A 1 737 ? -38.649 9.351 3.552 1.00 86.69 737 GLN A CA 1
ATOM 5763 C C . GLN A 1 737 ? -39.851 9.110 4.469 1.00 86.69 737 GLN A C 1
ATOM 5765 O O . GLN A 1 737 ? -40.495 8.066 4.384 1.00 86.69 737 GLN A O 1
ATOM 5770 N N . GLY A 1 738 ? -40.164 10.077 5.331 1.00 69.38 738 GLY A N 1
ATOM 5771 C CA . GLY A 1 738 ? -41.364 10.031 6.167 1.00 69.38 738 GLY A CA 1
ATOM 5772 C C . GLY A 1 738 ? -42.583 10.656 5.480 1.00 69.38 738 GLY A C 1
ATOM 5773 O O . GLY A 1 738 ? -42.447 11.527 4.623 1.00 69.38 738 GLY A O 1
ATOM 5774 N N . GLN A 1 739 ? -43.790 10.269 5.910 1.00 67.31 739 GLN A N 1
ATOM 5775 C CA . GLN A 1 739 ? -45.014 11.063 5.669 1.00 67.31 739 GLN A CA 1
ATOM 5776 C C . GLN A 1 739 ? -45.134 12.266 6.634 1.00 67.31 739 GLN A C 1
ATOM 5778 O O . GLN A 1 739 ? -46.013 13.110 6.486 1.00 67.31 739 GLN A O 1
ATOM 5783 N N . GLY A 1 740 ? -44.227 12.349 7.608 1.00 72.19 740 GLY A N 1
ATOM 5784 C CA . GLY A 1 740 ? -43.987 13.475 8.507 1.00 72.19 740 GLY A CA 1
ATOM 5785 C C . GLY A 1 740 ? -42.509 13.473 8.927 1.00 72.19 740 GLY A C 1
ATOM 5786 O O . GLY A 1 740 ? -41.705 12.814 8.260 1.00 72.19 740 GLY A O 1
ATOM 5787 N N . PRO A 1 741 ? -42.130 14.161 10.019 1.00 78.75 741 PRO A N 1
ATOM 5788 C CA . PRO A 1 741 ? -40.757 14.152 10.519 1.00 78.75 741 PRO A CA 1
ATOM 5789 C C . PRO A 1 741 ? -40.250 12.727 10.794 1.00 78.75 741 PRO A C 1
ATOM 5791 O O . PRO A 1 741 ? -40.798 12.007 11.628 1.00 78.75 741 PRO A O 1
ATOM 5794 N N . LEU A 1 742 ? -39.198 12.329 10.082 1.00 83.19 742 LEU A N 1
ATOM 5795 C CA . LEU A 1 742 ? -38.510 11.056 10.231 1.00 83.19 742 LEU A CA 1
ATOM 5796 C C . LEU A 1 742 ? -37.692 11.079 11.528 1.00 83.19 742 LEU A C 1
ATOM 5798 O O . LEU A 1 742 ? -36.651 11.732 11.619 1.00 83.19 742 LEU A O 1
ATOM 5802 N N . ARG A 1 743 ? -38.179 10.352 12.531 1.00 84.31 743 ARG A N 1
ATOM 5803 C CA . ARG A 1 743 ? -37.539 10.186 13.837 1.00 84.31 743 ARG A CA 1
ATOM 5804 C C . ARG A 1 743 ? -36.549 9.022 13.755 1.00 84.31 743 ARG A C 1
ATOM 5806 O O . ARG A 1 743 ? -36.955 7.873 13.610 1.00 84.31 743 ARG A O 1
ATOM 5813 N N . ILE A 1 744 ? -35.253 9.340 13.759 1.00 85.00 744 ILE A N 1
ATOM 5814 C CA . ILE A 1 744 ? -34.161 8.370 13.592 1.00 85.00 744 ILE A CA 1
ATOM 5815 C C . ILE A 1 744 ? -33.606 7.991 14.969 1.00 85.00 744 ILE A C 1
ATOM 5817 O O . ILE A 1 744 ? -33.115 8.863 15.685 1.00 85.00 744 ILE A O 1
ATOM 5821 N N . ALA A 1 745 ? -33.640 6.700 15.299 1.00 82.00 745 ALA A N 1
ATOM 5822 C CA . ALA A 1 745 ? -33.084 6.139 16.537 1.00 82.00 745 ALA A CA 1
ATOM 5823 C C . ALA A 1 745 ? -31.825 5.283 16.304 1.00 82.00 745 ALA A C 1
ATOM 5825 O O . ALA A 1 745 ? -31.128 4.918 17.253 1.00 82.00 745 ALA A O 1
ATOM 5826 N N . GLY A 1 746 ? -31.505 4.956 15.045 1.00 82.94 746 GLY A N 1
ATOM 5827 C CA . GLY A 1 746 ? -30.338 4.140 14.723 1.00 82.94 746 GLY A CA 1
ATOM 5828 C C . GLY A 1 746 ? -29.943 4.093 13.248 1.00 82.94 746 GLY A C 1
ATOM 5829 O O . GLY A 1 746 ? -30.627 4.623 12.371 1.00 82.94 746 GLY A O 1
ATOM 5830 N N . PHE A 1 747 ? -28.840 3.395 12.985 1.00 84.56 747 PHE A N 1
ATOM 5831 C CA . PHE A 1 747 ? -28.353 3.050 11.647 1.00 84.56 747 PHE A CA 1
ATOM 5832 C C . PHE A 1 747 ? -27.803 1.618 11.631 1.00 84.56 747 PHE A C 1
ATOM 5834 O O . PHE A 1 747 ? -27.217 1.154 12.613 1.00 84.56 747 PHE A O 1
ATOM 5841 N N . CYS A 1 748 ? -27.931 0.946 10.488 1.00 83.38 748 CYS A N 1
ATOM 5842 C CA . CYS A 1 748 ? -27.174 -0.260 10.162 1.00 83.38 748 CYS A CA 1
ATOM 5843 C C . CYS A 1 748 ? -26.122 0.077 9.097 1.00 83.38 748 CYS A C 1
ATOM 5845 O O . CYS A 1 748 ? -26.417 0.743 8.105 1.00 83.38 748 CYS A O 1
ATOM 5847 N N . LEU A 1 749 ? -24.893 -0.388 9.304 1.00 83.06 749 LEU A N 1
ATOM 5848 C CA . LEU A 1 749 ? -23.727 -0.131 8.458 1.00 83.06 749 LEU A CA 1
ATOM 5849 C C . LEU A 1 749 ? -23.130 -1.467 8.025 1.00 83.06 749 LEU A C 1
ATOM 5851 O O . LEU A 1 749 ? -22.846 -2.283 8.892 1.00 83.06 749 LEU A O 1
ATOM 5855 N N . ALA A 1 750 ? -22.907 -1.688 6.730 1.00 80.69 750 ALA A N 1
ATOM 5856 C CA . ALA A 1 750 ? -22.125 -2.814 6.216 1.00 80.69 750 ALA A CA 1
ATOM 5857 C C . ALA A 1 750 ? -20.722 -2.306 5.859 1.00 80.69 750 ALA A C 1
ATOM 5859 O O . ALA A 1 750 ? -20.617 -1.352 5.087 1.00 80.69 750 ALA A O 1
ATOM 5860 N N . HIS A 1 751 ? -19.655 -2.900 6.405 1.00 76.31 751 HIS A N 1
ATOM 5861 C CA . HIS A 1 751 ? -18.281 -2.413 6.206 1.00 76.31 751 HIS A CA 1
ATOM 5862 C C . HIS A 1 751 ? -17.250 -3.501 5.865 1.00 76.31 751 HIS A C 1
ATOM 5864 O O . HIS A 1 751 ? -17.196 -4.580 6.468 1.00 76.31 751 HIS A O 1
ATOM 5870 N N . ASP A 1 752 ? -16.388 -3.190 4.896 1.00 76.25 752 ASP A N 1
ATOM 5871 C CA . ASP A 1 752 ? -15.141 -3.923 4.671 1.00 76.25 752 ASP A CA 1
ATOM 5872 C C . ASP A 1 752 ? -13.964 -3.202 5.354 1.00 76.25 752 ASP A C 1
ATOM 5874 O O . ASP A 1 752 ? -14.164 -2.280 6.145 1.00 76.25 752 ASP A O 1
ATOM 5878 N N . GLN A 1 753 ? -12.735 -3.675 5.147 1.00 75.44 753 GLN A N 1
ATOM 5879 C CA . GLN A 1 753 ? -11.551 -3.082 5.780 1.00 75.44 753 GLN A CA 1
ATOM 5880 C C . GLN A 1 753 ? -11.230 -1.664 5.261 1.00 75.44 753 GLN A C 1
ATOM 5882 O O . GLN A 1 753 ? -10.425 -0.976 5.885 1.00 75.44 753 GLN A O 1
ATOM 5887 N N . LYS A 1 754 ? -11.829 -1.222 4.144 1.00 77.81 754 LYS A N 1
ATOM 5888 C CA . LYS A 1 754 ? -11.518 0.055 3.482 1.00 77.81 754 LYS A CA 1
ATOM 5889 C C . LYS A 1 754 ? -12.615 1.102 3.659 1.00 77.81 754 LYS A C 1
ATOM 5891 O O . LYS A 1 754 ? -12.296 2.286 3.709 1.00 77.81 754 LYS A O 1
ATOM 5896 N N . GLY A 1 755 ? -13.875 0.702 3.836 1.00 81.75 755 GLY A N 1
ATOM 5897 C CA . GLY A 1 755 ? -14.922 1.653 4.207 1.00 81.75 755 GLY A CA 1
ATOM 5898 C C . GLY A 1 755 ? -16.327 1.083 4.367 1.00 81.75 755 GLY A C 1
ATOM 5899 O O . GLY A 1 755 ? -16.565 -0.128 4.333 1.00 81.75 755 GLY A O 1
ATOM 5900 N N . VAL A 1 756 ? -17.287 1.996 4.523 1.00 86.38 756 VAL A N 1
ATOM 5901 C CA . VAL A 1 756 ? -18.715 1.659 4.548 1.00 86.38 756 VAL A CA 1
ATOM 5902 C C . VAL A 1 756 ? -19.163 1.309 3.128 1.00 86.38 756 VAL A C 1
ATOM 5904 O O . VAL A 1 756 ? -19.105 2.136 2.220 1.00 86.38 756 VAL A O 1
ATOM 5907 N N . ARG A 1 757 ? -19.620 0.074 2.932 1.00 86.50 757 ARG A N 1
ATOM 5908 C CA . ARG A 1 757 ? -20.102 -0.476 1.657 1.00 86.50 757 ARG A CA 1
ATOM 5909 C C . ARG A 1 757 ? -21.613 -0.332 1.501 1.00 86.50 757 ARG A C 1
ATOM 5911 O O . ARG A 1 757 ? -22.083 -0.035 0.403 1.00 86.50 757 ARG A O 1
ATOM 5918 N N . GLY A 1 758 ? -22.348 -0.448 2.609 1.00 88.69 758 GLY A N 1
ATOM 5919 C CA . GLY A 1 758 ? -23.802 -0.308 2.646 1.00 88.69 758 GLY A CA 1
ATOM 5920 C C . GLY A 1 758 ? -24.323 0.391 3.903 1.00 88.69 758 GLY A C 1
ATOM 5921 O O . GLY A 1 758 ? -23.659 0.403 4.940 1.00 88.69 758 GLY A O 1
ATOM 5922 N N . LEU A 1 759 ? -25.520 0.973 3.811 1.00 90.06 759 LEU A N 1
ATOM 5923 C CA . LEU A 1 759 ? -26.164 1.782 4.851 1.00 90.06 759 LEU A CA 1
ATOM 5924 C C . LEU A 1 759 ? -27.687 1.566 4.856 1.00 90.06 759 LEU A C 1
ATOM 5926 O O . LEU A 1 759 ? -28.310 1.578 3.795 1.00 90.06 759 LEU A O 1
ATOM 5930 N N . ALA A 1 760 ? -28.283 1.461 6.045 1.00 89.75 760 ALA A N 1
ATOM 5931 C CA . ALA A 1 760 ? -29.727 1.540 6.278 1.00 89.75 760 ALA A CA 1
ATOM 5932 C C . ALA A 1 760 ? -30.041 2.415 7.511 1.00 89.75 760 ALA A C 1
ATOM 5934 O O . ALA A 1 760 ? -29.235 2.516 8.438 1.00 89.75 760 ALA A O 1
ATOM 5935 N N . VAL A 1 761 ? -31.209 3.061 7.519 1.00 88.38 761 VAL A N 1
ATOM 5936 C CA . VAL A 1 761 ? -31.713 3.923 8.609 1.00 88.38 761 VAL A CA 1
ATOM 5937 C C . VAL A 1 761 ? -32.657 3.117 9.497 1.00 88.38 761 VAL A C 1
ATOM 5939 O O . VAL A 1 761 ? -33.385 2.271 8.986 1.00 88.38 761 VAL A O 1
ATOM 5942 N N . ILE A 1 762 ? -32.690 3.394 10.801 1.00 84.69 762 ILE A N 1
ATOM 5943 C CA . ILE A 1 762 ? -33.621 2.776 11.755 1.00 84.69 762 ILE A CA 1
ATOM 5944 C C . ILE A 1 762 ? -34.473 3.872 12.401 1.00 84.69 762 ILE A C 1
ATOM 5946 O O . ILE A 1 762 ? -33.937 4.832 12.965 1.00 84.69 762 ILE A O 1
ATOM 5950 N N . SER A 1 763 ? -35.795 3.739 12.306 1.00 84.38 763 SER A N 1
ATOM 5951 C CA . SER A 1 763 ? -36.735 4.635 12.982 1.00 84.38 763 SER A CA 1
ATOM 5952 C C . SER A 1 763 ? -36.834 4.343 14.481 1.00 84.38 763 SER A C 1
ATOM 5954 O O . SER A 1 763 ? -36.413 3.289 14.956 1.00 84.38 763 SER A O 1
ATOM 5956 N N . ASP A 1 764 ? -37.438 5.264 15.225 1.00 79.56 764 ASP A N 1
ATOM 5957 C CA . ASP A 1 764 ? -37.809 5.065 16.632 1.00 79.56 764 ASP A CA 1
ATOM 5958 C C . ASP A 1 764 ? -38.843 3.947 16.849 1.00 79.56 764 ASP A C 1
ATOM 5960 O O . ASP A 1 764 ? -38.850 3.299 17.887 1.00 79.56 764 ASP A O 1
ATOM 5964 N N . ALA A 1 765 ? -39.646 3.622 15.833 1.00 76.12 765 ALA A N 1
ATOM 5965 C CA . ALA A 1 765 ? -40.470 2.410 15.808 1.00 76.12 765 ALA A CA 1
ATOM 5966 C C . ALA A 1 765 ? -39.662 1.108 15.567 1.00 76.12 765 ALA A C 1
ATOM 5968 O O . ALA A 1 765 ? -40.245 0.065 15.271 1.00 76.12 765 ALA A O 1
ATOM 5969 N N . GLY A 1 766 ? -38.325 1.159 15.598 1.00 73.00 766 GLY A N 1
ATOM 5970 C CA . GLY A 1 766 ? -37.420 0.022 15.386 1.00 73.00 766 GLY A CA 1
ATOM 5971 C C . GLY A 1 766 ? -37.341 -0.501 13.943 1.00 73.00 766 GLY A C 1
ATOM 5972 O O . GLY A 1 766 ? -36.567 -1.427 13.672 1.00 73.00 766 GLY A O 1
ATOM 5973 N N . VAL A 1 767 ? -38.111 0.083 13.017 1.00 80.88 767 VAL A N 1
ATOM 5974 C CA . VAL A 1 767 ? -38.211 -0.333 11.610 1.00 80.88 767 VAL A CA 1
ATOM 5975 C C . VAL A 1 767 ? -36.989 0.149 10.832 1.00 80.88 767 VAL A C 1
ATOM 5977 O O . VAL A 1 767 ? -36.607 1.316 10.908 1.00 80.88 767 VAL A O 1
ATOM 5980 N N . MET A 1 768 ? -36.386 -0.751 10.058 1.00 84.31 768 MET A N 1
ATOM 5981 C CA . MET A 1 768 ? -35.234 -0.459 9.205 1.00 84.31 768 MET A CA 1
ATOM 5982 C C . MET A 1 768 ? -35.682 -0.087 7.781 1.00 84.31 768 MET A C 1
ATOM 5984 O O . MET A 1 768 ? -36.655 -0.645 7.276 1.00 84.31 768 MET A O 1
ATOM 5988 N N . SER A 1 769 ? -34.970 0.834 7.129 1.00 87.62 769 SER A N 1
ATOM 5989 C CA . SER A 1 769 ? -35.132 1.121 5.698 1.00 87.62 769 SER A CA 1
ATOM 5990 C C . SER A 1 769 ? -34.621 -0.024 4.817 1.00 87.62 769 SER A C 1
ATOM 5992 O O . SER A 1 769 ? -33.901 -0.912 5.280 1.00 87.62 769 SER A O 1
ATOM 5994 N N . ASP A 1 770 ? -34.891 0.065 3.513 1.00 88.94 770 ASP A N 1
ATOM 5995 C CA . ASP A 1 770 ? -34.099 -0.660 2.520 1.00 88.94 770 ASP A CA 1
ATOM 5996 C C . ASP A 1 770 ? -32.603 -0.330 2.667 1.00 88.94 770 ASP A C 1
ATOM 5998 O O . ASP A 1 770 ? -32.220 0.766 3.102 1.00 88.94 770 ASP A O 1
ATOM 6002 N N . TRP A 1 771 ? -31.755 -1.284 2.285 1.00 90.50 771 TRP A N 1
ATOM 6003 C CA . TRP A 1 771 ? -30.309 -1.097 2.240 1.00 90.50 771 TRP A CA 1
ATOM 6004 C C . TRP A 1 771 ? -29.884 -0.356 0.971 1.00 90.50 771 TRP A C 1
ATOM 6006 O O . TRP A 1 771 ? -30.211 -0.747 -0.151 1.00 90.50 771 TRP A O 1
ATOM 6016 N N . LEU A 1 772 ? -29.067 0.677 1.150 1.00 90.75 772 LEU A N 1
ATOM 6017 C CA . LEU A 1 772 ? -28.341 1.352 0.082 1.00 90.75 772 LEU A CA 1
ATOM 6018 C C . LEU A 1 772 ? -26.896 0.848 0.030 1.00 90.75 772 LEU A C 1
ATOM 6020 O O . LEU A 1 772 ? -26.263 0.713 1.071 1.00 90.75 772 LEU A O 1
ATOM 6024 N N . GLY A 1 773 ? -26.354 0.655 -1.175 1.00 89.75 773 GLY A N 1
ATOM 6025 C CA . GLY A 1 773 ? -24.964 0.239 -1.400 1.00 89.75 773 GLY A CA 1
ATOM 6026 C C . GLY A 1 773 ? -24.807 -1.275 -1.552 1.00 89.75 773 GLY A C 1
ATOM 6027 O O . GLY A 1 773 ? -25.778 -1.972 -1.840 1.00 89.75 773 GLY A O 1
ATOM 6028 N N . ASP A 1 774 ? -23.584 -1.770 -1.374 1.00 86.56 774 ASP A N 1
ATOM 6029 C CA . ASP A 1 774 ? -23.274 -3.201 -1.391 1.00 86.56 774 ASP A CA 1
ATOM 6030 C C . ASP A 1 774 ? -23.268 -3.723 0.059 1.00 86.56 774 ASP A C 1
ATOM 6032 O O . ASP A 1 774 ? -22.596 -3.153 0.920 1.00 86.56 774 ASP A O 1
ATOM 6036 N N . TYR A 1 775 ? -23.994 -4.803 0.358 1.00 82.94 775 TYR A N 1
ATOM 6037 C CA . TYR A 1 775 ? -24.101 -5.318 1.735 1.00 82.94 775 TYR A CA 1
ATOM 6038 C C . TYR A 1 775 ? -24.104 -6.850 1.862 1.00 82.94 775 TYR A C 1
ATOM 6040 O O . TYR A 1 775 ? -23.871 -7.364 2.960 1.00 82.94 775 TYR A O 1
ATOM 6048 N N . ASP A 1 776 ? -24.345 -7.608 0.793 1.00 75.25 776 ASP A N 1
ATOM 6049 C CA . ASP A 1 776 ? -24.344 -9.074 0.846 1.00 75.25 776 ASP A CA 1
ATOM 6050 C C . ASP A 1 776 ? -22.925 -9.638 1.019 1.00 75.25 776 ASP A C 1
ATOM 6052 O O . ASP A 1 776 ? -21.971 -9.159 0.411 1.00 75.25 776 ASP A O 1
ATOM 6056 N N . GLY A 1 777 ? -22.765 -10.628 1.904 1.00 64.56 777 GLY A N 1
ATOM 6057 C CA . GLY A 1 777 ? -21.455 -11.173 2.293 1.00 64.56 777 GLY A CA 1
ATOM 6058 C C . GLY A 1 777 ? -20.576 -10.254 3.156 1.00 64.56 777 GLY A C 1
ATOM 6059 O O . GLY A 1 777 ? -19.476 -10.653 3.529 1.00 64.56 777 GLY A O 1
ATOM 6060 N N . ILE A 1 778 ? -21.029 -9.038 3.481 1.00 73.25 778 ILE A N 1
ATOM 6061 C CA . ILE A 1 778 ? -20.239 -8.025 4.198 1.00 73.25 778 ILE A CA 1
ATOM 6062 C C . ILE A 1 778 ? -20.697 -7.940 5.672 1.00 73.25 778 ILE A C 1
ATOM 6064 O O . ILE A 1 778 ? -21.912 -7.884 5.914 1.00 73.25 778 ILE A O 1
ATOM 6068 N N . PRO A 1 779 ? -19.776 -7.917 6.664 1.00 70.56 779 PRO A N 1
ATOM 6069 C CA . PRO A 1 779 ? -20.098 -7.698 8.077 1.00 70.56 779 PRO A CA 1
ATOM 6070 C C . PRO A 1 779 ? -20.852 -6.394 8.318 1.00 70.56 779 PRO A C 1
ATOM 6072 O O . PRO A 1 779 ? -20.538 -5.363 7.718 1.00 70.56 779 PRO A O 1
ATOM 6075 N N . LYS A 1 780 ? -21.848 -6.446 9.204 1.00 75.31 780 LYS A N 1
ATOM 6076 C CA . LYS A 1 780 ? -22.709 -5.318 9.552 1.00 75.31 780 LYS A CA 1
ATOM 6077 C C . LYS A 1 780 ? -22.617 -4.989 11.034 1.00 75.31 780 LYS A C 1
ATOM 6079 O O . LYS A 1 780 ? -22.434 -5.872 11.872 1.00 75.31 780 LYS A O 1
ATOM 6084 N N . ARG A 1 781 ? -22.819 -3.714 11.351 1.00 73.75 781 ARG A N 1
ATOM 6085 C CA . ARG A 1 781 ? -22.956 -3.187 12.709 1.00 73.75 781 ARG A CA 1
ATOM 6086 C C . ARG A 1 781 ? -24.203 -2.317 12.789 1.00 73.75 781 ARG A C 1
ATOM 6088 O O . ARG A 1 781 ? -24.411 -1.438 11.953 1.00 73.75 781 ARG A O 1
ATOM 6095 N N . ARG A 1 782 ? -25.026 -2.583 13.796 1.00 76.12 782 ARG A N 1
ATOM 6096 C CA . ARG A 1 782 ? -26.264 -1.881 14.124 1.00 76.12 782 ARG A CA 1
ATOM 6097 C C . ARG A 1 782 ? -26.030 -1.027 15.365 1.00 76.12 782 ARG A C 1
ATOM 6099 O O . ARG A 1 782 ? -25.650 -1.541 16.419 1.00 76.12 782 ARG A O 1
ATOM 6106 N N . LEU A 1 783 ? -26.275 0.270 15.225 1.00 75.56 783 LEU A N 1
ATOM 6107 C CA . LEU A 1 783 ? -26.213 1.252 16.302 1.00 75.56 783 LEU A CA 1
ATOM 6108 C C . LEU A 1 783 ? -27.634 1.746 16.586 1.00 75.56 783 LEU A C 1
ATOM 6110 O O . LEU A 1 783 ? -28.291 2.223 15.661 1.00 75.56 783 LEU A O 1
ATOM 6114 N N . VAL A 1 784 ? -28.110 1.617 17.827 1.00 72.00 784 VAL A N 1
ATOM 6115 C CA . VAL A 1 784 ? -29.436 2.079 18.280 1.00 72.00 784 VAL A CA 1
ATOM 6116 C C . VAL A 1 784 ? -29.318 2.641 19.697 1.00 72.00 784 VAL A C 1
ATOM 6118 O O . VAL A 1 784 ? -28.598 2.080 20.524 1.00 72.00 784 VAL A O 1
ATOM 6121 N N . LEU A 1 785 ? -30.025 3.734 19.980 1.00 66.19 785 LEU A N 1
ATOM 6122 C CA . LEU A 1 785 ? -30.107 4.327 21.317 1.00 66.19 785 LEU A CA 1
ATOM 6123 C C . LEU A 1 785 ? -31.217 3.650 22.149 1.00 66.19 785 LEU A C 1
ATOM 6125 O O . LEU A 1 785 ? -32.328 3.440 21.664 1.00 66.19 785 LEU A O 1
ATOM 6129 N N . GLY A 1 786 ? -30.907 3.317 23.405 1.00 55.28 786 GLY A N 1
ATOM 6130 C CA . GLY A 1 786 ? -31.848 2.730 24.366 1.00 55.28 786 GLY A CA 1
ATOM 6131 C C . GLY A 1 786 ? -32.272 1.274 24.103 1.00 55.28 786 GLY A C 1
ATOM 6132 O O . GLY A 1 786 ? -31.851 0.614 23.149 1.00 55.28 786 GLY A O 1
ATOM 6133 N N . ALA A 1 787 ? -33.143 0.768 24.980 1.00 46.44 787 ALA A N 1
ATOM 6134 C CA . ALA A 1 787 ? -33.938 -0.428 24.716 1.00 46.44 787 ALA A CA 1
ATOM 6135 C C . ALA A 1 787 ? -35.176 -0.034 23.891 1.00 46.44 787 ALA A C 1
ATOM 6137 O O . ALA A 1 787 ? -35.784 0.999 24.147 1.00 46.44 787 ALA A O 1
ATOM 6138 N N . GLU A 1 788 ? -35.524 -0.839 22.886 1.00 51.66 788 GLU A N 1
ATOM 6139 C CA . GLU A 1 788 ? -36.652 -0.622 21.954 1.00 51.66 788 GLU A CA 1
ATOM 6140 C C . GLU A 1 788 ? -36.596 0.636 21.055 1.00 51.66 788 GLU A C 1
ATOM 6142 O O . GLU A 1 788 ? -37.392 0.729 20.127 1.00 51.66 788 GLU A O 1
ATOM 6147 N N . GLY A 1 789 ? -35.605 1.526 21.202 1.00 52.31 789 GLY A N 1
ATOM 6148 C CA . GLY A 1 789 ? -35.351 2.620 20.248 1.00 52.31 789 GLY A CA 1
ATOM 6149 C C . GLY A 1 789 ? -36.087 3.934 20.532 1.00 52.31 789 GLY A C 1
ATOM 6150 O O . GLY A 1 789 ? -36.300 4.718 19.611 1.00 52.31 789 GLY A O 1
ATOM 6151 N N . SER A 1 790 ? -36.468 4.196 21.788 1.00 53.59 790 SER A N 1
ATOM 6152 C CA . SER A 1 790 ? -37.172 5.426 22.200 1.00 53.59 790 SER A CA 1
ATOM 6153 C C . SER A 1 790 ? -36.408 6.725 21.921 1.00 53.59 790 SER A C 1
ATOM 6155 O O . SER A 1 790 ? -37.022 7.783 21.739 1.00 53.59 790 SER A O 1
ATOM 6157 N N . ASP A 1 791 ? -35.080 6.645 21.923 1.00 67.31 791 ASP A N 1
ATOM 6158 C CA . ASP A 1 791 ? -34.186 7.793 22.004 1.00 67.31 791 ASP A CA 1
ATOM 6159 C C . ASP A 1 791 ? -33.676 8.177 20.608 1.00 67.31 791 ASP A C 1
ATOM 6161 O O . ASP A 1 791 ? -33.316 7.326 19.792 1.00 67.31 791 ASP A O 1
ATOM 6165 N N . LEU A 1 792 ? -33.666 9.478 20.310 1.00 76.25 792 LEU A N 1
ATOM 6166 C CA . LEU A 1 792 ? -33.376 9.985 18.967 1.00 76.25 792 LEU A CA 1
ATOM 6167 C C . LEU A 1 792 ? -31.931 10.449 18.813 1.00 76.25 792 LEU A C 1
ATOM 6169 O O . LEU A 1 792 ? -31.331 11.015 19.724 1.00 76.25 792 LEU A O 1
ATOM 6173 N N . ILE A 1 793 ? -31.404 10.290 17.603 1.00 79.38 793 ILE A N 1
ATOM 6174 C CA . ILE A 1 793 ? -30.082 10.793 17.247 1.00 79.38 793 ILE A CA 1
ATOM 6175 C C . ILE A 1 793 ? -30.148 12.306 17.008 1.00 79.38 793 ILE A C 1
ATOM 6177 O O . ILE A 1 793 ? -30.826 12.768 16.091 1.00 79.38 793 ILE A O 1
ATOM 6181 N N . GLU A 1 794 ? -29.389 13.081 17.783 1.00 79.62 794 GLU A N 1
ATOM 6182 C CA . GLU A 1 794 ? -29.272 14.536 17.596 1.00 79.62 794 GLU A CA 1
ATOM 6183 C C . GLU A 1 794 ? -28.135 14.930 16.639 1.00 79.62 794 GLU A C 1
ATOM 6185 O O . GLU A 1 794 ? -28.224 15.924 15.915 1.00 79.62 794 GLU A O 1
ATOM 6190 N N . CYS A 1 795 ? -27.047 14.156 16.616 1.00 83.88 795 CYS A N 1
ATOM 6191 C CA . CYS A 1 795 ? -25.858 14.466 15.830 1.00 83.88 795 CYS A CA 1
ATOM 6192 C C . CYS A 1 795 ? -25.212 13.207 15.252 1.00 83.88 795 CYS A C 1
ATOM 6194 O O . CYS A 1 795 ? -25.118 12.180 15.926 1.00 83.88 795 CYS A O 1
ATOM 6196 N N . LEU A 1 796 ? -24.726 13.330 14.017 1.00 86.50 796 LEU A N 1
ATOM 6197 C CA . LEU A 1 796 ? -23.881 12.355 13.340 1.00 86.50 796 LEU A CA 1
ATOM 6198 C C . LEU A 1 796 ? -22.443 12.881 13.299 1.00 86.50 796 LEU A C 1
ATOM 6200 O O . LEU A 1 796 ? -22.227 14.036 12.928 1.00 86.50 796 LEU A O 1
ATOM 6204 N N . LYS A 1 797 ? -21.452 12.039 13.583 1.00 85.62 797 LYS A N 1
ATOM 6205 C CA . LYS A 1 797 ? -20.053 12.257 13.173 1.00 85.62 797 LYS A CA 1
ATOM 6206 C C . LYS A 1 797 ? -19.662 11.204 12.131 1.00 85.62 797 LYS A C 1
ATOM 6208 O O . LYS A 1 797 ? -20.331 10.183 12.010 1.00 85.62 797 LYS A O 1
ATOM 6213 N N . GLY A 1 798 ? -18.632 11.464 11.332 1.00 84.81 798 GLY A N 1
ATOM 6214 C CA . GLY A 1 798 ? -18.126 10.521 10.335 1.00 84.81 798 GLY A CA 1
ATOM 6215 C C . GLY A 1 798 ? -16.643 10.714 10.046 1.00 84.81 798 GLY A C 1
ATOM 6216 O O . GLY A 1 798 ? -16.155 11.849 10.027 1.00 84.81 798 GLY A O 1
ATOM 6217 N N . GLY A 1 799 ? -15.946 9.597 9.829 1.00 86.75 799 GLY A N 1
ATOM 6218 C CA . GLY A 1 799 ? -14.563 9.556 9.362 1.00 86.75 799 GLY A CA 1
ATOM 6219 C C . GLY A 1 799 ? -14.508 9.298 7.857 1.00 86.75 799 GLY A C 1
ATOM 6220 O O . GLY A 1 799 ? -15.154 8.373 7.354 1.00 86.75 799 GLY A O 1
ATOM 6221 N N . PHE A 1 800 ? -13.738 10.118 7.146 1.00 86.56 800 PHE A N 1
ATOM 6222 C CA . PHE A 1 800 ? -13.633 10.081 5.689 1.00 86.56 800 PHE A CA 1
ATOM 6223 C C . PHE A 1 800 ? -12.168 10.040 5.240 1.00 86.56 800 PHE A C 1
ATOM 6225 O O . PHE A 1 800 ? -11.321 10.699 5.851 1.00 86.56 800 PHE A O 1
ATOM 6232 N N . ASP A 1 801 ? -11.866 9.296 4.170 1.00 81.56 801 ASP A N 1
ATOM 6233 C CA . ASP A 1 801 ? -10.633 9.511 3.394 1.00 81.56 801 ASP A CA 1
ATOM 6234 C C . ASP A 1 801 ? -10.852 10.655 2.389 1.00 81.56 801 ASP A C 1
ATOM 6236 O O . ASP A 1 801 ? -11.602 11.573 2.704 1.00 81.56 801 ASP A O 1
ATOM 6240 N N . VAL A 1 802 ? -10.206 10.675 1.216 1.00 68.88 802 VAL A N 1
ATOM 6241 C CA . VAL A 1 802 ? -10.420 11.749 0.221 1.00 68.88 802 VAL A CA 1
ATOM 6242 C C . VAL A 1 802 ? -11.461 11.412 -0.868 1.00 68.88 802 VAL A C 1
ATOM 6244 O O . VAL A 1 802 ? -11.632 12.155 -1.835 1.00 68.88 802 VAL A O 1
ATOM 6247 N N . SER A 1 803 ? -12.183 10.305 -0.703 1.00 57.38 803 SER A N 1
ATOM 6248 C CA . SER A 1 803 ? -13.213 9.785 -1.618 1.00 57.38 803 SER A CA 1
ATOM 6249 C C . SER A 1 803 ? -14.385 9.083 -0.917 1.00 57.38 803 SER A C 1
ATOM 6251 O O . SER A 1 803 ? -15.495 9.070 -1.447 1.00 57.38 803 SER A O 1
ATOM 6253 N N . LEU A 1 804 ? -14.159 8.489 0.257 1.00 56.78 804 LEU A N 1
ATOM 6254 C CA . LEU A 1 804 ? -15.068 7.556 0.925 1.00 56.78 804 LEU A CA 1
ATOM 6255 C C . LEU A 1 804 ? -15.399 7.959 2.357 1.00 56.78 804 LEU A C 1
ATOM 6257 O O . LEU A 1 804 ? -14.600 8.611 3.030 1.00 56.78 804 LEU A O 1
ATOM 6261 N N . SER A 1 805 ? -16.525 7.450 2.872 1.00 55.00 805 SER A N 1
ATOM 6262 C CA . SER A 1 805 ? -16.646 7.206 4.310 1.00 55.00 805 SER A CA 1
ATOM 6263 C C . SER A 1 805 ? -15.797 5.988 4.668 1.00 55.00 805 SER A C 1
ATOM 6265 O O . SER A 1 805 ? -16.185 4.845 4.410 1.00 55.00 805 SER A O 1
ATOM 6267 N N . THR A 1 806 ? -14.631 6.233 5.264 1.00 49.50 806 THR A N 1
ATOM 6268 C CA . THR A 1 806 ? -13.793 5.151 5.783 1.00 49.50 806 THR A CA 1
ATOM 6269 C C . THR A 1 806 ? -14.400 4.547 7.036 1.00 49.50 806 THR A C 1
ATOM 6271 O O . THR A 1 806 ? -14.313 3.338 7.215 1.00 49.50 806 THR A O 1
ATOM 6274 N N . ASN A 1 807 ? -15.050 5.345 7.895 1.00 56.09 807 ASN A N 1
ATOM 6275 C CA . ASN A 1 807 ? -15.662 4.831 9.119 1.00 56.09 807 ASN A CA 1
ATOM 6276 C C . ASN A 1 807 ? -16.938 5.574 9.537 1.00 56.09 807 ASN A C 1
ATOM 6278 O O . ASN A 1 807 ? -16.972 6.803 9.572 1.00 56.09 807 ASN A O 1
ATOM 6282 N N . GLY A 1 808 ? -17.917 4.768 9.965 1.00 46.75 808 GLY A N 1
ATOM 6283 C CA . GLY A 1 808 ? -18.868 5.040 11.043 1.00 46.75 808 GLY A CA 1
ATOM 6284 C C . GLY A 1 808 ? -19.714 6.306 10.976 1.00 46.75 808 GLY A C 1
ATOM 6285 O O . GLY A 1 808 ? -19.227 7.398 11.242 1.00 46.75 808 GLY A O 1
ATOM 6286 N N . VAL A 1 809 ? -21.029 6.130 10.823 1.00 47.03 809 VAL A N 1
ATOM 6287 C CA . VAL A 1 809 ? -21.998 7.105 11.342 1.00 47.03 809 VAL A CA 1
ATOM 6288 C C . VAL A 1 809 ? -21.956 7.030 12.870 1.00 47.03 809 VAL A C 1
ATOM 6290 O O . VAL A 1 809 ? -22.555 6.144 13.473 1.00 47.03 809 VAL A O 1
ATOM 6293 N N . LEU A 1 810 ? -21.184 7.923 13.478 1.00 51.03 810 LEU A N 1
ATOM 6294 C CA . LEU A 1 810 ? -21.003 8.037 14.921 1.00 51.03 810 LEU A CA 1
ATOM 6295 C C . LEU A 1 810 ? -22.190 8.771 15.554 1.00 51.03 810 LEU A C 1
ATOM 6297 O O . LEU A 1 810 ? -22.654 9.770 15.005 1.00 51.03 810 LEU A O 1
ATOM 6301 N N . ILE A 1 811 ? -22.654 8.297 16.711 1.00 51.50 811 ILE A N 1
ATOM 6302 C CA . ILE A 1 811 ? -23.902 8.743 17.358 1.00 51.50 811 ILE A CA 1
ATOM 6303 C C . ILE A 1 811 ? -23.629 9.215 18.793 1.00 51.50 811 ILE A C 1
ATOM 6305 O O . ILE A 1 811 ? -22.801 8.627 19.487 1.00 51.50 811 ILE A O 1
ATOM 6309 N N . GLN A 1 812 ? -24.345 10.247 19.247 1.00 52.47 812 GLN A N 1
ATOM 6310 C CA . GLN A 1 812 ? -24.294 10.761 20.620 1.00 52.47 812 GLN A CA 1
ATOM 6311 C C . GLN A 1 812 ? -25.610 10.487 21.373 1.00 52.47 812 GLN A C 1
ATOM 6313 O O . GLN A 1 812 ? -26.634 11.076 21.036 1.00 52.47 812 GLN A O 1
ATOM 6318 N N . THR A 1 813 ? -25.559 9.660 22.424 1.00 42.53 813 THR A N 1
ATOM 6319 C CA . THR A 1 813 ? -26.109 9.907 23.785 1.00 42.53 813 THR A CA 1
ATOM 6320 C C . THR A 1 813 ? -25.796 8.712 24.708 1.00 42.53 813 THR A C 1
ATOM 6322 O O . THR A 1 813 ? -25.367 7.652 24.252 1.00 42.53 813 THR A O 1
ATOM 6325 N N . VAL A 1 814 ? -25.913 8.915 26.026 1.00 41.75 814 VAL A N 1
ATOM 6326 C CA . VAL A 1 814 ? -25.517 7.993 27.113 1.00 41.75 814 VAL A CA 1
ATOM 6327 C C . VAL A 1 814 ? -26.536 8.157 28.259 1.00 41.75 814 VAL A C 1
ATOM 6329 O O . VAL A 1 814 ? -26.939 9.303 28.470 1.00 41.75 814 VAL A O 1
ATOM 6332 N N . PRO A 1 815 ? -26.918 7.121 29.046 1.00 41.16 815 PRO A N 1
ATOM 6333 C CA . PRO A 1 815 ? -26.532 5.700 29.020 1.00 41.16 815 PRO A CA 1
ATOM 6334 C C . PRO A 1 815 ? -27.669 4.751 28.566 1.00 41.16 815 PRO A C 1
ATOM 6336 O O . PRO A 1 815 ? -28.813 5.160 28.427 1.00 41.16 815 PRO A O 1
ATOM 6339 N N . GLY A 1 816 ? -27.366 3.455 28.384 1.00 48.72 816 GLY A N 1
ATOM 6340 C CA . GLY A 1 816 ? -28.361 2.409 28.058 1.00 48.72 816 GLY A CA 1
ATOM 6341 C C . GLY A 1 816 ? -28.429 1.983 26.583 1.00 48.72 816 GLY A C 1
ATOM 6342 O O . GLY A 1 816 ? -29.307 1.213 26.200 1.00 48.72 816 GLY A O 1
ATOM 6343 N N . LEU A 1 817 ? -27.503 2.472 25.754 1.00 47.09 817 LEU A N 1
ATOM 6344 C CA . LEU A 1 817 ? -27.352 2.116 24.341 1.00 47.09 817 LEU A CA 1
ATOM 6345 C C . LEU A 1 817 ? -26.875 0.666 24.146 1.00 47.09 817 LEU A C 1
ATOM 6347 O O . LEU A 1 817 ? -25.917 0.239 24.785 1.00 47.09 817 LEU A O 1
ATOM 6351 N N . LYS A 1 818 ? -27.484 -0.053 23.190 1.00 52.12 818 LYS A N 1
ATOM 6352 C CA . LYS A 1 818 ? -27.094 -1.420 22.807 1.00 52.12 818 LYS A CA 1
ATOM 6353 C C . LYS A 1 818 ? -26.527 -1.469 21.384 1.00 52.12 818 LYS A C 1
ATOM 6355 O O . LYS A 1 818 ? -27.172 -1.054 20.422 1.00 52.12 818 LYS A O 1
ATOM 6360 N N . THR A 1 819 ? -25.320 -2.015 21.246 1.00 49.88 819 THR A N 1
ATOM 6361 C CA . THR A 1 819 ? -24.649 -2.270 19.960 1.00 49.88 819 THR A CA 1
ATOM 6362 C C . THR A 1 819 ? -24.829 -3.722 19.540 1.00 49.88 819 THR A C 1
ATOM 6364 O O . THR A 1 819 ? -24.548 -4.617 20.335 1.00 49.88 819 THR A O 1
ATOM 6367 N N . TYR A 1 820 ? -25.191 -3.966 18.280 1.00 52.72 820 TYR A N 1
ATOM 6368 C CA . TYR A 1 820 ? -25.289 -5.322 17.731 1.00 52.72 820 TYR A CA 1
ATOM 6369 C C . TYR A 1 820 ? -24.424 -5.454 16.475 1.00 52.72 820 TYR A C 1
ATOM 6371 O O . TYR A 1 820 ? -24.334 -4.525 15.671 1.00 52.72 820 TYR A O 1
ATOM 6379 N N . PHE A 1 821 ? -23.819 -6.621 16.279 1.00 50.66 821 PHE A N 1
ATOM 6380 C CA . PHE A 1 821 ? -23.239 -7.018 14.996 1.00 50.66 821 PHE A CA 1
ATOM 6381 C C . PHE A 1 821 ? -24.221 -7.914 14.240 1.00 50.66 821 PHE A C 1
ATOM 6383 O O . PHE A 1 821 ? -25.106 -8.506 14.850 1.00 50.66 821 PHE A O 1
ATOM 6390 N N . GLU A 1 822 ? -24.071 -8.006 12.920 1.00 52.56 822 GLU A N 1
ATOM 6391 C CA . GLU A 1 822 ? -24.772 -8.974 12.071 1.00 52.56 822 GLU A CA 1
ATOM 6392 C C . GLU A 1 822 ? -23.834 -9.430 10.936 1.00 52.56 822 GLU A C 1
ATOM 6394 O O . GLU A 1 822 ? -23.330 -8.613 10.167 1.00 52.56 822 GLU A O 1
ATOM 6399 N N . PHE A 1 823 ? -23.602 -10.735 10.776 1.00 50.31 823 PHE A N 1
ATOM 6400 C CA . PHE A 1 823 ? -22.856 -11.287 9.635 1.00 50.31 823 PHE A CA 1
ATOM 6401 C C . PHE A 1 823 ? -23.655 -12.394 8.938 1.00 50.31 823 PHE A C 1
ATOM 6403 O O . PHE A 1 823 ? -24.456 -13.080 9.569 1.00 50.31 823 PHE A O 1
ATOM 6410 N N . LYS A 1 824 ? -23.453 -12.534 7.621 1.00 49.75 824 LYS A N 1
ATOM 6411 C CA . LYS A 1 824 ? -24.044 -13.582 6.778 1.00 49.75 824 LYS A CA 1
ATOM 6412 C C . LYS A 1 824 ? -23.001 -14.057 5.757 1.00 49.75 824 LYS A C 1
ATOM 6414 O O . LYS A 1 824 ? -22.541 -13.214 4.980 1.00 49.75 824 LYS A O 1
ATOM 6419 N N . PRO A 1 825 ? -22.631 -15.349 5.721 1.00 45.25 825 PRO A N 1
ATOM 6420 C CA . PRO A 1 825 ? -21.719 -15.878 4.711 1.00 45.25 825 PRO A CA 1
ATOM 6421 C C . PRO A 1 825 ? -22.388 -15.891 3.327 1.00 45.25 825 PRO A C 1
ATOM 6423 O O . PRO A 1 825 ? -23.522 -16.334 3.169 1.00 45.25 825 PRO A O 1
ATOM 6426 N N . SER A 1 826 ? -21.686 -15.417 2.297 1.00 42.47 826 SER A N 1
ATOM 6427 C CA . SER A 1 826 ? -22.235 -15.235 0.941 1.00 42.47 826 SER A CA 1
ATOM 6428 C C . SER A 1 826 ? -22.424 -16.524 0.127 1.00 42.47 826 SER A C 1
ATOM 6430 O O . SER A 1 826 ? -22.953 -16.469 -0.981 1.00 42.47 826 SER A O 1
ATOM 6432 N N . SER A 1 827 ? -22.008 -17.681 0.646 1.00 37.56 827 SER A N 1
ATOM 6433 C CA . SER A 1 827 ? -22.027 -18.973 -0.055 1.00 37.56 827 SER A CA 1
ATOM 6434 C C . SER A 1 827 ? -23.218 -19.883 0.284 1.00 37.56 827 SER A C 1
ATOM 6436 O O . SER A 1 827 ? -23.350 -20.932 -0.344 1.00 37.56 827 SER A O 1
ATOM 6438 N N . LEU A 1 828 ? -24.083 -19.513 1.241 1.00 35.84 828 LEU A N 1
ATOM 6439 C CA . LEU A 1 828 ? -25.097 -20.411 1.832 1.00 35.84 828 LEU A CA 1
ATOM 6440 C C . LEU A 1 828 ? -26.568 -19.981 1.627 1.00 35.84 828 LEU A C 1
ATOM 6442 O O . LEU A 1 828 ? -27.452 -20.403 2.364 1.00 35.84 828 LEU A O 1
ATOM 6446 N N . CYS A 1 829 ? -26.856 -19.270 0.527 1.00 28.75 829 CYS A N 1
ATOM 6447 C CA . CYS A 1 829 ? -28.222 -18.998 0.033 1.00 28.75 829 CYS A CA 1
ATOM 6448 C C . CYS A 1 829 ? -29.087 -18.020 0.887 1.00 28.75 829 CYS A C 1
ATOM 6450 O O . CYS A 1 829 ? -28.605 -17.477 1.880 1.00 28.75 829 CYS A O 1
ATOM 6452 N N . PRO A 1 830 ? -30.305 -17.633 0.427 1.00 35.22 830 PRO A N 1
ATOM 6453 C CA . PRO A 1 830 ? -30.997 -16.441 0.935 1.00 35.22 830 PRO A CA 1
ATOM 6454 C C . PRO A 1 830 ? -32.022 -16.695 2.058 1.00 35.22 830 PRO A C 1
ATOM 6456 O O . PRO A 1 830 ? -32.606 -17.769 2.172 1.00 35.22 830 PRO A O 1
ATOM 6459 N N . SER A 1 831 ? -32.352 -15.605 2.770 1.00 30.83 831 SER A N 1
ATOM 6460 C CA . SER A 1 831 ? -33.294 -15.491 3.908 1.00 30.83 831 SER A CA 1
ATOM 6461 C C . SER A 1 831 ? -32.808 -16.081 5.249 1.00 30.83 831 SER A C 1
ATOM 6463 O O . SER A 1 831 ? -31.860 -16.853 5.287 1.00 30.83 831 SER A O 1
ATOM 6465 N N . GLY A 1 832 ? -33.394 -15.614 6.362 1.00 33.88 832 GLY A N 1
ATOM 6466 C CA . GLY A 1 832 ? -32.934 -15.875 7.740 1.00 33.88 832 GLY A CA 1
ATOM 6467 C C . GLY A 1 832 ? -32.257 -14.660 8.401 1.00 33.88 832 GLY A C 1
ATOM 6468 O O . GLY A 1 832 ? -31.623 -13.848 7.720 1.00 33.88 832 GLY A O 1
ATOM 6469 N N . TRP A 1 833 ? -32.409 -14.495 9.721 1.00 35.78 833 TRP A N 1
ATOM 6470 C CA . TRP A 1 833 ? -31.800 -13.415 10.520 1.00 35.78 833 TRP A CA 1
ATOM 6471 C C . TRP A 1 833 ? -31.003 -14.015 11.690 1.00 35.78 833 TRP A C 1
ATOM 6473 O O . TRP A 1 833 ? -31.587 -14.556 12.628 1.00 35.78 833 TRP A O 1
ATOM 6483 N N . VAL A 1 834 ? -29.675 -13.884 11.652 1.00 34.81 834 VAL A N 1
ATOM 6484 C CA . VAL A 1 834 ? -28.778 -14.274 12.753 1.00 34.81 834 VAL A CA 1
ATOM 6485 C C . VAL A 1 834 ? -28.625 -13.071 13.685 1.00 34.81 834 VAL A C 1
ATOM 6487 O O . VAL A 1 834 ? -28.155 -12.022 13.242 1.00 34.81 834 VAL A O 1
ATOM 6490 N N . GLN A 1 835 ? -29.033 -13.204 14.950 1.00 36.44 835 GLN A N 1
ATOM 6491 C CA . GLN A 1 835 ? -29.011 -12.128 15.944 1.00 36.44 835 GLN A CA 1
ATOM 6492 C C . GLN A 1 835 ? -27.952 -12.404 17.021 1.00 36.44 835 GLN A C 1
ATOM 6494 O O . GLN A 1 835 ? -27.865 -13.484 17.599 1.00 36.44 835 GLN A O 1
ATOM 6499 N N . TRP A 1 836 ? -27.141 -11.391 17.299 1.00 47.72 836 TRP A N 1
ATOM 6500 C CA . TRP A 1 836 ? -25.925 -11.501 18.096 1.00 47.72 836 TRP A CA 1
ATOM 6501 C C . TRP A 1 836 ? -26.188 -10.866 19.458 1.00 47.72 836 TRP A C 1
ATOM 6503 O O . TRP A 1 836 ? -26.835 -9.818 19.522 1.00 47.72 836 TRP A O 1
ATOM 6513 N N . VAL A 1 837 ? -25.735 -11.493 20.544 1.00 32.78 837 VAL A N 1
ATOM 6514 C CA . VAL A 1 837 ? -26.041 -11.026 21.905 1.00 32.78 837 VAL A CA 1
ATOM 6515 C C . VAL A 1 837 ? -24.751 -10.623 22.611 1.00 32.78 837 VAL A C 1
ATOM 6517 O O . VAL A 1 837 ? -23.862 -11.444 22.814 1.00 32.78 837 VAL A O 1
ATOM 6520 N N . SER A 1 838 ? -24.656 -9.341 22.959 1.00 36.69 838 SER A N 1
ATOM 6521 C CA . SER A 1 838 ? -23.612 -8.761 23.804 1.00 36.69 838 SER A CA 1
ATOM 6522 C C . SER A 1 838 ? -24.204 -7.569 24.553 1.00 36.69 838 SER A C 1
ATOM 6524 O O . SER A 1 838 ? -24.791 -6.673 23.942 1.00 36.69 838 SER A O 1
ATOM 6526 N N . GLU A 1 839 ? -24.090 -7.561 25.880 1.00 30.47 839 GLU A N 1
ATOM 6527 C CA . GLU A 1 839 ? -24.621 -6.486 26.722 1.00 30.47 839 GLU A CA 1
ATOM 6528 C C . GLU A 1 839 ? -23.534 -5.422 26.959 1.00 30.47 839 GLU A C 1
ATOM 6530 O O . GLU A 1 839 ? -22.889 -5.367 28.008 1.00 30.47 839 GLU A O 1
ATOM 6535 N N . ASN A 1 840 ? -23.419 -4.513 25.982 1.00 32.66 840 ASN A N 1
ATOM 6536 C CA . ASN A 1 840 ? -22.589 -3.296 25.966 1.00 32.66 840 ASN A CA 1
ATOM 6537 C C . ASN A 1 840 ? -21.065 -3.551 25.892 1.00 32.66 840 ASN A C 1
ATOM 6539 O O . ASN A 1 840 ? -20.477 -4.001 26.870 1.00 32.66 840 ASN A O 1
ATOM 6543 N N . LEU A 1 841 ? -20.381 -3.136 24.816 1.00 34.12 841 LEU A N 1
ATOM 6544 C CA . LEU A 1 841 ? -18.910 -3.027 24.811 1.00 34.12 841 LEU A CA 1
ATOM 6545 C C . LEU A 1 841 ? -18.442 -1.632 25.265 1.00 34.12 841 LEU A C 1
ATOM 6547 O O . LEU A 1 841 ? -18.958 -0.613 24.808 1.00 34.12 841 LEU A O 1
ATOM 6551 N N . HIS A 1 842 ? -17.383 -1.592 26.077 1.00 31.80 842 HIS A N 1
ATOM 6552 C CA . HIS A 1 842 ? -16.485 -0.437 26.184 1.00 31.80 842 HIS A CA 1
ATOM 6553 C C . HIS A 1 842 ? -15.080 -0.899 25.794 1.00 31.80 842 HIS A C 1
ATOM 6555 O O . HIS A 1 842 ? -14.446 -1.629 26.546 1.00 31.80 842 HIS A O 1
ATOM 6561 N N . LEU A 1 843 ? -14.612 -0.497 24.611 1.00 35.16 843 LEU A N 1
ATOM 6562 C CA . LEU A 1 843 ? -13.288 -0.863 24.106 1.00 35.16 843 LEU A CA 1
ATOM 6563 C C . LEU A 1 843 ? -12.224 0.124 24.595 1.00 35.16 843 LEU A C 1
ATOM 6565 O O . LEU A 1 843 ? -12.357 1.335 24.419 1.00 35.16 843 LEU A O 1
ATOM 6569 N N . SER A 1 844 ? -11.139 -0.401 25.159 1.00 30.91 844 SER A N 1
ATOM 6570 C CA . SER A 1 844 ? -9.973 0.367 25.597 1.00 30.91 844 SER A CA 1
ATOM 6571 C C . SER A 1 844 ? -9.002 0.634 24.436 1.00 30.91 844 SER A C 1
ATOM 6573 O O . SER A 1 844 ? -8.006 -0.059 24.252 1.00 30.91 844 SER A O 1
ATOM 6575 N N . ASP A 1 845 ? -9.292 1.675 23.649 1.00 29.94 845 ASP A N 1
ATOM 6576 C CA . ASP A 1 845 ? -8.347 2.427 22.791 1.00 29.94 845 ASP A CA 1
ATOM 6577 C C . ASP A 1 845 ? -7.574 1.669 21.671 1.00 29.94 845 ASP A C 1
ATOM 6579 O O . ASP A 1 845 ? -6.761 2.264 20.958 1.00 29.94 845 ASP A O 1
ATOM 6583 N N . GLN A 1 846 ? -7.798 0.362 21.460 1.00 39.38 846 GLN A N 1
ATOM 6584 C CA . GLN A 1 846 ? -6.949 -0.483 20.593 1.00 39.38 846 GLN A CA 1
ATOM 6585 C C . GLN A 1 846 ? -7.610 -1.045 19.315 1.00 39.38 846 GLN A C 1
ATOM 6587 O O . GLN A 1 846 ? -7.402 -2.192 18.939 1.00 39.38 846 GLN A O 1
ATOM 6592 N N . ASN A 1 847 ? -8.285 -0.167 18.564 1.00 43.72 847 ASN A N 1
ATOM 6593 C CA . ASN A 1 847 ? -8.346 -0.134 17.081 1.00 43.72 847 ASN A CA 1
ATOM 6594 C C . ASN A 1 847 ? -8.838 -1.368 16.269 1.00 43.72 847 ASN A C 1
ATOM 6596 O O . ASN A 1 847 ? -8.820 -1.313 15.036 1.00 43.72 847 ASN A O 1
ATOM 6600 N N . GLN A 1 848 ? -9.332 -2.448 16.880 1.00 48.50 848 GLN A N 1
ATOM 6601 C CA . GLN A 1 848 ? -10.078 -3.505 16.178 1.00 48.50 848 GLN A CA 1
ATOM 6602 C C . GLN A 1 848 ? -11.416 -3.761 16.881 1.00 48.50 848 GLN A C 1
ATOM 6604 O O . GLN A 1 848 ? -11.469 -4.373 17.937 1.00 48.50 848 GLN A O 1
ATOM 6609 N N . GLU A 1 849 ? -12.503 -3.260 16.286 1.00 49.84 849 GLU A N 1
ATOM 6610 C CA . GLU A 1 849 ? -13.864 -3.334 16.836 1.00 49.84 849 GLU A CA 1
ATOM 6611 C C . GLU A 1 849 ? -14.725 -4.428 16.165 1.00 49.84 849 GLU A C 1
ATOM 6613 O O . GLU A 1 849 ? -15.893 -4.193 15.845 1.00 49.84 849 GLU A O 1
ATOM 6618 N N . LEU A 1 850 ? -14.145 -5.592 15.858 1.00 50.44 850 LEU A N 1
ATOM 6619 C CA . LEU A 1 850 ? -14.842 -6.702 15.196 1.00 50.44 850 LEU A CA 1
ATOM 6620 C C . LEU A 1 850 ? -14.244 -8.057 15.601 1.00 50.44 850 LEU A C 1
ATOM 6622 O O . LEU A 1 850 ? -13.017 -8.163 15.688 1.00 50.44 850 LEU A O 1
ATOM 6626 N N . PRO A 1 851 ? -15.066 -9.118 15.720 1.00 49.34 851 PRO A N 1
ATOM 6627 C CA . PRO A 1 851 ? -14.569 -10.486 15.744 1.00 49.34 851 PRO A CA 1
ATOM 6628 C C . PRO A 1 851 ? -13.820 -10.794 14.445 1.00 49.34 851 PRO A C 1
ATOM 6630 O O . PRO A 1 851 ? -14.291 -10.459 13.355 1.00 49.34 851 PRO A O 1
ATOM 6633 N N . LEU A 1 852 ? -12.659 -11.435 14.563 1.00 48.53 852 LEU A N 1
ATOM 6634 C CA . LEU A 1 852 ? -11.830 -11.823 13.417 1.00 48.53 852 LEU A CA 1
ATOM 6635 C C . LEU A 1 852 ? -12.086 -13.273 12.981 1.00 48.53 852 LEU A C 1
ATOM 6637 O O . LEU A 1 852 ? -11.788 -13.625 11.844 1.00 48.53 852 LEU A O 1
ATOM 6641 N N . CYS A 1 853 ? -12.674 -14.094 13.856 1.00 52.22 853 CYS A N 1
ATOM 6642 C CA . CYS A 1 853 ? -12.978 -15.498 13.596 1.00 52.22 853 CYS A CA 1
ATOM 6643 C C . CYS A 1 853 ? -14.346 -15.899 14.184 1.00 52.22 853 CYS A C 1
ATOM 6645 O O . CYS A 1 853 ? -14.777 -15.368 15.211 1.00 52.22 853 CYS A O 1
ATOM 6647 N N . PHE A 1 854 ? -15.004 -16.867 13.537 1.00 55.25 854 PHE A N 1
ATOM 6648 C CA . PHE A 1 854 ? -16.340 -17.377 13.873 1.00 55.25 854 PHE A CA 1
ATOM 6649 C C . PHE A 1 854 ? -16.375 -18.906 13.739 1.00 55.25 854 PHE A C 1
ATOM 6651 O O . PHE A 1 854 ? -15.835 -19.429 12.766 1.00 55.25 854 PHE A O 1
ATOM 6658 N N . ASP A 1 855 ? -17.072 -19.597 14.643 1.00 62.53 855 ASP A N 1
ATOM 6659 C CA . ASP A 1 855 ? -17.440 -21.017 14.518 1.00 62.53 855 ASP A CA 1
ATOM 6660 C C . ASP A 1 855 ? -18.970 -21.117 14.642 1.00 62.53 855 ASP A C 1
ATOM 6662 O O . ASP A 1 855 ? -19.526 -20.821 15.697 1.00 62.53 855 ASP A O 1
ATOM 6666 N N . VAL A 1 856 ? -19.660 -21.471 13.553 1.00 63.91 856 VAL A N 1
ATOM 6667 C CA . VAL A 1 856 ? -21.134 -21.572 13.475 1.00 63.91 856 VAL A CA 1
ATOM 6668 C C . VAL A 1 856 ? -21.558 -23.045 13.418 1.00 63.91 856 VAL A C 1
ATOM 6670 O O . VAL A 1 856 ? -22.146 -23.516 12.441 1.00 63.91 856 VAL A O 1
ATOM 6673 N N . PHE A 1 857 ? -21.207 -23.799 14.463 1.00 65.69 857 PHE A N 1
ATOM 6674 C CA . PHE A 1 857 ? -21.477 -25.237 14.597 1.00 65.69 857 PHE A CA 1
ATOM 6675 C C . PHE A 1 857 ? -22.947 -25.630 14.370 1.00 65.69 857 PHE A C 1
ATOM 6677 O O . PHE A 1 857 ? -23.224 -26.708 13.844 1.00 65.69 857 PHE A O 1
ATOM 6684 N N . GLY A 1 858 ? -23.893 -24.761 14.738 1.00 62.88 858 GLY A N 1
ATOM 6685 C CA . GLY A 1 858 ? -25.329 -25.015 14.657 1.00 62.88 858 GLY A CA 1
ATOM 6686 C C . GLY A 1 858 ? -25.935 -24.857 13.261 1.00 62.88 858 GLY A C 1
ATOM 6687 O O . GLY A 1 858 ? -27.059 -25.307 13.061 1.00 62.88 858 GLY A O 1
ATOM 6688 N N . GLY A 1 859 ? -25.216 -24.277 12.295 1.00 59.03 859 GLY A N 1
ATOM 6689 C CA . GLY A 1 859 ? -25.768 -23.935 10.978 1.00 59.03 859 GLY A CA 1
ATOM 6690 C C . GLY A 1 859 ? -26.609 -22.651 10.969 1.00 59.03 859 GLY A C 1
ATOM 6691 O O . GLY A 1 859 ? -26.893 -22.064 12.015 1.00 59.03 859 GLY A O 1
ATOM 6692 N N . ASP A 1 860 ? -26.986 -22.195 9.772 1.00 55.44 860 ASP A N 1
ATOM 6693 C CA . ASP A 1 860 ? -27.552 -20.856 9.537 1.00 55.44 860 ASP A CA 1
ATOM 6694 C C . ASP A 1 860 ? -28.941 -20.648 10.169 1.00 55.44 860 ASP A C 1
ATOM 6696 O O . ASP A 1 860 ? -29.322 -19.513 10.458 1.00 55.44 860 ASP A O 1
ATOM 6700 N N . ASN A 1 861 ? -29.691 -21.731 10.406 1.00 58.72 861 ASN A N 1
ATOM 6701 C CA . ASN A 1 861 ? -30.998 -21.709 11.072 1.00 58.72 861 ASN A CA 1
ATOM 6702 C C . ASN A 1 861 ? -31.044 -22.621 12.315 1.00 58.72 861 ASN A C 1
ATOM 6704 O O . ASN A 1 861 ? -32.123 -22.939 12.814 1.00 58.72 861 ASN A O 1
ATOM 6708 N N . GLY A 1 862 ? -29.884 -23.060 12.816 1.00 64.50 862 GLY A N 1
ATOM 6709 C CA . GLY A 1 862 ? -29.793 -24.055 13.888 1.00 64.50 862 GLY A CA 1
ATOM 6710 C C . GLY A 1 862 ? -30.004 -25.501 13.422 1.00 64.50 862 GLY A C 1
ATOM 6711 O O . GLY A 1 862 ? -30.101 -26.397 14.257 1.00 64.50 862 GLY A O 1
ATOM 6712 N N . GLU A 1 863 ? -30.045 -25.762 12.111 1.00 67.56 863 GLU A N 1
ATOM 6713 C CA . GLU A 1 863 ? -30.382 -27.067 11.527 1.00 67.56 863 GLU A CA 1
ATOM 6714 C C . GLU A 1 863 ? -29.341 -28.174 11.775 1.00 67.56 863 GLU A C 1
ATOM 6716 O O . GLU A 1 863 ? -29.592 -29.342 11.490 1.00 67.56 863 GLU A O 1
ATOM 6721 N N . ARG A 1 864 ? -28.165 -27.820 12.306 1.00 69.12 864 ARG A N 1
ATOM 6722 C CA . ARG A 1 864 ? -27.063 -28.749 12.608 1.00 69.12 864 ARG A CA 1
ATOM 6723 C C . ARG A 1 864 ? -26.801 -28.901 14.098 1.00 69.12 864 ARG A C 1
ATOM 6725 O O . ARG A 1 864 ? -25.981 -29.743 14.454 1.00 69.12 864 ARG A O 1
ATOM 6732 N N . ILE A 1 865 ? -27.485 -28.133 14.951 1.00 72.88 865 ILE A N 1
ATOM 6733 C CA . ILE A 1 865 ? -27.226 -28.084 16.397 1.00 72.88 865 ILE A CA 1
ATOM 6734 C C . ILE A 1 865 ? -27.408 -29.440 17.090 1.00 72.88 865 ILE A C 1
ATOM 6736 O O . ILE A 1 865 ? -26.783 -29.698 18.108 1.00 72.88 865 ILE A O 1
ATOM 6740 N N . GLU A 1 866 ? -28.207 -30.336 16.514 1.00 68.94 866 GLU A N 1
ATOM 6741 C CA . GLU A 1 866 ? -28.362 -31.708 17.004 1.00 68.94 866 GLU A CA 1
ATOM 6742 C C . GLU A 1 866 ? -27.065 -32.528 16.883 1.00 68.94 866 GLU A C 1
ATOM 6744 O O . GLU A 1 866 ? -26.825 -33.426 17.681 1.00 68.94 866 GLU A O 1
ATOM 6749 N N . ASN A 1 867 ? -26.186 -32.200 15.932 1.00 71.00 867 ASN A N 1
ATOM 6750 C CA . ASN A 1 867 ? -24.913 -32.897 15.725 1.00 71.00 867 ASN A CA 1
ATOM 6751 C C . ASN A 1 867 ? -23.777 -32.359 16.612 1.00 71.00 867 ASN A C 1
ATOM 6753 O O . ASN A 1 867 ? -22.673 -32.896 16.575 1.00 71.00 867 ASN A O 1
ATOM 6757 N N . PHE A 1 868 ? -24.011 -31.293 17.380 1.00 71.88 868 PHE A N 1
ATOM 6758 C CA . PHE A 1 868 ? -23.011 -30.663 18.238 1.00 71.88 868 PHE A CA 1
ATOM 6759 C C . PHE A 1 868 ? -22.916 -31.404 19.579 1.00 71.88 868 PHE A C 1
ATOM 6761 O O . PHE A 1 868 ? -23.856 -31.383 20.371 1.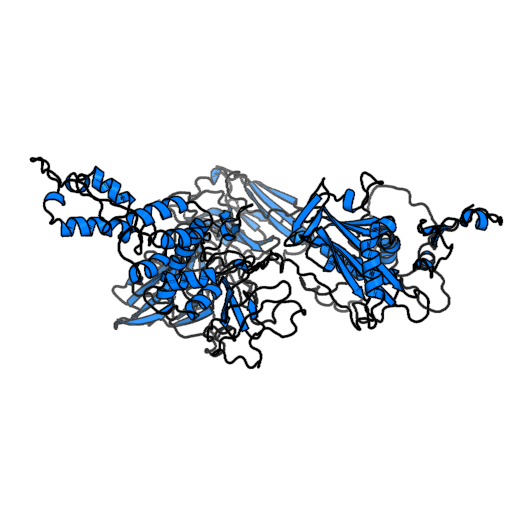00 71.88 868 PHE A O 1
ATOM 6768 N N . SER A 1 869 ? -21.782 -32.067 19.826 1.00 72.19 869 SER A N 1
ATOM 6769 C CA . SER A 1 869 ? -21.572 -32.911 21.015 1.00 72.19 869 SER A CA 1
ATOM 6770 C C . SER A 1 869 ? -20.323 -32.580 21.833 1.00 72.19 869 SER A C 1
ATOM 6772 O O . SER A 1 869 ? -20.089 -33.184 22.880 1.00 72.19 869 SER A O 1
ATOM 6774 N N . THR A 1 870 ? -19.455 -31.685 21.355 1.00 72.56 870 THR A N 1
ATOM 6775 C CA . THR A 1 870 ? -18.176 -31.400 22.026 1.00 72.56 870 THR A CA 1
ATOM 6776 C C . THR A 1 870 ? -17.665 -30.007 21.674 1.00 72.56 870 THR A C 1
ATOM 6778 O O . THR A 1 870 ? -17.639 -29.638 20.497 1.00 72.56 870 THR A O 1
ATOM 6781 N N . ILE A 1 871 ? -17.204 -29.269 22.687 1.00 73.56 871 ILE A N 1
ATOM 6782 C CA . ILE A 1 871 ? -16.370 -28.068 22.537 1.00 73.56 871 ILE A CA 1
ATOM 6783 C C . ILE A 1 871 ? -14.938 -28.434 22.924 1.00 73.56 871 ILE A C 1
ATOM 6785 O O . ILE A 1 871 ? -14.719 -29.148 23.901 1.00 73.56 871 ILE A O 1
ATOM 6789 N N . SER A 1 872 ? -13.965 -27.903 22.194 1.00 70.88 872 SER A N 1
ATOM 6790 C CA . SER A 1 872 ? -12.544 -28.091 22.464 1.00 70.88 872 SER A CA 1
ATOM 6791 C C . SER A 1 872 ? -11.831 -26.751 22.539 1.00 70.88 872 SER A C 1
ATOM 6793 O O . SER A 1 872 ? -11.948 -25.945 21.618 1.00 70.88 872 SER A O 1
ATOM 6795 N N . PHE A 1 873 ? -11.031 -26.541 23.577 1.00 69.12 873 PHE A N 1
ATOM 6796 C CA . PHE A 1 873 ? -10.239 -25.328 23.779 1.00 69.12 873 PHE A CA 1
ATOM 6797 C C . PHE A 1 873 ? -8.752 -25.650 23.639 1.00 69.12 873 PHE A C 1
ATOM 6799 O O . PHE A 1 873 ? -8.275 -26.631 24.205 1.00 69.12 873 PHE A O 1
ATOM 6806 N N . GLU A 1 874 ? -7.996 -24.814 22.932 1.00 67.88 874 GLU A N 1
ATOM 6807 C CA . GLU A 1 874 ? -6.532 -24.841 22.953 1.00 67.88 874 GLU A CA 1
ATOM 6808 C C . GLU A 1 874 ? -6.005 -23.677 23.790 1.00 67.88 874 GLU A C 1
ATOM 6810 O O . GLU A 1 874 ? -6.235 -22.511 23.465 1.00 67.88 874 GLU A O 1
ATOM 6815 N N . THR A 1 875 ? -5.246 -23.989 24.836 1.00 66.38 875 THR A N 1
ATOM 6816 C CA . THR A 1 875 ? -4.530 -23.014 25.671 1.00 66.38 875 THR A CA 1
ATOM 6817 C C . THR A 1 875 ? -3.035 -23.099 25.409 1.00 66.38 875 THR A C 1
ATOM 6819 O O . THR A 1 875 ? -2.505 -24.201 25.243 1.00 66.38 875 THR A O 1
ATOM 6822 N N . LYS A 1 876 ? -2.332 -21.968 25.434 1.00 62.88 876 LYS A N 1
ATOM 6823 C CA . LYS A 1 876 ? -0.879 -21.913 25.261 1.00 62.88 876 LYS A CA 1
ATOM 6824 C C . LYS A 1 876 ? -0.227 -21.052 26.335 1.00 62.88 876 LYS A C 1
ATOM 6826 O O . LYS A 1 876 ? -0.755 -20.014 26.713 1.00 62.88 876 LYS A O 1
ATOM 6831 N N . GLU A 1 877 ? 0.932 -21.492 26.803 1.00 61.56 877 GLU A N 1
ATOM 6832 C CA . GLU A 1 877 ? 1.680 -20.867 27.895 1.00 61.56 877 GLU A CA 1
ATOM 6833 C C . GLU A 1 877 ? 2.532 -19.676 27.403 1.00 61.56 877 GLU A C 1
ATOM 6835 O O . GLU A 1 877 ? 3.115 -19.702 26.304 1.00 61.56 877 GLU A O 1
ATOM 6840 N N . VAL A 1 878 ? 2.567 -18.591 28.183 1.00 53.81 878 VAL A N 1
ATOM 6841 C CA . VAL A 1 878 ? 3.112 -17.278 27.784 1.00 53.81 878 VAL A CA 1
ATOM 6842 C C . VAL A 1 878 ? 3.968 -16.676 28.906 1.00 53.81 878 VAL A C 1
ATOM 6844 O O . VAL A 1 878 ? 3.717 -15.582 29.404 1.00 53.81 878 VAL A O 1
ATOM 6847 N N . GLY A 1 879 ? 5.026 -17.401 29.270 1.00 52.41 879 GLY A N 1
ATOM 6848 C CA . GLY A 1 879 ? 5.858 -17.103 30.439 1.00 52.41 879 GLY A CA 1
ATOM 6849 C C . GLY A 1 879 ? 5.366 -17.860 31.672 1.00 52.41 879 GLY A C 1
ATOM 6850 O O . GLY A 1 879 ? 4.433 -18.653 31.573 1.00 52.41 879 GLY A O 1
ATOM 6851 N N . ALA A 1 880 ? 6.003 -17.628 32.821 1.00 38.94 880 ALA A N 1
ATOM 6852 C CA . ALA A 1 880 ? 5.646 -18.310 34.060 1.00 38.94 880 ALA A CA 1
ATOM 6853 C C . ALA A 1 880 ? 4.166 -18.067 34.415 1.00 38.94 880 ALA A C 1
ATOM 6855 O O . ALA A 1 880 ? 3.763 -16.929 34.647 1.00 38.94 880 ALA A O 1
ATOM 6856 N N . MET A 1 881 ? 3.385 -19.152 34.451 1.00 42.62 881 MET A N 1
ATOM 6857 C CA . MET A 1 881 ? 2.014 -19.210 34.982 1.00 42.62 881 MET A CA 1
ATOM 6858 C C . MET A 1 881 ? 0.955 -18.347 34.258 1.00 42.62 881 MET A C 1
ATOM 6860 O O . MET A 1 881 ? -0.092 -18.056 34.829 1.00 42.62 881 MET A O 1
ATOM 6864 N N . ILE A 1 882 ? 1.160 -17.984 32.983 1.00 46.97 882 ILE A N 1
ATOM 6865 C CA . ILE A 1 882 ? 0.135 -17.304 32.160 1.00 46.97 882 ILE A CA 1
ATOM 6866 C C . ILE A 1 882 ? -0.282 -18.187 30.981 1.00 46.97 882 ILE A C 1
ATOM 6868 O O . ILE A 1 882 ? 0.559 -18.599 30.181 1.00 46.97 882 ILE A O 1
ATOM 6872 N N . TYR A 1 883 ? -1.592 -18.403 30.821 1.00 52.53 883 TYR A N 1
ATOM 6873 C CA . TYR A 1 883 ? -2.184 -19.143 29.704 1.00 52.53 883 TYR A CA 1
ATOM 6874 C C . TYR A 1 883 ? -3.090 -18.239 28.852 1.00 52.53 883 TYR A C 1
ATOM 6876 O O . TYR A 1 883 ? -4.031 -17.636 29.362 1.00 52.53 883 TYR A O 1
ATOM 6884 N N . GLU A 1 884 ? -2.836 -18.170 27.543 1.00 55.25 884 GLU A N 1
ATOM 6885 C CA . GLU A 1 884 ? -3.720 -17.519 26.562 1.00 55.25 884 GLU A CA 1
ATOM 6886 C C . GLU A 1 884 ? -4.522 -18.588 25.793 1.00 55.25 884 GLU A C 1
ATOM 6888 O O . GLU A 1 884 ? -3.978 -19.635 25.424 1.00 55.25 884 GLU A O 1
ATOM 6893 N N . ILE A 1 885 ? -5.814 -18.346 25.532 1.00 59.81 885 ILE A N 1
ATOM 6894 C CA . ILE A 1 885 ? -6.612 -19.207 24.642 1.00 59.81 885 ILE A CA 1
ATOM 6895 C C . ILE A 1 885 ? -6.235 -18.877 23.190 1.00 59.81 885 ILE A C 1
ATOM 6897 O O . ILE A 1 885 ? -6.264 -17.717 22.773 1.00 59.81 885 ILE A O 1
ATOM 6901 N N . VAL A 1 886 ? -5.867 -19.911 22.430 1.00 52.22 886 VAL A N 1
ATOM 6902 C CA . VAL A 1 886 ? -5.346 -19.828 21.052 1.00 52.22 886 VAL A CA 1
ATOM 6903 C C . VAL A 1 886 ? -6.122 -20.690 20.052 1.00 52.22 886 VAL A C 1
ATOM 6905 O O . VAL A 1 886 ? -5.772 -20.725 18.868 1.00 52.22 886 VAL A O 1
ATOM 6908 N N . GLY A 1 887 ? -7.160 -21.396 20.506 1.00 54.84 887 GLY A N 1
ATOM 6909 C CA . GLY A 1 887 ? -8.019 -22.196 19.640 1.00 54.84 887 GLY A CA 1
ATOM 6910 C C . GLY A 1 887 ? -9.368 -22.561 20.257 1.00 54.84 887 GLY A C 1
ATOM 6911 O O . GLY A 1 887 ? -9.431 -22.900 21.435 1.00 54.84 887 GLY A O 1
ATOM 6912 N N . PHE A 1 888 ? -10.417 -22.549 19.436 1.00 62.81 888 PHE A N 1
ATOM 6913 C CA . PHE A 1 888 ? -11.649 -23.313 19.633 1.00 62.81 888 PHE A CA 1
ATOM 6914 C C . PHE A 1 888 ? -11.797 -24.326 18.496 1.00 62.81 888 PHE A C 1
ATOM 6916 O O . PHE A 1 888 ? -11.518 -24.022 17.332 1.00 62.81 888 PHE A O 1
ATOM 6923 N N . HIS A 1 889 ? -12.308 -25.507 18.826 1.00 63.09 889 HIS A N 1
ATOM 6924 C CA . HIS A 1 889 ? -12.869 -26.450 17.864 1.00 63.09 889 HIS A CA 1
ATOM 6925 C C . HIS A 1 889 ? -14.220 -26.943 18.373 1.00 63.09 889 HIS A C 1
ATOM 6927 O O . HIS A 1 889 ? -14.487 -26.946 19.575 1.00 63.09 889 HIS A O 1
ATOM 6933 N N . THR A 1 890 ? -15.024 -27.456 17.456 1.00 63.81 890 THR A N 1
ATOM 6934 C CA . THR A 1 890 ? -16.178 -28.298 17.763 1.00 63.81 890 THR A CA 1
ATOM 6935 C C . THR A 1 890 ? -15.991 -29.672 17.119 1.00 63.81 890 THR A C 1
ATOM 6937 O O . THR A 1 890 ? -15.098 -29.871 16.289 1.00 63.81 890 THR A O 1
ATOM 6940 N N . ASN A 1 891 ? -16.828 -30.648 17.474 1.00 62.62 891 ASN A N 1
ATOM 6941 C CA . ASN A 1 891 ? -16.830 -31.967 16.824 1.00 62.62 891 ASN A CA 1
ATOM 6942 C C . ASN A 1 891 ? -17.240 -31.918 15.327 1.00 62.62 891 ASN A C 1
ATOM 6944 O O . ASN A 1 891 ? -17.117 -32.913 14.613 1.00 62.62 891 ASN A O 1
ATOM 6948 N N . MET A 1 892 ? -17.695 -30.758 14.838 1.00 58.91 892 MET A N 1
ATOM 6949 C CA . MET A 1 892 ? -18.155 -30.516 13.471 1.00 58.91 892 MET A CA 1
ATOM 6950 C C . MET A 1 892 ? -16.984 -30.213 12.519 1.00 58.91 892 MET A C 1
ATOM 6952 O O . MET A 1 892 ? -16.583 -29.068 12.318 1.00 58.91 892 MET A O 1
ATOM 6956 N N . SER A 1 893 ? -16.466 -31.249 11.854 1.00 41.03 893 SER A N 1
ATOM 6957 C CA . SER A 1 893 ? -15.269 -31.213 10.986 1.00 41.03 893 SER A CA 1
ATOM 6958 C C . SER A 1 893 ? -15.292 -30.246 9.787 1.00 41.03 893 SER A C 1
ATOM 6960 O O . SER A 1 893 ? -14.260 -30.087 9.135 1.00 41.03 893 SER A O 1
ATOM 6962 N N . HIS A 1 894 ? -16.434 -29.623 9.479 1.00 44.03 894 HIS A N 1
ATOM 6963 C CA . HIS A 1 894 ? -16.665 -28.809 8.277 1.00 44.03 894 HIS A CA 1
ATOM 6964 C C . HIS A 1 894 ? -16.909 -27.313 8.546 1.00 44.03 894 HIS A C 1
ATOM 6966 O O . HIS A 1 894 ? -17.218 -26.575 7.611 1.00 44.03 894 HIS A O 1
ATOM 6972 N N . VAL A 1 895 ? -16.789 -26.858 9.796 1.00 43.41 895 VAL A N 1
ATOM 6973 C CA . VAL A 1 895 ? -16.965 -25.445 10.174 1.00 43.41 895 VAL A CA 1
ATOM 6974 C C . VAL A 1 895 ? -15.597 -24.769 10.350 1.00 43.41 895 VAL A C 1
ATOM 6976 O O . VAL A 1 895 ? -14.588 -25.433 10.602 1.00 43.41 895 VAL A O 1
ATOM 6979 N N . ALA A 1 896 ? -15.535 -23.451 10.136 1.00 43.88 896 ALA A N 1
ATOM 6980 C CA . ALA A 1 896 ? -14.296 -22.684 10.231 1.00 43.88 896 ALA A CA 1
ATOM 6981 C C . ALA A 1 896 ? -13.722 -22.756 11.656 1.00 43.88 896 ALA A C 1
ATOM 6983 O O . ALA A 1 896 ? -14.361 -22.334 12.616 1.00 43.88 896 ALA A O 1
ATOM 6984 N N . ARG A 1 897 ? -12.507 -23.299 11.793 1.00 47.47 897 ARG A N 1
ATOM 6985 C CA . ARG A 1 897 ? -11.858 -23.456 13.099 1.00 47.47 897 ARG A CA 1
ATOM 6986 C C . ARG A 1 897 ? -11.337 -22.117 13.600 1.00 47.47 897 ARG A C 1
ATOM 6988 O O . ARG A 1 897 ? -10.505 -21.484 12.951 1.00 47.47 897 ARG A O 1
ATOM 6995 N N . LEU A 1 898 ? -11.772 -21.741 14.794 1.00 49.62 898 LEU A N 1
ATOM 6996 C CA . LEU A 1 898 ? -11.357 -20.546 15.523 1.00 49.62 898 LEU A CA 1
ATOM 6997 C C . LEU A 1 898 ? -9.935 -20.757 16.095 1.00 49.62 898 LEU A C 1
ATOM 6999 O O . LEU A 1 898 ? -9.773 -20.857 17.300 1.00 49.62 898 LEU A O 1
ATOM 7003 N N . VAL A 1 899 ? -8.897 -20.921 15.260 1.00 49.38 899 VAL A N 1
ATOM 7004 C CA . VAL A 1 899 ? -7.560 -21.395 15.698 1.00 49.38 899 VAL A CA 1
ATOM 7005 C C . VAL A 1 899 ? -6.405 -20.554 15.152 1.00 49.38 899 VAL A C 1
ATOM 7007 O O . VAL A 1 899 ? -6.226 -20.426 13.941 1.00 49.38 899 VAL A O 1
ATOM 7010 N N . ILE A 1 900 ? -5.539 -20.077 16.052 1.00 48.12 900 ILE A N 1
ATOM 7011 C CA . ILE A 1 900 ? -4.276 -19.416 15.704 1.00 48.12 900 ILE A CA 1
ATOM 7012 C C . ILE A 1 900 ? -3.266 -20.477 15.240 1.00 48.12 900 ILE A C 1
ATOM 7014 O O . ILE A 1 900 ? -2.893 -21.388 15.991 1.00 48.12 900 ILE A O 1
ATOM 7018 N N . GLN A 1 901 ? -2.825 -20.374 13.985 1.00 41.75 901 GLN A N 1
ATOM 7019 C CA . GLN A 1 901 ? -1.850 -21.286 13.376 1.00 41.75 901 GLN A CA 1
ATOM 7020 C C . GLN A 1 901 ? -0.405 -20.960 13.802 1.00 41.75 901 GLN A C 1
ATOM 7022 O O . GLN A 1 901 ? -0.118 -19.880 14.309 1.00 41.75 901 GLN A O 1
ATOM 7027 N N . GLY A 1 902 ? 0.521 -21.910 13.624 1.00 40.72 902 GLY A N 1
ATOM 7028 C CA . GLY A 1 902 ? 1.960 -21.725 13.897 1.00 40.72 902 GLY A CA 1
ATOM 7029 C C . GLY A 1 902 ? 2.378 -21.687 15.377 1.00 40.72 902 GLY A C 1
ATOM 7030 O O . GLY A 1 902 ? 3.568 -21.737 15.676 1.00 40.72 902 GLY A O 1
ATOM 7031 N N . VAL A 1 903 ? 1.429 -21.641 16.314 1.00 48.25 903 VAL A N 1
ATOM 7032 C CA . VAL A 1 903 ? 1.701 -21.601 17.759 1.00 48.25 903 VAL A CA 1
ATOM 7033 C C . VAL A 1 903 ? 2.109 -22.984 18.292 1.00 48.25 903 VAL A C 1
ATOM 7035 O O . VAL A 1 903 ? 1.304 -23.915 18.293 1.00 48.25 903 VAL A O 1
ATOM 7038 N N . GLN A 1 904 ? 3.346 -23.097 18.786 1.00 48.66 904 GLN A N 1
ATOM 7039 C CA . GLN A 1 904 ? 3.859 -24.257 19.533 1.00 48.66 904 GLN A CA 1
ATOM 7040 C C . GLN A 1 904 ? 3.486 -24.189 21.029 1.00 48.66 904 GLN A C 1
ATOM 7042 O O . GLN A 1 904 ? 3.221 -23.106 21.555 1.00 48.66 904 GLN A O 1
ATOM 7047 N N . GLY A 1 905 ? 3.512 -25.335 21.722 1.00 56.59 905 GLY A N 1
ATOM 7048 C CA . GLY A 1 905 ? 3.257 -25.420 23.171 1.00 56.59 905 GLY A CA 1
ATOM 7049 C C . GLY A 1 905 ? 1.776 -25.351 23.563 1.00 56.59 905 GLY A C 1
ATOM 7050 O O . GLY A 1 905 ? 1.438 -24.766 24.590 1.00 56.59 905 GLY A O 1
ATOM 7051 N N . LYS A 1 906 ? 0.882 -25.896 22.728 1.00 65.25 906 LYS A N 1
ATOM 7052 C CA . LYS A 1 906 ? -0.563 -25.940 22.992 1.00 65.25 906 LYS A CA 1
ATOM 7053 C C . LYS A 1 906 ? -0.946 -27.150 23.848 1.00 65.25 906 LYS A C 1
ATOM 7055 O O . LYS A 1 906 ? -0.508 -28.261 23.564 1.00 65.25 906 LYS A O 1
ATOM 7060 N N . ARG A 1 907 ? -1.843 -26.944 24.813 1.00 65.12 907 ARG A N 1
ATOM 7061 C CA . ARG A 1 907 ? -2.608 -27.995 25.507 1.00 65.12 907 ARG A CA 1
ATOM 7062 C C . ARG A 1 907 ? -4.063 -27.923 25.027 1.00 65.12 907 ARG A C 1
ATOM 7064 O O . ARG A 1 907 ? -4.573 -26.817 24.846 1.00 65.12 907 ARG A O 1
ATOM 7071 N N . ARG A 1 908 ? -4.710 -29.069 24.795 1.00 70.19 908 ARG A N 1
ATOM 7072 C CA . ARG A 1 908 ? -6.114 -29.165 24.357 1.00 70.19 908 ARG A CA 1
ATOM 7073 C C . ARG A 1 908 ? -6.980 -29.691 25.498 1.00 70.19 908 ARG A C 1
ATOM 7075 O O . ARG A 1 908 ? -6.594 -30.659 26.143 1.00 70.19 908 ARG A O 1
ATOM 7082 N N . HIS A 1 909 ? -8.147 -29.083 25.685 1.00 68.94 909 HIS A N 1
ATOM 7083 C CA . HIS A 1 909 ? -9.148 -29.463 26.682 1.00 68.94 909 HIS A CA 1
ATOM 7084 C C . HIS A 1 909 ? -10.472 -29.728 25.968 1.00 68.94 909 HIS A C 1
ATOM 7086 O O . HIS A 1 909 ? -10.964 -28.842 25.269 1.00 68.94 909 HIS A O 1
ATOM 7092 N N . ASP A 1 910 ? -11.027 -30.929 26.111 1.00 68.56 910 ASP A N 1
ATOM 7093 C CA . ASP A 1 910 ? -12.268 -31.357 25.453 1.00 68.56 910 ASP A CA 1
ATOM 7094 C C . ASP A 1 910 ? -13.419 -31.441 26.472 1.00 68.56 910 ASP A C 1
ATOM 7096 O O . ASP A 1 910 ? -13.239 -31.934 27.585 1.00 68.56 910 ASP A O 1
ATOM 7100 N N . LEU A 1 911 ? -14.598 -30.932 26.102 1.00 71.31 911 LEU A N 1
ATOM 7101 C CA . LEU A 1 911 ? -15.767 -30.780 26.974 1.00 71.31 911 LEU A CA 1
ATOM 7102 C C . LEU A 1 911 ? -17.042 -31.244 26.253 1.00 71.31 911 LEU A C 1
ATOM 7104 O O . LEU A 1 911 ? -17.458 -30.652 25.255 1.00 71.31 911 LEU A O 1
ATOM 7108 N N . GLU A 1 912 ? -17.668 -32.304 26.766 1.00 69.88 912 GLU A N 1
ATOM 7109 C CA . GLU A 1 912 ? -18.842 -32.943 26.156 1.00 69.88 912 GLU A CA 1
ATOM 7110 C C . GLU A 1 912 ? -20.153 -32.180 26.409 1.00 69.88 912 GLU A C 1
ATOM 7112 O O . GLU A 1 912 ? -20.369 -31.589 27.473 1.00 69.88 912 GLU A O 1
ATOM 7117 N N . ILE A 1 913 ? -21.047 -32.215 25.420 1.00 71.25 913 ILE A N 1
ATOM 7118 C CA . ILE A 1 913 ? -22.405 -31.657 25.441 1.00 71.25 913 ILE A CA 1
ATOM 7119 C C . ILE A 1 913 ? -23.347 -32.699 24.812 1.00 71.25 913 ILE A C 1
ATOM 7121 O O . ILE A 1 913 ? -22.993 -33.362 23.844 1.00 71.25 913 ILE A O 1
ATOM 7125 N N . ASP A 1 914 ? -24.548 -32.868 25.364 1.00 66.06 914 ASP A N 1
ATOM 7126 C CA . ASP A 1 914 ? -25.376 -34.080 25.196 1.00 66.06 914 ASP A CA 1
ATOM 7127 C C . ASP A 1 914 ? -26.050 -34.322 23.816 1.00 66.06 914 ASP A C 1
ATOM 7129 O O . ASP A 1 914 ? -26.949 -35.160 23.704 1.00 66.06 914 ASP A O 1
ATOM 7133 N N . GLY A 1 915 ? -25.644 -33.623 22.753 1.00 59.47 915 GLY A N 1
ATOM 7134 C CA . GLY A 1 915 ? -26.022 -33.964 21.374 1.00 59.47 915 GLY A CA 1
ATOM 7135 C C . GLY A 1 915 ? -27.526 -33.843 21.036 1.00 59.47 915 GLY A C 1
ATOM 7136 O O . GLY A 1 915 ? -28.200 -32.942 21.545 1.00 59.47 915 GLY A O 1
ATOM 7137 N N . PRO A 1 916 ? -28.087 -34.721 20.170 1.00 47.72 916 PRO A N 1
ATOM 7138 C CA . PRO A 1 916 ? -29.362 -34.471 19.478 1.00 47.72 916 PRO A CA 1
ATOM 7139 C C . PRO A 1 916 ? -30.580 -34.177 20.365 1.00 47.72 916 PRO A C 1
ATOM 7141 O O . PRO A 1 916 ? -31.375 -33.291 20.060 1.00 47.72 916 PRO A O 1
ATOM 7144 N N . GLY A 1 917 ? -30.726 -34.900 21.479 1.00 62.50 917 GLY A N 1
ATOM 7145 C CA . GLY A 1 917 ? -31.808 -34.703 22.458 1.00 62.50 917 GLY A CA 1
ATOM 7146 C C . GLY A 1 917 ? -31.395 -33.849 23.661 1.00 62.50 917 GLY A C 1
ATOM 7147 O O . GLY A 1 917 ? -31.991 -33.967 24.732 1.00 62.50 917 GLY A O 1
ATOM 7148 N N . GLY A 1 918 ? -30.304 -33.096 23.524 1.00 69.38 918 GLY A N 1
ATOM 7149 C CA . GLY A 1 918 ? -29.429 -32.750 24.631 1.00 69.38 918 GLY A CA 1
ATOM 7150 C C . GLY A 1 918 ? -29.401 -31.293 25.074 1.00 69.38 918 GLY A C 1
ATOM 7151 O O . GLY A 1 918 ? -30.208 -30.438 24.710 1.00 69.38 918 GLY A O 1
ATOM 7152 N N . GLU A 1 919 ? -28.423 -31.070 25.940 1.00 69.88 919 GLU A N 1
ATOM 7153 C CA . GLU A 1 919 ? -28.048 -29.814 26.571 1.00 69.88 919 GLU A CA 1
ATOM 7154 C C . GLU A 1 919 ? -27.628 -28.740 25.551 1.00 69.88 919 GLU A C 1
ATOM 7156 O O . GLU A 1 919 ? -26.840 -29.009 24.651 1.00 69.88 919 GLU A O 1
ATOM 7161 N N . ARG A 1 920 ? -28.138 -27.509 25.687 1.00 75.69 920 ARG A N 1
ATOM 7162 C CA . ARG A 1 920 ? -27.853 -26.390 24.768 1.00 75.69 920 ARG A CA 1
ATOM 7163 C C . ARG A 1 920 ? -27.192 -25.237 25.504 1.00 75.69 920 ARG A C 1
ATOM 7165 O O . ARG A 1 920 ? -27.492 -25.018 26.672 1.00 75.69 920 ARG A O 1
ATOM 7172 N N . ILE A 1 921 ? -26.337 -24.470 24.832 1.00 78.62 921 ILE A N 1
ATOM 7173 C CA . ILE A 1 921 ? -25.751 -23.249 25.405 1.00 78.62 921 ILE A CA 1
ATOM 7174 C C . ILE A 1 921 ? -26.848 -22.183 25.544 1.00 78.62 921 ILE A C 1
ATOM 7176 O O . ILE A 1 921 ? -27.586 -21.921 24.595 1.00 78.62 921 ILE A O 1
ATOM 7180 N N . THR A 1 922 ? -26.941 -21.565 26.721 1.00 77.06 922 THR A N 1
ATOM 7181 C CA . THR A 1 922 ? -27.902 -20.496 27.056 1.00 77.06 922 THR A CA 1
ATOM 7182 C C . THR A 1 922 ? -27.218 -19.180 27.423 1.00 77.06 922 THR A C 1
ATOM 7184 O O . THR A 1 922 ? -27.860 -18.127 27.400 1.00 77.06 922 THR A O 1
ATOM 7187 N N . GLY A 1 923 ? -25.918 -19.203 27.729 1.00 71.62 923 GLY A N 1
ATOM 7188 C CA . GLY A 1 923 ? -25.150 -18.008 28.060 1.00 71.62 923 GLY A CA 1
ATOM 7189 C C . GLY A 1 923 ? -23.645 -18.240 28.169 1.00 71.62 923 GLY A C 1
ATOM 7190 O O . GLY A 1 923 ? -23.170 -19.371 28.081 1.00 71.62 923 GLY A O 1
ATOM 7191 N N . LEU A 1 924 ? -22.913 -17.145 28.352 1.00 74.88 924 LEU A N 1
ATOM 7192 C CA . LEU A 1 924 ? -21.455 -17.083 28.451 1.00 74.88 924 LEU A CA 1
ATOM 7193 C C . LEU A 1 924 ? -21.050 -15.880 29.323 1.00 74.88 924 LEU A C 1
ATOM 7195 O O . LEU A 1 924 ? -21.659 -14.821 29.202 1.00 74.88 924 LEU A O 1
ATOM 7199 N N . ASP A 1 925 ? -20.021 -16.011 30.154 1.00 69.75 925 ASP A N 1
ATOM 7200 C CA . ASP A 1 925 ? -19.269 -14.897 30.754 1.00 69.75 925 ASP A CA 1
ATOM 7201 C C . ASP A 1 925 ? -17.750 -15.166 30.693 1.00 69.75 925 ASP A C 1
ATOM 7203 O O . ASP A 1 925 ? -17.331 -16.163 30.104 1.00 69.75 925 ASP A O 1
ATOM 7207 N N . THR A 1 926 ? -16.923 -14.281 31.270 1.00 61.00 926 THR A N 1
ATOM 7208 C CA . THR A 1 926 ? -15.447 -14.377 31.291 1.00 61.00 926 THR A CA 1
ATOM 7209 C C . THR A 1 926 ? -14.918 -15.746 31.709 1.00 61.00 926 THR A C 1
ATOM 7211 O O . THR A 1 926 ? -13.845 -16.134 31.253 1.00 61.00 926 THR A O 1
ATOM 7214 N N . PHE A 1 927 ? -15.647 -16.457 32.568 1.00 65.19 927 PHE A N 1
ATOM 7215 C CA . PHE A 1 927 ? -15.210 -17.704 33.179 1.00 65.19 927 PHE A CA 1
ATOM 7216 C C . PHE A 1 927 ? -16.142 -18.888 32.919 1.00 65.19 927 PHE A C 1
ATOM 7218 O O . PHE A 1 927 ? -15.735 -20.015 33.183 1.00 65.19 927 PHE A O 1
ATOM 7225 N N . HIS A 1 928 ? -17.368 -18.685 32.424 1.00 73.25 928 HIS A N 1
ATOM 7226 C CA . HIS A 1 928 ? -18.378 -19.747 32.382 1.00 73.25 928 HIS A CA 1
ATOM 7227 C C . HIS A 1 928 ? -19.182 -19.800 31.083 1.00 73.25 928 HIS A C 1
ATOM 7229 O O . HIS A 1 928 ? -19.750 -18.800 30.653 1.00 73.25 928 HIS A O 1
ATOM 7235 N N . ILE A 1 929 ? -19.366 -21.003 30.532 1.00 78.31 929 ILE A N 1
ATOM 7236 C CA . ILE A 1 929 ? -20.475 -21.308 29.616 1.00 78.31 929 ILE A CA 1
ATOM 7237 C C . ILE A 1 929 ? -21.654 -21.842 30.438 1.00 78.31 929 ILE A C 1
ATOM 7239 O O . ILE A 1 929 ? -21.503 -22.782 31.221 1.00 78.31 929 ILE A O 1
ATOM 7243 N N . TYR A 1 930 ? -22.833 -21.257 30.231 1.00 81.19 930 TYR A N 1
ATOM 7244 C CA . TYR A 1 930 ? -24.098 -21.674 30.838 1.00 81.19 930 TYR A CA 1
ATOM 7245 C C . TYR A 1 930 ? -24.925 -22.512 29.867 1.00 81.19 930 TYR A C 1
ATOM 7247 O O . TYR A 1 930 ? -24.955 -22.226 28.664 1.00 81.19 930 TYR A O 1
ATOM 7255 N N . THR A 1 931 ? -25.644 -23.508 30.387 1.00 82.62 931 THR A N 1
ATOM 7256 C CA . THR A 1 931 ? -26.452 -24.421 29.568 1.00 82.62 931 THR A CA 1
ATOM 7257 C C . THR A 1 931 ? -27.939 -24.449 29.933 1.00 82.62 931 THR A C 1
ATOM 7259 O O . THR A 1 931 ? -28.387 -23.857 30.914 1.00 82.62 931 THR A O 1
ATOM 7262 N N . SER A 1 932 ? -28.733 -25.156 29.126 1.00 79.81 932 SER A N 1
ATOM 7263 C CA . SER A 1 932 ? -30.166 -25.410 29.319 1.00 79.81 932 SER A CA 1
ATOM 7264 C C . SER A 1 932 ? -30.466 -26.549 30.305 1.00 79.81 932 SER A C 1
ATOM 7266 O O . SER A 1 932 ? -31.597 -27.031 30.351 1.00 79.81 932 SER A O 1
ATOM 7268 N N . ARG A 1 933 ? -29.453 -27.028 31.038 1.00 80.69 933 ARG A N 1
ATOM 7269 C CA . ARG A 1 933 ? -29.572 -27.996 32.142 1.00 80.69 933 ARG A CA 1
ATOM 7270 C C . ARG A 1 933 ? -28.962 -27.452 33.443 1.00 80.69 933 ARG A C 1
ATOM 7272 O O . ARG A 1 933 ? -28.571 -28.229 34.307 1.00 80.69 933 ARG A O 1
ATOM 7279 N N . ASP A 1 934 ? -28.818 -26.129 33.536 1.00 75.56 934 ASP A N 1
ATOM 7280 C CA . ASP A 1 934 ? -28.173 -25.409 34.644 1.00 75.56 934 ASP A CA 1
ATOM 7281 C C . ASP A 1 934 ? -26.720 -25.839 34.936 1.00 75.56 934 ASP A C 1
ATOM 7283 O O . ASP A 1 934 ? -26.175 -25.562 36.006 1.00 75.56 934 ASP A O 1
ATOM 7287 N N . ARG A 1 935 ? -26.047 -26.465 33.958 1.00 81.06 935 ARG A N 1
ATOM 7288 C CA . ARG A 1 935 ? -24.613 -26.753 34.032 1.00 81.06 935 ARG A CA 1
ATOM 7289 C C . ARG A 1 935 ? -23.834 -25.460 33.813 1.00 81.06 935 ARG A C 1
ATOM 7291 O O . ARG A 1 935 ? -24.172 -24.637 32.958 1.00 81.06 935 ARG A O 1
ATOM 7298 N N . ILE A 1 936 ? -22.769 -25.315 34.589 1.00 78.50 936 ILE A N 1
ATOM 7299 C CA . ILE A 1 936 ? -21.803 -24.226 34.501 1.00 78.50 936 ILE A CA 1
ATOM 7300 C C . ILE A 1 936 ? -20.477 -24.876 34.104 1.00 78.50 936 ILE A C 1
ATOM 7302 O O . ILE A 1 936 ? -19.993 -25.766 34.800 1.00 78.50 936 ILE A O 1
ATOM 7306 N N . ILE A 1 937 ? -19.935 -24.496 32.949 1.00 74.75 937 ILE A N 1
ATOM 7307 C CA . ILE A 1 937 ? -18.703 -25.063 32.391 1.00 74.75 937 ILE A CA 1
ATOM 7308 C C . ILE A 1 937 ? -17.612 -24.000 32.489 1.00 74.75 937 ILE A C 1
ATOM 7310 O O . ILE A 1 937 ? -17.677 -23.001 31.773 1.00 74.75 937 ILE A O 1
ATOM 7314 N N . THR A 1 938 ? -16.627 -24.207 33.362 1.00 68.38 938 THR A N 1
ATOM 7315 C CA . THR A 1 938 ? -15.559 -23.226 33.588 1.00 68.38 938 THR A CA 1
ATOM 7316 C C . THR A 1 938 ? -14.538 -23.215 32.448 1.00 68.38 938 THR A C 1
ATOM 7318 O O . THR A 1 938 ? -14.061 -24.261 32.005 1.00 68.38 938 THR A O 1
ATOM 7321 N N . VAL A 1 939 ? -14.190 -22.017 31.985 1.00 63.66 939 VAL A N 1
ATOM 7322 C CA . VAL A 1 939 ? -13.216 -21.723 30.931 1.00 63.66 939 VAL A CA 1
ATOM 7323 C C . VAL A 1 939 ? -12.320 -20.588 31.450 1.00 63.66 939 VAL A C 1
ATOM 7325 O O . VAL A 1 939 ? -12.828 -19.484 31.618 1.00 63.66 939 VAL A O 1
ATOM 7328 N N . PRO A 1 940 ? -11.009 -20.782 31.696 1.00 60.53 940 PRO A N 1
ATOM 7329 C CA . PRO A 1 940 ? -10.197 -21.983 31.476 1.00 60.53 940 PRO A CA 1
ATOM 7330 C C . PRO A 1 940 ? -10.295 -23.019 32.622 1.00 60.53 940 PRO A C 1
ATOM 7332 O O . PRO A 1 940 ? -10.704 -22.676 33.729 1.00 60.53 940 PRO A O 1
ATOM 7335 N N . PRO A 1 941 ? -9.857 -24.276 32.401 1.00 48.75 941 PRO A N 1
ATOM 7336 C CA . PRO A 1 941 ? -9.894 -25.351 33.399 1.00 48.75 941 PRO A CA 1
ATOM 7337 C C . PRO A 1 941 ? -8.695 -25.308 34.374 1.00 48.75 941 PRO A C 1
ATOM 7339 O O . PRO A 1 941 ? -7.981 -26.295 34.544 1.00 48.75 941 PRO A O 1
ATOM 7342 N N . MET A 1 942 ? -8.440 -24.148 34.983 1.00 48.44 942 MET A N 1
ATOM 7343 C CA . MET A 1 942 ? -7.410 -23.972 36.020 1.00 48.44 942 MET A CA 1
ATOM 7344 C C . MET A 1 942 ? -7.986 -24.242 37.425 1.00 48.44 942 MET A C 1
ATOM 7346 O O . MET A 1 942 ? -9.188 -24.043 37.626 1.00 48.44 942 MET A O 1
ATOM 7350 N N . PRO A 1 943 ? -7.161 -24.641 38.416 1.00 43.53 943 PRO A N 1
ATOM 7351 C CA . PRO A 1 943 ? -7.536 -24.573 39.829 1.00 43.53 943 PRO A CA 1
ATOM 7352 C C . PRO A 1 943 ? -7.994 -23.155 40.197 1.00 43.53 943 PRO A C 1
ATOM 7354 O O . PRO A 1 943 ? -7.392 -22.172 39.769 1.00 43.53 943 PRO A O 1
ATOM 7357 N N . THR A 1 944 ? -9.080 -23.042 40.959 1.00 43.47 944 THR A N 1
ATOM 7358 C CA . THR A 1 944 ? -9.906 -21.821 41.040 1.00 43.47 944 THR A CA 1
ATOM 7359 C C . THR A 1 944 ? -9.303 -20.636 41.794 1.00 43.47 944 THR A C 1
ATOM 7361 O O . THR A 1 944 ? -9.906 -19.564 41.796 1.00 43.47 944 THR A O 1
ATOM 7364 N N . ASP A 1 945 ? -8.138 -20.806 42.416 1.00 41.06 945 ASP A N 1
ATOM 7365 C CA . ASP A 1 945 ? -7.588 -19.861 43.392 1.00 41.06 945 ASP A CA 1
ATOM 7366 C C . ASP A 1 945 ? -6.326 -19.116 42.902 1.00 41.06 945 ASP A C 1
ATOM 7368 O O . ASP A 1 945 ? -5.897 -18.155 43.541 1.00 41.06 945 ASP A O 1
ATOM 7372 N N . GLU A 1 946 ? -5.763 -19.481 41.739 1.00 42.00 946 GLU A N 1
ATOM 7373 C CA . GLU A 1 946 ? -4.529 -18.880 41.200 1.00 42.00 946 GLU A CA 1
ATOM 7374 C C . GLU A 1 946 ? -4.729 -18.116 39.873 1.00 42.00 946 GLU A C 1
ATOM 7376 O O . GLU A 1 946 ? -4.633 -18.664 38.778 1.00 42.00 946 GLU A O 1
ATOM 7381 N N . PHE A 1 947 ? -4.898 -16.795 40.023 1.00 43.44 947 PHE A N 1
ATOM 7382 C CA . PHE A 1 947 ? -4.774 -15.716 39.023 1.00 43.44 947 PHE A CA 1
ATOM 7383 C C . PHE A 1 947 ? -5.800 -15.640 37.859 1.00 43.44 947 PHE A C 1
ATOM 7385 O O . PHE A 1 947 ? -6.004 -16.591 37.107 1.00 43.44 947 PHE A O 1
ATOM 7392 N N . PRO A 1 948 ? -6.405 -14.455 37.610 1.00 42.94 948 PRO A N 1
ATOM 7393 C CA . PRO A 1 948 ? -7.292 -14.244 36.467 1.00 42.94 948 PRO A CA 1
ATOM 7394 C C . PRO A 1 948 ? -6.514 -13.951 35.163 1.00 42.94 948 PRO A C 1
ATOM 7396 O O . PRO A 1 948 ? -5.485 -13.269 35.190 1.00 42.94 948 PRO A O 1
ATOM 7399 N N . PRO A 1 949 ? -7.032 -14.348 33.984 1.00 47.59 949 PRO A N 1
ATOM 7400 C CA . PRO A 1 949 ? -6.441 -13.997 32.698 1.00 47.59 949 PRO A CA 1
ATOM 7401 C C . PRO A 1 949 ? -6.651 -12.502 32.402 1.00 47.59 949 PRO A C 1
ATOM 7403 O O . PRO A 1 949 ? -7.707 -12.091 31.925 1.00 47.59 949 PRO A O 1
ATOM 7406 N N . HIS A 1 950 ? -5.626 -11.677 32.645 1.00 43.88 950 HIS A N 1
ATOM 7407 C CA . HIS A 1 950 ? -5.631 -10.203 32.525 1.00 43.88 950 HIS A CA 1
ATOM 7408 C C . HIS A 1 950 ? -5.866 -9.619 31.102 1.00 43.88 950 HIS A C 1
ATOM 7410 O O . HIS A 1 950 ? -5.400 -8.518 30.801 1.00 43.88 950 HIS A O 1
ATOM 7416 N N . ARG A 1 951 ? -6.516 -10.353 30.188 1.00 47.78 951 ARG A N 1
ATOM 7417 C CA . ARG A 1 951 ? -6.709 -9.988 28.770 1.00 47.78 951 ARG A CA 1
ATOM 7418 C C . ARG A 1 951 ? -8.047 -10.389 28.148 1.00 47.78 951 ARG A C 1
ATOM 7420 O O . ARG A 1 951 ? -8.283 -9.995 27.011 1.00 47.78 951 ARG A O 1
ATOM 7427 N N . MET A 1 952 ? -8.882 -11.160 28.843 1.00 47.66 952 MET A N 1
ATOM 7428 C CA . MET A 1 952 ? -10.147 -11.663 28.304 1.00 47.66 952 MET A CA 1
ATOM 7429 C C . MET A 1 952 ? -11.308 -11.082 29.117 1.00 47.66 952 MET A C 1
ATOM 7431 O O . MET A 1 952 ? -11.485 -11.445 30.276 1.00 47.66 952 MET A O 1
ATOM 7435 N N . GLU A 1 953 ? -12.080 -10.165 28.533 1.00 49.66 953 GLU A N 1
ATOM 7436 C CA . GLU A 1 953 ? -13.268 -9.572 29.170 1.00 49.66 953 GLU A CA 1
ATOM 7437 C C . GLU A 1 953 ? -14.541 -10.001 28.433 1.00 49.66 953 GLU A C 1
ATOM 7439 O O . GLU A 1 953 ? -15.008 -9.295 27.542 1.00 49.66 953 GLU A O 1
ATOM 7444 N N . VAL A 1 954 ? -15.143 -11.129 28.826 1.00 51.41 954 VAL A N 1
ATOM 7445 C CA . VAL A 1 954 ? -16.448 -11.535 28.282 1.00 51.41 954 VAL A CA 1
ATOM 7446 C C . VAL A 1 954 ? -17.553 -11.132 29.250 1.00 51.41 954 VAL A C 1
ATOM 7448 O O . VAL A 1 954 ? -17.775 -11.745 30.294 1.00 51.41 954 VAL A O 1
ATOM 7451 N N . ARG A 1 955 ? -18.283 -10.072 28.908 1.00 50.66 955 ARG A N 1
ATOM 7452 C CA . ARG A 1 955 ? -19.429 -9.632 29.716 1.00 50.66 955 ARG A CA 1
ATOM 7453 C C . ARG A 1 955 ? -20.514 -10.703 29.710 1.00 50.66 955 ARG A C 1
ATOM 7455 O O . ARG A 1 955 ? -20.776 -11.305 28.674 1.00 50.66 955 ARG A O 1
ATOM 7462 N N . SER A 1 956 ? -21.150 -10.916 30.864 1.00 51.66 956 SER A N 1
ATOM 7463 C CA . SER A 1 956 ? -22.155 -11.970 31.018 1.00 51.66 956 SER A CA 1
ATOM 7464 C C . SER A 1 956 ? -23.326 -11.759 30.056 1.00 51.66 956 SER A C 1
ATOM 7466 O O . SER A 1 956 ? -24.044 -10.761 30.120 1.00 51.66 956 SER A O 1
ATOM 7468 N N . VAL A 1 957 ? -23.494 -12.714 29.148 1.00 64.06 957 VAL A N 1
ATOM 7469 C CA . VAL A 1 957 ? -24.515 -12.769 28.107 1.00 64.06 957 VAL A CA 1
ATOM 7470 C C . VAL A 1 957 ? -25.412 -13.965 28.384 1.00 64.06 957 VAL A C 1
ATOM 7472 O O . VAL A 1 957 ? -24.933 -15.083 28.565 1.00 64.06 957 VAL A O 1
ATOM 7475 N N . ARG A 1 958 ? -26.729 -13.755 28.336 1.00 62.16 958 ARG A N 1
ATOM 7476 C CA . ARG A 1 958 ? -27.720 -14.835 28.243 1.00 62.16 958 ARG A CA 1
ATOM 7477 C C . ARG A 1 958 ? -28.636 -14.600 27.051 1.00 62.16 958 ARG A C 1
ATOM 7479 O O . ARG A 1 958 ? -29.015 -13.467 26.763 1.00 62.16 958 ARG A O 1
ATOM 7486 N N . VAL A 1 959 ? -28.980 -15.675 26.352 1.00 63.03 959 VAL A N 1
ATOM 7487 C CA . VAL A 1 959 ? -29.830 -15.641 25.159 1.00 63.03 959 VAL A CA 1
ATOM 7488 C C . VAL A 1 959 ? -31.249 -16.038 25.562 1.00 63.03 959 VAL A C 1
ATOM 7490 O O . VAL A 1 959 ? -31.479 -17.170 25.970 1.00 63.03 959 VAL A O 1
ATOM 7493 N N . GLY A 1 960 ? -32.191 -15.090 25.490 1.00 58.12 960 GLY A N 1
ATOM 7494 C CA . GLY A 1 960 ? -33.569 -15.284 25.965 1.00 58.12 960 GLY A CA 1
ATOM 7495 C C . GLY A 1 960 ? -34.460 -16.083 25.006 1.00 58.12 960 GLY A C 1
ATOM 7496 O O . GLY A 1 960 ? -34.908 -17.173 25.336 1.00 58.12 960 GLY A O 1
ATOM 7497 N N . GLU A 1 961 ? -34.712 -15.544 23.809 1.00 57.69 961 GLU A N 1
ATOM 7498 C CA . GLU A 1 961 ? -35.664 -16.101 22.820 1.00 57.69 961 GLU A CA 1
ATOM 7499 C C . GLU A 1 961 ? -34.967 -16.642 21.551 1.00 57.69 961 GLU A C 1
ATOM 7501 O O . GLU A 1 961 ? -35.520 -16.645 20.446 1.00 57.69 961 GLU A O 1
ATOM 7506 N N . GLY A 1 962 ? -33.704 -17.054 21.683 1.00 64.31 962 GLY A N 1
ATOM 7507 C CA . GLY A 1 962 ? -32.862 -17.492 20.570 1.00 64.31 962 GLY A CA 1
ATOM 7508 C C . GLY A 1 962 ? -32.127 -18.793 20.864 1.00 64.31 962 GLY A C 1
ATOM 7509 O O . GLY A 1 962 ? -31.790 -19.092 22.005 1.00 64.31 962 GLY A O 1
ATOM 7510 N N . THR A 1 963 ? -31.848 -19.556 19.811 1.00 70.12 963 THR A N 1
ATOM 7511 C CA . THR A 1 963 ? -30.994 -20.746 19.872 1.00 70.12 963 THR A CA 1
ATOM 7512 C C . THR A 1 963 ? -29.556 -20.338 19.572 1.00 70.12 963 THR A C 1
ATOM 7514 O O . THR A 1 963 ? -29.301 -19.745 18.525 1.00 70.12 963 THR A O 1
ATOM 7517 N N . VAL A 1 964 ? -28.611 -20.649 20.464 1.00 73.25 964 VAL A N 1
ATOM 7518 C CA . VAL A 1 964 ? -27.174 -20.425 20.228 1.00 73.25 964 VAL A CA 1
ATOM 7519 C C . VAL A 1 964 ? -26.674 -21.408 19.169 1.00 73.25 964 VAL A C 1
ATOM 7521 O O . VAL A 1 964 ? -26.784 -22.616 19.352 1.00 73.25 964 VAL A O 1
ATOM 7524 N N . VAL A 1 965 ? -26.120 -20.892 18.071 1.00 68.44 965 VAL A N 1
ATOM 7525 C CA . VAL A 1 965 ? -25.626 -21.676 16.922 1.00 68.44 965 VAL A CA 1
ATOM 7526 C C . VAL A 1 965 ? -24.122 -21.535 16.689 1.00 68.44 965 VAL A C 1
ATOM 7528 O O . VAL A 1 965 ? -23.595 -22.136 15.755 1.00 68.44 965 VAL A O 1
ATOM 7531 N N . GLY A 1 966 ? -23.425 -20.719 17.481 1.00 69.81 966 GLY A N 1
ATOM 7532 C CA . GLY A 1 966 ? -22.011 -20.460 17.252 1.00 69.81 966 GLY A CA 1
ATOM 7533 C C . GLY A 1 966 ? -21.324 -19.601 18.306 1.00 69.81 966 GLY A C 1
ATOM 7534 O O . GLY A 1 966 ? -21.963 -19.029 19.191 1.00 69.81 966 GLY A O 1
ATOM 7535 N N . PHE A 1 967 ? -20.011 -19.477 18.136 1.00 69.50 967 PHE A N 1
ATOM 7536 C CA . PHE A 1 967 ? -19.126 -18.564 18.852 1.00 69.50 967 PHE A CA 1
ATOM 7537 C C . PHE A 1 967 ? -18.465 -17.576 17.884 1.00 69.50 967 PHE A C 1
ATOM 7539 O O . PHE A 1 967 ? -18.272 -17.858 16.698 1.00 69.50 967 PHE A O 1
ATOM 7546 N N . TRP A 1 968 ? -18.058 -16.427 18.411 1.00 66.12 968 TRP A N 1
ATOM 7547 C CA . TRP A 1 968 ? -17.168 -15.477 17.749 1.00 66.12 968 TRP A CA 1
ATOM 7548 C C . TRP A 1 968 ? -16.029 -15.087 18.683 1.00 66.12 968 TRP A C 1
ATOM 7550 O O . TRP A 1 968 ? -16.218 -15.116 19.895 1.00 66.12 968 TRP A O 1
ATOM 7560 N N . ALA A 1 969 ? -14.872 -14.692 18.142 1.00 59.19 969 ALA A N 1
ATOM 7561 C CA . ALA A 1 969 ? -13.798 -14.105 18.947 1.00 59.19 969 ALA A CA 1
ATOM 7562 C C . ALA A 1 969 ? -13.060 -12.959 18.237 1.00 59.19 969 ALA A C 1
ATOM 7564 O O . ALA A 1 969 ? -12.814 -13.000 17.025 1.00 59.19 969 ALA A O 1
ATOM 7565 N N . MET A 1 970 ? -12.658 -11.950 19.010 1.00 55.53 970 MET A N 1
ATOM 7566 C CA . MET A 1 970 ? -11.624 -10.990 18.621 1.00 55.53 970 MET A CA 1
ATOM 7567 C C . MET A 1 970 ? -10.245 -11.604 18.879 1.00 55.53 970 MET A C 1
ATOM 7569 O O . MET A 1 970 ? -9.996 -12.163 19.947 1.00 55.53 970 MET A O 1
ATOM 7573 N N . MET A 1 971 ? -9.342 -11.501 17.901 1.00 51.69 971 MET A N 1
ATOM 7574 C CA . MET A 1 971 ? -7.942 -11.911 18.052 1.00 51.69 971 MET A CA 1
ATOM 7575 C C . MET A 1 971 ? -7.048 -10.693 18.253 1.00 51.69 971 MET A C 1
ATOM 7577 O O . MET A 1 971 ? -7.221 -9.671 17.594 1.00 51.69 971 MET A O 1
ATOM 7581 N N . TRP A 1 972 ? -6.017 -10.853 19.074 1.00 46.72 972 TRP A N 1
ATOM 7582 C CA . TRP A 1 972 ? -4.827 -10.009 19.057 1.00 46.72 972 TRP A CA 1
ATOM 7583 C C . TRP A 1 972 ? -3.600 -10.876 18.743 1.00 46.72 972 TRP A C 1
ATOM 7585 O O . TRP A 1 972 ? -3.713 -12.090 18.591 1.00 46.72 972 TRP A O 1
ATOM 7595 N N . HIS A 1 973 ? -2.410 -10.284 18.617 1.00 41.50 973 HIS A N 1
ATOM 7596 C CA . HIS A 1 973 ? -1.241 -10.916 17.975 1.00 41.50 973 HIS A CA 1
ATOM 7597 C C . HIS A 1 973 ? -0.689 -12.210 18.629 1.00 41.50 973 HIS A C 1
ATOM 7599 O O . HIS A 1 973 ? 0.334 -12.716 18.165 1.00 41.50 973 HIS A O 1
ATOM 7605 N N . ARG A 1 974 ? -1.292 -12.722 19.715 1.00 43.81 974 ARG A N 1
ATOM 7606 C CA . ARG A 1 974 ? -0.886 -13.958 20.423 1.00 43.81 974 ARG A CA 1
ATOM 7607 C C . ARG A 1 974 ? -2.038 -14.832 20.958 1.00 43.81 974 ARG A C 1
ATOM 7609 O O . ARG A 1 974 ? -1.796 -16.010 21.200 1.00 43.81 974 ARG A O 1
ATOM 7616 N N . GLY A 1 975 ? -3.261 -14.307 21.074 1.00 48.50 975 GLY A N 1
ATOM 7617 C CA . GLY A 1 975 ? -4.419 -14.984 21.678 1.00 48.50 975 GLY A CA 1
ATOM 7618 C C . GLY A 1 975 ? -5.730 -14.216 21.454 1.00 48.50 975 GLY A C 1
ATOM 7619 O O . GLY A 1 975 ? -5.726 -13.159 20.815 1.00 48.50 975 GLY A O 1
ATOM 7620 N N . PHE A 1 976 ? -6.846 -14.731 21.974 1.00 54.41 976 PHE A N 1
ATOM 7621 C CA . PHE A 1 976 ? -8.136 -14.021 21.962 1.00 54.41 976 PHE A CA 1
ATOM 7622 C C . PHE A 1 976 ? -8.212 -12.912 23.024 1.00 54.41 976 PHE A C 1
ATOM 7624 O O . PHE A 1 976 ? -7.596 -13.021 24.083 1.00 54.41 976 PHE A O 1
ATOM 7631 N N . THR A 1 977 ? -8.980 -11.856 22.741 1.00 52.94 977 THR A N 1
ATOM 7632 C CA . THR A 1 977 ? -9.221 -10.718 23.657 1.00 52.94 977 THR A CA 1
ATOM 7633 C C . THR A 1 977 ? -10.674 -10.588 24.119 1.00 52.94 977 THR A C 1
ATOM 7635 O O . THR A 1 977 ? -10.932 -10.091 25.211 1.00 52.94 977 THR A O 1
ATOM 7638 N N . ASP A 1 978 ? -11.624 -11.050 23.309 1.00 58.00 978 ASP A N 1
ATOM 7639 C CA . ASP A 1 978 ? -13.062 -11.057 23.598 1.00 58.00 978 ASP A CA 1
ATOM 7640 C C . ASP A 1 978 ? -13.702 -12.214 22.817 1.00 58.00 978 ASP A C 1
ATOM 7642 O O . ASP A 1 978 ? -13.251 -12.527 21.709 1.00 58.00 978 ASP A O 1
ATOM 7646 N N . ILE A 1 979 ? -14.714 -12.861 23.389 1.00 63.41 979 ILE A N 1
ATOM 7647 C CA . ILE A 1 979 ? -15.419 -14.029 22.848 1.00 63.41 979 ILE A CA 1
ATOM 7648 C C . ILE A 1 979 ? -16.910 -13.860 23.148 1.00 63.41 979 ILE A C 1
ATOM 7650 O O . ILE A 1 979 ? -17.284 -13.526 24.265 1.00 63.41 979 ILE A O 1
ATOM 7654 N N . GLY A 1 980 ? -17.783 -14.157 22.188 1.00 67.94 980 GLY A N 1
ATOM 7655 C CA . GLY A 1 980 ? -19.227 -14.053 22.392 1.00 67.94 980 GLY A CA 1
ATOM 7656 C C . GLY A 1 980 ? -20.044 -15.086 21.628 1.00 67.94 980 GLY A C 1
ATOM 7657 O O . GLY A 1 980 ? -19.516 -15.917 20.886 1.00 67.94 980 GLY A O 1
ATOM 7658 N N . LEU A 1 981 ? -21.362 -15.034 21.830 1.00 68.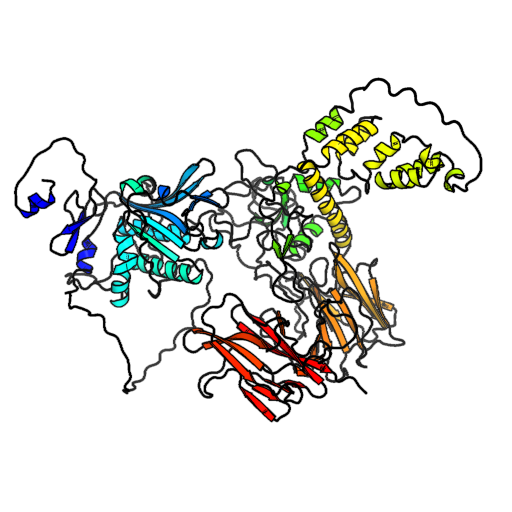44 981 LEU A N 1
ATOM 7659 C CA . LEU A 1 981 ? -22.313 -15.997 21.277 1.00 68.44 981 LEU A CA 1
ATOM 7660 C C . LEU A 1 981 ? -22.968 -15.503 19.980 1.00 68.44 981 LEU A C 1
ATOM 7662 O O . LEU A 1 981 ? -23.313 -14.327 19.830 1.00 68.44 981 LEU A O 1
ATOM 7666 N N . VAL A 1 982 ? -23.196 -16.447 19.068 1.00 63.88 982 VAL A N 1
ATOM 7667 C CA . VAL A 1 982 ? -23.993 -16.293 17.845 1.00 63.88 982 VAL A CA 1
ATOM 7668 C C . VAL A 1 982 ? -25.315 -17.026 18.051 1.00 63.88 982 VAL A C 1
ATOM 7670 O O . VAL A 1 982 ? -25.305 -18.203 18.415 1.00 63.88 982 VAL A O 1
ATOM 7673 N N . ALA A 1 983 ? -26.452 -16.372 17.809 1.00 63.88 983 ALA A N 1
ATOM 7674 C CA . ALA A 1 983 ? -27.766 -16.992 17.959 1.00 63.88 983 ALA A CA 1
ATOM 7675 C C . ALA A 1 983 ? -28.670 -16.770 16.738 1.00 63.88 983 ALA A C 1
ATOM 7677 O O . ALA A 1 983 ? -28.553 -15.791 16.002 1.00 63.88 983 ALA A O 1
ATOM 7678 N N . VAL A 1 984 ? -29.616 -17.682 16.544 1.00 61.81 984 VAL A N 1
ATOM 7679 C CA . VAL A 1 984 ? -30.737 -17.518 15.613 1.00 61.81 984 VAL A CA 1
ATOM 7680 C C . VAL A 1 984 ? -31.995 -17.321 16.448 1.00 61.81 984 VAL A C 1
ATOM 7682 O O . VAL A 1 984 ? -32.228 -18.054 17.414 1.00 61.81 984 VAL A O 1
ATOM 7685 N N . LYS A 1 985 ? -32.807 -16.316 16.108 1.00 56.69 985 LYS A N 1
ATOM 7686 C CA . LYS A 1 985 ? -34.125 -16.146 16.732 1.00 56.69 985 LYS A CA 1
ATOM 7687 C C . LYS A 1 985 ? -34.995 -17.351 16.399 1.00 56.69 985 LYS A C 1
ATOM 7689 O O . LYS A 1 985 ? -35.022 -17.768 15.244 1.00 56.69 985 LYS A O 1
ATOM 7694 N N . SER A 1 986 ? -35.714 -17.887 17.386 1.00 49.12 986 SER A N 1
ATOM 7695 C CA . SER A 1 986 ? -36.652 -18.977 17.109 1.00 49.12 986 SER A CA 1
ATOM 7696 C C . SER A 1 986 ? -37.661 -18.520 16.042 1.00 49.12 986 SER A C 1
ATOM 7698 O O . SER A 1 986 ? -38.195 -17.413 16.178 1.00 49.12 986 SER A O 1
ATOM 7700 N N . PRO A 1 987 ? -37.917 -19.297 14.972 1.00 37.84 987 PRO A N 1
ATOM 7701 C CA . PRO A 1 987 ? -38.932 -18.931 13.995 1.00 37.84 987 PRO A CA 1
ATOM 7702 C C . PRO A 1 987 ? -40.291 -18.870 14.699 1.00 37.84 987 PRO A C 1
ATOM 7704 O O . PRO A 1 987 ? -40.729 -19.841 15.314 1.00 37.84 987 PRO A O 1
ATOM 7707 N N . THR A 1 988 ? -40.948 -17.713 14.630 1.00 33.44 988 THR A N 1
ATOM 7708 C CA . THR A 1 988 ? -42.303 -17.531 15.161 1.00 33.44 988 THR A CA 1
ATOM 7709 C C . THR A 1 988 ? -43.262 -18.465 14.428 1.00 33.44 988 THR A C 1
ATOM 7711 O O . THR A 1 988 ? -43.342 -18.395 13.199 1.00 33.44 988 THR A O 1
ATOM 7714 N N . ALA A 1 989 ? -43.944 -19.325 15.187 1.00 27.72 989 ALA A N 1
ATOM 7715 C CA . ALA A 1 989 ? -44.925 -20.292 14.691 1.00 27.72 989 ALA A CA 1
ATOM 7716 C C . ALA A 1 989 ? -46.221 -19.632 14.184 1.00 27.72 989 ALA A C 1
ATOM 7718 O O . ALA A 1 989 ? -46.576 -18.554 14.716 1.00 27.72 989 ALA A O 1
#